Protein AF-C6SKM4-F1 (afdb_monomer_lite)

Sequence (1278 aa):
MQPHAPHTDSNTLMLGQYAERAYLEYAMSVVKGRALPEVSDGQKPVQRRILFAMRDMGLTAGAKPVKSARVVGEILGKYHPHGDSSAYEAMVRMAQDFTLRYPLIDGIGNFGSRDGDGAAAMRYTEARLTPIAELLLSEINQGTVDFVPNYDGAFDEPLHLPARLPMVLLNGASGIAVGMATEIPSHNLNEVTQAAIALLKKPTLETADLMQYIPAPDFAGGGQIITPADELRRIYETGKGSVRVRARYEIEKLARGQWRVIVTELPPNANSAKILAEIEEQTNPKPKAGKKQLNQDQLNTKKLMLDLIDRVRDESDGEHPVRLVFEPKSSRIDTDTFINTLMAQTSLEGNVSMNLVMMGLDNRPAQKNLKTILQEWLDFRTVTVTRRLKFRLNQVEKRLHILEGRLKVFLHIDEVIKVIRESDDPKADLMAAFGLTEIQAEDILEIRLRQLARLEGFKLEKELNELREEQGRLNILLGDENEKRKLIIKEMQADMKQYGDARRTLVEEAGRAVLTQTTADEPITLILSEKGWIRSRAGHNLDLSQTAFKEGDRLKQTLEGRTVLPVVILDSLGRTYTLDAAEIPGGRGDGVPVSSLIELQNGAKPVAMLTGLPEQHYLLSSSGGYGFIAKLADMVGRVKAGKVVMTTDSGETVLPPIAVYASSFINPDCKIIAATSQNRALAFPIGELKIMAKGKGLQIIGLNAGESLTHTAVSSEPEILIESEGRRGAAHKDRIPVSLLEAKRGKKGKLLPHIGQPETAFFPQINPIPHIIMVISNPRELEKLKDRIPNLINIIRVAIVFPLMIMHILGLETGSRANLHASWTAWAFYVWLAIACWLIFFSIIHPHWQWQALRIPSFSAVADITMIGVLTYLFGGIDSGFGILILPFVVCSCLLSYGRYPLLYSSYAAILLIFNAIADGDIGKYPLISDARTASATFILVAASYLSAIFTSLSVRYIDRAGKLAHENHAAYRRIRGLNQTVLNRVQEAVVVINVEHQTILFNKKAKDLLPMLEIGQHTALFDPITVLWDKASSRTFERNIDTPGLNAGIRAVPVNKGPDKLLILYIRPQSEIQAEALSVKLAALGQLTANLAHEIRNPMSAIRHANDLLRENMEAGAADPFNAKLCKIIDGNVCRIDKMLEDISSLNKRNKTERETIGLIPFWEEFKQEFLLGHPDAAGCIRLDMQGNHLTAYFDPAHLRQIMWNLANNAWRHSRKQPGSISVTIRPAQKNTVCILFADRPKCRNTCSNPFTPRRKTAPASGCMSPANWRTPISAI

Radius of gyration: 47.39 Å; chains: 1; bounding box: 130×137×114 Å

Foldseek 3Di:
DDDDDDDDDPPDDDPVVVVVVVVVVQQLCQFQQPFFAELQALDHQLLQLLLVLLVVVVLAAPDDWDQQVVSLVSSCVAADVDDSCVSSLSLLLLCDLQNFVDRQKPKPQASDALQGGHRDPSRGMTIGTHPLNCLFAVCPVLQLFDWDAHPVRPDIGTPGTLHLFRVCQQGPDWGDGVPDTAGRAHAFLLLRLVLLLVCLVPVPDDLVNSCVSTQDHFGSQAFAFADDSVVRSVCQNQQWDKIKTAFDWDWAADPPLWIKIKGQTADSPDHNNQLVVLLCCLLPPDDDPPDPDDDPVSVVSNVVSVQFFDDWDFPADPVRSGTIMTGTPDSPDDPVLSRLSSQARGRSMDMRTGFHWHQAPVRDIDRDHPSVSSVSNSVSSLSSVLSSLVSVLVVLVLLLLLLVLVLLCLVVVVVLVVLVVPDPDSQVVCCVVSVHDSSNSVVVVVDDPVCSDPVNSVVSVVSNVVSVVSNVVSVVCNVDPVNVSVVSSVSSVVSCVVDGDDGRYHYHHDDRRDNDPPPPWFKWKWWAKPQQFIAIEGDPPDDCVPQDEPDPMDTDDMDIDIQQKWKWWAKFAQFIATDRSVVFHYDRDHTGHPCVQAPDDVPIDGQDIDIDDQQWKKWKAKQQQFTAIEGNVLRDDDHRPTDRAAHDDVPMTIHDIGTDAPVLVVDQLKWKKWAKQQQFIAIDRPVVHYYDSHYNGGRQEAADVVMTTDDMDIDSDQWWWWWFQAPVRDIDIDIDGNVQFYDDGHYHTDHDPDHGGTDDIDDDDDHYDDDDDDDDDDDDDPPPVQVCLLVVVLVLLCVVLVVVVVCVVVVPDPDDDDDDDPPPLVVLVVVLSVVSVVLSVCCVVCVVQQADDLPDQRPNLLVVLVSLLSVCLSQQHPVSVSLLSSLVSLLSSCVRNLLPCSVVSLVSSLVSNVVSLVNNDPCVPDVPDDPPVSVVSSVVSSVSSSVSSVVSSVVSVVVVVVVVVVVVVVVVVVVVVVVVLVVQQVPPWWKWKAWLVQFTQDTHPNVCVLPVPHDGRDHDVQCVVVSVVCVVVVADWDWDFDDDVSATWIWIWHWDDDDPITMIMITIGGPVVVVVVVVVVVVVVVVVVVVVVVVVLVVLVVLLVVLVVVVVVVVVVPDDDDSNVVSVVSNVVSVVVNVVVVVVVVVVPPPDDQDWDWDFVVVLVVVLVVVLCVVPVLCVQQEDEDEDDDTFIFGGRSVVVSVVVNVLVVVCVVPEPSDGPQWYWYWYDDPDQKIKIWIGRDPDDDDDDDDPPDDDDDDDDDDDDDDDDIDIDIGGHD

pLDDT: mean 79.8, std 17.75, range [21.56, 98.69]

Structure (mmCIF, N/CA/C/O backbone):
data_AF-C6SKM4-F1
#
_entry.id   AF-C6SKM4-F1
#
loop_
_atom_site.group_PDB
_atom_site.id
_atom_site.type_symbol
_atom_site.label_atom_id
_atom_site.label_alt_id
_atom_site.label_comp_id
_atom_site.label_asym_id
_atom_site.label_entity_id
_atom_site.label_seq_id
_atom_site.pdbx_PDB_ins_code
_atom_site.Cartn_x
_atom_site.Cartn_y
_atom_site.Cartn_z
_atom_site.occupancy
_atom_site.B_iso_or_equiv
_atom_site.auth_seq_id
_atom_site.auth_comp_id
_atom_site.auth_asym_id
_atom_site.auth_atom_id
_atom_site.pdbx_PDB_model_num
ATOM 1 N N . MET A 1 1 ? 11.332 39.419 -8.695 1.00 33.12 1 MET A N 1
ATOM 2 C CA . MET A 1 1 ? 12.417 39.896 -7.811 1.00 33.12 1 MET A CA 1
ATOM 3 C C . MET A 1 1 ? 12.864 38.737 -6.939 1.00 33.12 1 MET A C 1
ATOM 5 O O . MET A 1 1 ? 12.016 38.149 -6.282 1.00 33.12 1 MET A O 1
ATOM 9 N N . GLN A 1 2 ? 14.150 38.392 -6.962 1.00 26.06 2 GLN A N 1
ATOM 10 C CA . GLN A 1 2 ? 14.774 37.552 -5.934 1.00 26.06 2 GLN A CA 1
ATOM 11 C C . GLN A 1 2 ? 15.378 38.486 -4.870 1.00 26.06 2 GLN A C 1
ATOM 13 O O . GLN A 1 2 ? 15.922 39.524 -5.252 1.00 26.06 2 GLN A O 1
ATOM 18 N N . PRO A 1 3 ? 15.294 38.175 -3.566 1.00 34.88 3 PRO A N 1
ATOM 19 C CA . PRO A 1 3 ? 16.063 38.894 -2.559 1.00 34.88 3 PRO A CA 1
ATOM 20 C C . PRO A 1 3 ? 17.533 38.451 -2.625 1.00 34.88 3 PRO A C 1
ATOM 22 O O . PRO A 1 3 ? 17.819 37.254 -2.625 1.00 34.88 3 PRO A O 1
ATOM 25 N N . HIS A 1 4 ? 18.466 39.405 -2.672 1.00 32.28 4 HIS A N 1
ATOM 26 C CA . HIS A 1 4 ? 19.895 39.102 -2.569 1.00 32.28 4 HIS A CA 1
ATOM 27 C C . HIS A 1 4 ? 20.215 38.495 -1.197 1.00 32.28 4 HIS A C 1
ATOM 29 O O . HIS A 1 4 ? 19.849 39.057 -0.164 1.00 32.28 4 HIS A O 1
ATOM 35 N N . ALA A 1 5 ? 20.950 37.383 -1.186 1.00 30.31 5 ALA A N 1
ATOM 36 C CA . ALA A 1 5 ? 21.612 36.905 0.021 1.00 30.31 5 ALA A CA 1
ATOM 37 C C . ALA A 1 5 ? 22.895 37.729 0.256 1.00 30.31 5 ALA A C 1
ATOM 39 O O . ALA A 1 5 ? 23.655 37.928 -0.696 1.00 30.31 5 ALA A O 1
ATOM 40 N N . PRO A 1 6 ? 23.170 38.205 1.484 1.00 39.84 6 PRO A N 1
ATOM 41 C CA . PRO A 1 6 ? 24.458 38.808 1.802 1.00 39.84 6 PRO A CA 1
ATOM 42 C C . PRO A 1 6 ? 25.550 37.730 1.813 1.00 39.84 6 PRO A C 1
ATOM 44 O O . PRO A 1 6 ? 25.354 36.644 2.361 1.00 39.84 6 PRO A O 1
ATOM 47 N N . HIS A 1 7 ? 26.714 38.036 1.240 1.00 40.69 7 HIS A N 1
ATOM 48 C CA . HIS A 1 7 ? 27.897 37.194 1.404 1.00 40.69 7 HIS A CA 1
ATOM 49 C C . HIS A 1 7 ? 28.357 37.236 2.870 1.00 40.69 7 HIS A C 1
ATOM 51 O O . HIS A 1 7 ? 28.513 38.313 3.442 1.00 40.69 7 HIS A O 1
ATOM 57 N N . THR A 1 8 ? 28.591 36.067 3.464 1.00 38.00 8 THR A N 1
ATOM 58 C CA . THR A 1 8 ? 29.123 35.899 4.826 1.00 38.00 8 THR A CA 1
ATOM 59 C C . THR A 1 8 ? 30.370 35.025 4.805 1.00 38.00 8 THR A C 1
ATOM 61 O O . THR A 1 8 ? 30.458 34.107 3.987 1.00 38.00 8 THR A O 1
ATOM 64 N N . ASP A 1 9 ? 31.310 35.281 5.716 1.00 40.38 9 ASP A N 1
ATOM 65 C CA . ASP A 1 9 ? 32.626 34.636 5.737 1.00 40.38 9 ASP A CA 1
ATOM 66 C C . ASP A 1 9 ? 32.576 33.102 5.764 1.00 40.38 9 ASP A C 1
ATOM 68 O O . ASP A 1 9 ? 31.839 32.476 6.533 1.00 40.38 9 ASP A O 1
ATOM 72 N N . SER A 1 10 ? 33.437 32.494 4.945 1.00 50.50 10 SER A N 1
ATOM 73 C CA . SER A 1 10 ? 33.399 31.085 4.522 1.00 50.50 10 SER A CA 1
ATOM 74 C C . SER A 1 10 ? 33.634 30.030 5.615 1.00 50.50 10 SER A C 1
ATOM 76 O O . SER A 1 10 ? 33.587 28.837 5.324 1.00 50.50 10 SER A O 1
ATOM 78 N N . ASN A 1 11 ? 33.859 30.444 6.865 1.00 56.91 11 ASN A N 1
ATOM 79 C CA . ASN A 1 11 ? 34.183 29.572 7.998 1.00 56.91 11 ASN A CA 1
ATOM 80 C C . ASN A 1 11 ? 33.080 29.480 9.072 1.00 56.91 11 ASN A C 1
ATOM 82 O O . ASN A 1 11 ? 33.311 28.872 10.118 1.00 56.91 11 ASN A O 1
ATOM 86 N N . THR A 1 12 ? 31.884 30.049 8.861 1.00 57.19 12 THR A N 1
ATOM 87 C CA . THR A 1 12 ? 30.766 29.895 9.816 1.00 57.19 12 THR A CA 1
ATOM 88 C C . THR A 1 12 ? 29.453 29.489 9.148 1.00 57.19 12 THR A C 1
ATOM 90 O O . THR A 1 12 ? 29.103 29.971 8.077 1.00 57.19 12 THR A O 1
ATOM 93 N N . LEU A 1 13 ? 28.709 28.591 9.803 1.00 68.75 13 LEU A N 1
ATOM 94 C CA . LEU A 1 13 ? 27.387 28.127 9.377 1.00 68.75 13 LEU A CA 1
ATOM 95 C C . LEU A 1 13 ? 26.362 28.419 10.477 1.00 68.75 13 LEU A C 1
ATOM 97 O O . LEU A 1 13 ? 26.587 28.108 11.648 1.00 68.75 13 LEU A O 1
ATOM 101 N N . MET A 1 14 ? 25.213 28.987 10.104 1.00 80.06 14 MET A N 1
ATOM 102 C CA . MET A 1 14 ? 24.087 29.158 11.023 1.00 80.06 14 MET A CA 1
ATOM 103 C C . MET A 1 14 ? 23.440 27.799 11.301 1.00 80.06 14 MET A C 1
ATOM 105 O O . MET A 1 14 ? 22.929 27.160 10.383 1.00 80.06 14 MET A O 1
ATOM 109 N N . LEU A 1 15 ? 23.425 27.368 12.568 1.00 79.88 15 LEU A N 1
ATOM 110 C CA . LEU A 1 15 ? 22.976 26.022 12.954 1.00 79.88 15 LEU A CA 1
ATOM 111 C C . LEU A 1 15 ? 21.556 25.693 12.467 1.00 79.88 15 LEU A C 1
ATOM 113 O O . LEU A 1 15 ? 21.329 24.573 12.026 1.00 79.88 15 LEU A O 1
ATOM 117 N N . GLY A 1 16 ? 20.625 26.654 12.500 1.00 85.00 16 GLY A N 1
ATOM 118 C CA . GLY A 1 16 ? 19.260 26.458 11.997 1.00 85.00 16 GLY A CA 1
ATOM 119 C C . GLY A 1 16 ? 19.229 26.126 10.502 1.00 85.00 16 GLY A C 1
ATOM 120 O O . GLY A 1 16 ? 18.721 25.077 10.124 1.00 85.00 16 GLY A O 1
ATOM 121 N N . GLN A 1 17 ? 19.858 26.965 9.674 1.00 76.69 17 GLN A N 1
ATOM 122 C CA . GLN A 1 17 ? 19.955 26.759 8.222 1.00 76.69 17 GLN A CA 1
ATOM 123 C C . GLN A 1 17 ? 20.742 25.490 7.869 1.00 76.69 17 GLN A C 1
ATOM 125 O O . GLN A 1 17 ? 20.381 24.778 6.937 1.00 76.69 17 GLN A O 1
ATOM 130 N N . TYR A 1 18 ? 21.806 25.176 8.616 1.00 83.00 18 TYR A N 1
ATOM 131 C CA . TYR A 1 18 ? 22.572 23.945 8.420 1.00 83.00 18 TYR A CA 1
ATOM 132 C C . TYR A 1 18 ? 21.752 22.696 8.766 1.00 83.00 18 TYR A C 1
ATOM 134 O O . TYR A 1 18 ? 21.741 21.748 7.987 1.00 83.00 18 TYR A O 1
ATOM 142 N N . ALA A 1 19 ? 21.040 22.697 9.896 1.00 85.62 19 ALA A N 1
ATOM 143 C CA . ALA A 1 19 ? 20.194 21.581 10.308 1.00 85.62 19 ALA A CA 1
ATOM 144 C C . ALA A 1 19 ? 19.000 21.392 9.360 1.00 85.62 19 ALA A C 1
ATOM 146 O O . ALA A 1 19 ? 18.703 20.261 8.988 1.00 85.62 19 ALA A O 1
ATOM 147 N N . GLU A 1 20 ? 18.362 22.481 8.922 1.00 84.19 20 GLU A N 1
ATOM 148 C CA . GLU A 1 20 ? 17.310 22.464 7.901 1.00 84.19 20 GLU A CA 1
ATOM 149 C C . GLU A 1 20 ? 17.824 21.867 6.585 1.00 84.19 20 GLU A C 1
ATOM 151 O O . GLU A 1 20 ? 17.232 20.917 6.071 1.00 84.19 20 GLU A O 1
ATOM 156 N N . ARG A 1 21 ? 18.965 22.354 6.075 1.00 84.50 21 ARG A N 1
ATOM 157 C CA . ARG A 1 21 ? 19.539 21.874 4.812 1.00 84.50 21 ARG A CA 1
ATOM 158 C C . ARG A 1 21 ? 19.988 20.415 4.902 1.00 84.50 21 ARG A C 1
ATOM 160 O O . ARG A 1 21 ? 19.608 19.630 4.045 1.00 84.50 21 ARG A O 1
ATOM 167 N N . ALA A 1 22 ? 20.712 20.028 5.952 1.00 85.00 22 ALA A N 1
ATOM 168 C CA . ALA A 1 22 ? 21.174 18.651 6.145 1.00 85.00 22 ALA A CA 1
ATOM 169 C C . ALA A 1 22 ? 20.008 17.666 6.362 1.00 85.00 22 ALA A C 1
ATOM 171 O O . ALA A 1 22 ? 20.042 16.541 5.861 1.00 85.00 22 ALA A O 1
ATOM 172 N N . TYR A 1 23 ? 18.947 18.082 7.066 1.00 90.31 23 TYR A N 1
ATOM 173 C CA . TYR A 1 23 ? 17.732 17.278 7.211 1.00 90.31 23 TYR A CA 1
ATOM 174 C C . TYR A 1 23 ? 16.974 17.147 5.884 1.00 90.31 23 TYR A C 1
ATOM 176 O O . TYR A 1 23 ? 16.495 16.059 5.571 1.00 90.31 23 TYR A O 1
ATOM 184 N N . LEU A 1 24 ? 16.896 18.213 5.080 1.00 87.00 24 LEU A N 1
ATOM 185 C CA . LEU A 1 24 ? 16.262 18.186 3.760 1.00 87.00 24 LEU A CA 1
ATOM 186 C C . LEU A 1 24 ? 17.055 17.331 2.756 1.00 87.00 24 LEU A C 1
ATOM 188 O O . LEU A 1 24 ? 16.460 16.503 2.071 1.00 87.00 24 LEU A O 1
ATOM 192 N N . GLU A 1 25 ? 18.384 17.470 2.717 1.00 84.56 25 GLU A N 1
ATOM 193 C CA . GLU A 1 25 ? 19.305 16.627 1.938 1.00 84.56 25 GLU A CA 1
ATOM 194 C C . GLU A 1 25 ? 19.109 15.139 2.292 1.00 84.56 25 GLU A C 1
ATOM 196 O O . GLU A 1 25 ? 18.895 14.305 1.407 1.00 84.56 25 GLU A O 1
ATOM 201 N N . TYR A 1 26 ? 19.083 14.806 3.590 1.00 87.00 26 TYR A N 1
ATOM 202 C CA . TYR A 1 26 ? 18.799 13.450 4.072 1.00 87.00 26 TYR A CA 1
ATOM 203 C C . TYR A 1 26 ? 17.388 12.970 3.696 1.00 87.00 26 TYR A C 1
ATOM 205 O O . TYR A 1 26 ? 17.230 11.857 3.193 1.00 87.00 26 TYR A O 1
ATOM 213 N N . ALA A 1 27 ? 16.359 13.798 3.894 1.00 86.06 27 ALA A N 1
ATOM 214 C CA . ALA A 1 27 ? 14.973 13.449 3.597 1.00 86.06 27 ALA A CA 1
ATOM 215 C C . ALA A 1 27 ? 14.760 13.168 2.102 1.00 86.06 27 ALA A C 1
ATOM 217 O O . ALA A 1 27 ? 14.173 12.146 1.747 1.00 86.06 27 ALA A O 1
ATOM 218 N N . MET A 1 28 ? 15.290 14.027 1.225 1.00 84.88 28 MET A N 1
ATOM 219 C CA . MET A 1 28 ? 15.244 13.834 -0.226 1.00 84.88 28 MET A CA 1
ATOM 220 C C . MET A 1 28 ? 16.012 12.579 -0.657 1.00 84.88 28 MET A C 1
ATOM 222 O O . MET A 1 28 ? 15.513 11.822 -1.492 1.00 84.88 28 MET A O 1
ATOM 226 N N . SER A 1 29 ? 17.176 12.318 -0.051 1.00 84.75 29 SER A N 1
ATOM 227 C CA . SER A 1 29 ? 17.972 11.108 -0.291 1.00 84.75 29 SER A CA 1
ATOM 228 C C . SER A 1 29 ? 17.227 9.828 0.113 1.00 84.75 29 SER A C 1
ATOM 230 O O . SER A 1 29 ? 17.162 8.881 -0.668 1.00 84.75 29 SER A O 1
ATOM 232 N N . VAL A 1 30 ? 16.569 9.800 1.279 1.00 84.31 30 VAL A N 1
ATOM 233 C CA . VAL A 1 30 ? 15.757 8.646 1.710 1.00 84.31 30 VAL A CA 1
ATOM 234 C C . VAL A 1 30 ? 14.535 8.442 0.809 1.00 84.31 30 VAL A C 1
ATOM 236 O O . VAL A 1 30 ? 14.240 7.304 0.440 1.00 84.31 30 VAL A O 1
ATOM 239 N N . VAL A 1 31 ? 13.834 9.519 0.439 1.00 84.50 31 VAL A N 1
ATOM 240 C CA . VAL A 1 31 ? 12.631 9.461 -0.408 1.00 84.50 31 VAL A CA 1
ATOM 241 C C . VAL A 1 31 ? 12.957 8.937 -1.809 1.00 84.50 31 VAL A C 1
ATOM 243 O O . VAL A 1 31 ? 12.339 7.961 -2.229 1.00 84.50 31 VAL A O 1
ATOM 246 N N . LYS A 1 32 ? 13.938 9.532 -2.506 1.00 80.06 32 LYS A N 1
ATOM 247 C CA . LYS A 1 32 ? 14.297 9.151 -3.886 1.00 80.06 32 LYS A CA 1
ATOM 248 C C . LYS A 1 32 ? 15.212 7.928 -3.972 1.00 80.06 32 LYS A C 1
ATOM 250 O O . LYS A 1 32 ? 15.056 7.095 -4.853 1.00 80.06 32 LYS A O 1
ATOM 255 N N . GLY A 1 33 ? 16.197 7.829 -3.083 1.00 76.44 33 GLY A N 1
ATOM 256 C CA . GLY A 1 33 ? 17.296 6.866 -3.193 1.00 76.44 33 GLY A CA 1
ATOM 257 C C . GLY A 1 33 ? 17.102 5.551 -2.438 1.00 76.44 33 GLY A C 1
ATOM 258 O O . GLY A 1 33 ? 17.959 4.672 -2.548 1.00 76.44 33 GLY A O 1
ATOM 259 N N . ARG A 1 34 ? 16.030 5.393 -1.640 1.00 83.50 34 ARG A N 1
ATOM 260 C CA . ARG A 1 34 ? 15.918 4.247 -0.716 1.00 83.50 34 ARG A CA 1
ATOM 261 C C . ARG A 1 34 ? 14.513 3.704 -0.458 1.00 83.50 34 ARG A C 1
ATOM 263 O O . ARG A 1 34 ? 14.344 2.487 -0.453 1.00 83.50 34 ARG A O 1
ATOM 270 N N . ALA A 1 35 ? 13.539 4.558 -0.146 1.00 86.50 35 ALA A N 1
ATOM 271 C CA . ALA A 1 35 ? 12.329 4.115 0.551 1.00 86.50 35 ALA A CA 1
ATOM 272 C C . ALA A 1 35 ? 11.148 3.731 -0.357 1.00 86.50 35 ALA A C 1
ATOM 274 O O . ALA A 1 35 ? 10.435 2.777 -0.028 1.00 86.50 35 ALA A O 1
ATOM 275 N N . LEU A 1 36 ? 10.940 4.453 -1.461 1.00 93.94 36 LEU A N 1
ATOM 276 C CA . LEU A 1 36 ? 9.795 4.298 -2.367 1.00 93.94 36 LEU A CA 1
ATOM 277 C C . LEU A 1 36 ? 10.161 3.511 -3.642 1.00 93.94 36 LEU A C 1
ATOM 279 O O . LEU A 1 36 ? 11.326 3.534 -4.044 1.00 93.94 36 LEU A O 1
ATOM 283 N N . PRO A 1 37 ? 9.193 2.824 -4.278 1.00 95.94 37 PRO A N 1
ATOM 284 C CA . PRO A 1 37 ? 9.352 2.267 -5.619 1.00 95.94 37 PRO A CA 1
ATOM 285 C C . PRO A 1 37 ? 9.140 3.334 -6.705 1.00 95.94 37 PRO A C 1
ATOM 287 O O . PRO A 1 37 ? 8.462 4.345 -6.485 1.00 95.94 37 PRO A O 1
ATOM 290 N N . GLU A 1 38 ? 9.649 3.051 -7.903 1.00 95.56 38 GLU A N 1
ATOM 291 C CA . GLU A 1 38 ? 9.284 3.756 -9.137 1.00 95.56 38 GLU A CA 1
ATOM 292 C C . GLU A 1 38 ? 8.000 3.182 -9.754 1.00 95.56 38 GLU A C 1
ATOM 294 O O . GLU A 1 38 ? 7.788 1.969 -9.741 1.00 95.56 38 GLU A O 1
ATOM 299 N N . VAL A 1 39 ? 7.159 4.031 -10.357 1.00 96.94 39 VAL A N 1
ATOM 300 C CA . VAL A 1 39 ? 5.964 3.581 -11.105 1.00 96.94 39 VAL A CA 1
ATOM 301 C C . VAL A 1 39 ? 6.315 2.752 -12.352 1.00 96.94 39 VAL A C 1
ATOM 303 O O . VAL A 1 39 ? 5.536 1.897 -12.766 1.00 96.94 39 VAL A O 1
ATOM 306 N N . SER A 1 40 ? 7.494 2.982 -12.940 1.00 96.25 40 SER A N 1
ATOM 307 C CA . SER A 1 40 ? 7.940 2.358 -14.191 1.00 96.25 40 SER A CA 1
ATOM 308 C C . SER A 1 40 ? 8.281 0.873 -14.046 1.00 96.25 40 SER A C 1
ATOM 310 O O . SER A 1 40 ? 7.839 0.070 -14.864 1.00 96.25 40 SER A O 1
ATOM 312 N N . ASP A 1 41 ? 9.027 0.491 -13.003 1.00 96.56 41 ASP A N 1
ATOM 313 C CA . ASP A 1 41 ? 9.491 -0.890 -12.784 1.00 96.56 41 ASP A CA 1
ATOM 314 C C . ASP A 1 41 ? 9.102 -1.506 -11.428 1.00 96.56 41 ASP A C 1
ATOM 316 O O . ASP A 1 41 ? 9.378 -2.683 -11.181 1.00 96.56 41 ASP A O 1
ATOM 320 N N . GLY A 1 42 ? 8.457 -0.744 -10.540 1.00 95.88 42 GLY A N 1
ATOM 321 C CA . GLY A 1 42 ? 8.078 -1.180 -9.193 1.00 95.88 42 GLY A CA 1
ATOM 322 C C . GLY A 1 42 ? 9.240 -1.396 -8.224 1.00 95.88 42 GLY A C 1
ATOM 323 O O . GLY A 1 42 ? 9.003 -1.776 -7.080 1.00 95.88 42 GLY A O 1
ATOM 324 N N . GLN A 1 43 ? 10.485 -1.161 -8.640 1.00 96.44 43 GLN A N 1
ATOM 325 C CA . GLN A 1 43 ? 11.666 -1.473 -7.844 1.00 96.44 43 GLN A CA 1
ATOM 326 C C . GLN A 1 43 ? 12.128 -0.269 -7.025 1.00 96.44 43 GLN A C 1
ATOM 328 O O . GLN A 1 43 ? 12.122 0.878 -7.481 1.00 96.44 43 GLN A O 1
ATOM 333 N N . LYS A 1 44 ? 12.624 -0.546 -5.818 1.00 94.56 44 LYS A N 1
ATOM 334 C CA . LYS A 1 44 ? 13.500 0.378 -5.090 1.00 94.56 44 LYS A CA 1
ATOM 335 C C . LYS A 1 44 ? 14.929 0.278 -5.636 1.00 94.56 44 LYS A C 1
ATOM 337 O O . LYS A 1 44 ? 15.308 -0.792 -6.122 1.00 94.56 44 LYS A O 1
ATOM 342 N N . PRO A 1 45 ? 15.784 1.304 -5.473 1.00 92.56 45 PRO A N 1
ATOM 343 C CA . PRO A 1 45 ? 17.149 1.281 -6.008 1.00 92.56 45 PRO A CA 1
ATOM 344 C C . PRO A 1 45 ? 18.000 0.072 -5.579 1.00 92.56 45 PRO A C 1
ATOM 346 O O . PRO A 1 45 ? 18.789 -0.423 -6.375 1.00 92.56 45 PRO A O 1
ATOM 349 N N . VAL A 1 46 ? 17.828 -0.465 -4.362 1.00 93.56 46 VAL A N 1
ATOM 350 C CA . VAL A 1 46 ? 18.538 -1.693 -3.937 1.00 93.56 46 VAL A CA 1
ATOM 351 C C . VAL A 1 46 ? 18.073 -2.940 -4.707 1.00 93.56 46 VAL A C 1
ATOM 353 O O . VAL A 1 46 ? 18.905 -3.741 -5.118 1.00 93.56 46 VAL A O 1
ATOM 356 N N . GLN A 1 47 ? 16.771 -3.075 -4.979 1.00 96.00 47 GLN A N 1
ATOM 357 C CA . GLN A 1 47 ? 16.210 -4.193 -5.750 1.00 96.00 47 GLN A CA 1
ATOM 358 C C . GLN A 1 47 ? 16.643 -4.111 -7.218 1.00 96.00 47 GLN A C 1
ATOM 360 O O . GLN A 1 47 ? 17.124 -5.096 -7.773 1.00 96.00 47 GLN A O 1
ATOM 365 N N . ARG A 1 48 ? 16.579 -2.909 -7.811 1.00 96.31 48 ARG A N 1
ATOM 366 C CA . ARG A 1 48 ? 17.070 -2.625 -9.170 1.00 96.31 48 ARG A CA 1
ATOM 367 C C . ARG A 1 48 ? 18.533 -3.044 -9.346 1.00 96.31 48 ARG A C 1
ATOM 369 O O . ARG A 1 48 ? 18.851 -3.757 -10.294 1.00 96.31 48 ARG A O 1
ATOM 376 N N . ARG A 1 49 ? 19.397 -2.668 -8.395 1.00 95.75 49 ARG A N 1
ATOM 377 C CA . ARG A 1 49 ? 20.827 -3.023 -8.379 1.00 95.75 49 ARG A CA 1
ATOM 378 C C . ARG A 1 49 ? 21.073 -4.523 -8.220 1.00 95.75 49 ARG A C 1
ATOM 380 O O . ARG A 1 49 ? 21.933 -5.049 -8.915 1.00 95.75 49 ARG A O 1
ATOM 387 N N . ILE A 1 50 ? 20.311 -5.217 -7.367 1.00 96.75 50 ILE A N 1
ATOM 388 C CA . ILE A 1 50 ? 20.391 -6.683 -7.233 1.00 96.75 50 ILE A CA 1
ATOM 389 C C . ILE A 1 50 ? 20.078 -7.360 -8.576 1.00 96.75 50 ILE A C 1
ATOM 391 O O . ILE A 1 50 ? 20.890 -8.135 -9.075 1.00 96.75 50 ILE A O 1
ATOM 395 N N . LEU A 1 51 ? 18.935 -7.034 -9.187 1.00 97.50 51 LEU A N 1
ATOM 396 C CA . LEU A 1 51 ? 18.486 -7.652 -10.441 1.00 97.50 51 LEU A CA 1
ATOM 397 C C . LEU A 1 51 ? 19.444 -7.354 -11.606 1.00 97.50 51 LEU A C 1
ATOM 399 O O . LEU A 1 51 ? 19.752 -8.246 -12.396 1.00 97.50 51 LEU A O 1
ATOM 403 N N . PHE A 1 52 ? 19.952 -6.120 -11.689 1.00 96.69 52 PHE A N 1
ATOM 404 C CA . PHE A 1 52 ? 20.937 -5.725 -12.694 1.00 96.69 52 PHE A CA 1
ATOM 405 C C . PHE A 1 52 ? 22.278 -6.451 -12.510 1.00 96.69 52 PHE A C 1
ATOM 407 O O . PHE A 1 52 ? 22.759 -7.069 -13.458 1.00 96.69 52 PHE A O 1
ATOM 414 N N . ALA A 1 53 ? 22.838 -6.467 -11.294 1.00 96.00 53 ALA A N 1
ATOM 415 C CA . ALA A 1 53 ? 24.101 -7.149 -11.007 1.00 96.00 53 ALA A CA 1
ATOM 416 C C . ALA A 1 53 ? 24.009 -8.664 -11.251 1.00 96.00 53 ALA A C 1
ATOM 418 O O . ALA A 1 53 ? 24.897 -9.240 -11.870 1.00 96.00 53 ALA A O 1
ATOM 419 N N . MET A 1 54 ? 22.911 -9.317 -10.850 1.00 96.94 54 MET A N 1
ATOM 420 C CA . MET A 1 54 ? 22.701 -10.743 -11.135 1.00 96.94 54 MET A CA 1
ATOM 421 C C . MET A 1 54 ? 22.657 -11.039 -12.640 1.00 96.94 54 MET A C 1
ATOM 423 O O . MET A 1 54 ? 23.146 -12.081 -13.075 1.00 96.94 54 MET A O 1
ATOM 427 N N . ARG A 1 55 ? 22.117 -10.117 -13.444 1.00 95.31 55 ARG A N 1
ATOM 428 C CA . ARG A 1 55 ? 22.084 -10.234 -14.905 1.00 95.31 55 ARG A CA 1
ATOM 429 C C . ARG A 1 55 ? 23.453 -9.998 -15.545 1.00 95.31 55 ARG A C 1
ATOM 431 O O . ARG A 1 55 ? 23.813 -10.750 -16.443 1.00 95.31 55 ARG A O 1
ATOM 438 N N . ASP A 1 56 ? 24.217 -9.014 -15.068 1.00 92.94 56 ASP A N 1
ATOM 439 C CA . ASP A 1 56 ? 25.614 -8.760 -15.472 1.00 92.94 56 ASP A CA 1
ATOM 440 C C . ASP A 1 56 ? 26.521 -9.967 -15.149 1.00 92.94 56 ASP A C 1
ATOM 442 O O . ASP A 1 56 ? 27.322 -10.407 -15.969 1.00 92.94 56 ASP A O 1
ATOM 446 N N . MET A 1 57 ? 26.296 -10.609 -13.997 1.00 94.94 57 MET A N 1
ATOM 447 C CA . MET A 1 57 ? 26.940 -11.868 -13.594 1.00 94.94 57 MET A CA 1
ATOM 448 C C . MET A 1 57 ? 26.493 -13.108 -14.401 1.00 94.94 57 MET A C 1
ATOM 450 O O . MET A 1 57 ? 27.002 -14.202 -14.147 1.00 94.94 57 MET A O 1
ATOM 454 N N . GLY A 1 58 ? 25.535 -12.984 -15.328 1.00 95.00 58 GLY A N 1
ATOM 455 C CA . GLY A 1 58 ? 25.015 -14.101 -16.128 1.00 95.00 58 GLY A CA 1
ATOM 456 C C . GLY A 1 58 ? 24.134 -15.099 -15.362 1.00 95.00 58 GLY A C 1
ATOM 457 O O . GLY A 1 58 ? 23.982 -16.238 -15.798 1.00 95.00 58 GLY A O 1
ATOM 458 N N . LEU A 1 59 ? 23.547 -14.707 -14.226 1.00 95.56 59 LEU A N 1
ATOM 459 C CA . LEU A 1 59 ? 22.710 -15.567 -13.373 1.00 95.56 59 LEU A CA 1
ATOM 460 C C . LEU A 1 59 ? 21.250 -15.631 -13.855 1.00 95.56 59 LEU A C 1
ATOM 462 O O . LEU A 1 59 ? 20.324 -15.524 -13.051 1.00 95.56 59 LEU A O 1
ATOM 466 N N . THR A 1 60 ? 21.038 -15.761 -15.164 1.00 93.31 60 THR A N 1
ATOM 467 C CA . THR A 1 60 ? 19.711 -15.832 -15.794 1.00 93.31 60 THR A CA 1
ATOM 468 C C . THR A 1 60 ? 18.959 -17.120 -15.435 1.00 93.31 60 THR A C 1
ATOM 470 O O . THR A 1 60 ? 19.506 -18.053 -14.838 1.00 93.31 60 THR A O 1
ATOM 473 N N . ALA A 1 61 ? 17.677 -17.189 -15.799 1.00 88.38 61 ALA A N 1
ATOM 474 C CA . ALA A 1 61 ? 16.865 -18.382 -15.590 1.00 88.38 61 ALA A CA 1
ATOM 475 C C . ALA A 1 61 ? 17.508 -19.623 -16.242 1.00 88.38 61 ALA A C 1
ATOM 477 O O . ALA A 1 61 ? 17.883 -19.606 -17.413 1.00 88.38 61 ALA A O 1
ATOM 478 N N . GLY A 1 62 ? 17.649 -20.704 -15.470 1.00 88.19 62 GLY A N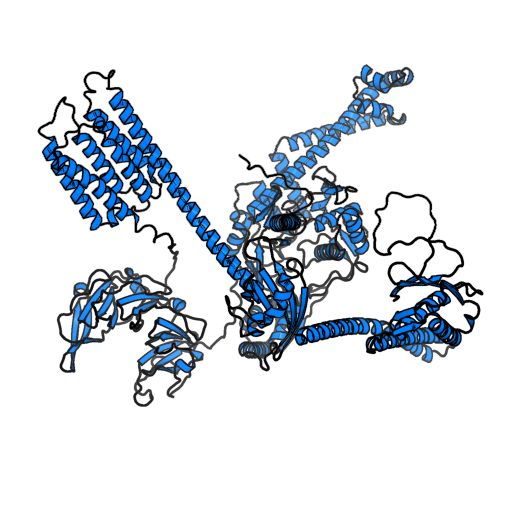 1
ATOM 479 C CA . GLY A 1 62 ? 18.332 -21.930 -15.901 1.00 88.19 62 GLY A CA 1
ATOM 480 C C . GLY A 1 62 ? 19.855 -21.938 -15.705 1.00 88.19 62 GLY A C 1
ATOM 481 O O . GLY A 1 62 ? 20.452 -23.012 -15.763 1.00 88.19 62 GLY A O 1
ATOM 482 N N . ALA A 1 63 ? 20.491 -20.803 -15.389 1.00 93.62 63 ALA A N 1
ATOM 483 C CA . ALA A 1 63 ? 21.906 -20.772 -15.017 1.00 93.62 63 ALA A CA 1
ATOM 484 C C . ALA A 1 63 ? 22.178 -21.594 -13.741 1.00 93.62 63 ALA A C 1
ATOM 486 O O . ALA A 1 63 ? 21.276 -21.858 -12.932 1.00 93.62 63 ALA A O 1
ATOM 487 N N . LYS A 1 64 ? 23.443 -21.981 -13.524 1.00 95.56 64 LYS A N 1
ATOM 488 C CA . LYS A 1 64 ? 23.854 -22.580 -12.248 1.00 95.56 64 LYS A CA 1
ATOM 489 C C . LYS A 1 64 ? 23.770 -21.507 -11.147 1.00 95.56 64 LYS A C 1
ATOM 491 O O . LYS A 1 64 ? 24.360 -20.440 -11.326 1.00 95.56 64 LYS A O 1
ATOM 496 N N . PRO A 1 65 ? 23.081 -21.767 -10.021 1.00 96.00 65 PRO A N 1
ATOM 497 C CA . PRO A 1 65 ? 23.020 -20.826 -8.908 1.00 96.00 65 PRO A CA 1
ATOM 498 C C . PRO A 1 65 ? 24.408 -20.599 -8.290 1.00 96.00 65 PRO A C 1
ATOM 500 O O . PRO A 1 65 ? 25.317 -21.427 -8.416 1.00 96.00 65 PRO A O 1
ATOM 503 N N . VAL A 1 66 ? 24.585 -19.454 -7.628 1.00 97.06 66 VAL A N 1
ATOM 504 C CA . VAL A 1 66 ? 25.834 -19.100 -6.933 1.00 97.06 66 VAL A CA 1
ATOM 505 C C . VAL A 1 66 ? 25.552 -18.651 -5.505 1.00 97.06 66 VAL A C 1
ATOM 507 O O . VAL A 1 66 ? 24.471 -18.149 -5.209 1.00 97.06 66 VAL A O 1
ATOM 510 N N . LYS A 1 67 ? 26.538 -18.798 -4.610 1.00 97.56 67 LYS A N 1
ATOM 511 C CA . LYS A 1 67 ? 26.422 -18.382 -3.202 1.00 97.56 67 LYS A CA 1
ATOM 512 C C . LYS A 1 67 ? 25.961 -16.933 -3.082 1.00 97.56 67 LYS A C 1
ATOM 514 O O . LYS A 1 67 ? 26.564 -16.045 -3.686 1.00 97.56 67 LYS A O 1
ATOM 519 N N . SER A 1 68 ? 24.958 -16.696 -2.238 1.00 97.12 68 SER A N 1
ATOM 520 C CA . SER A 1 68 ? 24.369 -15.374 -1.996 1.00 97.12 68 SER A CA 1
ATOM 521 C C . SER A 1 68 ? 25.419 -14.318 -1.637 1.00 97.12 68 SER A C 1
ATOM 523 O O . SER A 1 68 ? 25.365 -13.197 -2.133 1.00 97.12 68 SER A O 1
ATOM 525 N N . ALA A 1 69 ? 26.439 -14.696 -0.860 1.00 96.56 69 ALA A N 1
ATOM 526 C CA . ALA A 1 69 ? 27.577 -13.842 -0.520 1.00 96.56 69 ALA A CA 1
ATOM 527 C C . ALA A 1 69 ? 28.361 -13.313 -1.738 1.00 96.56 69 ALA A C 1
ATOM 529 O O . ALA A 1 69 ? 28.917 -12.221 -1.666 1.00 96.56 69 ALA A O 1
ATOM 530 N N . ARG A 1 70 ? 28.401 -14.047 -2.863 1.00 96.31 70 ARG A N 1
ATOM 531 C CA . ARG A 1 70 ? 29.036 -13.579 -4.107 1.00 96.31 70 ARG A CA 1
ATOM 532 C C . ARG A 1 70 ? 28.196 -12.492 -4.775 1.00 96.31 70 ARG A C 1
ATOM 534 O O . ARG A 1 70 ? 28.752 -11.487 -5.194 1.00 96.31 70 ARG A O 1
ATOM 541 N N . VAL A 1 71 ? 26.877 -12.686 -4.840 1.00 95.88 71 VAL A N 1
ATOM 542 C CA . VAL A 1 71 ? 25.938 -11.704 -5.408 1.00 95.88 71 VAL A CA 1
ATOM 543 C C . VAL A 1 71 ? 25.961 -10.417 -4.582 1.00 95.88 71 VAL A C 1
ATOM 545 O O . VAL A 1 71 ? 26.172 -9.337 -5.125 1.00 95.88 71 VAL A O 1
ATOM 548 N N . VAL A 1 72 ? 25.843 -10.536 -3.255 1.00 96.31 72 VAL A N 1
ATOM 549 C CA . VAL A 1 72 ? 25.945 -9.401 -2.325 1.00 96.31 72 VAL A CA 1
ATOM 550 C C . VAL A 1 72 ? 27.304 -8.704 -2.455 1.00 96.31 72 VAL A C 1
ATOM 552 O O . VAL A 1 72 ? 27.339 -7.483 -2.559 1.00 96.31 72 VAL A O 1
ATOM 555 N N . GLY A 1 73 ? 28.412 -9.450 -2.533 1.00 94.75 73 GLY A N 1
ATOM 556 C CA . GLY A 1 73 ? 29.749 -8.883 -2.740 1.00 94.75 73 GLY A CA 1
ATOM 557 C C . GLY A 1 73 ? 29.884 -8.059 -4.027 1.00 94.75 73 GLY A C 1
ATOM 558 O O . GLY A 1 73 ? 30.440 -6.964 -3.984 1.00 94.75 73 GLY A O 1
ATOM 559 N N . GLU A 1 74 ? 29.326 -8.537 -5.143 1.00 94.38 74 GLU A N 1
ATOM 560 C CA . GLU A 1 74 ? 29.303 -7.813 -6.424 1.00 94.38 74 GLU A CA 1
ATOM 561 C C . GLU A 1 74 ? 28.524 -6.490 -6.308 1.00 94.38 74 GLU A C 1
ATOM 563 O O . GLU A 1 74 ? 29.009 -5.426 -6.694 1.00 94.38 74 GLU A O 1
ATOM 568 N N . ILE A 1 75 ? 27.330 -6.542 -5.705 1.00 93.44 75 ILE A N 1
ATOM 569 C CA . ILE A 1 75 ? 26.459 -5.374 -5.512 1.00 93.44 75 ILE A CA 1
ATOM 570 C C . ILE A 1 75 ? 27.136 -4.320 -4.630 1.00 93.44 75 ILE A C 1
ATOM 572 O O . ILE A 1 75 ? 27.076 -3.133 -4.947 1.00 93.44 75 ILE A O 1
ATOM 576 N N . LEU A 1 76 ? 27.790 -4.735 -3.542 1.00 92.25 76 LEU A N 1
ATOM 577 C CA . LEU A 1 76 ? 28.522 -3.835 -2.646 1.00 92.25 76 LEU A CA 1
ATOM 578 C C . LEU A 1 76 ? 29.768 -3.232 -3.310 1.00 92.25 76 LEU A C 1
ATOM 580 O O . LEU A 1 76 ? 30.094 -2.079 -3.044 1.00 92.25 76 LEU A O 1
ATOM 584 N N . GLY A 1 77 ? 30.455 -3.999 -4.163 1.00 90.19 77 GLY A N 1
ATOM 585 C CA . GLY A 1 77 ? 31.675 -3.568 -4.849 1.00 90.19 77 GLY A CA 1
ATOM 586 C C . GLY A 1 77 ? 31.450 -2.628 -6.038 1.00 90.19 77 GLY A C 1
ATOM 587 O O . GLY A 1 77 ? 32.358 -1.870 -6.368 1.00 90.19 77 GLY A O 1
ATOM 588 N N . LYS A 1 78 ? 30.270 -2.672 -6.676 1.00 91.81 78 LYS A N 1
ATOM 589 C CA . LYS A 1 78 ? 29.926 -1.841 -7.847 1.00 91.81 78 LYS A CA 1
ATOM 590 C C . LYS A 1 78 ? 28.862 -0.768 -7.579 1.00 91.81 78 LYS A C 1
ATOM 592 O O . LYS A 1 78 ? 28.982 0.338 -8.097 1.00 91.81 78 LYS A O 1
ATOM 597 N N . TYR A 1 79 ? 27.807 -1.068 -6.812 1.00 91.44 79 TYR A N 1
ATOM 598 C CA . TYR A 1 79 ? 26.547 -0.303 -6.882 1.00 91.44 79 TYR A CA 1
ATOM 599 C C . TYR A 1 79 ? 25.981 0.187 -5.536 1.00 91.44 79 TYR A C 1
ATOM 601 O O . TYR A 1 79 ? 25.246 1.175 -5.504 1.00 91.44 79 TYR A O 1
ATOM 609 N N . HIS A 1 80 ? 26.266 -0.480 -4.413 1.00 88.00 80 HIS A N 1
ATOM 610 C CA . HIS A 1 80 ? 25.571 -0.231 -3.143 1.00 88.00 80 HIS A CA 1
ATOM 611 C C . HIS A 1 80 ? 26.533 0.028 -1.965 1.00 88.00 80 HIS A C 1
ATOM 613 O O . HIS A 1 80 ? 26.930 -0.912 -1.281 1.00 88.00 80 HIS A O 1
ATOM 619 N N . PRO A 1 81 ? 26.870 1.297 -1.656 1.00 85.62 81 PRO A N 1
ATOM 620 C CA . PRO A 1 81 ? 27.873 1.655 -0.646 1.00 85.62 81 PRO A CA 1
ATOM 621 C C . PRO A 1 81 ? 27.300 1.627 0.789 1.00 85.62 81 PRO A C 1
ATOM 623 O O . PRO A 1 81 ? 27.413 2.594 1.548 1.00 85.62 81 PRO A O 1
ATOM 626 N N . HIS A 1 82 ? 26.602 0.549 1.153 1.00 84.69 82 HIS A N 1
ATOM 627 C CA . HIS A 1 82 ? 25.880 0.366 2.421 1.00 84.69 82 HIS A CA 1
ATOM 628 C C . HIS A 1 82 ? 26.185 -1.016 3.038 1.00 84.69 82 HIS A C 1
ATOM 630 O O . HIS A 1 82 ? 27.040 -1.743 2.547 1.00 84.69 82 HIS A O 1
ATOM 636 N N . GLY A 1 83 ? 25.528 -1.373 4.148 1.00 86.81 83 GLY A N 1
ATOM 637 C CA . GLY A 1 83 ? 25.726 -2.668 4.808 1.00 86.81 83 GLY A CA 1
ATOM 638 C C . GLY A 1 83 ? 25.246 -3.858 3.969 1.00 86.81 83 GLY A C 1
ATOM 639 O O . GLY A 1 83 ? 24.202 -3.789 3.316 1.00 86.81 83 GLY A O 1
ATOM 640 N N . ASP A 1 84 ? 25.982 -4.965 4.052 1.00 90.31 84 ASP A N 1
ATOM 641 C CA . ASP A 1 84 ? 25.690 -6.245 3.399 1.00 90.31 84 ASP A CA 1
ATOM 642 C C . ASP A 1 84 ? 24.314 -6.804 3.779 1.00 90.31 84 ASP A C 1
ATOM 644 O O . ASP A 1 84 ? 23.582 -7.278 2.908 1.00 90.31 84 ASP A O 1
ATOM 648 N N . SER A 1 85 ? 23.913 -6.654 5.045 1.00 91.62 85 SER A N 1
ATOM 649 C CA . SER A 1 85 ? 22.582 -7.028 5.537 1.00 91.62 85 SER A CA 1
ATOM 650 C C . SER A 1 85 ? 21.443 -6.395 4.733 1.00 91.62 85 SER A C 1
ATOM 652 O O . SER A 1 85 ? 20.500 -7.087 4.369 1.00 91.62 85 SER A O 1
ATOM 654 N N . SER A 1 86 ? 21.546 -5.112 4.364 1.00 90.44 86 SER A N 1
ATOM 655 C CA . SER A 1 86 ? 20.493 -4.413 3.608 1.00 90.44 86 SER A CA 1
ATOM 656 C C . SER A 1 86 ? 20.331 -4.946 2.181 1.00 90.44 86 SER A C 1
ATOM 658 O O . SER A 1 86 ? 19.215 -4.976 1.664 1.00 90.44 86 SER A O 1
ATOM 660 N N . ALA A 1 87 ? 21.424 -5.381 1.548 1.00 93.00 87 ALA A N 1
ATOM 661 C CA . ALA A 1 87 ? 21.371 -6.036 0.244 1.00 93.00 87 ALA A CA 1
ATOM 662 C C . ALA A 1 87 ? 20.870 -7.484 0.372 1.00 93.00 87 ALA A C 1
ATOM 664 O O . ALA A 1 87 ? 20.018 -7.909 -0.409 1.00 93.00 87 ALA A O 1
ATOM 665 N N . TYR A 1 88 ? 21.341 -8.227 1.380 1.00 96.12 88 TYR A N 1
ATOM 666 C CA . TYR A 1 88 ? 20.944 -9.618 1.588 1.00 96.12 88 TYR A CA 1
ATOM 667 C C . TYR A 1 88 ? 19.469 -9.763 1.982 1.00 96.12 88 TYR A C 1
ATOM 669 O O . TYR A 1 88 ? 18.768 -10.565 1.379 1.00 96.12 88 TYR A O 1
ATOM 677 N N . GLU A 1 89 ? 18.954 -8.958 2.915 1.00 94.00 89 GLU A N 1
ATOM 678 C CA . GLU A 1 89 ? 17.538 -8.976 3.313 1.00 94.00 89 GLU A CA 1
ATOM 679 C C . GLU A 1 89 ? 16.600 -8.611 2.152 1.00 94.00 89 GLU A C 1
ATOM 681 O O . GLU A 1 89 ? 15.533 -9.211 2.002 1.00 94.00 89 GLU A O 1
ATOM 686 N N . ALA A 1 90 ? 16.997 -7.661 1.298 1.00 94.56 90 ALA A N 1
ATOM 687 C CA . ALA A 1 90 ? 16.252 -7.329 0.086 1.00 94.56 90 ALA A CA 1
ATOM 688 C C . ALA A 1 90 ? 16.259 -8.493 -0.921 1.00 94.56 90 ALA A C 1
ATOM 690 O O . ALA A 1 90 ? 15.221 -8.809 -1.499 1.00 94.56 90 ALA A O 1
ATOM 691 N N . MET A 1 91 ? 17.404 -9.160 -1.096 1.00 96.06 91 MET A N 1
ATOM 692 C CA . MET A 1 91 ? 17.541 -10.333 -1.963 1.00 96.06 91 MET A CA 1
ATOM 693 C C . MET A 1 91 ? 16.731 -11.531 -1.445 1.00 96.06 91 MET A C 1
ATOM 695 O O . MET A 1 91 ? 16.054 -12.191 -2.227 1.00 96.06 91 MET A O 1
ATOM 699 N N . VAL A 1 92 ? 16.733 -11.762 -0.128 1.00 96.50 92 VAL A N 1
ATOM 700 C CA . VAL A 1 92 ? 15.941 -12.802 0.544 1.00 96.50 92 VAL A CA 1
ATOM 701 C C . VAL A 1 92 ? 14.448 -12.582 0.322 1.00 96.50 92 VAL A C 1
ATOM 703 O O . VAL A 1 92 ? 13.761 -13.485 -0.147 1.00 96.50 92 VAL A O 1
ATOM 706 N N . ARG A 1 93 ? 13.945 -11.365 0.569 1.00 94.56 93 ARG A N 1
ATOM 707 C CA . ARG A 1 93 ? 12.530 -11.027 0.335 1.00 94.56 93 ARG A CA 1
ATOM 708 C C . ARG A 1 93 ? 12.110 -11.201 -1.125 1.00 94.56 93 ARG A C 1
ATOM 710 O O . ARG A 1 93 ? 10.954 -11.516 -1.369 1.00 94.56 93 ARG A O 1
ATOM 717 N N . MET A 1 94 ? 13.023 -11.025 -2.085 1.00 96.56 94 MET A N 1
ATOM 718 C CA . MET A 1 94 ? 12.745 -11.240 -3.512 1.00 96.56 94 MET A CA 1
ATOM 719 C C . MET A 1 94 ? 12.719 -12.714 -3.949 1.00 96.56 94 MET A C 1
ATOM 721 O O . MET A 1 94 ? 12.317 -12.981 -5.084 1.00 96.56 94 MET A O 1
ATOM 725 N N . ALA A 1 95 ? 13.118 -13.641 -3.070 1.00 96.50 95 ALA A N 1
ATOM 726 C CA . ALA A 1 95 ? 13.046 -15.088 -3.279 1.00 96.50 95 ALA A CA 1
ATOM 727 C C . ALA A 1 95 ? 11.922 -15.783 -2.485 1.00 96.50 95 ALA A C 1
ATOM 729 O O . ALA A 1 95 ? 11.582 -16.923 -2.778 1.00 96.50 95 ALA A O 1
ATOM 730 N N . GLN A 1 96 ? 11.335 -15.109 -1.493 1.00 93.94 96 GLN A N 1
ATOM 731 C CA . GLN A 1 96 ? 10.234 -15.635 -0.680 1.00 93.94 96 GLN A CA 1
ATOM 732 C C . GLN A 1 96 ? 8.895 -15.551 -1.432 1.00 93.94 96 GLN A C 1
ATOM 734 O O . GLN A 1 96 ? 8.342 -14.465 -1.613 1.00 93.94 96 GLN A O 1
ATOM 739 N N . ASP A 1 97 ? 8.341 -16.701 -1.802 1.00 91.00 97 ASP A N 1
ATOM 740 C CA . ASP A 1 97 ? 7.045 -16.891 -2.474 1.00 91.00 97 ASP A CA 1
ATOM 741 C C . ASP A 1 97 ? 5.814 -16.627 -1.594 1.00 91.00 97 ASP A C 1
ATOM 743 O O . ASP A 1 97 ? 4.716 -16.425 -2.109 1.00 91.00 97 ASP A O 1
ATOM 747 N N . PHE A 1 98 ? 6.005 -16.566 -0.276 1.00 89.75 98 PHE A N 1
ATOM 748 C CA . PHE A 1 98 ? 5.022 -16.082 0.694 1.00 89.75 98 PHE A CA 1
ATOM 749 C C . PHE A 1 98 ? 5.115 -14.567 0.969 1.00 89.75 98 PHE A C 1
ATOM 751 O O . PHE A 1 98 ? 4.213 -14.006 1.594 1.00 89.75 98 PHE A O 1
ATOM 758 N N . THR A 1 99 ? 6.178 -13.894 0.505 1.00 90.62 99 THR A N 1
ATOM 759 C CA . THR A 1 99 ? 6.381 -12.436 0.649 1.00 90.62 99 THR A CA 1
ATOM 760 C C . THR A 1 99 ? 6.098 -11.696 -0.658 1.00 90.62 99 THR A C 1
ATOM 762 O O . THR A 1 99 ? 5.433 -10.662 -0.638 1.00 90.62 99 THR A O 1
ATOM 765 N N . LEU A 1 100 ? 6.583 -12.211 -1.793 1.00 94.19 100 LEU A N 1
ATOM 766 C CA . LEU A 1 100 ? 6.279 -11.701 -3.129 1.00 94.19 100 LEU A CA 1
ATOM 767 C C . LEU A 1 100 ? 5.291 -12.614 -3.849 1.00 94.19 100 LEU A C 1
ATOM 769 O O . LEU A 1 100 ? 5.465 -13.827 -3.905 1.00 94.19 100 LEU A O 1
ATOM 773 N N . ARG A 1 101 ? 4.285 -12.003 -4.479 1.00 96.25 101 ARG A N 1
ATOM 774 C CA . ARG A 1 101 ? 3.276 -12.704 -5.284 1.00 96.25 101 ARG A CA 1
ATOM 775 C C . ARG A 1 101 ? 3.864 -13.339 -6.548 1.00 96.25 101 ARG A C 1
ATOM 777 O O . ARG A 1 101 ? 3.326 -14.341 -7.023 1.00 96.25 101 ARG A O 1
ATOM 784 N N . TYR A 1 102 ? 4.962 -12.768 -7.045 1.00 97.75 102 TYR A N 1
ATOM 785 C CA . TYR A 1 102 ? 5.776 -13.254 -8.154 1.00 97.75 102 TYR A CA 1
ATOM 786 C C . TYR A 1 102 ? 7.271 -13.082 -7.809 1.00 97.75 102 TYR A C 1
ATOM 788 O O . TYR A 1 102 ? 7.846 -12.032 -8.118 1.00 97.75 102 TYR A O 1
ATOM 796 N N . PRO A 1 103 ? 7.917 -14.061 -7.145 1.00 97.31 103 PRO A N 1
ATOM 797 C CA . PRO A 1 103 ? 9.340 -13.996 -6.814 1.00 97.31 103 PRO A CA 1
ATOM 798 C C . PRO A 1 103 ? 10.204 -13.671 -8.030 1.00 97.31 103 PRO A C 1
ATOM 800 O O . PRO A 1 103 ? 9.988 -14.196 -9.120 1.00 97.31 103 PRO A O 1
ATOM 803 N N . LEU A 1 104 ? 11.188 -12.794 -7.840 1.00 97.88 104 LEU A N 1
ATOM 804 C CA . LEU A 1 104 ? 12.113 -12.390 -8.902 1.00 97.88 104 LEU A CA 1
ATOM 805 C C . LEU A 1 104 ? 13.414 -13.203 -8.851 1.00 97.88 104 LEU A C 1
ATOM 807 O O . LEU A 1 104 ? 14.087 -13.352 -9.873 1.00 97.88 104 LEU A O 1
ATOM 811 N N . ILE A 1 105 ? 13.732 -13.784 -7.693 1.00 98.00 105 ILE A N 1
ATOM 812 C CA . ILE A 1 105 ? 14.941 -14.569 -7.436 1.00 98.00 105 ILE A CA 1
ATOM 813 C C . ILE A 1 105 ? 14.557 -16.007 -7.081 1.00 98.00 105 ILE A C 1
ATOM 815 O O . ILE A 1 105 ? 13.641 -16.240 -6.305 1.00 98.00 105 ILE A O 1
ATOM 819 N N . ASP A 1 106 ? 15.263 -16.966 -7.668 1.00 97.00 106 ASP A N 1
ATOM 820 C CA . ASP A 1 106 ? 15.209 -18.381 -7.310 1.00 97.00 106 ASP A CA 1
ATOM 821 C C . ASP A 1 106 ? 16.279 -18.624 -6.236 1.00 97.00 106 ASP A C 1
ATOM 823 O O . ASP A 1 106 ? 17.481 -18.475 -6.500 1.00 97.00 106 ASP A O 1
ATOM 827 N N . GLY A 1 107 ? 15.825 -18.877 -5.006 1.00 94.94 107 GLY A N 1
ATOM 828 C CA . GLY A 1 107 ? 16.648 -18.985 -3.804 1.00 94.94 107 GLY A CA 1
ATOM 829 C C . GLY A 1 107 ? 16.758 -20.427 -3.315 1.00 94.94 107 GLY A C 1
ATOM 830 O O . GLY A 1 107 ? 15.759 -21.066 -3.005 1.00 94.94 107 GLY A O 1
ATOM 831 N N . ILE A 1 108 ? 17.986 -20.932 -3.202 1.00 94.19 108 ILE A N 1
ATOM 832 C CA . ILE A 1 108 ? 18.279 -22.322 -2.839 1.00 94.19 108 ILE A CA 1
ATOM 833 C C . ILE A 1 108 ? 18.926 -22.389 -1.448 1.00 94.19 108 ILE A C 1
ATOM 835 O O . ILE A 1 108 ? 19.913 -21.706 -1.155 1.00 94.19 108 ILE A O 1
ATOM 839 N N . GLY A 1 109 ? 18.365 -23.240 -0.586 1.00 92.50 109 GLY A N 1
ATOM 840 C CA . GLY A 1 109 ? 18.654 -23.303 0.851 1.00 92.50 109 GLY A CA 1
ATOM 841 C C . GLY A 1 109 ? 17.571 -22.605 1.684 1.00 92.50 109 GLY A C 1
ATOM 842 O O . GLY A 1 109 ? 16.534 -22.216 1.160 1.00 92.50 109 GLY A O 1
ATOM 843 N N . ASN A 1 110 ? 17.793 -22.440 2.991 1.00 92.19 110 ASN A N 1
ATOM 844 C CA . ASN A 1 110 ? 16.805 -21.799 3.866 1.00 92.19 110 ASN A CA 1
ATOM 845 C C . ASN A 1 110 ? 16.764 -20.268 3.645 1.00 92.19 110 ASN A C 1
ATOM 847 O O . ASN A 1 110 ? 17.657 -19.548 4.099 1.00 92.19 110 ASN A O 1
ATOM 851 N N . PHE A 1 111 ? 15.702 -19.794 2.986 1.00 92.75 111 PHE A N 1
ATOM 852 C CA . PHE A 1 111 ? 15.367 -18.380 2.762 1.00 92.75 111 PHE A CA 1
ATOM 853 C C . PHE A 1 111 ? 14.318 -17.822 3.756 1.00 92.75 111 PHE A C 1
ATOM 855 O O . PHE A 1 111 ? 13.816 -16.713 3.575 1.00 92.75 111 PHE A O 1
ATOM 862 N N . GLY A 1 112 ? 14.045 -18.542 4.845 1.00 89.44 112 GLY A N 1
ATOM 863 C CA . GLY A 1 112 ? 13.015 -18.252 5.845 1.00 89.44 112 GLY A CA 1
ATOM 864 C C . GLY A 1 112 ? 11.717 -19.018 5.578 1.00 89.44 112 GLY A C 1
ATOM 865 O O . GLY A 1 112 ? 11.480 -19.455 4.453 1.00 89.44 112 GLY A O 1
ATOM 866 N N . SER A 1 113 ? 10.889 -19.179 6.611 1.00 85.25 113 SER A N 1
ATOM 867 C CA . SER A 1 113 ? 9.600 -19.888 6.553 1.00 85.25 113 SER A CA 1
ATOM 868 C C . SER A 1 113 ? 8.419 -18.921 6.655 1.00 85.25 113 SER A C 1
ATOM 870 O O . SER A 1 113 ? 8.560 -17.792 7.140 1.00 85.25 113 SER A O 1
ATOM 872 N N . ARG A 1 114 ? 7.223 -19.371 6.246 1.00 81.75 114 ARG A N 1
ATOM 873 C CA . ARG A 1 114 ? 5.981 -18.630 6.514 1.00 81.75 114 ARG A CA 1
ATOM 874 C C . ARG A 1 114 ? 5.683 -18.582 8.013 1.00 81.75 114 ARG A C 1
ATOM 876 O O . ARG A 1 114 ? 5.072 -17.613 8.452 1.00 81.75 114 ARG A O 1
ATOM 883 N N . ASP A 1 115 ? 6.160 -19.554 8.785 1.00 75.88 115 ASP A N 1
ATOM 884 C CA . ASP A 1 115 ? 5.887 -19.726 10.216 1.00 75.88 115 ASP A CA 1
ATOM 885 C C . ASP A 1 115 ? 6.598 -18.691 11.093 1.00 75.88 115 ASP A C 1
ATOM 887 O O . ASP A 1 115 ? 6.049 -18.265 12.112 1.00 75.88 115 ASP A O 1
ATOM 891 N N . GLY A 1 116 ? 7.767 -18.214 10.651 1.00 71.62 116 GLY A N 1
ATOM 892 C CA . GLY A 1 116 ? 8.493 -17.104 11.274 1.00 71.62 116 GLY A CA 1
ATOM 893 C C . GLY A 1 116 ? 10.020 -17.209 11.262 1.00 71.62 116 GLY A C 1
ATOM 894 O O . GLY A 1 116 ? 10.674 -16.311 11.795 1.00 71.62 116 GLY A O 1
ATOM 895 N N . ASP A 1 117 ? 10.604 -18.259 10.679 1.00 80.38 117 ASP A N 1
ATOM 896 C CA . ASP A 1 117 ? 12.056 -18.440 10.657 1.00 80.38 117 ASP A CA 1
ATOM 897 C C . ASP A 1 117 ? 12.754 -17.405 9.773 1.00 80.38 117 ASP A C 1
ATOM 899 O O . ASP A 1 117 ? 12.346 -17.118 8.644 1.00 80.38 117 ASP A O 1
ATOM 903 N N . GLY A 1 118 ? 13.876 -16.885 10.269 1.00 85.94 118 GLY A N 1
ATOM 904 C CA . GLY A 1 118 ? 14.784 -16.070 9.472 1.00 85.94 118 GLY A CA 1
ATOM 905 C C . GLY A 1 118 ? 15.571 -16.908 8.461 1.00 85.94 118 GLY A C 1
ATOM 906 O O . GLY A 1 118 ? 15.917 -18.061 8.718 1.00 85.94 118 GLY A O 1
ATOM 907 N N . ALA A 1 119 ? 15.917 -16.299 7.326 1.00 91.75 119 ALA A N 1
ATOM 908 C CA . ALA A 1 119 ? 16.811 -16.912 6.348 1.00 91.75 119 ALA A CA 1
ATOM 909 C C . ALA A 1 119 ? 18.181 -17.257 6.955 1.00 91.75 119 ALA A C 1
ATOM 911 O O . ALA A 1 119 ? 18.730 -16.519 7.779 1.00 91.75 119 ALA A O 1
ATOM 912 N N . ALA A 1 120 ? 18.786 -18.345 6.477 1.00 94.38 120 ALA A N 1
ATOM 913 C CA . ALA A 1 120 ? 20.158 -18.687 6.825 1.00 94.38 120 ALA A CA 1
ATOM 914 C C . ALA A 1 120 ? 21.142 -17.609 6.332 1.00 94.38 120 ALA A C 1
ATOM 916 O O . ALA A 1 120 ? 20.870 -16.867 5.388 1.00 94.38 120 ALA A O 1
ATOM 917 N N . ALA A 1 121 ? 22.328 -17.531 6.942 1.00 94.06 121 ALA A N 1
ATOM 918 C CA . ALA A 1 121 ? 23.355 -16.572 6.534 1.00 94.06 121 ALA A CA 1
ATOM 919 C C . ALA A 1 121 ? 23.795 -16.778 5.068 1.00 94.06 121 ALA A C 1
ATOM 921 O O . ALA A 1 121 ? 23.967 -17.915 4.625 1.00 94.06 121 ALA A O 1
ATOM 922 N N . MET A 1 122 ? 24.098 -15.683 4.356 1.00 95.12 122 MET A N 1
ATOM 923 C CA . MET A 1 122 ? 24.421 -15.636 2.911 1.00 95.12 122 MET A CA 1
ATOM 924 C C . MET A 1 122 ? 25.589 -16.520 2.419 1.00 95.12 122 MET A C 1
ATOM 926 O O . MET A 1 122 ? 25.843 -16.619 1.220 1.00 95.12 122 MET A O 1
ATOM 930 N N . ARG A 1 123 ? 26.323 -17.162 3.333 1.00 95.19 123 ARG A N 1
ATOM 931 C CA . ARG A 1 123 ? 27.356 -18.167 3.032 1.00 95.19 123 ARG A CA 1
ATOM 932 C C . ARG A 1 123 ? 26.796 -19.574 2.779 1.00 95.19 123 ARG A C 1
ATOM 934 O O . ARG A 1 123 ? 27.503 -20.408 2.221 1.00 95.19 123 ARG A O 1
ATOM 941 N N . TYR A 1 124 ? 25.560 -19.843 3.200 1.00 95.31 124 TYR A N 1
ATOM 942 C CA . TYR A 1 124 ? 24.902 -21.142 3.044 1.00 95.31 124 TYR A CA 1
ATOM 943 C C . TYR A 1 124 ? 23.917 -21.153 1.871 1.00 95.31 124 TYR A C 1
ATOM 945 O O . TYR A 1 124 ? 23.912 -22.123 1.114 1.00 95.31 124 TYR A O 1
ATOM 953 N N . THR A 1 125 ? 23.162 -20.067 1.682 1.00 97.12 125 THR A N 1
ATOM 954 C CA . THR A 1 125 ? 22.200 -19.902 0.582 1.00 97.12 125 THR A CA 1
ATOM 955 C C . THR A 1 125 ? 22.866 -19.651 -0.774 1.00 97.12 125 THR A C 1
ATOM 957 O O . THR A 1 125 ? 23.986 -19.133 -0.861 1.00 97.12 125 THR A O 1
ATOM 960 N N . GLU A 1 126 ? 22.157 -20.006 -1.841 1.00 97.56 126 GLU A N 1
ATOM 961 C CA . GLU A 1 126 ? 22.501 -19.716 -3.236 1.00 97.56 126 GLU A CA 1
ATOM 962 C C . GLU A 1 126 ? 21.332 -19.021 -3.947 1.00 97.56 126 GLU A C 1
ATOM 964 O O . GLU A 1 126 ? 20.187 -19.154 -3.523 1.00 97.56 126 GLU A O 1
ATOM 969 N N . ALA A 1 127 ? 21.618 -18.270 -5.012 1.00 97.12 127 ALA A N 1
ATOM 970 C CA . ALA A 1 127 ? 20.625 -17.495 -5.752 1.00 97.12 127 ALA A CA 1
ATOM 971 C C . ALA A 1 127 ? 20.900 -17.470 -7.268 1.00 97.12 127 ALA A C 1
ATOM 973 O O . ALA A 1 127 ? 22.055 -17.521 -7.708 1.00 97.12 127 ALA A O 1
ATOM 974 N N . ARG A 1 128 ? 19.825 -17.333 -8.054 1.00 97.50 128 ARG A N 1
ATOM 975 C CA . ARG A 1 128 ? 19.806 -16.949 -9.483 1.00 97.50 128 ARG A CA 1
ATOM 976 C C . ARG A 1 128 ? 18.495 -16.221 -9.815 1.00 97.50 128 ARG A C 1
ATOM 978 O O . ARG A 1 128 ? 17.626 -16.105 -8.958 1.00 97.50 128 ARG A O 1
ATOM 985 N N . LEU A 1 129 ? 18.341 -15.700 -11.027 1.00 98.06 129 LEU A N 1
ATOM 986 C CA . LEU A 1 129 ? 17.099 -15.056 -11.464 1.00 98.06 129 LEU A CA 1
ATOM 987 C C . LEU A 1 129 ? 16.026 -16.093 -11.833 1.00 98.06 129 LEU A C 1
ATOM 989 O O . LEU A 1 129 ? 16.323 -17.150 -12.393 1.00 98.06 129 LEU A O 1
ATOM 993 N N . THR A 1 130 ? 14.766 -15.765 -11.552 1.00 97.81 130 THR A N 1
ATOM 994 C CA . THR A 1 130 ? 13.600 -16.521 -12.044 1.00 97.81 130 THR A CA 1
ATOM 995 C C . THR A 1 130 ? 13.321 -16.233 -13.526 1.00 97.81 130 THR A C 1
ATOM 997 O O . THR A 1 130 ? 13.738 -15.192 -14.040 1.00 97.81 130 THR A O 1
ATOM 1000 N N . PRO A 1 131 ? 12.533 -17.079 -14.223 1.00 97.06 131 PRO A N 1
ATOM 1001 C CA . PRO A 1 131 ? 12.064 -16.783 -15.579 1.00 97.06 131 PRO A CA 1
ATOM 1002 C C . PRO A 1 131 ? 11.286 -15.465 -15.711 1.00 97.06 131 PRO A C 1
ATOM 1004 O O . PRO A 1 131 ? 11.349 -14.833 -16.764 1.00 97.06 131 PRO A O 1
ATOM 1007 N N . ILE A 1 132 ? 10.546 -15.045 -14.675 1.00 97.44 132 ILE A N 1
ATOM 1008 C CA . ILE A 1 132 ? 9.714 -13.831 -14.727 1.00 97.44 132 ILE A CA 1
ATOM 1009 C C . ILE A 1 132 ? 10.532 -12.538 -14.564 1.00 97.44 132 ILE A C 1
ATOM 1011 O O . ILE A 1 132 ? 10.092 -11.473 -14.995 1.00 97.44 132 ILE A O 1
ATOM 1015 N N . ALA A 1 133 ? 11.765 -12.614 -14.048 1.00 97.50 133 ALA A N 1
ATOM 1016 C CA . ALA A 1 133 ? 12.674 -11.466 -14.000 1.00 97.50 133 ALA A CA 1
ATOM 1017 C C . ALA A 1 133 ? 13.036 -10.922 -15.401 1.00 97.50 133 ALA A C 1
ATOM 1019 O O . ALA A 1 133 ? 13.356 -9.739 -15.538 1.00 97.50 133 ALA A O 1
ATOM 1020 N N . GLU A 1 134 ? 12.910 -11.729 -16.463 1.00 96.25 134 GLU A N 1
ATOM 1021 C CA . GLU A 1 134 ? 13.090 -11.267 -17.847 1.00 96.25 134 GLU A CA 1
ATOM 1022 C C . GLU A 1 134 ? 12.056 -10.212 -18.277 1.00 96.25 134 GLU A C 1
ATOM 1024 O O . GLU A 1 134 ? 12.361 -9.391 -19.146 1.00 96.25 134 GLU A O 1
ATOM 1029 N N . LEU A 1 135 ? 10.892 -10.126 -17.614 1.00 97.50 135 LEU A N 1
ATOM 1030 C CA . LEU A 1 135 ? 9.940 -9.021 -17.806 1.00 97.50 135 LEU A CA 1
ATOM 1031 C C . LEU A 1 135 ? 10.512 -7.656 -17.399 1.00 97.50 135 LEU A C 1
ATOM 1033 O O . LEU A 1 135 ? 9.987 -6.635 -17.830 1.00 97.50 135 LEU A O 1
ATOM 1037 N N . LEU A 1 136 ? 11.557 -7.619 -16.569 1.00 97.81 136 LEU A N 1
ATOM 1038 C CA . LEU A 1 136 ? 12.270 -6.396 -16.190 1.00 97.81 136 LEU A CA 1
ATOM 1039 C C . LEU A 1 136 ? 13.592 -6.235 -16.954 1.00 97.81 136 LEU A C 1
ATOM 1041 O O . LEU A 1 136 ? 14.078 -5.120 -17.115 1.00 97.81 136 LEU A O 1
ATOM 1045 N N . LEU A 1 137 ? 14.205 -7.338 -17.392 1.00 96.94 137 LEU A N 1
ATOM 1046 C CA . LEU A 1 137 ? 15.614 -7.359 -17.792 1.00 96.94 137 LEU A CA 1
ATOM 1047 C C . LEU A 1 137 ? 15.845 -7.525 -19.300 1.00 96.94 137 LEU A C 1
ATOM 1049 O O . LEU A 1 137 ? 16.794 -6.927 -19.817 1.00 96.94 137 LEU A O 1
ATOM 1053 N N . SER A 1 138 ? 15.012 -8.286 -20.010 1.00 95.44 138 SER A N 1
ATOM 1054 C CA . SER A 1 138 ? 15.255 -8.721 -21.400 1.00 95.44 138 SER A CA 1
ATOM 1055 C C . SER A 1 138 ? 15.641 -7.590 -22.369 1.00 95.44 138 SER A C 1
ATOM 1057 O O . SER A 1 138 ? 16.522 -7.760 -23.213 1.00 95.44 138 SER A O 1
ATOM 1059 N N . GLU A 1 139 ? 15.057 -6.401 -22.208 1.00 96.81 139 GLU A N 1
ATOM 1060 C CA . GLU A 1 139 ? 15.230 -5.275 -23.135 1.00 96.81 139 GLU A CA 1
ATOM 1061 C C . GLU A 1 139 ? 16.390 -4.311 -22.804 1.00 96.81 139 GLU A C 1
ATOM 1063 O O . GLU A 1 139 ? 16.706 -3.466 -23.636 1.00 96.81 139 GLU A O 1
ATOM 1068 N N . ILE A 1 140 ? 17.066 -4.420 -21.647 1.00 95.88 140 ILE A N 1
ATOM 1069 C CA . ILE A 1 140 ? 17.905 -3.318 -21.105 1.00 95.88 140 ILE A CA 1
ATOM 1070 C C . ILE A 1 140 ? 19.022 -2.824 -22.043 1.00 95.88 140 ILE A C 1
ATOM 1072 O O . ILE A 1 140 ? 19.280 -1.625 -22.116 1.00 95.88 140 ILE A O 1
ATOM 1076 N N . ASN A 1 141 ? 19.635 -3.731 -22.810 1.00 94.00 141 ASN A N 1
ATOM 1077 C CA . ASN A 1 141 ? 20.739 -3.423 -23.727 1.00 94.00 141 ASN A CA 1
ATOM 1078 C C . ASN A 1 141 ? 20.257 -2.890 -25.095 1.00 94.00 141 ASN A C 1
ATOM 1080 O O . ASN A 1 141 ? 21.055 -2.752 -26.018 1.00 94.00 141 ASN A O 1
ATOM 1084 N N . GLN A 1 142 ? 18.958 -2.606 -25.249 1.00 96.25 142 GLN A N 1
ATOM 1085 C CA . GLN A 1 142 ? 18.325 -2.166 -26.499 1.00 96.25 142 GLN A CA 1
ATOM 1086 C C . GLN A 1 142 ? 18.010 -0.653 -26.491 1.00 96.25 142 GLN A C 1
ATOM 1088 O O . GLN A 1 142 ? 17.028 -0.205 -27.082 1.00 96.25 142 GLN A O 1
ATOM 1093 N N . GLY A 1 143 ? 18.806 0.142 -25.761 1.00 94.31 143 GLY A N 1
ATOM 1094 C CA . GLY A 1 143 ? 18.665 1.604 -25.656 1.00 94.31 143 GLY A CA 1
ATOM 1095 C C . GLY A 1 143 ? 17.395 2.093 -24.941 1.00 94.31 143 GLY A C 1
ATOM 1096 O O . GLY A 1 143 ? 17.048 3.273 -25.027 1.00 94.31 143 GLY A O 1
ATOM 1097 N N . THR A 1 144 ? 16.677 1.200 -24.257 1.00 96.62 144 THR A N 1
ATOM 1098 C CA . THR A 1 144 ? 15.306 1.406 -23.758 1.00 96.62 144 THR A CA 1
ATOM 1099 C C . THR A 1 144 ? 15.181 2.266 -22.508 1.00 96.62 144 THR A C 1
ATOM 1101 O O . THR A 1 144 ? 14.106 2.802 -22.249 1.00 96.62 144 THR A O 1
ATOM 1104 N N . VAL A 1 145 ? 16.255 2.373 -21.730 1.00 96.12 145 VAL A N 1
ATOM 1105 C CA . VAL A 1 145 ? 16.337 3.107 -20.462 1.00 96.12 145 VAL A CA 1
ATOM 1106 C C . VAL A 1 145 ? 17.651 3.873 -20.402 1.00 96.12 145 VAL A C 1
ATOM 1108 O O . VAL A 1 145 ? 18.590 3.560 -21.136 1.00 96.12 145 VAL A O 1
ATOM 1111 N N . ASP A 1 146 ? 17.705 4.884 -19.543 1.00 95.31 146 ASP A N 1
ATOM 1112 C CA . ASP A 1 146 ? 18.905 5.685 -19.330 1.00 95.31 146 ASP A CA 1
ATOM 1113 C C . ASP A 1 146 ? 19.785 5.067 -18.241 1.00 95.31 146 ASP A C 1
ATOM 1115 O O . ASP A 1 146 ? 19.295 4.577 -17.218 1.00 95.31 146 ASP A O 1
ATOM 1119 N N . PHE A 1 147 ? 21.090 5.099 -18.484 1.00 96.12 147 PHE A N 1
ATOM 1120 C CA . PHE A 1 147 ? 22.123 4.692 -17.543 1.00 96.12 147 PHE A CA 1
ATOM 1121 C C . PHE A 1 147 ? 22.766 5.937 -16.931 1.00 96.12 147 PHE A C 1
ATOM 1123 O O . PHE A 1 147 ? 22.864 6.980 -17.580 1.00 96.12 147 PHE A O 1
ATOM 1130 N N . VAL A 1 148 ? 23.176 5.824 -15.672 1.00 94.12 148 VAL A N 1
ATOM 1131 C CA . VAL A 1 148 ? 23.863 6.874 -14.918 1.00 94.12 148 VAL A CA 1
ATOM 1132 C C . VAL A 1 148 ? 25.113 6.294 -14.256 1.00 94.12 148 VAL A C 1
ATOM 1134 O O . VAL A 1 148 ? 25.089 5.122 -13.870 1.00 94.12 148 VAL A O 1
ATOM 1137 N N . PRO A 1 149 ? 26.178 7.090 -14.054 1.00 95.31 149 PRO A N 1
ATOM 1138 C CA . PRO A 1 149 ? 27.323 6.643 -13.277 1.00 95.31 149 PRO A CA 1
ATOM 1139 C C . PRO A 1 149 ? 26.917 6.248 -11.852 1.00 95.31 149 PRO A C 1
ATOM 1141 O O . PRO A 1 149 ? 26.071 6.892 -11.223 1.00 95.31 149 PRO A O 1
ATOM 1144 N N . ASN A 1 150 ? 27.551 5.199 -11.338 1.00 91.44 150 ASN A N 1
ATOM 1145 C CA . ASN A 1 150 ? 27.425 4.723 -9.967 1.00 91.44 150 ASN A CA 1
ATOM 1146 C C . ASN A 1 150 ? 27.990 5.747 -8.952 1.00 91.44 150 ASN A C 1
ATOM 1148 O O . ASN A 1 150 ? 28.468 6.828 -9.294 1.00 91.44 150 ASN A O 1
ATOM 1152 N N . TYR A 1 151 ? 27.967 5.393 -7.664 1.00 85.88 151 TYR A N 1
ATOM 1153 C CA . TYR A 1 151 ? 28.310 6.308 -6.567 1.00 85.88 151 TYR A CA 1
ATOM 1154 C C . TYR A 1 151 ? 29.766 6.838 -6.574 1.00 85.88 151 TYR A C 1
ATOM 1156 O O . TYR A 1 151 ? 30.036 7.812 -5.869 1.00 85.88 151 TYR A O 1
ATOM 1164 N N . ASP A 1 152 ? 30.698 6.213 -7.307 1.00 89.88 152 ASP A N 1
ATOM 1165 C CA . ASP A 1 152 ? 32.099 6.654 -7.450 1.00 89.88 152 ASP A CA 1
ATOM 1166 C C . ASP A 1 152 ? 32.534 6.955 -8.900 1.00 89.88 152 ASP A C 1
ATOM 1168 O O . ASP A 1 152 ? 33.650 7.434 -9.113 1.00 89.88 152 ASP A O 1
ATOM 1172 N N . GLY A 1 153 ? 31.648 6.760 -9.882 1.00 91.69 153 GLY A N 1
ATOM 1173 C CA . GLY A 1 153 ? 31.895 7.015 -11.302 1.00 91.69 153 GLY A CA 1
ATOM 1174 C C . GLY A 1 153 ? 32.716 5.943 -12.031 1.00 91.69 153 GLY A C 1
ATOM 1175 O O . GLY A 1 153 ? 33.150 6.195 -13.153 1.00 91.69 153 GLY A O 1
ATOM 1176 N N . ALA A 1 154 ? 32.961 4.778 -11.421 1.00 92.25 154 ALA A N 1
ATOM 1177 C CA . ALA A 1 154 ? 33.723 3.684 -12.031 1.00 92.25 154 ALA A CA 1
ATOM 1178 C C . ALA A 1 154 ? 32.881 2.728 -12.903 1.00 92.25 154 ALA A C 1
ATOM 1180 O O . ALA A 1 154 ? 33.445 1.999 -13.720 1.00 92.25 154 ALA A O 1
ATOM 1181 N N . PHE A 1 155 ? 31.555 2.712 -12.731 1.00 94.00 155 PHE A N 1
ATOM 1182 C CA . PHE A 1 155 ? 30.619 1.840 -13.454 1.00 94.00 155 PHE A CA 1
ATOM 1183 C C . PHE A 1 155 ? 29.313 2.581 -13.757 1.00 94.00 155 PHE A C 1
ATOM 1185 O O . PHE A 1 155 ? 28.944 3.487 -13.018 1.00 94.00 155 PHE A O 1
ATOM 1192 N N . ASP A 1 156 ? 28.566 2.147 -14.770 1.00 94.12 156 ASP A N 1
ATOM 1193 C CA . ASP A 1 156 ? 27.204 2.630 -15.024 1.00 94.12 156 ASP A CA 1
ATOM 1194 C C . ASP A 1 156 ? 26.142 1.704 -14.405 1.00 94.12 156 ASP A C 1
ATOM 1196 O O . ASP A 1 156 ? 26.301 0.479 -14.361 1.00 94.12 156 ASP A O 1
ATOM 1200 N N . GLU A 1 157 ? 25.024 2.283 -13.964 1.00 94.38 157 GLU A N 1
ATOM 1201 C CA . GLU A 1 157 ? 23.828 1.570 -13.507 1.00 94.38 157 GLU A CA 1
ATOM 1202 C C . GLU A 1 157 ? 22.541 2.123 -14.155 1.00 94.38 157 GLU A C 1
ATOM 1204 O O . GLU A 1 157 ? 22.453 3.316 -14.454 1.00 94.38 157 GLU A O 1
ATOM 1209 N N . PRO A 1 158 ? 21.519 1.282 -14.402 1.00 95.50 158 PRO A N 1
ATOM 1210 C CA . PRO A 1 158 ? 20.276 1.718 -15.030 1.00 95.50 158 PRO A CA 1
ATOM 1211 C C . PRO A 1 158 ? 19.405 2.517 -14.051 1.00 95.50 158 PRO A C 1
ATOM 1213 O O . PRO A 1 158 ? 19.115 2.059 -12.942 1.00 95.50 158 PRO A O 1
ATOM 1216 N N . LEU A 1 159 ? 18.910 3.681 -14.482 1.00 92.62 159 LEU A N 1
ATOM 1217 C CA . LEU A 1 159 ? 18.014 4.518 -13.673 1.00 92.62 159 LEU A CA 1
ATOM 1218 C C . LEU A 1 159 ? 16.667 3.820 -13.411 1.00 92.62 159 LEU A C 1
ATOM 1220 O O . LEU A 1 159 ? 16.157 3.853 -12.290 1.00 92.62 159 LEU A O 1
ATOM 1224 N N . HIS A 1 160 ? 16.139 3.138 -14.430 1.00 95.12 160 HIS A N 1
ATOM 1225 C CA . HIS A 1 160 ? 14.928 2.311 -14.404 1.00 95.12 160 HIS A CA 1
ATOM 1226 C C . HIS A 1 160 ? 15.178 0.998 -15.161 1.00 95.12 160 HIS A C 1
ATOM 1228 O O . HIS A 1 160 ? 16.036 0.947 -16.041 1.00 95.12 160 HIS A O 1
ATOM 1234 N N . LEU A 1 161 ? 14.401 -0.047 -14.881 1.00 97.88 161 LEU A N 1
ATOM 1235 C CA . LEU A 1 161 ? 14.350 -1.261 -15.701 1.00 97.88 161 LEU A CA 1
ATOM 1236 C C . LEU A 1 161 ? 13.244 -1.145 -16.775 1.00 97.88 161 LEU A C 1
ATOM 1238 O O . LEU A 1 161 ? 12.186 -0.583 -16.489 1.00 97.88 161 LEU A O 1
ATOM 1242 N N . PRO A 1 162 ? 13.436 -1.663 -18.006 1.00 97.56 162 PRO A N 1
ATOM 1243 C CA . PRO A 1 162 ? 12.437 -1.635 -19.081 1.00 97.56 162 PRO A CA 1
ATOM 1244 C C . PRO A 1 162 ? 11.319 -2.662 -18.850 1.00 97.56 162 PRO A C 1
ATOM 1246 O O . PRO A 1 162 ? 11.180 -3.638 -19.586 1.00 97.56 162 PRO A O 1
ATOM 1249 N N . ALA A 1 163 ? 10.518 -2.443 -17.809 1.00 98.00 163 ALA A N 1
ATOM 1250 C CA . ALA A 1 163 ? 9.434 -3.336 -17.435 1.00 98.00 163 ALA A CA 1
ATOM 1251 C C . ALA A 1 163 ? 8.436 -3.550 -18.587 1.00 98.00 163 ALA A C 1
ATOM 1253 O O . ALA A 1 163 ? 7.929 -2.600 -19.192 1.00 98.00 163 ALA A O 1
ATOM 1254 N N . ARG A 1 164 ? 8.141 -4.818 -18.875 1.00 98.19 164 ARG A N 1
ATOM 1255 C CA . ARG A 1 164 ? 7.181 -5.252 -19.897 1.00 98.19 164 ARG A CA 1
ATOM 1256 C C . ARG A 1 164 ? 5.749 -5.389 -19.370 1.00 98.19 164 ARG A C 1
ATOM 1258 O O . ARG A 1 164 ? 4.821 -5.273 -20.163 1.00 98.19 164 ARG A O 1
ATOM 1265 N N . LEU A 1 165 ? 5.575 -5.526 -18.048 1.00 98.25 165 LEU A N 1
ATOM 1266 C CA . LEU A 1 165 ? 4.286 -5.497 -17.336 1.00 98.25 165 LEU A CA 1
ATOM 1267 C C . LEU A 1 165 ? 4.336 -4.595 -16.071 1.00 98.25 165 LEU A C 1
ATOM 1269 O O . LEU A 1 165 ? 5.441 -4.298 -15.602 1.00 98.25 165 LEU A O 1
ATOM 1273 N N . PRO A 1 166 ? 3.186 -4.170 -15.488 1.00 97.88 166 PRO A N 1
ATOM 1274 C CA . PRO A 1 166 ? 3.110 -3.190 -14.386 1.00 97.88 166 PRO A CA 1
ATOM 1275 C C . PRO A 1 166 ? 3.556 -3.730 -13.010 1.00 97.88 166 PRO A C 1
ATOM 1277 O O . PRO A 1 166 ? 2.772 -3.835 -12.064 1.00 97.88 166 PRO A O 1
ATOM 1280 N N . MET A 1 167 ? 4.838 -4.077 -12.876 1.00 97.75 167 MET A N 1
ATOM 1281 C CA . MET A 1 167 ? 5.405 -4.806 -11.729 1.00 97.75 167 MET A CA 1
ATOM 1282 C C . MET A 1 167 ? 5.124 -4.167 -10.352 1.00 97.75 167 MET A C 1
ATOM 1284 O O . MET A 1 167 ? 4.986 -4.888 -9.363 1.00 97.75 167 MET A O 1
ATOM 1288 N N . VAL A 1 168 ? 4.959 -2.837 -10.292 1.00 97.56 168 VAL A N 1
ATOM 1289 C CA . VAL A 1 168 ? 4.572 -2.091 -9.077 1.00 97.56 168 VAL A CA 1
ATOM 1290 C C . VAL A 1 168 ? 3.224 -2.537 -8.490 1.00 97.56 168 VAL A C 1
ATOM 1292 O O . VAL A 1 168 ? 3.062 -2.518 -7.274 1.00 97.56 168 VAL A O 1
ATOM 1295 N N . LEU A 1 169 ? 2.277 -2.981 -9.325 1.00 98.31 169 LEU A N 1
ATOM 1296 C CA . LEU A 1 169 ? 1.009 -3.572 -8.881 1.00 98.31 169 LEU A CA 1
ATOM 1297 C C . LEU A 1 169 ? 1.120 -5.086 -8.682 1.00 98.31 169 LEU A C 1
ATOM 1299 O O . LEU A 1 169 ? 0.519 -5.606 -7.748 1.00 98.31 169 LEU A O 1
ATOM 1303 N N . LEU A 1 170 ? 1.891 -5.782 -9.528 1.00 98.31 170 LEU A N 1
ATOM 1304 C CA . LEU A 1 170 ? 2.032 -7.245 -9.480 1.00 98.31 170 LEU A CA 1
ATOM 1305 C C . LEU A 1 170 ? 2.601 -7.723 -8.140 1.00 98.31 170 LEU A C 1
ATOM 1307 O O . LEU A 1 170 ? 2.015 -8.578 -7.484 1.00 98.31 170 LEU A O 1
ATOM 1311 N N . ASN A 1 171 ? 3.731 -7.147 -7.725 1.00 97.31 171 ASN A N 1
ATOM 1312 C CA . ASN A 1 171 ? 4.436 -7.533 -6.501 1.00 97.31 171 ASN A CA 1
ATOM 1313 C C . ASN A 1 171 ? 4.190 -6.589 -5.319 1.00 97.31 171 ASN A C 1
ATOM 1315 O O . ASN A 1 171 ? 4.428 -6.979 -4.177 1.00 97.31 171 ASN A O 1
ATOM 1319 N N . GLY A 1 172 ? 3.701 -5.374 -5.572 1.00 95.75 172 GLY A N 1
ATOM 1320 C CA . GLY A 1 172 ? 3.515 -4.370 -4.531 1.00 95.75 172 GLY A CA 1
ATOM 1321 C C . GLY A 1 172 ? 4.828 -3.831 -3.949 1.00 95.75 172 GLY A C 1
ATOM 1322 O O . GLY A 1 172 ? 5.922 -4.089 -4.452 1.00 95.75 172 GLY A O 1
ATOM 1323 N N . ALA A 1 173 ? 4.712 -3.041 -2.879 1.00 94.88 173 ALA A N 1
ATOM 1324 C CA . ALA A 1 173 ? 5.835 -2.479 -2.132 1.00 94.88 173 ALA A CA 1
ATOM 1325 C C . ALA A 1 173 ? 5.393 -1.938 -0.760 1.00 94.88 173 ALA A C 1
ATOM 1327 O O . ALA A 1 173 ? 4.517 -1.079 -0.683 1.00 94.88 173 ALA A O 1
ATOM 1328 N N . SER A 1 174 ? 6.082 -2.352 0.307 1.00 92.88 174 SER A N 1
ATOM 1329 C CA . SER A 1 174 ? 6.032 -1.716 1.636 1.00 92.88 174 SER A CA 1
ATOM 1330 C C . SER A 1 174 ? 7.269 -0.839 1.840 1.00 92.88 174 SER A C 1
ATOM 1332 O O . SER A 1 174 ? 8.373 -1.228 1.441 1.00 92.88 174 SER A O 1
ATOM 1334 N N . GLY A 1 175 ? 7.147 0.346 2.445 1.00 88.88 175 GLY A N 1
ATOM 1335 C CA . GLY A 1 175 ? 8.299 1.208 2.724 1.00 88.88 175 GLY A CA 1
ATOM 1336 C C . GLY A 1 175 ? 8.004 2.471 3.530 1.00 88.88 175 GLY A C 1
ATOM 1337 O O . GLY A 1 175 ? 7.084 3.219 3.222 1.00 88.88 175 GLY A O 1
ATOM 1338 N N . ILE A 1 176 ? 8.852 2.763 4.517 1.00 87.75 176 ILE A N 1
ATOM 1339 C CA . ILE A 1 176 ? 8.779 3.983 5.334 1.00 87.75 176 ILE A CA 1
ATOM 1340 C C . ILE A 1 176 ? 9.867 4.961 4.871 1.00 87.75 176 ILE A C 1
ATOM 1342 O O . ILE A 1 176 ? 11.041 4.597 4.792 1.00 87.75 176 ILE A O 1
ATOM 1346 N N . ALA A 1 177 ? 9.475 6.197 4.567 1.00 87.31 177 ALA A N 1
ATOM 1347 C CA . ALA A 1 177 ? 10.353 7.295 4.167 1.00 87.31 177 ALA A CA 1
ATOM 1348 C C . ALA A 1 177 ? 10.293 8.442 5.197 1.00 87.31 177 ALA A C 1
ATOM 1350 O O . ALA A 1 177 ? 9.636 8.344 6.235 1.00 87.31 177 ALA A O 1
ATOM 1351 N N . VAL A 1 178 ? 10.958 9.566 4.916 1.00 85.12 178 VAL A N 1
ATOM 1352 C CA . VAL A 1 178 ? 10.842 10.763 5.762 1.00 85.12 178 VAL A CA 1
ATOM 1353 C C . VAL A 1 178 ? 9.542 11.503 5.431 1.00 85.12 178 VAL A C 1
ATOM 1355 O O . VAL A 1 178 ? 9.343 11.960 4.310 1.00 85.12 178 VAL A O 1
ATOM 1358 N N . GLY A 1 179 ? 8.641 11.602 6.413 1.00 84.38 179 GLY A N 1
ATOM 1359 C CA . GLY A 1 179 ? 7.355 12.309 6.296 1.00 84.38 179 GLY A CA 1
ATOM 1360 C C . GLY A 1 179 ? 6.252 11.570 5.522 1.00 84.38 179 GLY A C 1
ATOM 1361 O O . GLY A 1 179 ? 5.124 12.054 5.477 1.00 84.38 179 GLY A O 1
ATOM 1362 N N . MET A 1 180 ? 6.544 10.404 4.942 1.00 90.69 180 MET A N 1
ATOM 1363 C CA . MET A 1 180 ? 5.601 9.592 4.166 1.00 90.69 180 MET A CA 1
ATOM 1364 C C . MET A 1 180 ? 5.953 8.100 4.246 1.00 90.69 180 MET A C 1
ATOM 1366 O O . MET A 1 180 ? 7.057 7.732 4.637 1.00 90.69 180 MET A O 1
ATOM 1370 N N . ALA A 1 181 ? 5.022 7.241 3.850 1.00 91.81 181 ALA A N 1
ATOM 1371 C CA . ALA A 1 181 ? 5.226 5.802 3.702 1.00 91.81 181 ALA A CA 1
ATOM 1372 C C . ALA A 1 181 ? 4.472 5.310 2.459 1.00 91.81 181 ALA A C 1
ATOM 1374 O O . ALA A 1 181 ? 3.676 6.061 1.892 1.00 91.81 181 ALA A O 1
ATOM 1375 N N . THR A 1 182 ? 4.696 4.062 2.063 1.00 95.56 182 THR A N 1
ATOM 1376 C CA . THR A 1 182 ? 3.996 3.360 0.986 1.00 95.56 182 THR A CA 1
ATOM 1377 C C . THR A 1 182 ? 3.644 1.946 1.427 1.00 95.56 182 THR A C 1
ATOM 1379 O O . THR A 1 182 ? 4.447 1.298 2.089 1.00 95.56 182 THR A O 1
ATOM 1382 N N . GLU A 1 183 ? 2.434 1.509 1.089 1.00 96.38 183 GLU A N 1
ATOM 1383 C CA . GLU A 1 183 ? 1.938 0.147 1.297 1.00 96.38 183 GLU A CA 1
ATOM 1384 C C . GLU A 1 183 ? 1.064 -0.209 0.089 1.00 96.38 183 GLU A C 1
ATOM 1386 O O . GLU A 1 183 ? -0.141 0.052 0.061 1.00 96.38 183 GLU A O 1
ATOM 1391 N N . ILE A 1 184 ? 1.703 -0.714 -0.963 1.00 97.62 184 ILE A N 1
ATOM 1392 C CA . ILE A 1 184 ? 1.060 -1.188 -2.190 1.00 97.62 184 ILE A CA 1
ATOM 1393 C C . ILE A 1 184 ? 0.945 -2.712 -2.072 1.00 97.62 184 ILE A C 1
ATOM 1395 O O . ILE A 1 184 ? 1.986 -3.366 -1.986 1.00 97.62 184 ILE A O 1
ATOM 1399 N N . PRO A 1 185 ? -0.265 -3.296 -2.057 1.00 96.88 185 PRO A N 1
ATOM 1400 C CA . PRO A 1 185 ? -0.423 -4.746 -2.066 1.00 96.88 185 PRO A CA 1
ATOM 1401 C C . PRO A 1 185 ? -0.198 -5.327 -3.471 1.00 96.88 185 PRO A C 1
ATOM 1403 O O . PRO A 1 185 ? -0.265 -4.611 -4.472 1.00 96.88 185 PRO A O 1
ATOM 1406 N N . SER A 1 186 ? 0.049 -6.633 -3.538 1.00 97.69 186 SER A N 1
ATOM 1407 C CA . SER A 1 186 ? 0.176 -7.388 -4.786 1.00 97.69 186 SER A CA 1
ATOM 1408 C C . SER A 1 186 ? -1.173 -7.620 -5.483 1.00 97.69 186 SER A C 1
ATOM 1410 O O . SER A 1 186 ? -2.226 -7.591 -4.847 1.00 97.69 186 SER A O 1
ATOM 1412 N N . HIS A 1 187 ? -1.142 -7.853 -6.795 1.00 98.50 187 HIS A N 1
ATOM 1413 C CA . HIS A 1 187 ? -2.314 -8.046 -7.659 1.00 98.50 187 HIS A CA 1
ATOM 1414 C C . HIS A 1 187 ? -2.031 -9.122 -8.714 1.00 98.50 187 HIS A C 1
ATOM 1416 O O . HIS A 1 187 ? -0.877 -9.343 -9.085 1.00 98.50 187 HIS A O 1
ATOM 1422 N N . ASN A 1 188 ? -3.079 -9.766 -9.233 1.00 98.62 188 ASN A N 1
ATOM 1423 C CA . ASN A 1 188 ? -2.929 -10.845 -10.204 1.00 98.62 188 ASN A CA 1
ATOM 1424 C C . ASN A 1 188 ? -2.426 -10.335 -11.571 1.00 98.62 188 ASN A C 1
ATOM 1426 O O . ASN A 1 188 ? -2.902 -9.323 -12.093 1.00 98.62 188 ASN A O 1
ATOM 1430 N N . LEU A 1 189 ? -1.487 -11.065 -12.181 1.00 98.50 189 LEU A N 1
ATOM 1431 C CA . LEU A 1 189 ? -0.855 -10.694 -13.450 1.00 98.50 189 LEU A CA 1
ATOM 1432 C C . LEU A 1 189 ? -1.833 -10.659 -14.622 1.00 98.50 189 LEU A C 1
ATOM 1434 O O . LEU A 1 189 ? -1.780 -9.716 -15.415 1.00 98.50 189 LEU A O 1
ATOM 1438 N N . ASN A 1 190 ? -2.750 -11.624 -14.722 1.00 98.50 190 ASN A N 1
ATOM 1439 C CA . ASN A 1 190 ? -3.742 -11.647 -15.796 1.00 98.50 190 ASN A CA 1
ATOM 1440 C C . ASN A 1 190 ? -4.654 -10.416 -15.722 1.00 98.50 190 ASN A C 1
ATOM 1442 O O . ASN A 1 190 ? -4.869 -9.746 -16.728 1.00 98.50 190 ASN A O 1
ATOM 1446 N N . GLU A 1 191 ? -5.122 -10.072 -14.525 1.00 98.62 191 GLU A N 1
ATOM 1447 C CA . GLU A 1 191 ? -6.004 -8.926 -14.274 1.00 98.62 191 GLU A CA 1
ATOM 1448 C C . GLU A 1 191 ? -5.337 -7.582 -14.552 1.00 98.62 191 GLU A C 1
ATOM 1450 O O . GLU A 1 191 ? -5.865 -6.765 -15.307 1.00 98.62 191 GLU A O 1
ATOM 1455 N N . VAL A 1 192 ? -4.144 -7.365 -13.990 1.00 98.69 192 VAL A N 1
ATOM 1456 C CA . VAL A 1 192 ? -3.370 -6.134 -14.193 1.00 98.69 192 VAL A CA 1
ATOM 1457 C C . VAL A 1 192 ? -3.028 -5.943 -15.671 1.00 98.69 192 VAL A C 1
ATOM 1459 O O . VAL A 1 192 ? -3.113 -4.828 -16.188 1.00 98.69 192 VAL A O 1
ATOM 1462 N N . THR A 1 193 ? -2.713 -7.029 -16.380 1.00 98.62 193 THR A N 1
ATOM 1463 C CA . THR A 1 193 ? -2.413 -6.976 -17.816 1.00 98.62 193 THR A CA 1
ATOM 1464 C C . THR A 1 193 ? -3.667 -6.730 -18.657 1.00 98.62 193 THR A C 1
ATOM 1466 O O . THR A 1 193 ? -3.631 -5.927 -19.589 1.00 98.62 193 THR A O 1
ATOM 1469 N N . GLN A 1 194 ? -4.805 -7.342 -18.316 1.00 98.56 194 GLN A N 1
ATOM 1470 C CA . GLN A 1 194 ? -6.082 -7.078 -18.988 1.00 98.56 194 GLN A CA 1
ATOM 1471 C C . GLN A 1 194 ? -6.561 -5.638 -18.765 1.00 98.56 194 GLN A C 1
ATOM 1473 O O . GLN A 1 194 ? -6.962 -4.989 -19.731 1.00 98.56 194 GLN A O 1
ATOM 1478 N N . ALA A 1 195 ? -6.433 -5.099 -17.549 1.00 98.56 195 ALA A N 1
ATOM 1479 C CA . ALA A 1 195 ? -6.733 -3.701 -17.242 1.00 98.56 195 ALA A CA 1
ATOM 1480 C C . ALA A 1 195 ? -5.826 -2.730 -18.018 1.00 98.56 195 ALA A C 1
ATOM 1482 O O . ALA A 1 195 ? -6.318 -1.757 -18.592 1.00 98.56 195 ALA A O 1
ATOM 1483 N N . ALA A 1 196 ? -4.520 -3.013 -18.103 1.00 98.56 196 ALA A N 1
ATOM 1484 C CA . ALA A 1 196 ? -3.581 -2.229 -18.907 1.00 98.56 196 ALA A CA 1
ATOM 1485 C C . ALA A 1 196 ? -3.937 -2.271 -20.407 1.00 98.56 196 ALA A C 1
ATOM 1487 O O . ALA A 1 196 ? -3.974 -1.232 -21.063 1.00 98.56 196 ALA A O 1
ATOM 1488 N N . ILE A 1 197 ? -4.278 -3.446 -20.952 1.00 98.56 197 ILE A N 1
ATOM 1489 C CA . ILE A 1 197 ? -4.752 -3.597 -22.339 1.00 98.56 197 ILE A CA 1
ATOM 1490 C C . ILE A 1 197 ? -6.078 -2.848 -22.562 1.00 98.56 197 ILE A C 1
ATOM 1492 O O . ILE A 1 197 ? -6.263 -2.241 -23.619 1.00 98.56 197 ILE A O 1
ATOM 1496 N N . ALA A 1 198 ? -7.004 -2.874 -21.600 1.00 98.31 198 ALA A N 1
ATOM 1497 C CA . ALA A 1 198 ? -8.285 -2.178 -21.684 1.00 98.31 198 ALA A CA 1
ATOM 1498 C C . ALA A 1 198 ? -8.102 -0.651 -21.682 1.00 98.31 198 ALA A C 1
ATOM 1500 O O . ALA A 1 198 ? -8.630 0.024 -22.568 1.00 98.31 198 ALA A O 1
ATOM 1501 N N . LEU A 1 199 ? -7.295 -0.115 -20.760 1.00 98.31 199 LEU A N 1
ATOM 1502 C CA . LEU A 1 199 ? -6.969 1.312 -20.679 1.00 98.31 199 LEU A CA 1
ATOM 1503 C C . LEU A 1 199 ? -6.218 1.794 -21.930 1.00 98.31 199 LEU A C 1
ATOM 1505 O O . LEU A 1 199 ? -6.568 2.822 -22.503 1.00 98.31 199 LEU A O 1
ATOM 1509 N N . LEU A 1 200 ? -5.261 1.005 -22.427 1.00 97.50 200 LEU A N 1
ATOM 1510 C CA . LEU A 1 200 ? -4.522 1.302 -23.657 1.00 97.50 200 LEU A CA 1
ATOM 1511 C C . LEU A 1 200 ? -5.422 1.317 -24.909 1.00 97.50 200 LEU A C 1
ATOM 1513 O O . LEU A 1 200 ? -5.160 2.075 -25.845 1.00 97.50 200 LEU A O 1
ATOM 1517 N N . LYS A 1 201 ? -6.489 0.504 -24.939 1.00 96.88 201 LYS A N 1
ATOM 1518 C CA . LYS A 1 201 ? -7.524 0.538 -25.991 1.00 96.88 201 LYS A CA 1
ATOM 1519 C C . LYS A 1 201 ? -8.495 1.712 -25.827 1.00 96.88 201 LYS A C 1
ATOM 1521 O O . LYS A 1 201 ? -8.935 2.264 -26.833 1.00 96.88 201 LYS A O 1
ATOM 1526 N N . LYS A 1 202 ? -8.847 2.080 -24.591 1.00 96.75 202 LYS A N 1
ATOM 1527 C CA . LYS A 1 202 ? -9.813 3.139 -24.262 1.00 96.75 202 LYS A CA 1
ATOM 1528 C C . LYS A 1 202 ? -9.313 3.973 -23.064 1.00 96.75 202 LYS A C 1
ATOM 1530 O O . LYS A 1 202 ? -9.700 3.699 -21.928 1.00 96.75 202 LYS A O 1
ATOM 1535 N N . PRO A 1 203 ? -8.537 5.050 -23.300 1.00 94.62 203 PRO A N 1
ATOM 1536 C CA . PRO A 1 203 ? -8.012 5.915 -22.230 1.00 94.62 203 PRO A CA 1
ATOM 1537 C C . PRO A 1 203 ? -9.082 6.639 -21.389 1.00 94.62 203 PRO A C 1
ATOM 1539 O O . PRO A 1 203 ? -8.783 7.212 -20.343 1.00 94.62 203 PRO A O 1
ATOM 1542 N N . THR A 1 204 ? -10.345 6.622 -21.833 1.00 95.62 204 THR A N 1
ATOM 1543 C CA . THR A 1 204 ? -11.493 7.212 -21.122 1.00 95.62 204 THR A CA 1
ATOM 1544 C C . THR A 1 204 ? -12.140 6.284 -20.089 1.00 95.62 204 THR A C 1
ATOM 1546 O O . THR A 1 204 ? -13.149 6.665 -19.506 1.00 95.62 204 THR A O 1
ATOM 1549 N N . LEU A 1 205 ? -11.607 5.076 -19.860 1.00 97.00 205 LEU A N 1
ATOM 1550 C CA . LEU A 1 205 ? -12.039 4.221 -18.746 1.00 97.00 205 LEU A CA 1
ATOM 1551 C C . LEU A 1 205 ? -11.683 4.874 -17.407 1.00 97.00 205 LEU A C 1
ATOM 1553 O O . LEU A 1 205 ? -10.583 5.408 -17.260 1.00 97.00 205 LEU A O 1
ATOM 1557 N N . GLU A 1 206 ? -12.580 4.817 -16.428 1.00 96.00 206 GLU A N 1
ATOM 1558 C CA . GLU A 1 206 ? -12.319 5.271 -15.058 1.00 96.00 206 GLU A CA 1
ATOM 1559 C C . GLU A 1 206 ? -11.979 4.108 -14.118 1.00 96.00 206 GLU A C 1
ATOM 1561 O O . GLU A 1 206 ? -12.143 2.938 -14.459 1.00 96.00 206 GLU A O 1
ATOM 1566 N N . THR A 1 207 ? -11.505 4.416 -12.905 1.00 95.62 207 THR A N 1
ATOM 1567 C CA . THR A 1 207 ? -11.127 3.409 -11.892 1.00 95.62 207 THR A CA 1
ATOM 1568 C C . THR A 1 207 ? -12.208 2.344 -11.670 1.00 95.62 207 THR A C 1
ATOM 1570 O O . THR A 1 207 ? -11.883 1.168 -11.542 1.00 95.62 207 THR A O 1
ATOM 1573 N N . ALA A 1 208 ? -13.487 2.731 -11.693 1.00 93.69 208 ALA A N 1
ATOM 1574 C CA . ALA A 1 208 ? -14.613 1.808 -11.550 1.00 93.69 208 ALA A CA 1
ATOM 1575 C C . ALA A 1 208 ? -14.772 0.828 -12.732 1.00 93.69 208 ALA A C 1
ATOM 1577 O O . ALA A 1 208 ? -15.211 -0.300 -12.523 1.00 93.69 208 ALA A O 1
ATOM 1578 N N . ASP A 1 209 ? -14.387 1.221 -13.951 1.00 96.38 209 ASP A N 1
ATOM 1579 C CA . ASP A 1 209 ? -14.365 0.311 -15.101 1.00 96.38 209 ASP A CA 1
ATOM 1580 C C . ASP A 1 209 ? -13.159 -0.636 -15.022 1.00 96.38 209 ASP A C 1
ATOM 1582 O O . ASP A 1 209 ? -13.262 -1.821 -15.328 1.00 96.38 209 ASP A O 1
ATOM 1586 N N . LEU A 1 210 ? -12.004 -0.126 -14.578 1.00 97.31 210 LEU A N 1
ATOM 1587 C CA . LEU A 1 210 ? -10.778 -0.917 -14.415 1.00 97.31 210 LEU A CA 1
ATOM 1588 C C . LEU A 1 210 ? -10.932 -2.000 -13.334 1.00 97.31 210 LEU A C 1
ATOM 1590 O O . LEU A 1 210 ? -10.343 -3.074 -13.455 1.00 97.31 210 LEU A O 1
ATOM 1594 N N . MET A 1 211 ? -11.781 -1.768 -12.330 1.00 96.50 211 MET A N 1
ATOM 1595 C CA . MET A 1 211 ? -12.126 -2.766 -11.313 1.00 96.50 211 MET A CA 1
ATOM 1596 C C . MET A 1 211 ? -12.974 -3.941 -11.823 1.00 96.50 211 MET A C 1
ATOM 1598 O O . MET A 1 211 ? -13.069 -4.950 -11.132 1.00 96.50 211 MET A O 1
ATOM 1602 N N . GLN A 1 212 ? -13.530 -3.870 -13.038 1.00 95.62 212 GLN A N 1
ATOM 1603 C CA . GLN A 1 212 ? -14.125 -5.046 -13.697 1.00 95.62 212 GLN A CA 1
ATOM 1604 C C . GLN A 1 212 ? -13.055 -6.082 -14.084 1.00 95.62 212 GLN A C 1
ATOM 1606 O O . GLN A 1 212 ? -13.375 -7.251 -14.277 1.00 95.62 212 GLN A O 1
ATOM 1611 N N . TYR A 1 213 ? -11.790 -5.651 -14.180 1.00 97.50 213 TYR A N 1
ATOM 1612 C CA . TYR A 1 213 ? -10.627 -6.506 -14.414 1.00 97.50 213 TYR A CA 1
ATOM 1613 C C . TYR A 1 213 ? -9.831 -6.749 -13.126 1.00 97.50 213 TYR A C 1
ATOM 1615 O O . TYR A 1 213 ? -9.365 -7.859 -12.926 1.00 97.50 213 TYR A O 1
ATOM 1623 N N . ILE A 1 214 ? -9.674 -5.737 -12.260 1.00 97.81 214 ILE A N 1
ATOM 1624 C CA . ILE A 1 214 ? -8.950 -5.828 -10.976 1.00 97.81 214 ILE A CA 1
ATOM 1625 C C . ILE A 1 214 ? -9.943 -5.604 -9.815 1.00 97.81 214 ILE A C 1
ATOM 1627 O O . ILE A 1 214 ? -10.063 -4.476 -9.329 1.00 97.81 214 ILE A O 1
ATOM 1631 N N . PRO A 1 215 ? -10.678 -6.633 -9.355 1.00 95.31 215 PRO A N 1
ATOM 1632 C CA . PRO A 1 215 ? -11.707 -6.460 -8.326 1.00 95.31 215 PRO A CA 1
ATOM 1633 C C . PRO A 1 215 ? -11.117 -6.135 -6.944 1.00 95.31 215 PRO A C 1
ATOM 1635 O O . PRO A 1 215 ? -11.698 -5.360 -6.184 1.00 95.31 215 PRO A O 1
ATOM 1638 N N . ALA A 1 216 ? -9.964 -6.722 -6.613 1.00 97.25 216 ALA A N 1
ATOM 1639 C CA . ALA A 1 216 ? -9.260 -6.554 -5.342 1.00 97.25 216 ALA A CA 1
ATOM 1640 C C . ALA A 1 216 ? -7.783 -6.995 -5.469 1.00 97.25 216 ALA A C 1
ATOM 1642 O O . ALA A 1 216 ? -7.426 -7.621 -6.474 1.00 97.25 216 ALA A O 1
ATOM 1643 N N . PRO A 1 217 ? -6.930 -6.752 -4.453 1.00 98.00 217 PRO A N 1
ATOM 1644 C CA . PRO A 1 217 ? -5.589 -7.338 -4.378 1.00 98.00 217 PRO A CA 1
ATOM 1645 C C . PRO A 1 217 ? -5.574 -8.877 -4.444 1.00 98.00 217 PRO A C 1
ATOM 1647 O O . PRO A 1 217 ? -6.572 -9.536 -4.153 1.00 98.00 217 PRO A O 1
ATOM 1650 N N . ASP A 1 218 ? -4.421 -9.445 -4.799 1.00 98.06 218 ASP A N 1
ATOM 1651 C CA . ASP A 1 218 ? -4.154 -10.890 -4.822 1.00 98.06 218 ASP A CA 1
ATOM 1652 C C . ASP A 1 218 ? -2.848 -11.153 -4.058 1.00 98.06 218 ASP A C 1
ATOM 1654 O O . ASP A 1 218 ? -1.755 -10.808 -4.519 1.00 98.06 218 ASP A O 1
ATOM 1658 N N . PHE A 1 219 ? -2.956 -11.681 -2.839 1.00 96.75 219 PHE A N 1
ATOM 1659 C CA . PHE A 1 219 ? -1.835 -11.865 -1.920 1.00 96.75 219 PHE A CA 1
ATOM 1660 C C . PHE A 1 219 ? -1.098 -13.181 -2.171 1.00 96.75 219 PHE A C 1
ATOM 1662 O O . PHE A 1 219 ? -1.683 -14.199 -2.535 1.00 96.75 219 PHE A O 1
ATOM 1669 N N . ALA A 1 220 ? 0.212 -13.163 -1.928 1.00 93.12 220 ALA A N 1
ATOM 1670 C CA . ALA A 1 220 ? 1.096 -14.303 -2.154 1.00 93.12 220 ALA A CA 1
ATOM 1671 C C . ALA A 1 220 ? 0.631 -15.585 -1.426 1.00 93.12 220 ALA A C 1
ATOM 1673 O O . ALA A 1 220 ? 0.572 -16.648 -2.041 1.00 93.12 220 ALA A O 1
ATOM 1674 N N . GLY A 1 221 ? 0.219 -15.454 -0.159 1.00 89.44 221 GLY A N 1
ATOM 1675 C CA . GLY A 1 221 ? -0.334 -16.529 0.676 1.00 89.44 221 GLY A CA 1
ATOM 1676 C C . GLY A 1 221 ? -1.869 -16.594 0.753 1.00 89.44 221 GLY A C 1
ATOM 1677 O O . GLY A 1 221 ? -2.380 -17.095 1.750 1.00 89.44 221 GLY A O 1
ATOM 1678 N N . GLY A 1 222 ? -2.597 -16.056 -0.236 1.00 92.81 222 GLY A N 1
ATOM 1679 C CA . GLY A 1 222 ? -4.056 -16.209 -0.342 1.00 92.81 222 GLY A CA 1
ATOM 1680 C C . GLY A 1 222 ? -4.880 -15.379 0.656 1.00 92.81 222 GLY A C 1
ATOM 1681 O O . GLY A 1 222 ? -4.766 -14.150 0.701 1.00 92.81 222 GLY A O 1
ATOM 1682 N N . GLY A 1 223 ? -5.767 -16.035 1.400 1.00 94.50 223 GLY A N 1
ATOM 1683 C CA . GLY A 1 223 ? -6.758 -15.452 2.306 1.00 94.50 223 GLY A CA 1
ATOM 1684 C C . GLY A 1 223 ? -8.084 -15.082 1.625 1.00 94.50 223 GLY A C 1
ATOM 1685 O O . GLY A 1 223 ? -8.243 -15.189 0.412 1.00 94.50 223 GLY A O 1
ATOM 1686 N N . GLN A 1 224 ? -9.047 -14.614 2.420 1.00 96.62 224 GLN A N 1
ATOM 1687 C CA . GLN A 1 224 ? -10.330 -14.064 1.973 1.00 96.62 224 GLN A CA 1
ATOM 1688 C C . GLN A 1 224 ? -10.372 -12.554 2.242 1.00 96.62 224 GLN A C 1
ATOM 1690 O O . GLN A 1 224 ? -10.280 -12.126 3.392 1.00 96.62 224 GLN A O 1
ATOM 1695 N N . ILE A 1 225 ? -10.548 -11.732 1.209 1.00 97.75 225 ILE A N 1
ATOM 1696 C CA . ILE A 1 225 ? -10.892 -10.312 1.351 1.00 97.75 225 ILE A CA 1
ATOM 1697 C C . ILE A 1 225 ? -12.388 -10.202 1.635 1.00 97.75 225 ILE A C 1
ATOM 1699 O O . ILE A 1 225 ? -13.201 -10.616 0.812 1.00 97.75 225 ILE A O 1
ATOM 1703 N N . ILE A 1 226 ? -12.721 -9.602 2.782 1.00 96.50 226 ILE A N 1
ATOM 1704 C CA . ILE A 1 226 ? -14.102 -9.428 3.270 1.00 96.50 226 ILE A CA 1
ATOM 1705 C C . ILE A 1 226 ? -14.566 -7.961 3.284 1.00 96.50 226 ILE A C 1
ATOM 1707 O O . ILE A 1 226 ? -15.649 -7.656 3.778 1.00 96.50 226 ILE A O 1
ATOM 1711 N N . THR A 1 227 ? -13.746 -7.033 2.777 1.00 95.75 227 THR A N 1
ATOM 1712 C CA . THR A 1 227 ? -14.110 -5.612 2.631 1.00 95.75 227 THR A CA 1
ATOM 1713 C C . THR A 1 227 ? -15.162 -5.429 1.528 1.00 95.75 227 THR A C 1
ATOM 1715 O O . THR A 1 227 ? -14.942 -5.939 0.429 1.00 95.75 227 THR A O 1
ATOM 1718 N N . PRO A 1 228 ? -16.242 -4.655 1.763 1.00 94.19 228 PRO A N 1
ATOM 1719 C CA . PRO A 1 228 ? -17.264 -4.394 0.754 1.00 94.19 228 PRO A CA 1
ATOM 1720 C C . PRO A 1 228 ? -16.723 -3.765 -0.531 1.00 94.19 228 PRO A C 1
ATOM 1722 O O . PRO A 1 228 ? -15.827 -2.913 -0.491 1.00 94.19 228 PRO A O 1
ATOM 1725 N N . ALA A 1 229 ? -17.318 -4.115 -1.674 1.00 92.44 229 ALA A N 1
ATOM 1726 C CA . ALA A 1 229 ? -16.873 -3.644 -2.992 1.00 92.44 229 ALA A CA 1
ATOM 1727 C C . ALA A 1 229 ? -16.848 -2.104 -3.106 1.00 92.44 229 ALA A C 1
ATOM 1729 O O . ALA A 1 229 ? -15.927 -1.526 -3.683 1.00 92.44 229 ALA A O 1
ATOM 1730 N N . ASP A 1 230 ? -17.816 -1.433 -2.480 1.00 92.62 230 ASP A N 1
ATOM 1731 C CA . ASP A 1 230 ? -17.925 0.030 -2.421 1.00 92.62 230 ASP A CA 1
ATOM 1732 C C . ASP A 1 230 ? -16.795 0.690 -1.602 1.00 92.62 230 ASP A C 1
ATOM 1734 O O . ASP A 1 230 ? -16.402 1.829 -1.872 1.00 92.62 230 ASP A O 1
ATOM 1738 N N . GLU A 1 231 ? -16.244 -0.014 -0.607 1.00 94.25 231 GLU A N 1
ATOM 1739 C CA . GLU A 1 231 ? -15.078 0.440 0.157 1.00 94.25 231 GLU A CA 1
ATOM 1740 C C . GLU A 1 231 ? -13.786 0.172 -0.628 1.00 94.25 231 GLU A C 1
ATOM 1742 O O . GLU A 1 231 ? -13.003 1.106 -0.808 1.00 94.25 231 GLU A O 1
ATOM 1747 N N . LEU A 1 232 ? -13.607 -1.028 -1.203 1.00 95.88 232 LEU A N 1
ATOM 1748 C CA . LEU A 1 232 ? -12.489 -1.333 -2.117 1.00 95.88 232 LEU A CA 1
ATOM 1749 C C . LEU A 1 232 ? -12.384 -0.296 -3.245 1.00 95.88 232 LEU A C 1
ATOM 1751 O O . LEU A 1 232 ? -11.301 0.222 -3.526 1.00 95.88 232 LEU A O 1
ATOM 1755 N N . ARG A 1 233 ? -13.525 0.081 -3.833 1.00 95.88 233 ARG A N 1
ATOM 1756 C CA . ARG A 1 233 ? -13.607 1.104 -4.876 1.00 95.88 233 ARG A CA 1
ATOM 1757 C C . ARG A 1 233 ? -13.082 2.459 -4.415 1.00 95.88 233 ARG A C 1
ATOM 1759 O O . ARG A 1 233 ? -12.234 3.040 -5.089 1.00 95.88 233 ARG A O 1
ATOM 1766 N N . ARG A 1 234 ? -13.517 2.949 -3.251 1.00 96.19 234 ARG A N 1
ATOM 1767 C CA . ARG A 1 234 ? -13.031 4.223 -2.687 1.00 96.19 234 ARG A CA 1
ATOM 1768 C C . ARG A 1 234 ? -11.535 4.173 -2.373 1.00 96.19 234 ARG A C 1
ATOM 1770 O O . ARG A 1 234 ? -10.844 5.180 -2.537 1.00 96.19 234 ARG A O 1
ATOM 1777 N N . ILE A 1 235 ? -11.017 3.014 -1.964 1.00 97.50 235 ILE A N 1
ATOM 1778 C CA . ILE A 1 235 ? -9.583 2.812 -1.721 1.00 97.50 235 ILE A CA 1
ATOM 1779 C C . ILE A 1 235 ? -8.796 2.914 -3.038 1.00 97.50 235 ILE A C 1
ATOM 1781 O O . ILE A 1 235 ? -7.796 3.630 -3.079 1.00 97.50 235 ILE A O 1
ATOM 1785 N N . TYR A 1 236 ? -9.257 2.291 -4.129 1.00 98.25 236 TYR A N 1
ATOM 1786 C CA . TYR A 1 236 ? -8.618 2.420 -5.447 1.00 98.25 236 TYR A CA 1
ATOM 1787 C C . TYR A 1 236 ? -8.783 3.807 -6.087 1.00 98.25 236 TYR A C 1
ATOM 1789 O O . TYR A 1 236 ? -7.853 4.266 -6.749 1.00 98.25 236 TYR A O 1
ATOM 1797 N N . GLU A 1 237 ? -9.919 4.487 -5.892 1.00 97.06 237 GLU A N 1
ATOM 1798 C CA . GLU A 1 237 ? -10.188 5.844 -6.405 1.00 97.06 237 GLU A CA 1
ATOM 1799 C C . GLU A 1 237 ? -9.345 6.921 -5.702 1.00 97.06 237 GLU A C 1
ATOM 1801 O O . GLU A 1 237 ? -8.929 7.890 -6.339 1.00 97.06 237 GLU A O 1
ATOM 1806 N N . THR A 1 238 ? -9.059 6.752 -4.406 1.00 95.75 238 THR A N 1
ATOM 1807 C CA . THR A 1 238 ? -8.242 7.695 -3.614 1.00 95.75 238 THR A CA 1
ATOM 1808 C C . THR A 1 238 ? -6.769 7.299 -3.501 1.00 95.75 238 THR A C 1
ATOM 1810 O O . THR A 1 238 ? -5.929 8.142 -3.183 1.00 95.75 238 THR A O 1
ATOM 1813 N N . GLY A 1 239 ? -6.443 6.023 -3.716 1.00 94.19 239 GLY A N 1
ATOM 1814 C CA . GLY A 1 239 ? -5.125 5.450 -3.453 1.00 94.19 239 GLY A CA 1
ATOM 1815 C C . GLY A 1 239 ? -4.834 5.163 -1.976 1.00 94.19 239 GLY A C 1
ATOM 1816 O O . GLY A 1 239 ? -3.664 4.980 -1.630 1.00 94.19 239 GLY A O 1
ATOM 1817 N N . LYS A 1 240 ? -5.836 5.170 -1.079 1.00 95.81 240 LYS A N 1
ATOM 1818 C CA . LYS A 1 240 ? -5.607 4.984 0.363 1.00 95.81 240 LYS A CA 1
ATOM 1819 C C . LYS A 1 240 ? -6.797 4.429 1.151 1.00 95.81 240 LYS A C 1
ATOM 1821 O O . LYS A 1 240 ? -7.915 4.911 1.033 1.00 95.81 240 LYS A O 1
ATOM 1826 N N . GLY A 1 241 ? -6.513 3.498 2.061 1.00 95.06 241 GLY A N 1
ATOM 1827 C CA . GLY A 1 241 ? -7.433 3.013 3.088 1.00 95.06 241 GLY A CA 1
ATOM 1828 C C . GLY A 1 241 ? -6.943 1.711 3.716 1.00 95.06 241 GLY A C 1
ATOM 1829 O O . GLY A 1 241 ? -5.751 1.567 3.994 1.00 95.06 241 GLY A O 1
ATOM 1830 N N . SER A 1 242 ? -7.851 0.768 3.967 1.00 95.12 242 SER A N 1
ATOM 1831 C CA . SER A 1 242 ? -7.500 -0.534 4.533 1.00 95.12 242 SER A CA 1
ATOM 1832 C C . SER A 1 242 ? -8.418 -1.640 4.022 1.00 95.12 242 SER A C 1
ATOM 1834 O O . SER A 1 242 ? -9.633 -1.479 4.001 1.00 95.12 242 SER A O 1
ATOM 1836 N N . VAL A 1 243 ? -7.821 -2.764 3.635 1.00 96.31 243 VAL A N 1
ATOM 1837 C CA . VAL A 1 243 ? -8.520 -3.976 3.194 1.00 96.31 243 VAL A CA 1
ATOM 1838 C C . VAL A 1 243 ? -8.525 -4.970 4.351 1.00 96.31 243 VAL A C 1
ATOM 1840 O O . VAL A 1 243 ? -7.475 -5.215 4.945 1.00 96.31 243 VAL A O 1
ATOM 1843 N N . ARG A 1 244 ? -9.675 -5.551 4.696 1.00 95.31 244 ARG A N 1
ATOM 1844 C CA . ARG A 1 244 ? -9.766 -6.597 5.720 1.00 95.31 244 ARG A CA 1
ATOM 1845 C C . ARG A 1 244 ? -9.628 -7.967 5.078 1.00 95.31 244 ARG A C 1
ATOM 1847 O O . ARG A 1 244 ? -10.336 -8.282 4.123 1.00 95.31 244 ARG A O 1
ATOM 1854 N N . VAL A 1 245 ? -8.716 -8.758 5.631 1.00 96.56 245 VAL A N 1
ATOM 1855 C CA . VAL A 1 245 ? -8.361 -10.093 5.158 1.00 96.56 245 VAL A CA 1
ATOM 1856 C C . VAL A 1 245 ? -8.554 -11.088 6.296 1.00 96.56 245 VAL A C 1
ATOM 1858 O O . VAL A 1 245 ? -8.123 -10.850 7.426 1.00 96.56 245 VAL A O 1
ATOM 1861 N N . ARG A 1 246 ? -9.205 -12.199 5.979 1.00 95.06 246 ARG A N 1
ATOM 1862 C CA . ARG A 1 246 ? -9.518 -13.325 6.855 1.00 95.06 246 ARG A CA 1
ATOM 1863 C C . ARG A 1 246 ? -8.766 -14.570 6.374 1.00 95.06 246 ARG A C 1
ATOM 1865 O O . ARG A 1 246 ? -8.502 -14.717 5.183 1.00 95.06 246 ARG A O 1
ATOM 1872 N N . ALA A 1 247 ? -8.399 -15.448 7.296 1.00 96.00 247 ALA A N 1
ATOM 1873 C CA . ALA A 1 247 ? -7.815 -16.749 7.002 1.00 96.00 247 ALA A CA 1
ATOM 1874 C C . ALA A 1 247 ? -8.833 -17.674 6.309 1.00 96.00 247 ALA A C 1
ATOM 1876 O O . ALA A 1 247 ? -9.992 -17.717 6.728 1.00 96.00 247 ALA A O 1
ATOM 1877 N N . ARG A 1 248 ? -8.416 -18.435 5.285 1.00 95.56 248 ARG A N 1
ATOM 1878 C CA . ARG A 1 248 ? -9.262 -19.516 4.744 1.00 95.56 248 ARG A CA 1
ATOM 1879 C C . ARG A 1 248 ? -9.106 -20.764 5.605 1.00 95.56 248 ARG A C 1
ATOM 1881 O O . ARG A 1 248 ? -8.024 -21.045 6.122 1.00 95.56 248 ARG A O 1
ATOM 1888 N N . TYR A 1 249 ? -10.212 -21.472 5.790 1.00 95.06 249 TYR A N 1
ATOM 1889 C CA . TYR A 1 249 ? -10.302 -22.619 6.679 1.00 95.06 249 TYR A CA 1
ATOM 1890 C C . TYR A 1 249 ? -11.332 -23.632 6.176 1.00 95.06 249 TYR A C 1
ATOM 1892 O O . TYR A 1 249 ? -12.224 -23.298 5.396 1.00 95.06 249 TYR A O 1
ATOM 1900 N N . GLU A 1 250 ? -11.225 -24.856 6.681 1.00 95.19 250 GLU A N 1
ATOM 1901 C CA . GLU A 1 250 ? -12.135 -25.969 6.429 1.00 95.19 250 GLU A CA 1
ATOM 1902 C C . GLU A 1 250 ? -12.524 -26.636 7.759 1.00 95.19 250 GLU A C 1
ATOM 1904 O O . GLU A 1 250 ? -11.782 -26.572 8.744 1.00 95.19 250 GLU A O 1
ATOM 1909 N N . ILE A 1 251 ? -13.705 -27.263 7.808 1.00 95.25 251 ILE A N 1
ATOM 1910 C CA . ILE A 1 251 ? -14.213 -27.966 8.997 1.00 95.25 251 ILE A CA 1
ATOM 1911 C C . ILE A 1 251 ? -14.194 -29.470 8.724 1.00 95.25 251 ILE A C 1
ATOM 1913 O O . ILE A 1 251 ? -15.062 -30.004 8.030 1.00 95.25 251 ILE A O 1
ATOM 1917 N N . GLU A 1 252 ? -13.218 -30.168 9.299 1.00 94.38 252 GLU A N 1
ATOM 1918 C CA . GLU A 1 252 ? -13.101 -31.621 9.190 1.00 94.38 252 GLU A CA 1
ATOM 1919 C C . GLU A 1 252 ? -13.973 -32.300 10.253 1.00 94.38 252 GLU A C 1
ATOM 1921 O O . GLU A 1 252 ? -13.867 -32.010 11.448 1.00 94.38 252 GLU A O 1
ATOM 1926 N N . LYS A 1 253 ? -14.837 -33.226 9.823 1.00 92.19 253 LYS A N 1
ATOM 1927 C CA . LYS A 1 253 ? -15.700 -34.017 10.710 1.00 92.19 253 LYS A CA 1
ATOM 1928 C C . LYS A 1 253 ? -15.015 -35.336 11.056 1.00 92.19 253 LYS A C 1
ATOM 1930 O O . LYS A 1 253 ? -14.673 -36.115 10.173 1.00 92.19 253 LYS A O 1
ATOM 1935 N N . LEU A 1 254 ? -14.851 -35.582 12.349 1.00 90.62 254 LEU A N 1
ATOM 1936 C CA . LEU A 1 254 ? -14.187 -36.752 12.913 1.00 90.62 254 LEU A CA 1
ATOM 1937 C C . LEU A 1 254 ? -15.214 -37.799 13.378 1.00 90.62 254 LEU A C 1
ATOM 1939 O O . LEU A 1 254 ? -16.429 -37.575 13.409 1.00 90.62 254 LEU A O 1
ATOM 1943 N N . ALA A 1 255 ? -14.717 -38.969 13.782 1.00 86.94 255 ALA A N 1
ATOM 1944 C CA . ALA A 1 255 ? -15.547 -40.019 14.363 1.00 86.94 255 ALA A CA 1
ATOM 1945 C C . ALA A 1 255 ? -16.324 -39.530 15.606 1.00 86.94 255 ALA A C 1
ATOM 1947 O O . ALA A 1 255 ? -15.907 -38.616 16.319 1.00 86.94 255 ALA A O 1
ATOM 1948 N N . ARG A 1 256 ? -17.465 -40.175 15.891 1.00 84.06 256 ARG A N 1
ATOM 1949 C CA . ARG A 1 256 ? -18.340 -39.882 17.050 1.00 84.06 256 ARG A CA 1
ATOM 1950 C C . ARG A 1 256 ? -18.883 -38.439 17.104 1.00 84.06 256 ARG A C 1
ATOM 1952 O O . ARG A 1 256 ? -19.324 -37.996 18.160 1.00 84.06 256 ARG A O 1
ATOM 1959 N N . GLY A 1 257 ? -18.881 -37.719 15.979 1.00 81.69 257 GLY A N 1
ATOM 1960 C CA . GLY A 1 257 ? -19.416 -36.356 15.884 1.00 81.69 257 GLY A CA 1
ATOM 1961 C C . GLY A 1 257 ? -18.499 -35.273 16.458 1.00 81.69 257 GLY A C 1
ATOM 1962 O O . GLY A 1 257 ? -18.948 -34.147 16.653 1.00 81.69 257 GLY A O 1
ATOM 1963 N N . GLN A 1 258 ? -17.229 -35.586 16.735 1.00 90.06 258 GLN A N 1
ATOM 1964 C CA . GLN A 1 258 ? -16.210 -34.552 16.919 1.00 90.06 258 GLN A CA 1
ATOM 1965 C C . GLN A 1 258 ? -15.904 -33.868 15.578 1.00 90.06 258 GLN A C 1
ATOM 1967 O O . GLN A 1 258 ? -16.194 -34.401 14.508 1.00 90.06 258 GLN A O 1
ATOM 1972 N N . TRP A 1 259 ? -15.320 -32.678 15.629 1.00 94.44 259 TRP A N 1
ATOM 1973 C CA . TRP A 1 259 ? -14.904 -31.912 14.457 1.00 94.44 259 TRP A CA 1
ATOM 1974 C C . TRP A 1 259 ? -13.694 -31.046 14.818 1.00 94.44 259 TRP A C 1
ATOM 1976 O O . TRP A 1 259 ? -13.437 -30.824 16.001 1.00 94.44 259 TRP A O 1
ATOM 1986 N N . ARG A 1 260 ? -12.943 -30.581 13.818 1.00 94.81 260 ARG A N 1
ATOM 1987 C CA . ARG A 1 260 ? -11.804 -29.662 13.986 1.00 94.81 260 ARG A CA 1
ATOM 1988 C C . ARG A 1 260 ? -11.765 -28.632 12.861 1.00 94.81 260 ARG A C 1
ATOM 1990 O O . ARG A 1 260 ? -12.217 -28.919 11.754 1.00 94.81 260 ARG A O 1
ATOM 1997 N N . VAL A 1 261 ? -11.224 -27.448 13.140 1.00 96.38 261 VAL A N 1
ATOM 1998 C CA . VAL A 1 261 ? -10.943 -26.438 12.106 1.00 96.38 261 VAL A CA 1
ATOM 1999 C C . VAL A 1 261 ? -9.519 -26.641 11.611 1.00 96.38 261 VAL A C 1
ATOM 2001 O O . VAL A 1 261 ? -8.600 -26.706 12.427 1.00 96.38 261 VAL A O 1
ATOM 2004 N N . ILE A 1 262 ? -9.330 -26.698 10.295 1.00 96.06 262 ILE A N 1
ATOM 2005 C CA . ILE A 1 262 ? -8.018 -26.570 9.655 1.00 96.06 262 ILE A CA 1
ATOM 2006 C C . ILE A 1 262 ? -7.978 -25.201 8.984 1.00 96.06 262 ILE A C 1
ATOM 2008 O O . ILE A 1 262 ? -8.796 -24.928 8.113 1.00 96.06 262 ILE A O 1
ATOM 2012 N N . VAL A 1 263 ? -7.037 -24.343 9.361 1.00 96.12 263 VAL A N 1
ATOM 2013 C CA . VAL A 1 263 ? -6.722 -23.111 8.628 1.00 96.12 263 VAL A CA 1
ATOM 2014 C C . VAL A 1 263 ? -5.635 -23.423 7.604 1.00 96.12 263 VAL A C 1
ATOM 2016 O O . VAL A 1 263 ? -4.576 -23.936 7.968 1.00 96.12 263 VAL A O 1
ATOM 2019 N N . THR A 1 264 ? -5.912 -23.102 6.341 1.00 94.00 264 THR A N 1
ATOM 2020 C CA . THR A 1 264 ? -5.088 -23.441 5.168 1.00 94.00 264 THR A CA 1
ATOM 2021 C C . THR A 1 264 ? -4.421 -22.226 4.519 1.00 94.00 264 THR A C 1
ATOM 2023 O O . THR A 1 264 ? -3.457 -22.379 3.778 1.00 94.00 264 THR A O 1
ATOM 2026 N N . GLU A 1 265 ? -4.891 -21.006 4.801 1.00 94.56 265 GLU A N 1
ATOM 2027 C CA . GLU A 1 265 ? -4.307 -19.762 4.275 1.00 94.56 265 GLU A CA 1
ATOM 2028 C C . GLU A 1 265 ? -4.377 -18.643 5.320 1.00 94.56 265 GLU A C 1
ATOM 2030 O O . GLU A 1 265 ? -5.388 -18.498 6.010 1.00 94.56 265 GLU A O 1
ATOM 2035 N N . LEU A 1 266 ? -3.335 -17.806 5.414 1.00 93.44 266 LEU A N 1
ATOM 2036 C CA . LEU A 1 266 ? -3.222 -16.744 6.426 1.00 93.44 266 LEU A CA 1
ATOM 2037 C C . LEU A 1 266 ? -3.185 -15.339 5.809 1.00 93.44 266 LEU A C 1
ATOM 2039 O O . LEU A 1 266 ? -2.458 -15.140 4.831 1.00 93.44 266 LEU A O 1
ATOM 2043 N N . PRO A 1 267 ? -3.825 -14.329 6.441 1.00 93.25 267 PRO A N 1
ATOM 2044 C CA . PRO A 1 267 ? -3.646 -12.922 6.085 1.00 93.25 267 PRO A CA 1
ATOM 2045 C C . PRO A 1 267 ? -2.158 -12.544 5.970 1.00 93.25 267 PRO A C 1
ATOM 2047 O O . PRO A 1 267 ? -1.337 -13.038 6.749 1.00 93.25 267 PRO A O 1
ATOM 2050 N N . PRO A 1 268 ? -1.760 -11.644 5.050 1.00 88.50 268 PRO A N 1
ATOM 2051 C CA . PRO A 1 268 ? -0.342 -11.397 4.755 1.00 88.50 268 PRO A CA 1
ATOM 2052 C C . PRO A 1 268 ? 0.467 -10.964 5.993 1.00 88.50 268 PRO A C 1
ATOM 2054 O O . PRO A 1 268 ? 1.597 -11.415 6.175 1.00 88.50 268 PRO A O 1
ATOM 2057 N N . ASN A 1 269 ? -0.154 -10.195 6.896 1.00 84.25 269 ASN A N 1
ATOM 2058 C CA . ASN A 1 269 ? 0.436 -9.686 8.143 1.00 84.25 269 ASN A CA 1
ATOM 2059 C C . ASN A 1 269 ? 0.385 -10.673 9.338 1.00 84.25 269 ASN A C 1
ATOM 2061 O O . ASN A 1 269 ? 0.652 -10.271 10.473 1.00 84.25 269 ASN A O 1
ATOM 2065 N N . ALA A 1 270 ? 0.015 -11.936 9.111 1.00 90.06 270 ALA A N 1
ATOM 2066 C CA . ALA A 1 270 ? -0.043 -12.997 10.116 1.00 90.06 270 ALA A CA 1
ATOM 2067 C C . ALA A 1 270 ? 0.905 -14.154 9.757 1.00 90.06 270 ALA A C 1
ATOM 2069 O O . ALA A 1 270 ? 1.173 -14.392 8.581 1.00 90.06 270 ALA A O 1
ATOM 2070 N N . ASN A 1 271 ? 1.383 -14.883 10.766 1.00 90.62 271 ASN A N 1
ATOM 2071 C CA . ASN A 1 271 ? 2.104 -16.145 10.609 1.00 90.62 271 ASN A CA 1
ATOM 2072 C C . ASN A 1 271 ? 1.731 -17.139 11.717 1.00 90.62 271 ASN A C 1
ATOM 2074 O O . ASN A 1 271 ? 1.125 -16.761 12.726 1.00 90.62 271 ASN A O 1
ATOM 2078 N N . SER A 1 272 ? 2.106 -18.397 11.504 1.00 89.75 272 SER A N 1
ATOM 2079 C CA . SER A 1 272 ? 1.816 -19.545 12.361 1.00 89.75 272 SER A CA 1
ATOM 2080 C C . SER A 1 272 ? 2.251 -19.298 13.809 1.00 89.75 272 SER A C 1
ATOM 2082 O O . SER A 1 272 ? 1.412 -19.275 14.715 1.00 89.75 272 SER A O 1
ATOM 2084 N N . ALA A 1 273 ? 3.528 -18.961 14.031 1.00 90.06 273 ALA A N 1
ATOM 2085 C CA . ALA A 1 273 ? 4.063 -18.729 15.372 1.00 90.06 273 ALA A CA 1
ATOM 2086 C C . ALA A 1 273 ? 3.385 -17.557 16.109 1.00 90.06 273 ALA A C 1
ATOM 2088 O O . ALA A 1 273 ? 3.177 -17.639 17.320 1.00 90.06 273 ALA A O 1
ATOM 2089 N N . LYS A 1 274 ? 2.992 -16.478 15.411 1.00 91.38 274 LYS A N 1
ATOM 2090 C CA . LYS A 1 274 ? 2.272 -15.347 16.025 1.00 91.38 274 LYS A CA 1
ATOM 2091 C C . LYS A 1 274 ? 0.867 -15.732 16.471 1.00 91.38 274 LYS A C 1
ATOM 2093 O O . LYS A 1 274 ? 0.469 -15.329 17.557 1.00 91.38 274 LYS A O 1
ATOM 2098 N N . ILE A 1 275 ? 0.128 -16.507 15.677 1.00 92.75 275 ILE A N 1
ATOM 2099 C CA . ILE A 1 275 ? -1.226 -16.954 16.044 1.00 92.75 275 ILE A CA 1
ATOM 2100 C C . ILE A 1 275 ? -1.160 -17.899 17.252 1.00 92.75 275 ILE A C 1
ATOM 2102 O O . ILE A 1 275 ? -1.930 -17.741 18.199 1.00 92.75 275 ILE A O 1
ATOM 2106 N N . LEU A 1 276 ? -0.189 -18.817 17.274 1.00 91.38 276 LEU A N 1
ATOM 2107 C CA . LEU A 1 276 ? 0.065 -19.688 18.426 1.00 91.38 276 LEU A CA 1
ATOM 2108 C C . LEU A 1 276 ? 0.446 -18.882 19.681 1.00 91.38 276 LEU A C 1
ATOM 2110 O O . LEU A 1 276 ? -0.108 -19.123 20.752 1.00 91.38 276 LEU A O 1
ATOM 2114 N N . ALA A 1 277 ? 1.326 -17.883 19.553 1.00 90.50 277 ALA A N 1
ATOM 2115 C CA . ALA A 1 277 ? 1.728 -17.013 20.661 1.00 90.50 277 ALA A CA 1
ATOM 2116 C C . ALA A 1 277 ? 0.588 -16.107 21.169 1.00 90.50 277 ALA A C 1
ATOM 2118 O O . ALA A 1 277 ? 0.474 -15.894 22.375 1.00 90.50 277 ALA A O 1
ATOM 2119 N N . GLU A 1 278 ? -0.283 -15.610 20.284 1.00 92.56 278 GLU A N 1
ATOM 2120 C CA . GLU A 1 278 ? -1.495 -14.865 20.657 1.00 92.56 278 GLU A CA 1
ATOM 2121 C C . GLU A 1 278 ? -2.447 -15.744 21.487 1.00 92.56 278 GLU A C 1
ATOM 2123 O O . GLU A 1 278 ? -3.003 -15.281 22.484 1.00 92.56 278 GLU A O 1
ATOM 2128 N N . ILE A 1 279 ? -2.576 -17.031 21.147 1.00 91.94 279 ILE A N 1
ATOM 2129 C CA . ILE A 1 279 ? -3.389 -17.996 21.903 1.00 91.94 279 ILE A CA 1
ATOM 2130 C C . ILE A 1 279 ? -2.710 -18.401 23.224 1.00 91.94 279 ILE A C 1
ATOM 2132 O O . ILE A 1 279 ? -3.399 -18.521 24.242 1.00 91.94 279 ILE A O 1
ATOM 2136 N N . GLU A 1 280 ? -1.380 -18.552 23.271 1.00 90.62 280 GLU A N 1
ATOM 2137 C CA . GLU A 1 280 ? -0.651 -18.779 24.532 1.00 90.62 280 GLU A CA 1
ATOM 2138 C C . GLU A 1 280 ? -0.786 -17.569 25.474 1.00 90.62 280 GLU A C 1
ATOM 2140 O O . GLU A 1 280 ? -1.082 -17.746 26.654 1.00 90.62 280 GLU A O 1
ATOM 2145 N N . GLU A 1 281 ? -0.657 -16.331 24.979 1.00 89.69 281 GLU A N 1
ATOM 2146 C CA . GLU A 1 281 ? -0.852 -15.129 25.805 1.00 89.69 281 GLU A CA 1
ATOM 2147 C C . GLU A 1 281 ? -2.295 -15.017 26.327 1.00 89.69 281 GLU A C 1
ATOM 2149 O O . GLU A 1 281 ? -2.515 -14.518 27.429 1.00 89.69 281 GLU A O 1
ATOM 2154 N N . GLN A 1 282 ? -3.289 -15.513 25.589 1.00 89.25 282 GLN A N 1
ATOM 2155 C CA . GLN A 1 282 ? -4.695 -15.449 26.000 1.00 89.25 282 GLN A CA 1
ATOM 2156 C C . GLN A 1 282 ? -5.113 -16.576 26.950 1.00 89.25 282 GLN A C 1
ATOM 2158 O O . GLN A 1 282 ? -5.878 -16.333 27.882 1.00 89.25 282 GLN A O 1
ATOM 2163 N N . THR A 1 283 ? -4.598 -17.792 26.767 1.00 88.50 283 THR A N 1
ATOM 2164 C CA . THR A 1 283 ? -4.858 -18.937 27.662 1.00 88.50 283 THR A CA 1
ATOM 2165 C C . THR A 1 283 ? -3.963 -18.917 28.907 1.00 88.50 283 THR A C 1
ATOM 2167 O O . THR A 1 283 ? -4.391 -19.309 30.001 1.00 88.50 283 THR A O 1
ATOM 2170 N N . ASN A 1 284 ? -2.744 -18.386 28.794 1.00 88.50 284 ASN A N 1
ATOM 2171 C CA . ASN A 1 284 ? -1.760 -18.244 29.866 1.00 88.50 284 ASN A CA 1
ATOM 2172 C C . ASN A 1 284 ? -1.244 -16.790 30.029 1.00 88.50 284 ASN A C 1
ATOM 2174 O O . ASN A 1 284 ? -0.032 -16.545 29.994 1.00 88.50 284 ASN A O 1
ATOM 2178 N N . PRO A 1 285 ? -2.143 -15.804 30.240 1.00 86.12 285 PRO A N 1
ATOM 2179 C CA . PRO A 1 285 ? -1.770 -14.401 30.365 1.00 86.12 285 PRO A CA 1
ATOM 2180 C C . PRO A 1 285 ? -0.867 -14.168 31.570 1.00 86.12 285 PRO A C 1
ATOM 2182 O O . PRO A 1 285 ? -1.113 -14.661 32.673 1.00 86.12 285 PRO A O 1
ATOM 2185 N N . LYS A 1 286 ? 0.164 -13.351 31.358 1.00 82.88 286 LYS A N 1
ATOM 2186 C CA . LYS A 1 286 ? 1.140 -12.958 32.379 1.00 82.88 286 LYS A CA 1
ATOM 2187 C C . LYS A 1 286 ? 0.720 -11.604 32.995 1.00 82.88 286 LYS A C 1
ATOM 2189 O O . LYS A 1 286 ? 0.225 -10.732 32.269 1.00 82.88 286 LYS A O 1
ATOM 2194 N N . PRO A 1 287 ? 0.871 -11.389 34.319 1.00 78.81 287 PRO A N 1
ATOM 2195 C CA . PRO A 1 287 ? 0.616 -10.085 34.932 1.00 78.81 287 PRO A CA 1
ATOM 2196 C C . PRO A 1 287 ? 1.510 -9.003 34.320 1.00 78.81 287 PRO A C 1
ATOM 2198 O O . PRO A 1 287 ? 2.715 -9.197 34.156 1.00 78.81 287 PRO A O 1
ATOM 2201 N N . LYS A 1 288 ? 0.928 -7.848 33.974 1.00 73.62 288 LYS A N 1
ATOM 2202 C CA . LYS A 1 288 ? 1.691 -6.729 33.398 1.00 73.62 288 LYS A CA 1
ATOM 2203 C C . LYS A 1 288 ? 2.680 -6.173 34.426 1.00 73.62 288 LYS A C 1
ATOM 2205 O O . LYS A 1 288 ? 2.353 -6.085 35.609 1.00 73.62 288 LYS A O 1
ATOM 2210 N N . ALA A 1 289 ? 3.867 -5.774 33.966 1.00 66.69 289 ALA A N 1
ATOM 2211 C CA . ALA A 1 289 ? 4.945 -5.271 34.819 1.00 66.69 289 ALA A CA 1
ATOM 2212 C C . ALA A 1 289 ? 4.440 -4.211 35.820 1.00 66.69 289 ALA A C 1
ATOM 2214 O O . ALA A 1 289 ? 3.771 -3.250 35.440 1.00 66.69 289 ALA A O 1
ATOM 2215 N N . GLY A 1 290 ? 4.731 -4.419 37.107 1.00 68.25 290 GLY A N 1
ATOM 2216 C CA . GLY A 1 290 ? 4.240 -3.582 38.209 1.00 68.25 290 GLY A CA 1
ATOM 2217 C C . GLY A 1 290 ? 2.892 -3.998 38.823 1.00 68.25 290 GLY A C 1
ATOM 2218 O O . GLY A 1 290 ? 2.504 -3.416 39.834 1.00 68.25 290 GLY A O 1
ATOM 2219 N N . LYS A 1 291 ? 2.183 -5.008 38.293 1.00 66.00 291 LYS A N 1
ATOM 2220 C CA . LYS A 1 291 ? 0.953 -5.562 38.896 1.00 66.00 291 LYS A CA 1
ATOM 2221 C C . LYS A 1 291 ? 1.140 -7.015 39.346 1.00 66.00 291 LYS A C 1
ATOM 2223 O O . LYS A 1 291 ? 1.654 -7.840 38.603 1.00 66.00 291 LYS A O 1
ATOM 2228 N N . LYS A 1 292 ? 0.661 -7.341 40.556 1.00 71.12 292 LYS A N 1
ATOM 2229 C CA . LYS A 1 292 ? 0.674 -8.709 41.124 1.00 71.12 292 LYS A CA 1
ATOM 2230 C C . LYS A 1 292 ? -0.484 -9.604 40.652 1.00 71.12 292 LYS A C 1
ATOM 2232 O O . LYS A 1 292 ? -0.498 -10.785 40.973 1.00 71.12 292 LYS A O 1
ATOM 2237 N N . GLN A 1 293 ? -1.467 -9.049 39.945 1.00 76.94 293 GLN A N 1
ATOM 2238 C CA . GLN A 1 293 ? -2.685 -9.740 39.512 1.00 76.94 293 GLN A CA 1
ATOM 2239 C C . GLN A 1 293 ? -2.996 -9.415 38.046 1.00 76.94 293 GLN A C 1
ATOM 2241 O O . GLN A 1 293 ? -2.563 -8.384 37.520 1.00 76.94 293 GLN A O 1
ATOM 2246 N N . LEU A 1 294 ? -3.746 -10.308 37.400 1.00 78.06 294 LEU A N 1
ATOM 2247 C CA . LEU A 1 294 ? -4.273 -10.126 36.047 1.00 78.06 294 LEU A CA 1
ATOM 2248 C C . LEU A 1 294 ? -5.397 -9.086 36.026 1.00 78.06 294 LEU A C 1
ATOM 2250 O O . LEU A 1 294 ? -6.081 -8.883 37.027 1.00 78.06 294 LEU A O 1
ATOM 2254 N N . ASN A 1 295 ? -5.597 -8.433 34.881 1.00 80.94 295 ASN A N 1
ATOM 2255 C CA . ASN A 1 295 ? -6.766 -7.574 34.687 1.00 80.94 295 ASN A CA 1
ATOM 2256 C C . ASN A 1 295 ? -8.043 -8.411 34.497 1.00 80.94 295 ASN A C 1
ATOM 2258 O O . ASN A 1 295 ? -7.961 -9.527 33.982 1.00 80.94 295 ASN A O 1
ATOM 2262 N N . GLN A 1 296 ? -9.219 -7.854 34.811 1.00 75.81 296 GLN A N 1
ATOM 2263 C CA . GLN A 1 296 ? -10.494 -8.561 34.621 1.00 75.81 296 GLN A CA 1
ATOM 2264 C C . GLN A 1 296 ? -10.682 -9.029 33.168 1.00 75.81 296 GLN A C 1
ATOM 2266 O O . GLN A 1 296 ? -11.043 -10.177 32.939 1.00 75.81 296 GLN A O 1
ATOM 2271 N N . ASP A 1 297 ? -10.323 -8.193 32.190 1.00 73.69 297 ASP A N 1
ATOM 2272 C CA . ASP A 1 297 ? -10.375 -8.548 30.764 1.00 73.69 297 ASP A CA 1
ATOM 2273 C C . ASP A 1 297 ? -9.496 -9.769 30.435 1.00 73.69 297 ASP A C 1
ATOM 2275 O O . ASP A 1 297 ? -9.900 -10.636 29.667 1.00 73.69 297 ASP A O 1
ATOM 2279 N N . GLN A 1 298 ? -8.309 -9.879 31.052 1.00 79.56 298 GLN A N 1
ATOM 2280 C CA . GLN A 1 298 ? -7.411 -11.026 30.856 1.00 79.56 298 GLN A CA 1
ATOM 2281 C C . GLN A 1 298 ? -7.986 -12.302 31.485 1.00 79.56 298 GLN A C 1
ATOM 2283 O O . GLN A 1 298 ? -7.810 -13.381 30.930 1.00 79.56 298 GLN A O 1
ATOM 2288 N N . LEU A 1 299 ? -8.681 -12.193 32.622 1.00 83.00 299 LEU A N 1
ATOM 2289 C CA . LEU A 1 299 ? -9.379 -13.319 33.250 1.00 83.00 299 LEU A CA 1
ATOM 2290 C C . LEU A 1 299 ? -10.590 -13.763 32.413 1.00 83.00 299 LEU A C 1
ATOM 2292 O O . LEU A 1 299 ? -10.792 -14.962 32.225 1.00 83.00 299 LEU A O 1
ATOM 2296 N N . ASN A 1 300 ? -11.346 -12.810 31.863 1.00 80.81 300 ASN A N 1
ATOM 2297 C CA . ASN A 1 300 ? -12.500 -13.070 31.004 1.00 80.81 300 ASN A CA 1
ATOM 2298 C C . ASN A 1 300 ? -12.075 -13.747 29.688 1.00 80.81 300 ASN A C 1
ATOM 2300 O O . ASN A 1 300 ? -12.605 -14.808 29.361 1.00 80.81 300 ASN A O 1
ATOM 2304 N N . THR A 1 301 ? -11.081 -13.201 28.973 1.00 83.06 301 THR A N 1
ATOM 2305 C CA . THR A 1 301 ? -10.546 -13.820 27.745 1.00 83.06 301 THR A CA 1
ATOM 2306 C C . THR A 1 301 ? -9.904 -15.179 28.028 1.00 83.06 301 THR A C 1
ATOM 2308 O O . THR A 1 301 ? -10.161 -16.124 27.285 1.00 83.06 301 THR A O 1
ATOM 2311 N N . LYS A 1 302 ? -9.154 -15.331 29.133 1.00 86.94 302 LYS A N 1
ATOM 2312 C CA . LYS A 1 302 ? -8.611 -16.636 29.547 1.00 86.94 302 LYS A CA 1
ATOM 2313 C C . LYS A 1 302 ? -9.709 -17.674 29.728 1.00 86.94 302 LYS A C 1
ATOM 2315 O O . LYS A 1 302 ? -9.569 -18.784 29.222 1.00 86.94 302 LYS A O 1
ATOM 2320 N N . LYS A 1 303 ? -10.789 -17.328 30.436 1.00 85.44 303 LYS A N 1
ATOM 2321 C CA . LYS A 1 303 ? -11.921 -18.240 30.627 1.00 85.44 303 LYS A CA 1
ATOM 2322 C C . LYS A 1 303 ? -12.558 -18.603 29.284 1.00 85.44 303 LYS A C 1
ATOM 2324 O O . LYS A 1 303 ? -12.700 -19.783 28.999 1.00 85.44 303 LYS A O 1
ATOM 2329 N N . LEU A 1 304 ? -12.871 -17.609 28.450 1.00 85.88 304 LEU A N 1
ATOM 2330 C CA . LEU A 1 304 ? -13.485 -17.808 27.134 1.00 85.88 304 LEU A CA 1
ATOM 2331 C C . LEU A 1 304 ? -12.666 -18.762 26.247 1.00 85.88 304 LEU A C 1
ATOM 2333 O O . LEU A 1 304 ? -13.208 -19.736 25.734 1.00 85.88 304 LEU A O 1
ATOM 2337 N N . MET A 1 305 ? -11.360 -18.520 26.106 1.00 86.12 305 MET A N 1
ATOM 2338 C CA . MET A 1 305 ? -10.490 -19.348 25.263 1.00 86.12 305 MET A CA 1
ATOM 2339 C C . MET A 1 305 ? -10.333 -20.770 25.821 1.00 86.12 305 MET A C 1
ATOM 2341 O O . MET A 1 305 ? -10.403 -21.732 25.060 1.00 86.12 305 MET A O 1
ATOM 2345 N N . LEU A 1 306 ? -10.197 -20.918 27.147 1.00 87.75 306 LEU A N 1
ATOM 2346 C CA . LEU A 1 306 ? -10.114 -22.226 27.812 1.00 87.75 306 LEU A CA 1
ATOM 2347 C C . LEU A 1 306 ? -11.450 -22.978 27.890 1.00 87.75 306 LEU A C 1
ATOM 2349 O O . LEU A 1 306 ? -11.435 -24.168 28.195 1.00 87.75 306 LEU A O 1
ATOM 2353 N N . ASP A 1 307 ? -12.593 -22.328 27.662 1.00 86.81 307 ASP A N 1
ATOM 2354 C CA . ASP A 1 307 ? -13.906 -22.980 27.554 1.00 86.81 307 ASP A CA 1
ATOM 2355 C C . ASP A 1 307 ? -14.276 -23.353 26.110 1.00 86.81 307 ASP A C 1
ATOM 2357 O O . ASP A 1 307 ? -15.127 -24.220 25.913 1.00 86.81 307 ASP A O 1
ATOM 2361 N N . LEU A 1 308 ? -13.587 -22.788 25.113 1.00 88.75 308 LEU A N 1
ATOM 2362 C CA . LEU A 1 308 ? -13.774 -23.117 23.699 1.00 88.75 308 LEU A CA 1
ATOM 2363 C C . LEU A 1 308 ? -12.782 -24.164 23.171 1.00 88.75 308 LEU A C 1
ATOM 2365 O O . LEU A 1 308 ? -13.198 -25.089 22.476 1.00 88.75 308 LEU A O 1
ATOM 2369 N N . ILE A 1 309 ? -11.488 -24.035 23.474 1.00 91.75 309 ILE A N 1
ATOM 2370 C CA . ILE A 1 309 ? -10.400 -24.796 22.830 1.00 91.75 309 ILE A CA 1
ATOM 2371 C C . ILE A 1 309 ? -9.902 -25.925 23.752 1.00 91.75 309 ILE A C 1
ATOM 2373 O O . ILE A 1 309 ? -9.657 -25.681 24.931 1.00 91.75 309 ILE A O 1
ATOM 2377 N N . ASP A 1 310 ? -9.703 -27.138 23.215 1.00 92.25 310 ASP A N 1
ATOM 2378 C CA . ASP A 1 310 ? -8.895 -28.190 23.867 1.00 92.25 310 ASP A CA 1
ATOM 2379 C C . ASP A 1 310 ? -7.428 -28.092 23.428 1.00 92.25 310 ASP A C 1
ATOM 2381 O O . ASP A 1 310 ? -6.520 -28.038 24.258 1.00 92.25 310 ASP A O 1
ATOM 2385 N N . ARG A 1 311 ? -7.188 -28.051 22.108 1.00 90.50 311 ARG A N 1
ATOM 2386 C CA . ARG A 1 311 ? -5.844 -28.090 21.511 1.00 90.50 311 ARG A CA 1
ATOM 2387 C C . ARG A 1 311 ? -5.724 -27.174 20.304 1.00 90.50 311 ARG A C 1
ATOM 2389 O O . ARG A 1 311 ? -6.674 -26.979 19.546 1.00 90.50 311 ARG A O 1
ATOM 2396 N N . VAL A 1 312 ? -4.501 -26.700 20.097 1.00 92.94 312 VAL A N 1
ATOM 2397 C CA . VAL A 1 312 ? -4.040 -26.110 18.840 1.00 92.94 312 VAL A CA 1
ATOM 2398 C C . VAL A 1 312 ? -2.752 -26.820 18.439 1.00 92.94 312 VAL A C 1
ATOM 2400 O O . VAL A 1 312 ? -1.923 -27.117 19.302 1.00 92.94 312 VAL A O 1
ATOM 2403 N N . ARG A 1 313 ? -2.588 -27.115 17.150 1.00 92.50 313 ARG A N 1
ATOM 2404 C CA . ARG A 1 313 ? -1.354 -27.661 16.576 1.00 92.50 313 ARG A CA 1
ATOM 2405 C C . ARG A 1 313 ? -0.984 -26.924 15.302 1.00 92.50 313 ARG A C 1
ATOM 2407 O O . ARG A 1 313 ? -1.856 -26.455 14.575 1.00 92.50 313 ARG A O 1
ATOM 2414 N N . ASP A 1 314 ? 0.310 -26.900 15.036 1.00 91.94 314 ASP A N 1
ATOM 2415 C CA . ASP A 1 314 ? 0.841 -26.661 13.705 1.00 91.94 314 ASP A CA 1
ATOM 2416 C C . ASP A 1 314 ? 1.097 -28.027 13.058 1.00 91.94 314 ASP A C 1
ATOM 2418 O O . ASP A 1 314 ? 1.801 -28.860 13.632 1.00 91.94 314 ASP A O 1
ATOM 2422 N N . GLU A 1 315 ? 0.453 -28.290 11.925 1.00 91.50 315 GLU A N 1
ATOM 2423 C CA . GLU A 1 315 ? 0.647 -29.488 11.099 1.00 91.50 315 GLU A CA 1
ATOM 2424 C C . GLU A 1 315 ? 1.220 -29.092 9.715 1.00 91.50 315 GLU A C 1
ATOM 2426 O O . GLU A 1 315 ? 1.094 -29.862 8.768 1.00 91.50 315 GLU A O 1
ATOM 2431 N N . SER A 1 316 ? 1.799 -27.887 9.573 1.00 87.75 316 SER A N 1
ATOM 2432 C CA . SER A 1 316 ? 2.333 -27.367 8.300 1.00 87.75 316 SER A CA 1
ATOM 2433 C C . SER A 1 316 ? 3.575 -28.138 7.831 1.00 87.75 316 SER A C 1
ATOM 2435 O O . SER A 1 316 ? 4.458 -28.463 8.627 1.00 87.75 316 SER A O 1
ATOM 2437 N N . ASP A 1 317 ? 3.661 -28.412 6.527 1.00 84.12 317 ASP A N 1
ATOM 2438 C CA . ASP A 1 317 ? 4.751 -29.175 5.910 1.00 84.12 317 ASP A CA 1
ATOM 2439 C C . ASP A 1 317 ? 5.066 -28.703 4.470 1.00 84.12 317 ASP A C 1
ATOM 2441 O O . ASP A 1 317 ? 4.625 -27.641 4.028 1.00 84.12 317 ASP A O 1
ATOM 2445 N N . GLY A 1 318 ? 5.893 -29.463 3.742 1.00 75.56 318 GLY A N 1
ATOM 2446 C CA . GLY A 1 318 ? 6.308 -29.130 2.374 1.00 75.56 318 GLY A CA 1
ATOM 2447 C C . GLY A 1 318 ? 5.236 -29.328 1.292 1.00 75.56 318 GLY A C 1
ATOM 2448 O O . GLY A 1 318 ? 5.405 -28.806 0.192 1.00 75.56 318 GLY A O 1
ATOM 2449 N N . GLU A 1 319 ? 4.156 -30.057 1.582 1.00 78.75 319 GLU A N 1
ATOM 2450 C CA . GLU A 1 319 ? 2.972 -30.186 0.718 1.00 78.75 319 GLU A CA 1
ATOM 2451 C C . GLU A 1 319 ? 1.858 -29.212 1.148 1.00 78.75 319 GLU A C 1
ATOM 2453 O O . GLU A 1 319 ? 1.087 -28.741 0.311 1.00 78.75 319 GLU A O 1
ATOM 2458 N N . HIS A 1 320 ? 1.818 -28.853 2.437 1.00 82.62 320 HIS A N 1
ATOM 2459 C CA . HIS A 1 320 ? 0.828 -27.983 3.072 1.00 82.62 320 HIS A CA 1
ATOM 2460 C C . HIS A 1 320 ? 1.512 -26.781 3.765 1.00 82.62 320 HIS A C 1
ATOM 2462 O O . HIS A 1 320 ? 1.687 -26.800 4.987 1.00 82.62 320 HIS A O 1
ATOM 2468 N N . PRO A 1 321 ? 1.864 -25.701 3.029 1.00 82.62 321 PRO A N 1
ATOM 2469 C CA . PRO A 1 321 ? 2.650 -24.576 3.562 1.00 82.62 321 PRO A CA 1
ATOM 2470 C C . PRO A 1 321 ? 2.003 -23.779 4.708 1.00 82.62 321 PRO A C 1
ATOM 2472 O O . PRO A 1 321 ? 2.667 -22.947 5.322 1.00 82.62 321 PRO A O 1
ATOM 2475 N N . VAL A 1 322 ? 0.709 -23.993 4.965 1.00 90.06 322 VAL A N 1
ATOM 2476 C CA . VAL A 1 322 ? 0.016 -23.638 6.210 1.00 90.06 322 VAL A CA 1
ATOM 2477 C C . VAL A 1 322 ? -1.011 -24.730 6.503 1.00 90.06 322 VAL A C 1
ATOM 2479 O O . VAL A 1 322 ? -1.874 -25.017 5.671 1.00 90.06 322 VAL A O 1
ATOM 2482 N N . ARG A 1 323 ? -0.972 -25.289 7.714 1.00 93.00 323 ARG A N 1
ATOM 2483 C CA . ARG A 1 323 ? -1.979 -26.220 8.233 1.00 93.00 323 ARG A CA 1
ATOM 2484 C C . ARG A 1 323 ? -2.106 -26.081 9.755 1.00 93.00 323 ARG A C 1
ATOM 2486 O O . ARG A 1 323 ? -1.655 -26.931 10.521 1.00 93.00 323 ARG A O 1
ATOM 2493 N N . LEU A 1 324 ? -2.745 -25.004 10.214 1.00 94.38 324 LEU A N 1
ATOM 2494 C CA . LEU A 1 324 ? -3.030 -24.812 11.644 1.00 94.38 324 LEU A CA 1
ATOM 2495 C C . LEU A 1 324 ? -4.324 -25.532 12.030 1.00 94.38 324 LEU A C 1
ATOM 2497 O O . LEU A 1 324 ? -5.370 -25.298 11.425 1.00 94.38 324 LEU A O 1
ATOM 2501 N N . VAL A 1 325 ? -4.270 -26.379 13.056 1.00 95.88 325 VAL A N 1
ATOM 2502 C CA . VAL A 1 325 ? -5.388 -27.234 13.473 1.00 95.88 325 VAL A CA 1
ATOM 2503 C C . VAL A 1 325 ? -5.898 -26.840 14.854 1.00 95.88 325 VAL A C 1
ATOM 2505 O O . VAL A 1 325 ? -5.136 -26.827 15.820 1.00 95.88 325 VAL A O 1
ATOM 2508 N N . PHE A 1 326 ? -7.200 -26.569 14.953 1.00 95.75 326 PHE A N 1
ATOM 2509 C CA . PHE A 1 326 ? -7.885 -26.143 16.176 1.00 95.75 326 PHE A CA 1
ATOM 2510 C C . PHE A 1 326 ? -8.967 -27.158 16.557 1.00 95.75 326 PHE A C 1
ATOM 2512 O O . PHE A 1 326 ? -9.892 -27.416 15.782 1.00 95.75 326 PHE A O 1
ATOM 2519 N N . GLU A 1 327 ? -8.864 -27.720 17.760 1.00 94.62 327 GLU A N 1
ATOM 2520 C CA . GLU A 1 327 ? -9.773 -28.749 18.273 1.00 94.62 327 GLU A CA 1
ATOM 2521 C C . GLU A 1 327 ? -10.642 -28.173 19.412 1.00 94.62 327 GLU A C 1
ATOM 2523 O O . GLU A 1 327 ? -10.100 -27.677 20.409 1.00 94.62 327 GLU A O 1
ATOM 2528 N N . PRO A 1 328 ? -11.984 -28.199 19.284 1.00 94.31 328 PRO A N 1
ATOM 2529 C CA . PRO A 1 328 ? -12.904 -27.635 20.263 1.00 94.31 328 PRO A CA 1
ATOM 2530 C C . PRO A 1 328 ? -13.061 -28.543 21.491 1.00 94.31 328 PRO A C 1
ATOM 2532 O O . PRO A 1 328 ? -13.091 -29.771 21.391 1.00 94.31 328 PRO A O 1
ATOM 2535 N N . LYS A 1 329 ? -13.264 -27.928 22.659 1.00 91.00 329 LYS A N 1
ATOM 2536 C CA . LYS A 1 329 ? -13.424 -28.588 23.970 1.00 91.00 329 LYS A CA 1
ATOM 2537 C C . LYS A 1 329 ? -14.636 -29.529 24.055 1.00 91.00 329 LYS A C 1
ATOM 2539 O O . LYS A 1 329 ? -14.699 -30.394 24.927 1.00 91.00 329 LYS A O 1
ATOM 2544 N N . SER A 1 330 ? -15.622 -29.367 23.172 1.00 87.69 330 SER A N 1
ATOM 2545 C CA . SER A 1 330 ? -16.789 -30.245 23.064 1.00 87.69 330 SER A CA 1
ATOM 2546 C C . SER A 1 330 ? -17.403 -30.170 21.669 1.00 87.69 330 SER A C 1
ATOM 2548 O O . SER A 1 330 ? -17.532 -29.087 21.106 1.00 87.69 330 SER A O 1
ATOM 2550 N N . SER A 1 331 ? -17.890 -31.302 21.152 1.00 86.38 331 SER A N 1
ATOM 2551 C CA . SER A 1 331 ? -18.658 -31.364 19.898 1.00 86.38 331 SER A CA 1
ATOM 2552 C C . SER A 1 331 ? -19.999 -30.622 19.949 1.00 86.38 331 SER A C 1
ATOM 2554 O O . SER A 1 331 ? -20.618 -30.418 18.910 1.00 86.38 331 SER A O 1
ATOM 2556 N N . ARG A 1 332 ? -20.451 -30.212 21.145 1.00 85.56 332 ARG A N 1
ATOM 2557 C CA . ARG A 1 332 ? -21.647 -29.374 21.349 1.00 85.56 332 ARG A CA 1
ATOM 2558 C C . ARG A 1 332 ? -21.396 -27.875 21.162 1.00 85.56 332 ARG A C 1
ATOM 2560 O O . ARG A 1 332 ? -22.347 -27.106 21.251 1.00 85.56 332 ARG A O 1
ATOM 2567 N N . ILE A 1 333 ? -20.142 -27.455 20.989 1.00 87.75 333 ILE A N 1
ATOM 2568 C CA . ILE A 1 333 ? -19.821 -26.065 20.663 1.00 87.75 333 ILE A CA 1
ATOM 2569 C C . ILE A 1 333 ? -20.273 -25.812 19.222 1.00 87.75 333 ILE A C 1
ATOM 2571 O O . ILE A 1 333 ? -20.039 -26.637 18.341 1.00 87.75 333 ILE A O 1
ATOM 2575 N N . ASP A 1 334 ? -20.934 -24.680 19.004 1.00 88.00 334 ASP A N 1
ATOM 2576 C CA . ASP A 1 334 ? -21.322 -24.215 17.677 1.00 88.00 334 ASP A CA 1
ATOM 2577 C C . ASP A 1 334 ? -20.086 -23.814 16.849 1.00 88.00 334 ASP A C 1
ATOM 2579 O O . ASP A 1 334 ? -19.186 -23.131 17.353 1.00 88.00 334 ASP A O 1
ATOM 2583 N N . THR A 1 335 ? -20.038 -24.237 15.582 1.00 89.12 335 THR A N 1
ATOM 2584 C CA . THR A 1 335 ? -18.887 -24.006 14.694 1.00 89.12 335 THR A CA 1
ATOM 2585 C C . THR A 1 335 ? -18.651 -22.524 14.469 1.00 89.12 335 THR A C 1
ATOM 2587 O O . THR A 1 335 ? -17.522 -22.045 14.582 1.00 89.12 335 THR A O 1
ATOM 2590 N N . ASP A 1 336 ? -19.723 -21.785 14.211 1.00 88.38 336 ASP A N 1
ATOM 2591 C CA . ASP A 1 336 ? -19.652 -20.407 13.747 1.00 88.38 336 ASP A CA 1
ATOM 2592 C C . ASP A 1 336 ? -19.258 -19.495 14.914 1.00 88.38 336 ASP A C 1
ATOM 2594 O O . ASP A 1 336 ? -18.390 -18.634 14.775 1.00 88.38 336 ASP A O 1
ATOM 2598 N N . THR A 1 337 ? -19.788 -19.765 16.110 1.00 86.69 337 THR A N 1
ATOM 2599 C CA . THR A 1 337 ? -19.388 -19.141 17.379 1.00 86.69 337 THR A CA 1
ATOM 2600 C C . THR A 1 337 ? -17.912 -19.391 17.711 1.00 86.69 337 THR A C 1
ATOM 2602 O O . THR A 1 337 ? -17.210 -18.462 18.125 1.00 86.69 337 THR A O 1
ATOM 2605 N N . PHE A 1 338 ? -17.411 -20.615 17.510 1.00 91.12 338 PHE A N 1
ATOM 2606 C CA . PHE A 1 338 ? -16.001 -20.959 17.731 1.00 91.12 338 PHE A CA 1
ATOM 2607 C C . PHE A 1 338 ? -15.078 -20.208 16.759 1.00 91.12 338 PHE A C 1
ATOM 2609 O O . PHE A 1 338 ? -14.144 -19.529 17.191 1.00 91.12 338 PHE A O 1
ATOM 2616 N N . ILE A 1 339 ? -15.380 -20.261 15.458 1.00 91.75 339 ILE A N 1
ATOM 2617 C CA . ILE A 1 339 ? -14.593 -19.622 14.393 1.00 91.75 339 ILE A CA 1
ATOM 2618 C C . ILE A 1 339 ? -14.614 -18.094 14.532 1.00 91.75 339 ILE A C 1
ATOM 2620 O O . ILE A 1 339 ? -13.558 -17.460 14.510 1.00 91.75 339 ILE A O 1
ATOM 2624 N N . ASN A 1 340 ? -15.788 -17.497 14.754 1.00 90.00 340 ASN A N 1
ATOM 2625 C CA . ASN A 1 340 ? -15.938 -16.062 15.001 1.00 90.00 340 ASN A CA 1
ATOM 2626 C C . ASN A 1 340 ? -15.139 -15.616 16.240 1.00 90.00 340 ASN A C 1
ATOM 2628 O O . ASN A 1 340 ? -14.471 -14.585 16.202 1.00 90.00 340 ASN A O 1
ATOM 2632 N N . THR A 1 341 ? -15.127 -16.410 17.318 1.00 89.62 341 THR A N 1
ATOM 2633 C CA . THR A 1 341 ? -14.328 -16.090 18.513 1.00 89.62 341 THR A CA 1
ATOM 2634 C C . THR A 1 341 ? -12.825 -16.158 18.235 1.00 89.62 341 THR A C 1
ATOM 2636 O O . THR A 1 341 ? -12.106 -15.225 18.598 1.00 89.62 341 THR A O 1
ATOM 2639 N N . LEU A 1 342 ? -12.347 -17.198 17.538 1.00 91.88 342 LEU A N 1
ATOM 2640 C CA . LEU A 1 342 ? -10.947 -17.298 17.106 1.00 91.88 342 LEU A CA 1
ATOM 2641 C C . LEU A 1 342 ? -10.535 -16.096 16.243 1.00 91.88 342 LEU A C 1
ATOM 2643 O O . LEU A 1 342 ? -9.505 -15.474 16.502 1.00 91.88 342 LEU A O 1
ATOM 2647 N N . MET A 1 343 ? -11.350 -15.726 15.254 1.00 92.31 343 MET A N 1
ATOM 2648 C CA . MET A 1 343 ? -11.088 -14.593 14.358 1.00 92.31 343 MET A CA 1
ATOM 2649 C C . MET A 1 343 ? -11.191 -13.230 15.054 1.00 92.31 343 MET A C 1
ATOM 2651 O O . MET A 1 343 ? -10.480 -12.301 14.684 1.00 92.31 343 MET A O 1
ATOM 2655 N N . ALA A 1 344 ? -12.037 -13.088 16.077 1.00 90.25 344 ALA A N 1
ATOM 2656 C CA . ALA A 1 344 ? -12.164 -11.843 16.834 1.00 90.25 344 ALA A CA 1
ATOM 2657 C C . ALA A 1 344 ? -11.028 -11.629 17.854 1.00 90.25 344 ALA A C 1
ATOM 2659 O O . ALA A 1 344 ? -10.787 -10.486 18.252 1.00 90.25 344 ALA A O 1
ATOM 2660 N N . GLN A 1 345 ? -10.353 -12.703 18.282 1.00 90.25 345 GLN A N 1
ATOM 2661 C CA . GLN A 1 345 ? -9.281 -12.678 19.288 1.00 90.25 345 GLN A CA 1
ATOM 2662 C C . GLN A 1 345 ? -7.861 -12.805 18.707 1.00 90.25 345 GLN A C 1
ATOM 2664 O O . GLN A 1 345 ? -6.903 -12.428 19.379 1.00 90.25 345 GLN A O 1
ATOM 2669 N N . THR A 1 346 ? -7.692 -13.335 17.493 1.00 93.50 346 THR A N 1
ATOM 2670 C CA . THR A 1 346 ? -6.374 -13.639 16.899 1.00 93.50 346 THR A CA 1
ATOM 2671 C C . THR A 1 346 ? -6.190 -12.992 15.529 1.00 93.50 346 THR A C 1
ATOM 2673 O O . THR A 1 346 ? -7.142 -12.547 14.892 1.00 93.50 346 THR A O 1
ATOM 2676 N N . SER A 1 347 ? -4.960 -13.011 15.018 1.00 94.19 347 SER A N 1
ATOM 2677 C CA . SER A 1 347 ? -4.604 -12.526 13.676 1.00 94.19 347 SER A CA 1
ATOM 2678 C C . SER A 1 347 ? -5.179 -13.334 12.501 1.00 94.19 347 SER A C 1
ATOM 2680 O O . SER A 1 347 ? -4.806 -13.076 11.356 1.00 94.19 347 SER A O 1
ATOM 2682 N N . LEU A 1 348 ? -6.082 -14.290 12.753 1.00 95.12 348 LEU A N 1
ATOM 2683 C CA . LEU A 1 348 ? -6.855 -14.978 11.716 1.00 95.12 348 LEU A CA 1
ATOM 2684 C C . LEU A 1 348 ? -7.825 -14.037 10.976 1.00 95.12 348 LEU A C 1
ATOM 2686 O O . LEU A 1 348 ? -8.167 -14.316 9.831 1.00 95.12 348 LEU A O 1
ATOM 2690 N N . GLU A 1 349 ? -8.223 -12.902 11.562 1.00 95.06 349 GLU A N 1
ATOM 2691 C CA . GLU A 1 349 ? -8.829 -11.783 10.825 1.00 95.06 349 GLU A CA 1
ATOM 2692 C C . GLU A 1 349 ? -8.061 -10.485 11.110 1.00 95.06 349 GLU A C 1
ATOM 2694 O O . GLU A 1 349 ? -7.819 -10.114 12.257 1.00 95.06 349 GLU A O 1
ATOM 2699 N N . GLY A 1 350 ? -7.659 -9.772 10.056 1.00 93.00 350 GLY A N 1
ATOM 2700 C CA . GLY A 1 350 ? -6.773 -8.619 10.177 1.00 93.00 350 GLY A CA 1
ATOM 2701 C C . GLY A 1 350 ? -7.000 -7.546 9.118 1.00 93.00 350 GLY A C 1
ATOM 2702 O O . GLY A 1 350 ? -7.517 -7.791 8.032 1.00 93.00 350 GLY A O 1
ATOM 2703 N N . ASN A 1 351 ? -6.579 -6.326 9.439 1.00 94.00 351 ASN A N 1
ATOM 2704 C CA . ASN A 1 351 ? -6.580 -5.203 8.508 1.00 94.00 351 ASN A CA 1
ATOM 2705 C C . ASN A 1 351 ? -5.201 -5.086 7.832 1.00 94.00 351 ASN A C 1
ATOM 2707 O O . ASN A 1 351 ? -4.169 -5.007 8.502 1.00 94.00 351 ASN A O 1
ATOM 2711 N N . VAL A 1 352 ? -5.190 -5.019 6.504 1.00 94.88 352 VAL A N 1
ATOM 2712 C CA . VAL A 1 352 ? -4.030 -4.688 5.672 1.00 94.88 352 VAL A CA 1
ATOM 2713 C C . VAL A 1 352 ? -4.121 -3.206 5.312 1.00 94.88 352 VAL A C 1
ATOM 2715 O O . VAL A 1 352 ? -5.172 -2.722 4.887 1.00 94.88 352 VAL A O 1
ATOM 2718 N N . SER A 1 353 ? -3.042 -2.454 5.527 1.00 94.25 353 SER A N 1
ATOM 2719 C CA . SER A 1 353 ? -2.964 -1.046 5.120 1.00 94.25 353 SER A CA 1
ATOM 2720 C C . SER A 1 353 ? -2.755 -0.958 3.611 1.00 94.25 353 SER A C 1
ATOM 2722 O O . SER A 1 353 ? -1.936 -1.692 3.069 1.00 94.25 353 SER A O 1
ATOM 2724 N N . MET A 1 354 ? -3.447 -0.036 2.944 1.00 96.50 354 MET A N 1
ATOM 2725 C CA . MET A 1 354 ? -3.256 0.246 1.521 1.00 96.50 354 MET A CA 1
ATOM 2726 C C . MET A 1 354 ? -3.038 1.747 1.343 1.00 96.50 354 MET A C 1
ATOM 2728 O O . MET A 1 354 ? -3.854 2.560 1.773 1.00 96.50 354 MET A O 1
ATOM 2732 N N . ASN A 1 355 ? -1.899 2.134 0.777 1.00 97.00 355 ASN A N 1
ATOM 2733 C CA . ASN A 1 355 ? -1.448 3.521 0.695 1.00 97.00 355 ASN A CA 1
ATOM 2734 C C . ASN A 1 355 ? -0.473 3.650 -0.485 1.00 97.00 355 ASN A C 1
ATOM 2736 O O . ASN A 1 355 ? 0.735 3.455 -0.337 1.00 97.00 355 ASN A O 1
ATOM 2740 N N . LEU A 1 356 ? -1.028 3.940 -1.664 1.00 97.69 356 LEU A N 1
ATOM 2741 C CA . LEU A 1 356 ? -0.386 3.812 -2.973 1.00 97.69 356 LEU A CA 1
ATOM 2742 C C . LEU A 1 356 ? 0.540 5.000 -3.286 1.00 97.69 356 LEU A C 1
ATOM 2744 O O . LEU A 1 356 ? 0.267 5.806 -4.177 1.00 97.69 356 LEU A O 1
ATOM 2748 N N . VAL A 1 357 ? 1.622 5.132 -2.516 1.00 96.94 357 VAL A N 1
ATOM 2749 C CA . VAL A 1 357 ? 2.619 6.203 -2.668 1.00 96.94 357 VAL A CA 1
ATOM 2750 C C . VAL A 1 357 ? 3.832 5.696 -3.444 1.00 96.94 357 VAL A C 1
ATOM 2752 O O . VAL A 1 357 ? 4.481 4.735 -3.042 1.00 96.94 357 VAL A O 1
ATOM 2755 N N . MET A 1 358 ? 4.175 6.351 -4.546 1.00 96.25 358 MET A N 1
ATOM 2756 C CA . MET A 1 358 ? 5.324 5.971 -5.375 1.00 96.25 358 MET A CA 1
ATOM 2757 C C . MET A 1 358 ? 5.926 7.183 -6.074 1.00 96.25 358 MET A C 1
ATOM 2759 O O . MET A 1 358 ? 5.286 8.236 -6.169 1.00 96.25 358 MET A O 1
ATOM 2763 N N . MET A 1 359 ? 7.145 7.021 -6.578 1.00 95.19 359 MET A N 1
ATOM 2764 C CA . MET A 1 359 ? 7.758 7.991 -7.478 1.00 95.19 359 MET A CA 1
ATOM 2765 C C . MET A 1 359 ? 7.049 7.953 -8.841 1.00 95.19 359 MET A C 1
ATOM 2767 O O . MET A 1 359 ? 6.724 6.880 -9.357 1.00 95.19 359 MET A O 1
ATOM 2771 N N . GLY A 1 360 ? 6.722 9.123 -9.391 1.00 93.75 360 GLY A N 1
ATOM 2772 C CA . GLY A 1 360 ? 6.216 9.275 -10.756 1.00 93.75 360 GLY A CA 1
ATOM 2773 C C . GLY A 1 360 ? 7.298 9.567 -11.779 1.00 93.75 360 GLY A C 1
ATOM 2774 O O . GLY A 1 360 ? 8.431 9.897 -11.428 1.00 93.75 360 GLY A O 1
ATOM 2775 N N . LEU A 1 361 ? 6.916 9.514 -13.058 1.00 93.12 361 LEU A N 1
ATOM 2776 C CA . LEU A 1 361 ? 7.814 9.868 -14.167 1.00 93.12 361 LEU A CA 1
ATOM 2777 C C . LEU A 1 361 ? 8.297 11.334 -14.085 1.00 93.12 361 LEU A C 1
ATOM 2779 O O . LEU A 1 361 ? 9.375 11.669 -14.570 1.00 93.12 361 LEU A O 1
ATOM 2783 N N . ASP A 1 362 ? 7.549 12.197 -13.386 1.00 91.50 362 ASP A N 1
ATOM 2784 C CA . ASP A 1 362 ? 7.932 13.573 -13.037 1.00 91.50 362 ASP A CA 1
ATOM 2785 C C . ASP A 1 362 ? 9.008 13.670 -11.932 1.00 91.50 362 ASP A C 1
ATOM 2787 O O . ASP A 1 362 ? 9.389 14.769 -11.517 1.00 91.50 362 ASP A O 1
ATOM 2791 N N . ASN A 1 363 ? 9.512 12.526 -11.455 1.00 88.31 363 ASN A N 1
ATOM 2792 C CA . ASN A 1 363 ? 10.503 12.405 -10.394 1.00 88.31 363 ASN A CA 1
ATOM 2793 C C . ASN A 1 363 ? 10.038 12.972 -9.033 1.00 88.31 363 ASN A C 1
ATOM 2795 O O . ASN A 1 363 ? 10.868 13.447 -8.238 1.00 88.31 363 ASN A O 1
ATOM 2799 N N . ARG A 1 364 ? 8.730 12.897 -8.733 1.00 90.19 364 ARG A N 1
ATOM 2800 C CA . ARG A 1 364 ? 8.140 13.281 -7.437 1.00 90.19 364 ARG A CA 1
ATOM 2801 C C . ARG A 1 364 ? 7.385 12.126 -6.761 1.00 90.19 364 ARG A C 1
ATOM 2803 O O . ARG A 1 364 ? 6.784 11.302 -7.448 1.00 90.19 364 ARG A O 1
ATOM 2810 N N . PRO A 1 365 ? 7.373 12.067 -5.416 1.00 93.44 365 PRO A N 1
ATOM 2811 C CA . PRO A 1 365 ? 6.533 11.133 -4.677 1.00 93.44 365 PRO A CA 1
ATOM 2812 C C . PRO A 1 365 ? 5.078 11.622 -4.652 1.00 93.44 365 PRO A C 1
ATOM 2814 O O . PRO A 1 365 ? 4.806 12.756 -4.252 1.00 93.44 365 PRO A O 1
ATOM 2817 N N . ALA A 1 366 ? 4.132 10.762 -5.023 1.00 94.31 366 ALA A N 1
ATOM 2818 C CA . ALA A 1 366 ? 2.703 11.067 -4.969 1.00 94.31 366 ALA A CA 1
ATOM 2819 C C . ALA A 1 366 ? 1.879 9.850 -4.526 1.00 94.31 366 ALA A C 1
ATOM 2821 O O . ALA A 1 366 ? 2.234 8.713 -4.833 1.00 94.31 366 ALA A O 1
ATOM 2822 N N . GLN A 1 367 ? 0.764 10.101 -3.832 1.00 96.50 367 GLN A N 1
ATOM 2823 C CA . GLN A 1 367 ? -0.305 9.118 -3.630 1.00 96.50 367 GLN A CA 1
ATOM 2824 C C . GLN A 1 367 ? -1.150 9.064 -4.911 1.00 96.50 367 GLN A C 1
ATOM 2826 O O . GLN A 1 367 ? -1.603 10.112 -5.374 1.00 96.50 367 GLN A O 1
ATOM 2831 N N . LYS A 1 368 ? -1.345 7.875 -5.490 1.00 97.00 368 LYS A N 1
ATOM 2832 C CA . LYS A 1 368 ? -1.965 7.700 -6.816 1.00 97.00 368 LYS A CA 1
ATOM 2833 C C . LYS A 1 368 ? -3.160 6.754 -6.771 1.00 97.00 368 LYS A C 1
ATOM 2835 O O . LYS A 1 368 ? -3.191 5.830 -5.965 1.00 97.00 368 LYS A O 1
ATOM 2840 N N . ASN A 1 369 ? -4.127 6.968 -7.659 1.00 97.31 369 ASN A N 1
ATOM 2841 C CA . ASN A 1 369 ? -5.239 6.041 -7.868 1.00 97.31 369 ASN A CA 1
ATOM 2842 C C . ASN A 1 369 ? -4.868 4.958 -8.903 1.00 97.31 369 ASN A C 1
ATOM 2844 O O . ASN A 1 369 ? -3.870 5.091 -9.617 1.00 97.31 369 ASN A O 1
ATOM 2848 N N . LEU A 1 370 ? -5.668 3.890 -8.991 1.00 98.12 370 LEU A N 1
ATOM 2849 C CA . LEU A 1 370 ? -5.395 2.744 -9.876 1.00 98.12 370 LEU A CA 1
ATOM 2850 C C . LEU A 1 370 ? -5.199 3.149 -11.350 1.00 98.12 370 LEU A C 1
ATOM 2852 O O . LEU A 1 370 ? -4.261 2.685 -12.000 1.00 98.12 370 LEU A O 1
ATOM 2856 N N . LYS A 1 371 ? -6.048 4.052 -11.859 1.00 97.69 371 LYS A N 1
ATOM 2857 C CA . LYS A 1 371 ? -5.976 4.571 -13.232 1.00 97.69 371 LYS A CA 1
ATOM 2858 C C . LYS A 1 371 ? -4.669 5.319 -13.494 1.00 97.69 371 LYS A C 1
ATOM 2860 O O . LYS A 1 371 ? -4.027 5.062 -14.505 1.00 97.69 371 LYS A O 1
ATOM 2865 N N . THR A 1 372 ? -4.252 6.209 -12.593 1.00 97.69 372 THR A N 1
ATOM 2866 C CA . THR A 1 372 ? -3.002 6.976 -12.731 1.00 97.69 372 THR A CA 1
ATOM 2867 C C . THR A 1 372 ? -1.776 6.062 -12.761 1.00 97.69 372 THR A C 1
ATOM 2869 O O . THR A 1 372 ? -0.880 6.286 -13.567 1.00 97.69 372 THR A O 1
ATOM 2872 N N . ILE A 1 373 ? -1.751 5.007 -11.937 1.00 98.31 373 ILE A N 1
ATOM 2873 C CA . ILE A 1 373 ? -0.644 4.035 -11.900 1.00 98.31 373 ILE A CA 1
ATOM 2874 C C . ILE A 1 373 ? -0.535 3.289 -13.236 1.00 98.31 373 ILE A C 1
ATOM 2876 O O . ILE A 1 373 ? 0.550 3.211 -13.809 1.00 98.31 373 ILE A O 1
ATOM 2880 N N . LEU A 1 374 ? -1.658 2.778 -13.753 1.00 98.56 374 LEU A N 1
ATOM 2881 C CA . LEU A 1 374 ? -1.688 2.081 -15.041 1.00 98.56 374 LEU A CA 1
ATOM 2882 C C . LEU A 1 374 ? -1.383 3.021 -16.218 1.00 98.56 374 LEU A C 1
ATOM 2884 O O . LEU A 1 374 ? -0.686 2.608 -17.140 1.00 98.56 374 LEU A O 1
ATOM 2888 N N . GLN A 1 375 ? -1.848 4.275 -16.185 1.00 98.06 375 GLN A N 1
ATOM 2889 C CA . GLN A 1 375 ? -1.573 5.253 -17.240 1.00 98.06 375 GLN A CA 1
ATOM 2890 C C . GLN A 1 375 ? -0.092 5.649 -17.283 1.00 98.06 375 GLN A C 1
ATOM 2892 O O . GLN A 1 375 ? 0.523 5.499 -18.332 1.00 98.06 375 GLN A O 1
ATOM 2897 N N . GLU A 1 376 ? 0.513 6.062 -16.161 1.00 98.06 376 GLU A N 1
ATOM 2898 C CA . GLU A 1 376 ? 1.948 6.398 -16.129 1.00 98.06 376 GLU A CA 1
ATOM 2899 C C . GLU A 1 376 ? 2.820 5.202 -16.543 1.00 98.06 376 GLU A C 1
ATOM 2901 O O . GLU A 1 376 ? 3.831 5.375 -17.224 1.00 98.06 376 GLU A O 1
ATOM 2906 N N . TRP A 1 377 ? 2.425 3.976 -16.186 1.00 98.50 377 TRP A N 1
ATOM 2907 C CA . TRP A 1 377 ? 3.131 2.783 -16.646 1.00 98.50 377 TRP A CA 1
ATOM 2908 C C . TRP A 1 377 ? 2.972 2.539 -18.160 1.00 98.50 377 TRP A C 1
ATOM 2910 O O . TRP A 1 377 ? 3.948 2.196 -18.829 1.00 98.50 377 TRP A O 1
ATOM 2920 N N . LEU A 1 378 ? 1.780 2.747 -18.732 1.00 98.50 378 LEU A N 1
ATOM 2921 C CA . LEU A 1 378 ? 1.550 2.649 -20.181 1.00 98.50 378 LEU A CA 1
ATOM 2922 C C . LEU A 1 378 ? 2.311 3.728 -20.963 1.00 98.50 378 LEU A C 1
ATOM 2924 O O . LEU A 1 378 ? 2.859 3.437 -22.030 1.00 98.50 378 LEU A O 1
ATOM 2928 N N . ASP A 1 379 ? 2.383 4.946 -20.427 1.00 97.88 379 ASP A N 1
ATOM 2929 C CA . ASP A 1 379 ? 3.154 6.052 -20.996 1.00 97.88 379 ASP A CA 1
ATOM 2930 C C . ASP A 1 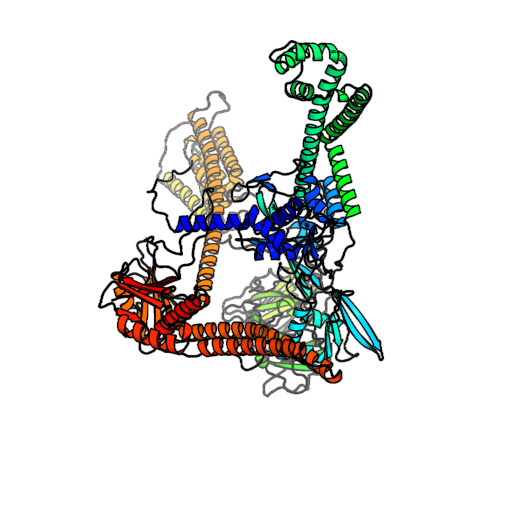379 ? 4.650 5.694 -21.008 1.00 97.88 379 ASP A C 1
ATOM 2932 O O . ASP A 1 379 ? 5.304 5.777 -22.053 1.00 97.88 379 ASP A O 1
ATOM 2936 N N . PHE A 1 380 ? 5.169 5.177 -19.884 1.00 98.25 380 PHE A N 1
ATOM 2937 C CA . PHE A 1 380 ? 6.523 4.626 -19.796 1.00 98.25 380 PHE A CA 1
ATOM 2938 C C . PHE A 1 380 ? 6.751 3.518 -20.832 1.00 98.25 380 PHE A C 1
ATOM 2940 O O . PHE A 1 380 ? 7.650 3.659 -21.658 1.00 98.25 380 PHE A O 1
ATOM 2947 N N . ARG A 1 381 ? 5.915 2.467 -20.866 1.00 98.19 381 ARG A N 1
ATOM 2948 C CA . ARG A 1 381 ? 6.058 1.330 -21.797 1.00 98.19 381 ARG A CA 1
ATOM 2949 C C . ARG A 1 381 ? 6.036 1.777 -23.262 1.00 98.19 381 ARG A C 1
ATOM 2951 O O . ARG A 1 381 ? 6.793 1.247 -24.077 1.00 98.19 381 ARG A O 1
ATOM 2958 N N . THR A 1 382 ? 5.221 2.775 -23.600 1.00 97.69 382 THR A N 1
ATOM 2959 C CA . THR A 1 382 ? 5.151 3.353 -24.952 1.00 97.69 382 THR A CA 1
ATOM 2960 C C . THR A 1 382 ? 6.456 4.063 -25.328 1.00 97.69 382 THR A C 1
ATOM 2962 O O . THR A 1 382 ? 6.948 3.900 -26.451 1.00 97.69 382 THR A O 1
ATOM 2965 N N . VAL A 1 383 ? 7.082 4.778 -24.385 1.00 97.50 383 VAL A N 1
ATOM 2966 C CA . VAL A 1 383 ? 8.432 5.343 -24.558 1.00 97.50 383 VAL A CA 1
ATOM 2967 C C . VAL A 1 383 ? 9.490 4.237 -24.646 1.00 97.50 383 VAL A C 1
ATOM 2969 O O . VAL A 1 383 ? 10.318 4.285 -25.556 1.00 97.50 383 VAL A O 1
ATOM 2972 N N . THR A 1 384 ? 9.443 3.211 -23.785 1.00 98.00 384 THR A N 1
ATOM 2973 C CA . THR A 1 384 ? 10.363 2.056 -23.798 1.00 98.00 384 THR A CA 1
ATOM 2974 C C . THR A 1 384 ? 10.379 1.379 -25.170 1.00 98.00 384 THR A C 1
ATOM 2976 O O . THR A 1 384 ? 11.441 1.227 -25.774 1.00 98.00 384 THR A O 1
ATOM 2979 N N . VAL A 1 385 ? 9.202 1.045 -25.713 1.00 98.31 385 VAL A N 1
ATOM 2980 C CA . VAL A 1 385 ? 9.061 0.401 -27.029 1.00 98.31 385 VAL A CA 1
ATOM 2981 C C . VAL A 1 385 ? 9.458 1.348 -28.164 1.00 98.31 385 VAL A C 1
ATOM 2983 O O . VAL A 1 385 ? 10.146 0.921 -29.087 1.00 98.31 385 VAL A O 1
ATOM 2986 N N . THR A 1 386 ? 9.129 2.643 -28.083 1.00 98.19 386 THR A N 1
ATOM 2987 C CA . THR A 1 386 ? 9.584 3.633 -29.080 1.00 98.19 386 THR A CA 1
ATOM 2988 C C . THR A 1 386 ? 11.116 3.748 -29.105 1.00 98.19 386 THR A C 1
ATOM 2990 O O . THR A 1 386 ? 11.705 3.804 -30.185 1.00 98.19 386 THR A O 1
ATOM 2993 N N . ARG A 1 387 ? 11.784 3.727 -27.941 1.00 98.25 387 ARG A N 1
ATOM 2994 C CA . ARG A 1 387 ? 13.255 3.692 -27.838 1.00 98.25 387 ARG A CA 1
ATOM 2995 C C . ARG A 1 387 ? 13.825 2.396 -28.418 1.00 98.25 387 ARG A C 1
ATOM 2997 O O . ARG A 1 387 ? 14.734 2.470 -29.238 1.00 98.25 387 ARG A O 1
ATOM 3004 N N . ARG A 1 388 ? 13.246 1.240 -28.073 1.00 98.25 388 ARG A N 1
ATOM 3005 C CA . ARG A 1 388 ? 13.635 -0.090 -28.581 1.00 98.25 388 ARG A CA 1
ATOM 3006 C C . ARG A 1 388 ? 13.574 -0.169 -30.113 1.00 98.25 388 ARG A C 1
ATOM 3008 O O . ARG A 1 388 ? 14.517 -0.625 -30.754 1.00 98.25 388 ARG A O 1
ATOM 3015 N N . LEU A 1 389 ? 12.476 0.317 -30.700 1.00 98.19 389 LEU A N 1
ATOM 3016 C CA . LEU A 1 389 ? 12.265 0.361 -32.151 1.00 98.19 389 LEU A CA 1
ATOM 3017 C C . LEU A 1 389 ? 13.267 1.298 -32.841 1.00 98.19 389 LEU A C 1
ATOM 3019 O O . LEU A 1 389 ? 13.876 0.895 -33.827 1.00 98.19 389 LEU A O 1
ATOM 3023 N N . LYS A 1 390 ? 13.507 2.503 -32.300 1.00 97.81 390 LYS A N 1
ATOM 3024 C CA . LYS A 1 390 ? 14.533 3.427 -32.825 1.00 97.81 390 LYS A CA 1
ATOM 3025 C C . LYS A 1 390 ? 15.949 2.866 -32.698 1.00 97.81 390 LYS A C 1
ATOM 3027 O O . LYS A 1 390 ? 16.746 3.020 -33.614 1.00 97.81 390 LYS A O 1
ATOM 3032 N N . PHE A 1 391 ? 16.269 2.185 -31.600 1.00 97.81 391 PHE A N 1
ATOM 3033 C CA . PHE A 1 391 ? 17.565 1.531 -31.419 1.00 97.81 391 PHE A CA 1
ATOM 3034 C C . PHE A 1 391 ? 17.791 0.434 -32.467 1.00 97.81 391 PHE A C 1
ATOM 3036 O O . PHE A 1 391 ? 18.859 0.389 -33.079 1.00 97.81 391 PHE A O 1
ATOM 3043 N N . ARG A 1 392 ? 16.777 -0.403 -32.735 1.00 97.44 392 ARG A N 1
ATOM 3044 C CA . ARG A 1 392 ? 16.852 -1.412 -33.800 1.00 97.44 392 ARG A CA 1
ATOM 3045 C C . ARG A 1 392 ? 16.930 -0.777 -35.190 1.00 97.44 392 ARG A C 1
ATOM 3047 O O . ARG A 1 392 ? 17.773 -1.200 -35.972 1.00 97.44 392 ARG A O 1
ATOM 3054 N N . LEU A 1 393 ? 16.139 0.261 -35.474 1.00 97.94 393 LEU A N 1
ATOM 3055 C CA . LEU A 1 393 ? 16.208 1.006 -36.737 1.00 97.94 393 LEU A CA 1
ATOM 3056 C C . LEU A 1 393 ? 17.620 1.561 -36.974 1.00 97.94 393 LEU A C 1
ATOM 3058 O O . LEU A 1 393 ? 18.222 1.261 -37.997 1.00 97.94 393 LEU A O 1
ATOM 3062 N N . ASN A 1 394 ? 18.211 2.231 -35.981 1.00 97.12 394 ASN A N 1
ATOM 3063 C CA . ASN A 1 394 ? 19.578 2.754 -36.057 1.00 97.12 394 ASN A CA 1
ATOM 3064 C C . ASN A 1 394 ? 20.642 1.659 -36.304 1.00 97.12 394 ASN A C 1
ATOM 3066 O O . ASN A 1 394 ? 21.703 1.954 -36.854 1.00 97.12 394 ASN A O 1
ATOM 3070 N N . GLN A 1 395 ? 20.409 0.408 -35.880 1.00 96.50 395 GLN A N 1
ATOM 3071 C CA . GLN A 1 395 ? 21.278 -0.728 -36.222 1.00 96.50 395 GLN A CA 1
ATOM 3072 C C . GLN A 1 395 ? 21.065 -1.194 -37.667 1.00 96.50 395 GLN A C 1
ATOM 3074 O O . GLN A 1 395 ? 22.041 -1.404 -38.387 1.00 96.50 395 GLN A O 1
ATOM 3079 N N . VAL A 1 396 ? 19.803 -1.347 -38.081 1.00 97.50 396 VAL A N 1
ATOM 3080 C CA . VAL A 1 396 ? 19.410 -1.760 -39.437 1.00 97.50 396 VAL A CA 1
ATOM 3081 C C . VAL A 1 396 ? 19.932 -0.762 -40.470 1.00 97.50 396 VAL A C 1
ATOM 3083 O O . VAL A 1 396 ? 20.568 -1.172 -41.433 1.00 97.50 396 VAL A O 1
ATOM 3086 N N . GLU A 1 397 ? 19.778 0.540 -40.234 1.00 96.56 397 GLU A N 1
ATOM 3087 C CA . GLU A 1 397 ? 20.236 1.605 -41.134 1.00 96.56 397 GLU A CA 1
ATOM 3088 C C . GLU A 1 397 ? 21.761 1.661 -41.247 1.00 96.56 397 GLU A C 1
ATOM 3090 O O . GLU A 1 397 ? 22.292 1.698 -42.355 1.00 96.56 397 GLU A O 1
ATOM 3095 N N . LYS A 1 398 ? 22.494 1.554 -40.127 1.00 95.44 398 LYS A N 1
ATOM 3096 C CA . LYS A 1 398 ? 23.964 1.437 -40.158 1.00 95.44 398 LYS A CA 1
ATOM 3097 C C . LYS A 1 398 ? 24.432 0.200 -40.926 1.00 95.44 398 LYS A C 1
ATOM 3099 O O . LYS A 1 398 ? 25.452 0.260 -41.611 1.00 95.44 398 LYS A O 1
ATOM 3104 N N . ARG A 1 399 ? 23.707 -0.919 -40.818 1.00 95.94 399 ARG A N 1
ATOM 3105 C CA . ARG A 1 399 ? 24.047 -2.158 -41.526 1.00 95.94 399 ARG A CA 1
ATOM 3106 C C . ARG A 1 399 ? 23.723 -2.071 -43.017 1.00 95.94 399 ARG A C 1
ATOM 3108 O O . ARG A 1 399 ? 24.582 -2.431 -43.814 1.00 95.94 399 ARG A O 1
ATOM 3115 N N . LEU A 1 400 ? 22.552 -1.549 -43.385 1.00 95.94 400 LEU A N 1
ATOM 3116 C CA . LEU A 1 400 ? 22.163 -1.271 -44.772 1.00 95.94 400 LEU A CA 1
ATOM 3117 C C . LEU A 1 400 ? 23.179 -0.360 -45.458 1.00 95.94 400 LEU A C 1
ATOM 3119 O O . LEU A 1 400 ? 23.691 -0.715 -46.511 1.00 95.94 400 LEU A O 1
ATOM 3123 N N . HIS A 1 401 ? 23.549 0.745 -44.813 1.00 95.19 401 HIS A N 1
ATOM 3124 C CA . HIS A 1 401 ? 24.536 1.699 -45.319 1.00 95.19 401 HIS A CA 1
ATOM 3125 C C . HIS A 1 401 ? 25.888 1.040 -45.639 1.00 95.19 401 HIS A C 1
ATOM 3127 O O . HIS A 1 401 ? 26.463 1.266 -46.704 1.00 95.19 401 HIS A O 1
ATOM 3133 N N . ILE A 1 402 ? 26.376 0.155 -44.762 1.00 94.38 402 ILE A N 1
ATOM 3134 C CA . ILE A 1 402 ? 27.585 -0.645 -45.020 1.00 94.38 402 ILE A CA 1
ATOM 3135 C C . ILE A 1 402 ? 27.375 -1.635 -46.182 1.00 94.38 402 ILE A C 1
ATOM 3137 O O . ILE A 1 402 ? 28.219 -1.722 -47.073 1.00 94.38 402 ILE A O 1
ATOM 3141 N N . LEU A 1 403 ? 26.253 -2.362 -46.212 1.00 93.19 403 LEU A N 1
ATOM 3142 C CA . LEU A 1 403 ? 25.953 -3.338 -47.269 1.00 93.19 403 LEU A CA 1
ATOM 3143 C C . LEU A 1 403 ? 25.804 -2.687 -48.653 1.00 93.19 403 LEU A C 1
ATOM 3145 O O . LEU A 1 403 ? 26.251 -3.263 -49.640 1.00 93.19 403 LEU A O 1
ATOM 3149 N N . GLU A 1 404 ? 25.239 -1.484 -48.732 1.00 92.06 404 GLU A N 1
ATOM 3150 C CA . GLU A 1 404 ? 25.121 -0.708 -49.971 1.00 92.06 404 GLU A CA 1
ATOM 3151 C C . GLU A 1 404 ? 26.494 -0.247 -50.483 1.00 92.06 404 GLU A C 1
ATOM 3153 O O . GLU A 1 404 ? 26.763 -0.348 -51.681 1.00 92.06 404 GLU A O 1
ATOM 3158 N N . GLY A 1 405 ? 27.402 0.152 -49.583 1.00 91.44 405 GLY A N 1
ATOM 3159 C CA . GLY A 1 405 ? 28.805 0.416 -49.924 1.00 91.44 405 GLY A CA 1
ATOM 3160 C C . GLY A 1 405 ? 29.515 -0.832 -50.462 1.00 91.44 405 GLY A C 1
ATOM 3161 O O . GLY A 1 405 ? 30.137 -0.784 -51.525 1.00 91.44 405 GLY A O 1
ATOM 3162 N N . ARG A 1 406 ? 29.352 -1.978 -49.784 1.00 90.94 406 ARG A N 1
ATOM 3163 C CA . ARG A 1 406 ? 29.899 -3.272 -50.231 1.00 90.94 406 ARG A CA 1
ATOM 3164 C C . ARG A 1 406 ? 29.366 -3.701 -51.590 1.00 90.94 406 ARG A C 1
ATOM 3166 O O . ARG A 1 406 ? 30.154 -4.129 -52.425 1.00 90.94 406 ARG A O 1
ATOM 3173 N N . LEU A 1 407 ? 28.059 -3.587 -51.827 1.00 88.88 407 LEU A N 1
ATOM 3174 C CA . LEU A 1 407 ? 27.442 -3.970 -53.098 1.00 88.88 407 LEU A CA 1
ATOM 3175 C C . LEU A 1 407 ? 27.929 -3.071 -54.245 1.00 88.88 407 LEU A C 1
ATOM 3177 O O . LEU A 1 407 ? 28.239 -3.575 -55.322 1.00 88.88 407 LEU A O 1
ATOM 3181 N N . LYS A 1 408 ? 28.084 -1.763 -53.995 1.00 87.88 408 LYS A N 1
ATOM 3182 C CA . LYS A 1 408 ? 28.662 -0.813 -54.958 1.00 87.88 408 LYS A CA 1
ATOM 3183 C C . LYS A 1 408 ? 30.101 -1.183 -55.334 1.00 87.88 408 LYS A C 1
ATOM 3185 O O . LYS A 1 408 ? 30.433 -1.190 -56.513 1.00 87.88 408 LYS A O 1
ATOM 3190 N N . VAL A 1 409 ? 30.928 -1.560 -54.356 1.00 86.69 409 VAL A N 1
ATOM 3191 C CA . VAL A 1 409 ? 32.301 -2.046 -54.588 1.00 86.69 409 VAL A CA 1
ATOM 3192 C C . VAL A 1 409 ? 32.342 -3.406 -55.283 1.00 86.69 409 VAL A C 1
ATOM 3194 O O . VAL A 1 409 ? 33.179 -3.613 -56.155 1.00 86.69 409 VAL A O 1
ATOM 3197 N N . PHE A 1 410 ? 31.435 -4.328 -54.952 1.00 85.62 410 PHE A N 1
ATOM 3198 C CA . PHE A 1 410 ? 31.398 -5.671 -55.542 1.00 85.62 410 PHE A CA 1
ATOM 3199 C C . PHE A 1 410 ? 31.182 -5.640 -57.066 1.00 85.62 410 PHE A C 1
ATOM 3201 O O . PHE A 1 410 ? 31.685 -6.503 -57.780 1.00 85.62 410 PHE A O 1
ATOM 3208 N N . LEU A 1 411 ? 30.475 -4.621 -57.569 1.00 81.88 411 LEU A N 1
ATOM 3209 C CA . LEU A 1 411 ? 30.257 -4.381 -59.000 1.00 81.88 411 LEU A CA 1
ATOM 3210 C C . LEU A 1 411 ? 31.459 -3.728 -59.716 1.00 81.88 411 LEU A C 1
ATOM 3212 O O . LEU A 1 411 ? 31.525 -3.783 -60.939 1.00 81.88 411 LEU A O 1
ATOM 3216 N N . HIS A 1 412 ? 32.402 -3.140 -58.971 1.00 87.75 412 HIS A N 1
ATOM 3217 C CA . HIS A 1 412 ? 33.532 -2.338 -59.473 1.00 87.75 412 HIS A CA 1
ATOM 3218 C C . HIS A 1 412 ? 34.888 -2.813 -58.907 1.00 87.75 412 HIS A C 1
ATOM 3220 O O . HIS A 1 412 ? 35.825 -2.033 -58.730 1.00 87.75 412 HIS A O 1
ATOM 3226 N N . ILE A 1 413 ? 34.999 -4.102 -58.569 1.00 86.56 413 ILE A N 1
ATOM 3227 C CA . ILE A 1 413 ? 36.066 -4.602 -57.690 1.00 86.56 413 ILE A CA 1
ATOM 3228 C C . ILE A 1 413 ? 37.486 -4.415 -58.251 1.00 86.56 413 ILE A C 1
ATOM 3230 O O . ILE A 1 413 ? 38.396 -4.100 -57.488 1.00 86.56 413 ILE A O 1
ATOM 3234 N N . ASP A 1 414 ? 37.683 -4.530 -59.566 1.00 87.31 414 ASP A N 1
ATOM 3235 C CA . ASP A 1 414 ? 38.994 -4.322 -60.198 1.00 87.31 414 ASP A CA 1
ATOM 3236 C C . ASP A 1 414 ? 39.440 -2.849 -60.147 1.00 87.31 414 ASP A C 1
ATOM 3238 O O . ASP A 1 414 ? 40.616 -2.557 -59.924 1.00 87.31 414 ASP A O 1
ATOM 3242 N N . GLU A 1 415 ? 38.498 -1.909 -60.282 1.00 87.75 415 GLU A N 1
ATOM 3243 C CA . GLU A 1 415 ? 38.751 -0.466 -60.170 1.00 87.75 415 GLU A CA 1
ATOM 3244 C C . GLU A 1 415 ? 39.071 -0.082 -58.717 1.00 87.75 415 GLU A C 1
ATOM 3246 O O . GLU A 1 415 ? 39.999 0.684 -58.458 1.00 87.75 415 GLU A O 1
ATOM 3251 N N . VAL A 1 416 ? 38.363 -0.681 -57.755 1.00 90.44 416 VAL A N 1
ATOM 3252 C CA . VAL A 1 416 ? 38.611 -0.520 -56.313 1.00 90.44 416 VAL A CA 1
ATOM 3253 C C . VAL A 1 416 ? 39.983 -1.077 -55.922 1.00 90.44 416 VAL A C 1
ATOM 3255 O O . VAL A 1 416 ? 40.751 -0.395 -55.245 1.00 90.44 416 VAL A O 1
ATOM 3258 N N . ILE A 1 417 ? 40.341 -2.278 -56.393 1.00 89.19 417 ILE A N 1
ATOM 3259 C CA . ILE A 1 417 ? 41.675 -2.866 -56.185 1.00 89.19 417 ILE A CA 1
ATOM 3260 C C . ILE A 1 417 ? 42.764 -1.992 -56.817 1.00 89.19 417 ILE A C 1
ATOM 3262 O O . ILE A 1 417 ? 43.847 -1.872 -56.244 1.00 89.19 417 ILE A O 1
ATOM 3266 N N . LYS A 1 418 ? 42.498 -1.366 -57.970 1.00 91.50 418 LYS A N 1
ATOM 3267 C CA . LYS A 1 418 ? 43.430 -0.424 -58.594 1.00 91.50 418 LYS A CA 1
ATOM 3268 C C . LYS A 1 418 ? 43.660 0.808 -57.711 1.00 91.50 418 LYS A C 1
ATOM 3270 O O . LYS A 1 418 ? 44.810 1.091 -57.394 1.00 91.50 418 LYS A O 1
ATOM 3275 N N . VAL A 1 419 ? 42.599 1.480 -57.251 1.00 90.50 419 VAL A N 1
ATOM 3276 C CA . VAL A 1 419 ? 42.708 2.648 -56.349 1.00 90.50 419 VAL A CA 1
ATOM 3277 C C . VAL A 1 419 ? 43.476 2.293 -55.070 1.00 90.50 419 VAL A C 1
ATOM 3279 O O . VAL A 1 419 ? 44.406 3.004 -54.701 1.00 90.50 419 VAL A O 1
ATOM 3282 N N . ILE A 1 420 ? 43.180 1.147 -54.446 1.00 91.00 420 ILE A N 1
ATOM 3283 C CA . ILE A 1 420 ? 43.876 0.676 -53.232 1.00 91.00 420 ILE A CA 1
ATOM 3284 C C . ILE A 1 420 ? 45.372 0.391 -53.471 1.00 91.00 420 ILE A C 1
ATOM 3286 O O . ILE A 1 420 ? 46.165 0.446 -52.534 1.00 91.00 420 ILE A O 1
ATOM 3290 N N . ARG A 1 421 ? 45.775 0.071 -54.707 1.00 92.19 421 ARG A N 1
ATOM 3291 C CA . ARG A 1 421 ? 47.168 -0.249 -55.068 1.00 92.19 421 ARG A CA 1
ATOM 3292 C C . ARG A 1 421 ? 47.982 0.930 -55.598 1.00 92.19 421 ARG A C 1
ATOM 3294 O O . ARG A 1 421 ? 49.204 0.808 -55.647 1.00 92.19 421 ARG A O 1
ATOM 3301 N N . GLU A 1 422 ? 47.329 1.995 -56.053 1.00 91.44 422 GLU A N 1
ATOM 3302 C CA . GLU A 1 422 ? 47.970 3.147 -56.707 1.00 91.44 422 GLU A CA 1
ATOM 3303 C C . GLU A 1 422 ? 47.891 4.444 -55.879 1.00 91.44 422 GLU A C 1
ATOM 3305 O O . GLU A 1 422 ? 48.558 5.412 -56.233 1.00 91.44 422 GLU A O 1
ATOM 3310 N N . SER A 1 423 ? 47.117 4.468 -54.786 1.00 92.44 423 SER A N 1
ATOM 3311 C CA . SER A 1 423 ? 46.970 5.626 -53.891 1.00 92.44 423 SER A CA 1
ATOM 3312 C C . SER A 1 423 ? 47.853 5.547 -52.638 1.00 92.44 423 SER A C 1
ATOM 3314 O O . SER A 1 423 ? 47.978 4.486 -52.024 1.00 92.44 423 SER A O 1
ATOM 3316 N N . ASP A 1 424 ? 48.393 6.698 -52.220 1.00 87.44 424 ASP A N 1
ATOM 3317 C CA . ASP A 1 424 ? 49.069 6.892 -50.927 1.00 87.44 424 ASP A CA 1
ATOM 3318 C C . ASP A 1 424 ? 48.078 7.059 -49.746 1.00 87.44 424 ASP A C 1
ATOM 3320 O O . ASP A 1 424 ? 48.438 6.781 -48.601 1.00 87.44 424 ASP A O 1
ATOM 3324 N N . ASP A 1 425 ? 46.824 7.462 -50.007 1.00 92.19 425 ASP A N 1
ATOM 3325 C CA . ASP A 1 425 ? 45.700 7.423 -49.050 1.00 92.19 425 ASP A CA 1
ATOM 3326 C C . ASP A 1 425 ? 44.458 6.780 -49.706 1.00 92.19 425 ASP A C 1
ATOM 3328 O O . ASP A 1 425 ? 43.519 7.470 -50.132 1.00 92.19 425 ASP A O 1
ATOM 3332 N N . PRO A 1 426 ? 44.411 5.433 -49.761 1.00 90.62 426 PRO A N 1
ATOM 3333 C CA . PRO A 1 426 ? 43.286 4.702 -50.332 1.00 90.62 426 PRO A CA 1
ATOM 3334 C C . PRO A 1 426 ? 41.923 5.052 -49.731 1.00 90.62 426 PRO A C 1
ATOM 3336 O O . PRO A 1 426 ? 40.907 4.869 -50.397 1.00 90.62 426 PRO A O 1
ATOM 3339 N N . LYS A 1 427 ? 41.857 5.532 -48.482 1.00 91.75 427 LYS A N 1
ATOM 3340 C CA . LYS A 1 427 ? 40.582 5.837 -47.826 1.00 91.75 427 LYS A CA 1
ATOM 3341 C C . LYS A 1 427 ? 39.973 7.111 -48.411 1.00 91.75 427 LYS A C 1
ATOM 3343 O O . LYS A 1 427 ? 38.796 7.098 -48.778 1.00 91.75 427 LYS A O 1
ATOM 3348 N N . ALA A 1 428 ? 40.768 8.172 -48.552 1.00 92.81 428 ALA A N 1
ATOM 3349 C CA . ALA A 1 428 ? 40.327 9.416 -49.179 1.00 92.81 428 ALA A CA 1
ATOM 3350 C C . ALA A 1 428 ? 39.950 9.213 -50.659 1.00 92.81 428 ALA A C 1
ATOM 3352 O O . ALA A 1 428 ? 38.872 9.640 -51.087 1.00 92.81 428 ALA A O 1
ATOM 3353 N N . ASP A 1 429 ? 40.780 8.496 -51.421 1.00 92.62 429 ASP A N 1
ATOM 3354 C CA . ASP A 1 429 ? 40.549 8.306 -52.856 1.00 92.62 429 ASP A CA 1
ATOM 3355 C C . ASP A 1 429 ? 39.365 7.375 -53.158 1.00 92.62 429 ASP A C 1
ATOM 3357 O O . ASP A 1 429 ? 38.606 7.643 -54.090 1.00 92.62 429 ASP A O 1
ATOM 3361 N N . LEU A 1 430 ? 39.113 6.335 -52.349 1.00 90.88 430 LEU A N 1
ATOM 3362 C CA . LEU A 1 430 ? 37.892 5.526 -52.481 1.00 90.88 430 LEU A CA 1
ATOM 3363 C C . LEU A 1 430 ? 36.624 6.339 -52.187 1.00 90.88 430 LEU A C 1
ATOM 3365 O O . LEU A 1 430 ? 35.615 6.176 -52.883 1.00 90.88 430 LEU A O 1
ATOM 3369 N N . MET A 1 431 ? 36.661 7.227 -51.186 1.00 92.56 431 MET A N 1
ATOM 3370 C CA . MET A 1 431 ? 35.548 8.137 -50.894 1.00 92.56 431 MET A CA 1
ATOM 3371 C C . MET A 1 431 ? 35.269 9.075 -52.072 1.00 92.56 431 MET A C 1
ATOM 3373 O O . MET A 1 431 ? 34.109 9.220 -52.464 1.00 92.56 431 MET A O 1
ATOM 3377 N N . ALA A 1 432 ? 36.314 9.654 -52.673 1.00 91.06 432 ALA A N 1
ATOM 3378 C CA . ALA A 1 432 ? 36.196 10.548 -53.822 1.00 91.06 432 ALA A CA 1
ATOM 3379 C C . ALA A 1 432 ? 35.731 9.827 -55.102 1.00 91.06 432 ALA A C 1
ATOM 3381 O O . ALA A 1 432 ? 34.774 10.267 -55.738 1.00 91.06 432 ALA A O 1
ATOM 3382 N N . ALA A 1 433 ? 36.366 8.708 -55.465 1.00 88.62 433 ALA A N 1
ATOM 3383 C CA . ALA A 1 433 ? 36.107 7.993 -56.716 1.00 88.62 433 ALA A CA 1
ATOM 3384 C C . ALA A 1 433 ? 34.731 7.310 -56.744 1.00 88.62 433 ALA A C 1
ATOM 3386 O O . ALA A 1 433 ? 34.023 7.370 -57.750 1.00 88.62 433 ALA A O 1
ATOM 3387 N N . PHE A 1 434 ? 34.325 6.682 -55.635 1.00 89.31 434 PHE A N 1
ATOM 3388 C CA . PHE A 1 434 ? 33.084 5.905 -55.569 1.00 89.31 434 PHE A CA 1
ATOM 3389 C C . PHE A 1 434 ? 31.963 6.609 -54.796 1.00 89.31 434 PHE A C 1
ATOM 3391 O O . PHE A 1 434 ? 30.890 6.026 -54.626 1.00 89.31 434 PHE A O 1
ATOM 3398 N N . GLY A 1 435 ? 32.155 7.853 -54.343 1.00 91.00 435 GLY A N 1
ATOM 3399 C CA . GLY A 1 435 ? 31.155 8.597 -53.569 1.00 91.00 435 GLY A CA 1
ATOM 3400 C C . GLY A 1 435 ? 30.747 7.855 -52.294 1.00 91.00 435 GLY A C 1
ATOM 3401 O O . GLY A 1 435 ? 29.554 7.702 -52.022 1.00 91.00 435 GLY A O 1
ATOM 3402 N N . LEU A 1 436 ? 31.733 7.306 -51.582 1.00 93.62 436 LEU A N 1
ATOM 3403 C CA . LEU A 1 436 ? 31.545 6.538 -50.352 1.00 93.62 436 LEU A CA 1
ATOM 3404 C C . LEU A 1 436 ? 31.678 7.452 -49.130 1.00 93.62 436 LEU A C 1
ATOM 3406 O O . LEU A 1 436 ? 32.426 8.427 -49.130 1.00 93.62 436 LEU A O 1
ATOM 3410 N N . THR A 1 437 ? 30.978 7.105 -48.056 1.00 95.06 437 THR A N 1
ATOM 3411 C CA . THR A 1 437 ? 31.219 7.700 -46.734 1.00 95.06 437 THR A CA 1
ATOM 3412 C C . THR A 1 437 ? 32.418 7.053 -46.046 1.00 95.06 437 THR A C 1
ATOM 3414 O O . THR A 1 437 ? 32.785 5.919 -46.353 1.00 95.06 437 THR A O 1
ATOM 3417 N N . GLU A 1 438 ? 32.964 7.736 -45.041 1.00 93.81 438 GLU A N 1
ATOM 3418 C CA . GLU A 1 438 ? 34.117 7.264 -44.270 1.00 93.81 438 GLU A CA 1
ATOM 3419 C C . GLU A 1 438 ? 33.928 5.849 -43.691 1.00 93.81 438 GLU A C 1
ATOM 3421 O O . GLU A 1 438 ? 34.800 4.998 -43.834 1.00 93.81 438 GLU A O 1
ATOM 3426 N N . ILE A 1 439 ? 32.755 5.572 -43.108 1.00 93.81 439 ILE A N 1
ATOM 3427 C CA . ILE A 1 439 ? 32.430 4.271 -42.495 1.00 93.81 439 ILE A CA 1
ATOM 3428 C C . ILE A 1 439 ? 32.355 3.156 -43.550 1.00 93.81 439 ILE A C 1
ATOM 3430 O O . ILE A 1 439 ? 32.725 2.020 -43.267 1.00 93.81 439 ILE A O 1
ATOM 3434 N N . GLN A 1 440 ? 31.884 3.466 -44.764 1.00 94.62 440 GLN A N 1
ATOM 3435 C CA . GLN A 1 440 ? 31.876 2.501 -45.865 1.00 94.62 440 GLN A CA 1
ATOM 3436 C C . GLN A 1 440 ? 33.301 2.241 -46.360 1.00 94.62 440 GLN A C 1
ATOM 3438 O O . GLN A 1 440 ? 33.671 1.084 -46.509 1.00 94.62 440 GLN A O 1
ATOM 3443 N N . ALA A 1 441 ? 34.104 3.288 -46.585 1.00 93.31 441 ALA A N 1
ATOM 3444 C CA . ALA A 1 441 ? 35.483 3.152 -47.056 1.00 93.31 441 ALA A CA 1
ATOM 3445 C C . ALA A 1 441 ? 36.357 2.341 -46.078 1.00 93.31 441 ALA A C 1
ATOM 3447 O O . ALA A 1 441 ? 37.083 1.450 -46.509 1.00 93.31 441 ALA A O 1
ATOM 3448 N N . GLU A 1 442 ? 36.219 2.571 -44.768 1.00 93.94 442 GLU A N 1
ATOM 3449 C CA . GLU A 1 442 ? 36.882 1.782 -43.719 1.00 93.94 442 GLU A CA 1
ATOM 3450 C C . GLU A 1 442 ? 36.476 0.293 -43.774 1.00 93.94 442 GLU A C 1
ATOM 3452 O O . GLU A 1 442 ? 37.324 -0.594 -43.856 1.00 93.94 442 GLU A O 1
ATOM 3457 N N . ASP A 1 443 ? 35.169 0.002 -43.806 1.00 93.69 443 ASP A N 1
ATOM 3458 C CA . ASP A 1 443 ? 34.642 -1.370 -43.874 1.00 93.69 443 ASP A CA 1
ATOM 3459 C C . ASP A 1 443 ? 34.990 -2.089 -45.198 1.00 93.69 443 ASP A C 1
ATOM 3461 O O . ASP A 1 443 ? 35.087 -3.321 -45.218 1.00 93.69 443 ASP A O 1
ATOM 3465 N N . ILE A 1 444 ? 35.217 -1.328 -46.277 1.00 91.75 444 ILE A N 1
ATOM 3466 C CA . ILE A 1 444 ? 35.697 -1.803 -47.582 1.00 91.75 444 ILE A CA 1
ATOM 3467 C C . ILE A 1 444 ? 37.182 -2.185 -47.529 1.00 91.75 444 ILE A C 1
ATOM 3469 O O . ILE A 1 444 ? 37.548 -3.236 -48.056 1.00 91.75 444 ILE A O 1
ATOM 3473 N N . LEU A 1 445 ? 38.028 -1.392 -46.865 1.00 91.38 445 LEU A N 1
ATOM 3474 C CA . LEU A 1 445 ? 39.448 -1.716 -46.662 1.00 91.38 445 LEU A CA 1
ATOM 3475 C C . LEU A 1 445 ? 39.634 -2.947 -45.747 1.00 91.38 445 LEU A C 1
ATOM 3477 O O . LEU A 1 445 ? 40.567 -3.724 -45.937 1.00 91.38 445 LEU A O 1
ATOM 3481 N N . GLU A 1 446 ? 38.698 -3.193 -44.824 1.00 91.88 446 GLU A N 1
ATOM 3482 C CA . GLU A 1 446 ? 38.609 -4.413 -43.998 1.00 91.88 446 GLU A CA 1
ATOM 3483 C C . GLU A 1 446 ? 38.100 -5.673 -44.755 1.00 91.88 446 GLU A C 1
ATOM 3485 O O . GLU A 1 446 ? 38.061 -6.773 -44.184 1.00 91.88 446 GLU A O 1
ATOM 3490 N N . ILE A 1 447 ? 37.701 -5.579 -46.037 1.00 90.12 447 ILE A N 1
ATOM 3491 C CA . ILE A 1 447 ? 37.197 -6.740 -46.799 1.00 90.12 447 ILE A CA 1
ATOM 3492 C C . ILE A 1 447 ? 38.308 -7.770 -47.032 1.00 90.12 447 ILE A C 1
ATOM 3494 O O . ILE A 1 447 ? 39.305 -7.539 -47.713 1.00 90.12 447 ILE A O 1
ATOM 3498 N N . ARG A 1 448 ? 38.081 -8.999 -46.557 1.00 88.69 448 ARG A N 1
ATOM 3499 C CA . ARG A 1 448 ? 38.985 -10.131 -46.804 1.00 88.69 448 ARG A CA 1
ATOM 3500 C C . ARG A 1 448 ? 38.663 -10.749 -48.159 1.00 88.69 448 ARG A C 1
ATOM 3502 O O . ARG A 1 448 ? 37.504 -11.060 -48.405 1.00 88.69 448 ARG A O 1
ATOM 3509 N N . LEU A 1 449 ? 39.675 -11.060 -48.974 1.00 85.12 449 LEU A N 1
ATOM 3510 C CA . LEU A 1 449 ? 39.531 -11.599 -50.345 1.00 85.12 449 LEU A CA 1
ATOM 3511 C C . LEU A 1 449 ? 38.483 -12.723 -50.504 1.00 85.12 449 LEU A C 1
ATOM 3513 O O . LEU A 1 449 ? 37.758 -12.761 -51.493 1.00 85.12 449 LEU A O 1
ATOM 3517 N N . ARG A 1 450 ? 38.331 -13.609 -49.508 1.00 86.50 450 ARG A N 1
ATOM 3518 C CA . ARG A 1 450 ? 37.302 -14.674 -49.494 1.00 86.50 450 ARG A CA 1
ATOM 3519 C C . ARG A 1 450 ? 35.850 -14.166 -49.594 1.00 86.50 450 ARG A C 1
ATOM 3521 O O . ARG A 1 450 ? 34.971 -14.931 -49.968 1.00 86.50 450 ARG A O 1
ATOM 3528 N N . GLN A 1 451 ? 35.600 -12.908 -49.233 1.00 83.06 451 GLN A N 1
ATOM 3529 C CA . GLN A 1 451 ? 34.291 -12.245 -49.261 1.00 83.06 451 GLN A CA 1
ATOM 3530 C C . GLN A 1 451 ? 33.948 -11.664 -50.644 1.00 83.06 451 GLN A C 1
ATOM 3532 O O . GLN A 1 451 ? 32.823 -11.227 -50.852 1.00 83.06 451 GLN A O 1
ATOM 3537 N N . LEU A 1 452 ? 34.887 -11.712 -51.598 1.00 81.94 452 LEU A N 1
ATOM 3538 C CA . LEU A 1 452 ? 34.684 -11.328 -53.000 1.00 81.94 452 LEU A CA 1
ATOM 3539 C C . LEU A 1 452 ? 34.129 -12.484 -53.859 1.00 81.94 452 LEU A C 1
ATOM 3541 O O . LEU A 1 452 ? 33.917 -12.337 -55.059 1.00 81.94 452 LEU A O 1
ATOM 3545 N N . ALA A 1 453 ? 33.888 -13.659 -53.269 1.00 85.69 453 ALA A N 1
ATOM 3546 C CA . ALA A 1 453 ? 33.308 -14.792 -53.981 1.00 85.69 453 ALA A CA 1
ATOM 3547 C C . ALA A 1 453 ? 31.841 -14.523 -54.367 1.00 85.69 453 ALA A C 1
ATOM 3549 O O . ALA A 1 453 ? 31.061 -14.005 -53.570 1.00 85.69 453 ALA A O 1
ATOM 3550 N N . ARG A 1 454 ? 31.418 -14.970 -55.560 1.00 82.56 454 ARG A N 1
ATOM 3551 C CA . ARG A 1 454 ? 30.046 -14.776 -56.083 1.00 82.56 454 ARG A CA 1
ATOM 3552 C C . ARG A 1 454 ? 28.933 -15.262 -55.138 1.00 82.56 454 ARG A C 1
ATOM 3554 O O . ARG A 1 454 ? 27.857 -14.676 -55.107 1.00 82.56 454 ARG A O 1
ATOM 3561 N N . LEU A 1 455 ? 29.200 -16.304 -54.345 1.00 86.81 455 LEU A N 1
ATOM 3562 C CA . LEU A 1 455 ? 28.285 -16.806 -53.310 1.00 86.81 455 LEU A CA 1
ATOM 3563 C C . LEU A 1 455 ? 28.076 -15.824 -52.147 1.00 86.81 455 LEU A C 1
ATOM 3565 O O . LEU A 1 455 ? 27.007 -15.831 -51.546 1.00 86.81 455 LEU A O 1
ATOM 3569 N N . GLU A 1 456 ? 29.061 -14.983 -51.833 1.00 87.06 456 GLU A N 1
ATOM 3570 C CA . GLU A 1 456 ? 28.923 -13.937 -50.817 1.00 87.06 456 GLU A CA 1
ATOM 3571 C C . GLU A 1 456 ? 28.155 -12.731 -51.374 1.00 87.06 456 GLU A C 1
ATOM 3573 O O . GLU A 1 456 ? 27.324 -12.184 -50.659 1.00 87.06 456 GLU A O 1
ATOM 3578 N N . GLY A 1 457 ? 28.310 -12.398 -52.663 1.00 84.25 457 GLY A N 1
ATOM 3579 C CA . GLY A 1 457 ? 27.472 -11.402 -53.349 1.00 84.25 457 GLY A CA 1
ATOM 3580 C C . GLY A 1 457 ? 25.970 -11.684 -53.193 1.00 84.25 457 GLY A C 1
ATOM 3581 O O . GLY A 1 457 ? 25.233 -10.846 -52.679 1.00 84.25 457 GLY A O 1
ATOM 3582 N N . PHE A 1 458 ? 25.531 -12.913 -53.493 1.00 87.62 458 PHE A N 1
ATOM 3583 C CA . PHE A 1 458 ? 24.133 -13.328 -53.286 1.00 87.62 458 PHE A CA 1
ATOM 3584 C C . PHE A 1 458 ? 23.684 -13.287 -51.810 1.00 87.62 458 PHE A C 1
ATOM 3586 O O . PHE A 1 458 ? 22.505 -13.062 -51.529 1.00 87.62 458 PHE A O 1
ATOM 3593 N N . LYS A 1 459 ? 24.594 -13.492 -50.844 1.00 90.00 459 LYS A N 1
ATOM 3594 C CA . LYS A 1 459 ? 24.277 -13.327 -49.413 1.00 90.00 459 LYS A CA 1
ATOM 3595 C C . LYS A 1 459 ? 24.108 -11.857 -49.039 1.00 90.00 459 LYS A C 1
ATOM 3597 O O . LYS A 1 459 ? 23.196 -11.556 -48.279 1.00 90.00 459 LYS A O 1
ATOM 3602 N N . LEU A 1 460 ? 24.948 -10.966 -49.571 1.00 89.50 460 LEU A N 1
ATOM 3603 C CA . LEU A 1 460 ? 24.855 -9.519 -49.349 1.00 89.50 460 LEU A CA 1
ATOM 3604 C C . LEU A 1 460 ? 23.542 -8.965 -49.917 1.00 89.50 460 LEU A C 1
ATOM 3606 O O . LEU A 1 460 ? 22.840 -8.253 -49.207 1.00 89.50 460 LEU A O 1
ATOM 3610 N N . GLU A 1 461 ? 23.167 -9.344 -51.144 1.00 90.56 461 GLU A N 1
ATOM 3611 C CA . GLU A 1 461 ? 21.871 -8.988 -51.746 1.00 90.56 461 GLU A CA 1
ATOM 3612 C C . GLU A 1 461 ? 20.691 -9.483 -50.899 1.00 90.56 461 GLU A C 1
ATOM 3614 O O . GLU A 1 461 ? 19.739 -8.740 -50.654 1.00 90.56 461 GLU A O 1
ATOM 3619 N N . LYS A 1 462 ? 20.757 -10.731 -50.415 1.00 94.44 462 LYS A N 1
ATOM 3620 C CA . LYS A 1 462 ? 19.724 -11.295 -49.543 1.00 94.44 462 LYS A CA 1
ATOM 3621 C C . LYS A 1 462 ? 19.624 -10.539 -48.211 1.00 94.44 462 LYS A C 1
ATOM 3623 O O . LYS A 1 462 ? 18.528 -10.122 -47.851 1.00 94.44 462 LYS A O 1
ATOM 3628 N N . GLU A 1 463 ? 20.741 -10.344 -47.508 1.00 94.75 463 GLU A N 1
ATOM 3629 C CA . GLU A 1 463 ? 20.787 -9.643 -46.216 1.00 94.75 463 GLU A CA 1
ATOM 3630 C C . GLU A 1 463 ? 20.263 -8.203 -46.352 1.00 94.75 463 GLU A C 1
ATOM 3632 O O . GLU A 1 463 ? 19.475 -7.741 -45.531 1.00 94.75 463 GLU A O 1
ATOM 3637 N N . LEU A 1 464 ? 20.645 -7.512 -47.429 1.00 94.25 464 LEU A N 1
ATOM 3638 C CA . LEU A 1 464 ? 20.206 -6.154 -47.744 1.00 94.25 464 LEU A CA 1
ATOM 3639 C C . LEU A 1 464 ? 18.695 -6.082 -48.025 1.00 94.25 464 LEU A C 1
ATOM 3641 O O . LEU A 1 464 ? 18.036 -5.154 -47.556 1.00 94.25 464 LEU A O 1
ATOM 3645 N N . ASN A 1 465 ? 18.120 -7.060 -48.730 1.00 94.81 465 ASN A N 1
ATOM 3646 C CA . ASN A 1 465 ? 16.673 -7.122 -48.955 1.00 94.81 465 ASN A CA 1
ATOM 3647 C C . ASN A 1 465 ? 15.897 -7.449 -47.664 1.00 94.81 465 ASN A C 1
ATOM 3649 O O . ASN A 1 465 ? 14.915 -6.771 -47.360 1.00 94.81 465 ASN A O 1
ATOM 3653 N N . GLU A 1 466 ? 16.363 -8.415 -46.864 1.00 96.69 466 GLU A N 1
ATOM 3654 C CA . GLU A 1 466 ? 15.763 -8.755 -45.562 1.00 96.69 466 GLU A CA 1
ATOM 3655 C C . GLU A 1 466 ? 15.793 -7.554 -44.593 1.00 96.69 466 GLU A C 1
ATOM 3657 O O . GLU A 1 466 ? 14.800 -7.266 -43.920 1.00 96.69 466 GLU A O 1
ATOM 3662 N N . LEU A 1 467 ? 16.892 -6.791 -44.572 1.00 97.19 467 LEU A N 1
ATOM 3663 C CA . LEU A 1 467 ? 17.021 -5.577 -43.762 1.00 97.19 467 LEU A CA 1
ATOM 3664 C C . LEU A 1 467 ? 16.189 -4.398 -44.289 1.00 97.19 467 LEU A C 1
ATOM 3666 O O . LEU A 1 467 ? 15.686 -3.625 -43.477 1.00 97.19 467 LEU A O 1
ATOM 3670 N N . ARG A 1 468 ? 15.987 -4.255 -45.608 1.00 96.31 468 ARG A N 1
ATOM 3671 C CA . ARG A 1 468 ? 15.064 -3.248 -46.174 1.00 96.31 468 ARG A CA 1
ATOM 3672 C C . ARG A 1 468 ? 13.608 -3.554 -45.815 1.00 96.31 468 ARG A C 1
ATOM 3674 O O . ARG A 1 468 ? 12.867 -2.639 -45.456 1.00 96.31 468 ARG A O 1
ATOM 3681 N N . GLU A 1 469 ? 13.206 -4.827 -45.829 1.00 97.44 469 GLU A N 1
ATOM 3682 C CA . GLU A 1 469 ? 11.904 -5.236 -45.287 1.00 97.44 469 GLU A CA 1
ATOM 3683 C C . GLU A 1 469 ? 11.781 -4.925 -43.787 1.00 97.44 469 GLU A C 1
ATOM 3685 O O . GLU A 1 469 ? 10.743 -4.421 -43.349 1.00 97.44 469 GLU A O 1
ATOM 3690 N N . GLU A 1 470 ? 12.822 -5.188 -42.990 1.00 97.19 470 GLU A N 1
ATOM 3691 C CA . GLU A 1 470 ? 12.812 -4.856 -41.562 1.00 97.19 470 GLU A CA 1
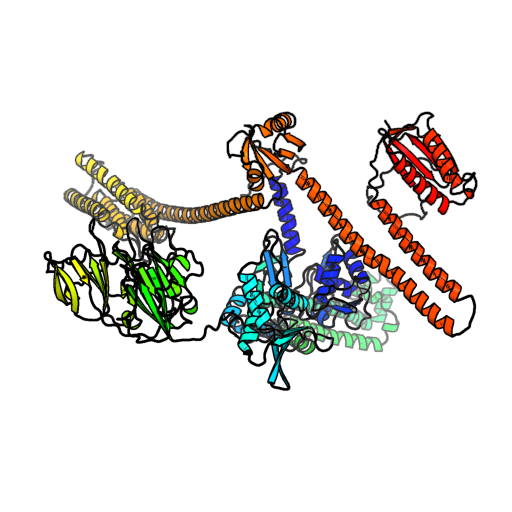ATOM 3692 C C . GLU A 1 470 ? 12.718 -3.338 -41.332 1.00 97.19 470 GLU A C 1
ATOM 3694 O O . GLU A 1 470 ? 11.874 -2.898 -40.551 1.00 97.19 470 GLU A O 1
ATOM 3699 N N . GLN A 1 471 ? 13.502 -2.529 -42.056 1.00 97.50 471 GLN A N 1
ATOM 3700 C CA . GLN A 1 471 ? 13.459 -1.064 -41.991 1.00 97.50 471 GLN A CA 1
ATOM 3701 C C . GLN A 1 471 ? 12.054 -0.533 -42.314 1.00 97.50 471 GLN A C 1
ATOM 3703 O O . GLN A 1 471 ? 11.525 0.300 -41.578 1.00 97.50 471 GLN A O 1
ATOM 3708 N N . GLY A 1 472 ? 11.408 -1.057 -43.364 1.00 96.88 472 GLY A N 1
ATOM 3709 C CA . GLY A 1 472 ? 10.031 -0.702 -43.720 1.00 96.88 472 GLY A CA 1
ATOM 3710 C C . GLY A 1 472 ? 9.034 -0.999 -42.595 1.00 96.88 472 GLY A C 1
ATOM 3711 O O . GLY A 1 472 ? 8.241 -0.134 -42.219 1.00 96.88 472 GLY A O 1
ATOM 3712 N N . ARG A 1 473 ? 9.114 -2.192 -41.990 1.00 96.69 473 ARG A N 1
ATOM 3713 C CA . ARG A 1 473 ? 8.258 -2.591 -40.855 1.00 96.69 473 ARG A CA 1
ATOM 3714 C C . ARG A 1 473 ? 8.511 -1.725 -39.611 1.00 96.69 473 ARG A C 1
ATOM 3716 O O . ARG A 1 473 ? 7.556 -1.321 -38.949 1.00 96.69 473 ARG A O 1
ATOM 3723 N N . LEU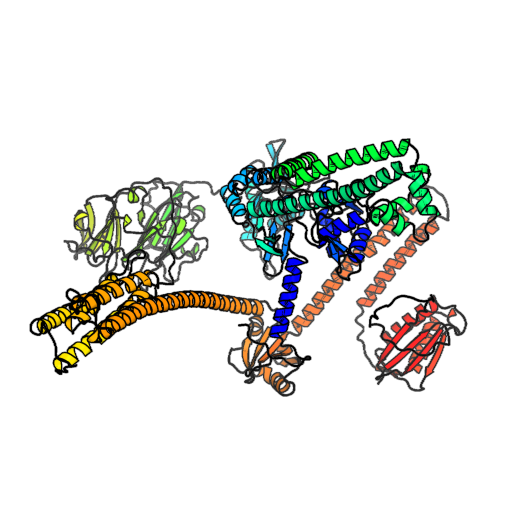 A 1 474 ? 9.771 -1.409 -39.305 1.00 97.38 474 LEU A N 1
ATOM 3724 C CA . LEU A 1 474 ? 10.159 -0.540 -38.186 1.00 97.38 474 LEU A CA 1
ATOM 3725 C C . LEU A 1 474 ? 9.658 0.898 -38.379 1.00 97.38 474 LEU A C 1
ATOM 3727 O O . LEU A 1 474 ? 9.130 1.486 -37.436 1.00 97.38 474 LEU A O 1
ATOM 3731 N N . ASN A 1 475 ? 9.753 1.438 -39.596 1.00 96.94 475 ASN A N 1
ATOM 3732 C CA . ASN A 1 475 ? 9.255 2.773 -39.925 1.00 96.94 475 ASN A CA 1
ATOM 3733 C C . ASN A 1 475 ? 7.724 2.866 -39.825 1.00 96.94 475 ASN A C 1
ATOM 3735 O O . ASN A 1 475 ? 7.219 3.846 -39.282 1.00 96.94 475 ASN A O 1
ATOM 3739 N N . ILE A 1 476 ? 6.979 1.830 -40.232 1.00 96.94 476 ILE A N 1
ATOM 3740 C CA . ILE A 1 476 ? 5.520 1.759 -40.012 1.00 96.94 476 ILE A CA 1
ATOM 3741 C C . ILE A 1 476 ? 5.191 1.767 -38.507 1.00 96.94 476 ILE A C 1
ATOM 3743 O O . ILE A 1 476 ? 4.364 2.560 -38.061 1.00 96.94 476 ILE A O 1
ATOM 3747 N N . LEU A 1 477 ? 5.884 0.949 -37.703 1.00 96.56 477 LEU A N 1
ATOM 3748 C CA . LEU A 1 477 ? 5.690 0.866 -36.244 1.00 96.56 477 LEU A CA 1
ATOM 3749 C C . LEU A 1 477 ? 6.089 2.142 -35.479 1.00 96.56 477 LEU A C 1
ATOM 3751 O O . LEU A 1 477 ? 5.646 2.349 -34.347 1.00 96.56 477 LEU A O 1
ATOM 3755 N N . LEU A 1 478 ? 6.941 2.983 -36.066 1.00 96.44 478 LEU A N 1
ATOM 3756 C CA . LEU A 1 478 ? 7.324 4.286 -35.520 1.00 96.44 478 LEU A CA 1
ATOM 3757 C C . LEU A 1 478 ? 6.427 5.430 -36.017 1.00 96.44 478 LEU A C 1
ATOM 3759 O O . LEU A 1 478 ? 6.301 6.423 -35.302 1.00 96.44 478 LEU A O 1
ATOM 3763 N N . GLY A 1 479 ? 5.814 5.287 -37.197 1.00 95.31 479 GLY A N 1
ATOM 3764 C CA . GLY A 1 479 ? 4.941 6.285 -37.820 1.00 95.31 479 GLY A CA 1
ATOM 3765 C C . GLY A 1 479 ? 3.462 6.204 -37.420 1.00 95.31 479 GLY A C 1
ATOM 3766 O O . GLY A 1 479 ? 2.813 7.246 -37.360 1.00 95.31 479 GLY A O 1
ATOM 3767 N N . ASP A 1 480 ? 2.925 5.014 -37.115 1.00 96.44 480 ASP A N 1
ATOM 3768 C CA . ASP A 1 480 ? 1.533 4.844 -36.665 1.00 96.44 480 ASP A CA 1
ATOM 3769 C C . ASP A 1 480 ? 1.445 4.373 -35.203 1.00 96.44 480 ASP A C 1
ATOM 3771 O O . ASP A 1 480 ? 1.802 3.245 -34.844 1.00 96.44 480 ASP A O 1
ATOM 3775 N N . GLU A 1 481 ? 0.886 5.233 -34.347 1.00 94.44 481 GLU A N 1
ATOM 3776 C CA . GLU A 1 481 ? 0.598 4.921 -32.944 1.00 94.44 481 GLU A CA 1
ATOM 3777 C C . GLU A 1 481 ? -0.391 3.754 -32.778 1.00 94.44 481 GLU A C 1
ATOM 3779 O O . GLU A 1 481 ? -0.379 3.086 -31.745 1.00 94.44 481 GLU A O 1
ATOM 3784 N N . ASN A 1 482 ? -1.233 3.452 -33.774 1.00 95.38 482 ASN A N 1
ATOM 3785 C CA . ASN A 1 482 ? -2.147 2.311 -33.725 1.00 95.38 482 ASN A CA 1
ATOM 3786 C C . ASN A 1 482 ? -1.424 0.982 -33.965 1.00 95.38 482 ASN A C 1
ATOM 3788 O O . ASN A 1 482 ? -1.704 0.017 -33.253 1.00 95.38 482 ASN A O 1
ATOM 3792 N N . GLU A 1 483 ? -0.471 0.917 -34.900 1.00 96.75 483 GLU A N 1
ATOM 3793 C CA . GLU A 1 483 ? 0.383 -0.268 -35.075 1.00 96.75 483 GLU A CA 1
ATOM 3794 C C . GLU A 1 483 ? 1.320 -0.461 -33.880 1.00 96.75 483 GLU A C 1
ATOM 3796 O O . GLU A 1 483 ? 1.433 -1.570 -33.349 1.00 96.75 483 GLU A O 1
ATOM 3801 N N . LYS A 1 484 ? 1.888 0.627 -33.349 1.00 96.31 484 LYS A N 1
ATOM 3802 C CA . LYS A 1 484 ? 2.644 0.601 -32.090 1.00 96.31 484 LYS A CA 1
ATOM 3803 C C . LYS A 1 484 ? 1.793 0.084 -30.921 1.00 96.31 484 LYS A C 1
ATOM 3805 O O . LYS A 1 484 ? 2.230 -0.790 -30.172 1.00 96.31 484 LYS A O 1
ATOM 3810 N N . ARG A 1 485 ? 0.542 0.547 -30.799 1.00 96.88 485 ARG A N 1
ATOM 3811 C CA . ARG A 1 485 ? -0.430 0.066 -29.801 1.00 96.88 485 ARG A CA 1
ATOM 3812 C C . ARG A 1 485 ? -0.754 -1.419 -29.987 1.00 96.88 485 ARG A C 1
ATOM 3814 O O . ARG A 1 485 ? -0.782 -2.151 -28.999 1.00 96.88 485 ARG A O 1
ATOM 3821 N N . LYS A 1 486 ? -0.965 -1.888 -31.224 1.00 97.88 486 LYS A N 1
ATOM 3822 C CA . LYS A 1 486 ? -1.176 -3.316 -31.538 1.00 97.88 486 LYS A CA 1
ATOM 3823 C C . LYS A 1 486 ? 0.031 -4.164 -31.125 1.00 97.88 486 LYS A C 1
ATOM 3825 O O . LYS A 1 486 ? -0.166 -5.215 -30.517 1.00 97.88 486 LYS A O 1
ATOM 3830 N N . LEU A 1 487 ? 1.257 -3.700 -31.386 1.00 98.19 487 LEU A N 1
ATOM 3831 C CA . LEU A 1 487 ? 2.489 -4.367 -30.952 1.00 98.19 487 LEU A CA 1
ATOM 3832 C C . LEU A 1 487 ? 2.573 -4.470 -29.421 1.00 98.19 487 LEU A C 1
ATOM 3834 O O . LEU A 1 487 ? 2.774 -5.566 -28.902 1.00 98.19 487 LEU A O 1
ATOM 3838 N N . ILE A 1 488 ? 2.351 -3.368 -28.698 1.00 98.38 488 ILE A N 1
ATOM 3839 C CA . ILE A 1 488 ? 2.379 -3.349 -27.224 1.00 98.38 488 ILE A CA 1
ATOM 3840 C C . ILE A 1 488 ? 1.314 -4.296 -26.639 1.00 98.38 488 ILE A C 1
ATOM 3842 O O . ILE A 1 488 ? 1.610 -5.055 -25.718 1.00 98.38 488 ILE A O 1
ATOM 3846 N N . ILE A 1 489 ? 0.097 -4.319 -27.197 1.00 98.56 489 ILE A N 1
ATOM 3847 C CA . ILE A 1 489 ? -0.961 -5.255 -26.776 1.00 98.56 489 ILE A CA 1
ATOM 3848 C C . ILE A 1 489 ? -0.554 -6.710 -27.050 1.00 98.56 489 ILE A C 1
ATOM 3850 O O . ILE A 1 489 ? -0.724 -7.555 -26.175 1.00 98.56 489 ILE A O 1
ATOM 3854 N N . LYS A 1 490 ? 0.012 -7.008 -28.227 1.00 98.62 490 LYS A N 1
ATOM 3855 C CA . LYS A 1 490 ? 0.478 -8.356 -28.592 1.00 98.62 490 LYS A CA 1
ATOM 3856 C C . LYS A 1 490 ? 1.593 -8.849 -27.664 1.00 98.62 490 LYS A C 1
ATOM 3858 O O . LYS A 1 490 ? 1.594 -10.019 -27.293 1.00 98.62 490 LYS A O 1
ATOM 3863 N N . GLU A 1 491 ? 2.513 -7.969 -27.275 1.00 98.44 491 GLU A N 1
ATOM 3864 C CA . GLU A 1 491 ? 3.558 -8.268 -26.291 1.00 98.44 491 GLU A CA 1
ATOM 3865 C C . GLU A 1 491 ? 2.971 -8.542 -24.905 1.00 98.44 491 GLU A C 1
ATOM 3867 O O . GLU A 1 491 ? 3.230 -9.604 -24.348 1.00 98.44 491 GLU A O 1
ATOM 3872 N N . MET A 1 492 ? 2.104 -7.662 -24.393 1.00 98.50 492 MET A N 1
ATOM 3873 C CA . MET A 1 492 ? 1.423 -7.882 -23.112 1.00 98.50 492 MET A CA 1
ATOM 3874 C C . MET A 1 492 ? 0.617 -9.193 -23.095 1.00 98.50 492 MET A C 1
ATOM 3876 O O . MET A 1 492 ? 0.618 -9.903 -22.095 1.00 98.50 492 MET A O 1
ATOM 3880 N N . GLN A 1 493 ? -0.037 -9.562 -24.202 1.00 98.56 493 GLN A N 1
ATOM 3881 C CA . GLN A 1 493 ? -0.764 -10.833 -24.323 1.00 98.56 493 GLN A CA 1
ATOM 3882 C C . GLN A 1 493 ? 0.156 -12.064 -24.361 1.00 98.56 493 GLN A C 1
ATOM 3884 O O . GLN A 1 493 ? -0.225 -13.114 -23.843 1.00 98.56 493 GLN A O 1
ATOM 3889 N N . ALA A 1 494 ? 1.346 -11.957 -24.959 1.00 98.50 494 ALA A N 1
ATOM 3890 C CA . ALA A 1 494 ? 2.339 -13.029 -24.951 1.00 98.50 494 ALA A CA 1
ATOM 3891 C C . ALA A 1 494 ? 2.915 -13.235 -23.542 1.00 98.50 494 ALA A C 1
ATOM 3893 O O . ALA A 1 494 ? 2.920 -14.359 -23.043 1.00 98.50 494 ALA A O 1
ATOM 3894 N N . ASP A 1 495 ? 3.296 -12.145 -22.875 1.00 98.38 495 ASP A N 1
ATOM 3895 C CA . ASP A 1 495 ? 3.827 -12.156 -21.511 1.00 98.38 495 ASP A CA 1
ATOM 3896 C C . ASP A 1 495 ? 2.778 -12.687 -20.516 1.00 98.38 495 ASP A C 1
ATOM 3898 O O . ASP A 1 495 ? 3.076 -13.554 -19.695 1.00 98.38 495 ASP A O 1
ATOM 3902 N N . MET A 1 496 ? 1.516 -12.262 -20.649 1.00 97.56 496 MET A N 1
ATOM 3903 C CA . MET A 1 496 ? 0.388 -12.795 -19.876 1.00 97.56 496 MET A CA 1
ATOM 3904 C C . MET A 1 496 ? 0.204 -14.304 -20.084 1.00 97.56 496 MET A C 1
ATOM 3906 O O . MET A 1 496 ? 0.023 -15.036 -19.116 1.00 97.56 496 MET A O 1
ATOM 3910 N N . LYS A 1 497 ? 0.302 -14.797 -21.327 1.00 98.00 497 LYS A N 1
ATOM 3911 C CA . LYS A 1 497 ? 0.211 -16.237 -21.624 1.00 98.00 497 LYS A CA 1
ATOM 3912 C C . LYS A 1 497 ? 1.397 -17.037 -21.062 1.00 98.00 497 LYS A C 1
ATOM 3914 O O . LYS A 1 497 ? 1.237 -18.222 -20.784 1.00 98.00 497 LYS A O 1
ATOM 3919 N N . GLN A 1 498 ? 2.574 -16.425 -20.936 1.00 97.75 498 GLN A N 1
ATOM 3920 C CA . GLN A 1 498 ? 3.792 -17.093 -20.471 1.00 97.75 498 GLN A CA 1
ATOM 3921 C C . GLN A 1 498 ? 3.935 -17.108 -18.940 1.00 97.75 498 GLN A C 1
ATOM 3923 O O . GLN A 1 498 ? 4.485 -18.066 -18.401 1.00 97.75 498 GLN A O 1
ATOM 3928 N N . TYR A 1 499 ? 3.464 -16.064 -18.251 1.00 97.81 499 TYR A N 1
ATOM 3929 C CA . TYR A 1 499 ? 3.718 -15.848 -16.819 1.00 97.81 499 TYR A CA 1
ATOM 3930 C C . TYR A 1 499 ? 2.454 -15.710 -15.952 1.00 97.81 499 TYR A C 1
ATOM 3932 O O . TYR A 1 499 ? 2.568 -15.609 -14.731 1.00 97.81 499 TYR A O 1
ATOM 3940 N N . GLY A 1 500 ? 1.261 -15.666 -16.549 1.00 96.50 500 GLY A N 1
ATOM 3941 C CA . GLY A 1 500 ? -0.000 -15.491 -15.828 1.00 96.50 500 GLY A CA 1
ATOM 3942 C C . GLY A 1 500 ? -0.469 -16.744 -15.090 1.00 96.50 500 GLY A C 1
ATOM 3943 O O . GLY A 1 500 ? -0.404 -17.853 -15.613 1.00 96.50 500 GLY A O 1
ATOM 3944 N N . ASP A 1 501 ? -1.012 -16.549 -13.889 1.00 97.12 501 ASP A N 1
ATOM 3945 C CA . ASP A 1 501 ? -1.538 -17.602 -13.020 1.00 97.12 501 ASP A CA 1
ATOM 3946 C C . ASP A 1 501 ? -2.928 -17.261 -12.448 1.00 97.12 501 ASP A C 1
ATOM 3948 O O . ASP A 1 501 ? -3.441 -16.145 -12.590 1.00 97.12 501 ASP A O 1
ATOM 3952 N N . ALA A 1 502 ? -3.566 -18.247 -11.818 1.00 97.19 502 ALA A N 1
ATOM 3953 C CA . ALA A 1 502 ? -4.867 -18.074 -11.179 1.00 97.19 502 ALA A CA 1
ATOM 3954 C C . ALA A 1 502 ? -4.798 -17.129 -9.962 1.00 97.19 502 ALA A C 1
ATOM 3956 O O . ALA A 1 502 ? -3.741 -16.923 -9.362 1.00 97.19 502 ALA A O 1
ATOM 3957 N N . ARG A 1 503 ? -5.955 -16.579 -9.578 1.00 97.00 503 ARG A N 1
ATOM 3958 C CA . ARG A 1 503 ? -6.139 -15.876 -8.301 1.00 97.00 503 ARG A CA 1
ATOM 3959 C C . ARG A 1 503 ? -5.860 -16.820 -7.129 1.00 97.00 503 ARG A C 1
ATOM 3961 O O . ARG A 1 503 ? -6.290 -17.970 -7.169 1.00 97.00 503 ARG A O 1
ATOM 3968 N N . ARG A 1 504 ? -5.207 -16.312 -6.081 1.00 95.44 504 ARG A N 1
ATOM 3969 C CA . ARG A 1 504 ? -5.031 -16.999 -4.791 1.00 95.44 504 ARG A CA 1
ATOM 3970 C C . ARG A 1 504 ? -6.028 -16.477 -3.757 1.00 95.44 504 ARG A C 1
ATOM 3972 O O . ARG A 1 504 ? -6.731 -17.260 -3.135 1.00 95.44 504 ARG A O 1
ATOM 3979 N N . THR A 1 505 ? -6.128 -15.158 -3.600 1.00 97.25 505 THR A N 1
ATOM 3980 C CA . THR A 1 505 ? -6.991 -14.528 -2.588 1.00 97.25 505 THR A CA 1
ATOM 3981 C C . THR A 1 505 ? -8.459 -14.525 -3.012 1.00 97.25 505 THR A C 1
ATOM 3983 O O . THR A 1 505 ? -8.824 -13.870 -3.987 1.00 97.25 505 THR A O 1
ATOM 3986 N N . LEU A 1 506 ? -9.322 -15.191 -2.245 1.00 97.06 506 LEU A N 1
ATOM 3987 C CA . LEU A 1 506 ? -10.777 -15.145 -2.412 1.00 97.06 506 LEU A CA 1
ATOM 3988 C C . LEU A 1 506 ? -11.310 -13.726 -2.144 1.00 97.06 506 LEU A C 1
ATOM 3990 O O . LEU A 1 506 ? -10.847 -13.050 -1.227 1.00 97.06 506 LEU A O 1
ATOM 3994 N N . VAL A 1 507 ? -12.299 -13.273 -2.916 1.00 96.56 507 VAL A N 1
ATOM 3995 C CA . VAL A 1 507 ? -12.949 -11.962 -2.743 1.00 96.56 507 VAL A CA 1
ATOM 3996 C C . VAL A 1 507 ? -14.438 -12.200 -2.519 1.00 96.56 507 VAL A C 1
ATOM 3998 O O . VAL A 1 507 ? -15.170 -12.482 -3.463 1.00 96.56 507 VAL A O 1
ATOM 4001 N N . GLU A 1 508 ? -14.871 -12.128 -1.263 1.00 94.69 508 GLU A N 1
ATOM 4002 C CA . GLU A 1 508 ? -16.239 -12.440 -0.846 1.00 94.69 508 GLU A CA 1
ATOM 4003 C C . GLU A 1 508 ? -16.568 -11.630 0.413 1.00 94.69 508 GLU A C 1
ATOM 4005 O O . GLU A 1 508 ? -15.960 -11.835 1.466 1.00 94.69 508 GLU A O 1
ATOM 4010 N N . GLU A 1 509 ? -17.503 -10.684 0.294 1.00 91.25 509 GLU A N 1
ATOM 4011 C CA . GLU A 1 509 ? -17.883 -9.772 1.377 1.00 91.25 509 GLU A CA 1
ATOM 4012 C C . GLU A 1 509 ? -18.486 -10.534 2.565 1.00 91.25 509 GLU A C 1
ATOM 4014 O O . GLU A 1 509 ? -19.405 -11.335 2.403 1.00 91.25 509 GLU A O 1
ATOM 4019 N N . ALA A 1 510 ? -17.998 -10.256 3.777 1.00 85.81 510 ALA A N 1
ATOM 4020 C CA . ALA A 1 510 ? -18.505 -10.889 4.988 1.00 85.81 510 ALA A CA 1
ATOM 4021 C C . ALA A 1 510 ? -18.481 -9.940 6.191 1.00 85.81 510 ALA A C 1
ATOM 4023 O O . ALA A 1 510 ? -17.618 -9.067 6.323 1.00 85.81 510 ALA A O 1
ATOM 4024 N N . GLY A 1 511 ? -19.414 -10.158 7.122 1.00 81.06 511 GLY A N 1
ATOM 4025 C CA . GLY A 1 511 ? -19.430 -9.461 8.405 1.00 81.06 511 GLY A CA 1
ATOM 4026 C C . GLY A 1 511 ? -18.121 -9.670 9.173 1.00 81.06 511 GLY A C 1
ATOM 4027 O O . GLY A 1 511 ? -17.575 -10.774 9.195 1.00 81.06 511 GLY A O 1
ATOM 4028 N N . ARG A 1 512 ? -17.619 -8.600 9.803 1.00 83.00 512 ARG A N 1
ATOM 4029 C CA . ARG A 1 512 ? -16.422 -8.630 10.661 1.00 83.00 512 ARG A CA 1
ATOM 4030 C C . ARG A 1 512 ? -16.595 -9.653 11.789 1.00 83.00 512 ARG A C 1
ATOM 4032 O O . ARG A 1 512 ? -17.663 -9.687 12.398 1.00 83.00 512 ARG A O 1
ATOM 4039 N N . ALA A 1 513 ? -15.529 -10.364 12.150 1.00 78.00 513 ALA A N 1
ATOM 4040 C CA . ALA A 1 513 ? -15.496 -11.113 13.400 1.00 78.00 513 ALA A CA 1
ATOM 4041 C C . ALA A 1 513 ? -15.677 -10.180 14.620 1.00 78.00 513 ALA A C 1
ATOM 4043 O O . ALA A 1 513 ? -14.992 -9.154 14.769 1.00 78.00 513 ALA A O 1
ATOM 4044 N N . VAL A 1 514 ? -16.630 -10.528 15.486 1.00 76.56 514 VAL A N 1
ATOM 4045 C CA . VAL A 1 514 ? -17.017 -9.782 16.691 1.00 76.56 514 VAL A CA 1
ATOM 4046 C C . VAL A 1 514 ? -17.354 -10.775 17.796 1.00 76.56 514 VAL A C 1
ATOM 4048 O O . VAL A 1 514 ? -18.091 -11.731 17.577 1.00 76.56 514 VAL A O 1
ATOM 4051 N N . LEU A 1 515 ? -16.854 -10.509 19.004 1.00 65.94 515 LEU A N 1
ATOM 4052 C CA . LEU A 1 515 ? -17.177 -11.262 20.215 1.00 65.94 515 LEU A CA 1
ATOM 4053 C C . LEU A 1 515 ? -18.657 -11.105 20.585 1.00 65.94 515 LEU A C 1
ATOM 4055 O O . LEU A 1 515 ? -19.030 -10.226 21.361 1.00 65.94 515 LEU A O 1
ATOM 4059 N N . THR A 1 516 ? -19.494 -11.971 20.026 1.00 53.97 516 THR A N 1
ATOM 4060 C CA . THR A 1 516 ? -20.899 -12.096 20.401 1.00 53.97 516 THR A CA 1
ATOM 4061 C C . THR A 1 516 ? -20.981 -12.899 21.695 1.00 53.97 516 THR A C 1
ATOM 4063 O O . THR A 1 516 ? -20.901 -14.125 21.671 1.00 53.97 516 THR A O 1
ATOM 4066 N N . GLN A 1 517 ? -21.167 -12.230 22.837 1.00 51.53 517 GLN A N 1
ATOM 4067 C CA . GLN A 1 517 ? -21.730 -12.918 23.998 1.00 51.53 517 GLN A CA 1
ATOM 4068 C C . GLN A 1 517 ? -23.176 -13.278 23.655 1.00 51.53 517 GLN A C 1
ATOM 4070 O O . GLN A 1 517 ? -24.055 -12.419 23.639 1.00 51.53 517 GLN A O 1
ATOM 4075 N N . THR A 1 518 ? -23.413 -14.551 23.348 1.00 50.09 518 THR A N 1
ATOM 4076 C CA . THR A 1 518 ? -24.743 -15.131 23.141 1.00 50.09 518 THR A CA 1
ATOM 4077 C C . THR A 1 518 ? -25.460 -15.307 24.478 1.00 50.09 518 THR A C 1
ATOM 4079 O O . THR A 1 518 ? -25.744 -16.412 24.936 1.00 50.09 518 THR A O 1
ATOM 4082 N N . THR A 1 519 ? -25.768 -14.174 25.111 1.00 58.22 519 THR A N 1
ATOM 4083 C CA . THR A 1 519 ? -26.822 -14.069 26.119 1.00 58.22 519 THR A CA 1
ATOM 4084 C C . THR A 1 519 ? -28.098 -14.675 25.530 1.00 58.22 519 THR A C 1
ATOM 4086 O O . THR A 1 519 ? -28.544 -14.249 24.465 1.00 58.22 519 THR A O 1
ATOM 4089 N N . ALA A 1 520 ? -28.662 -15.695 26.184 1.00 61.47 520 ALA A N 1
ATOM 4090 C CA . ALA A 1 520 ? -29.882 -16.351 25.715 1.00 61.47 520 ALA A CA 1
ATOM 4091 C C . ALA A 1 520 ? -31.032 -15.336 25.662 1.00 61.47 520 ALA A C 1
ATOM 4093 O O . ALA A 1 520 ? -31.232 -14.603 26.628 1.00 61.47 520 ALA A O 1
ATOM 4094 N N . ASP A 1 521 ? -31.750 -15.267 24.536 1.00 78.06 521 ASP A N 1
ATOM 4095 C CA . ASP A 1 521 ? -32.710 -14.199 24.231 1.00 78.06 521 ASP A CA 1
ATOM 4096 C C . ASP A 1 521 ? -34.082 -14.421 24.899 1.00 78.06 521 ASP A C 1
ATOM 4098 O O . ASP A 1 521 ? -35.038 -14.942 24.312 1.00 78.06 521 ASP A O 1
ATOM 4102 N N . GLU A 1 522 ? -34.169 -14.023 26.165 1.00 83.44 522 GLU A N 1
ATOM 4103 C CA . GLU A 1 522 ? -35.302 -14.255 27.054 1.00 83.44 522 GLU A CA 1
ATOM 4104 C C . GLU A 1 522 ? -36.135 -12.974 27.262 1.00 83.44 522 GLU A C 1
ATOM 4106 O O . GLU A 1 522 ? -35.576 -11.878 27.395 1.00 83.44 522 GLU A O 1
ATOM 4111 N N . PRO A 1 523 ? -37.479 -13.073 27.317 1.00 86.94 523 PRO A N 1
ATOM 4112 C CA . PRO A 1 523 ? -38.342 -11.947 27.655 1.00 86.94 523 PRO A CA 1
ATOM 4113 C C . PRO A 1 523 ? -38.209 -11.595 29.141 1.00 86.94 523 PRO A C 1
ATOM 4115 O O . PRO A 1 523 ? -38.363 -12.460 30.006 1.00 86.94 523 PRO A O 1
ATOM 4118 N N . ILE A 1 524 ? -37.980 -10.317 29.448 1.00 91.81 524 ILE A N 1
ATOM 4119 C CA . ILE A 1 524 ? -37.895 -9.816 30.825 1.00 91.81 524 ILE A CA 1
ATOM 4120 C C . ILE A 1 524 ? -38.717 -8.542 31.029 1.00 91.81 524 ILE A C 1
ATOM 4122 O O . ILE A 1 524 ? -38.873 -7.720 30.125 1.00 91.81 524 ILE A O 1
ATOM 4126 N N . THR A 1 525 ? -39.176 -8.347 32.261 1.00 92.19 525 THR A N 1
ATOM 4127 C CA . THR A 1 525 ? -39.723 -7.089 32.772 1.00 92.19 525 THR A CA 1
ATOM 4128 C C . THR A 1 525 ? -38.689 -6.433 33.684 1.00 92.19 525 THR A C 1
ATOM 4130 O O . THR A 1 525 ? -38.309 -6.986 34.718 1.00 92.19 525 THR A O 1
ATOM 4133 N N . LEU A 1 526 ? -38.238 -5.241 33.309 1.00 92.31 526 LEU A N 1
ATOM 4134 C CA . LEU A 1 526 ? -37.375 -4.372 34.103 1.00 92.31 526 LEU A CA 1
ATOM 4135 C C . LEU A 1 526 ? -38.228 -3.529 35.055 1.00 92.31 526 LEU A C 1
ATOM 4137 O O . LEU A 1 526 ? -39.300 -3.047 34.680 1.00 92.31 526 LEU A O 1
ATOM 4141 N N . ILE A 1 527 ? -37.743 -3.326 36.280 1.00 92.12 527 ILE A N 1
ATOM 4142 C CA . ILE A 1 527 ? -38.437 -2.579 37.337 1.00 92.12 527 ILE A CA 1
ATOM 4143 C C . ILE A 1 527 ? -37.459 -1.587 37.973 1.00 92.12 527 ILE A C 1
ATOM 4145 O O . ILE A 1 527 ? -36.407 -1.995 38.467 1.00 92.12 527 ILE A O 1
ATOM 4149 N N . LEU A 1 528 ? -37.839 -0.307 38.004 1.00 91.88 528 LEU A N 1
ATOM 4150 C CA . LEU A 1 528 ? -37.101 0.800 38.621 1.00 91.88 528 LEU A CA 1
ATOM 4151 C C . LEU A 1 528 ? -37.937 1.430 39.750 1.00 91.88 528 LEU A C 1
ATOM 4153 O O . LE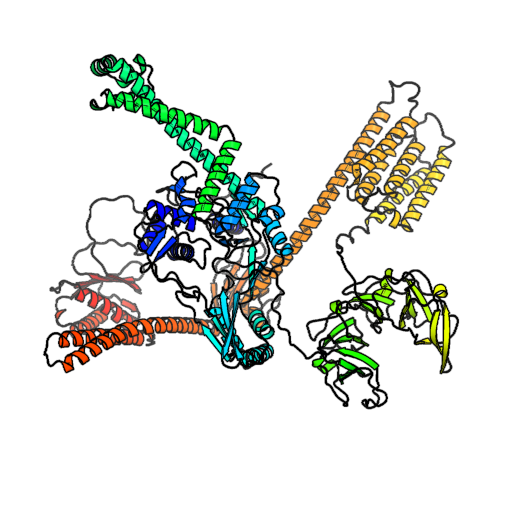U A 1 528 ? -39.126 1.703 39.563 1.00 91.88 528 LEU A O 1
ATOM 4157 N N . SER A 1 529 ? -37.323 1.678 40.911 1.00 91.44 529 SER A N 1
ATOM 4158 C CA . SER A 1 529 ? -37.965 2.322 42.070 1.00 91.44 529 SER A CA 1
ATOM 4159 C C . SER A 1 529 ? -37.734 3.838 42.147 1.00 91.44 529 SER A C 1
ATOM 4161 O O . SER A 1 529 ? -36.857 4.388 41.474 1.00 91.44 529 SER A O 1
ATOM 4163 N N . GLU A 1 530 ? -38.506 4.530 42.990 1.00 88.12 530 GLU A N 1
ATOM 4164 C CA . GLU A 1 530 ? -38.358 5.971 43.242 1.00 88.12 530 GLU A CA 1
ATOM 4165 C C . GLU A 1 530 ? -36.986 6.320 43.837 1.00 88.12 530 GLU A C 1
ATOM 4167 O O . GLU A 1 530 ? -36.365 7.305 43.423 1.00 88.12 530 GLU A O 1
ATOM 4172 N N . LYS A 1 531 ? -36.460 5.477 44.737 1.00 88.19 531 LYS A N 1
ATOM 4173 C CA . LYS A 1 531 ? -35.098 5.600 45.291 1.00 88.19 531 LYS A CA 1
ATOM 4174 C C . LYS A 1 531 ? -33.999 5.074 44.357 1.00 88.19 531 LYS A C 1
ATOM 4176 O O . LYS A 1 531 ? -32.837 5.031 44.759 1.00 88.19 531 LYS A O 1
ATOM 4181 N N . GLY A 1 532 ? -34.326 4.697 43.119 1.00 88.56 532 GLY A N 1
ATOM 4182 C CA . GLY A 1 532 ? -33.349 4.289 42.107 1.00 88.56 532 GLY A CA 1
ATOM 4183 C C . GLY A 1 532 ? -32.765 2.890 42.319 1.00 88.56 532 GLY A C 1
ATOM 4184 O O . GLY A 1 532 ? -31.593 2.670 42.008 1.00 88.56 532 GLY A O 1
ATOM 4185 N N . TRP A 1 533 ? -33.555 1.954 42.850 1.00 92.00 533 TRP A N 1
ATOM 4186 C CA . TRP A 1 533 ? -33.233 0.523 42.841 1.00 92.00 533 TRP A CA 1
ATOM 4187 C C . TRP A 1 533 ? -33.755 -0.121 41.554 1.00 92.00 533 TRP A C 1
ATOM 4189 O O . TRP A 1 533 ? -34.840 0.226 41.087 1.00 92.00 533 TRP A O 1
ATOM 4199 N N . ILE A 1 534 ? -32.977 -1.035 40.972 1.00 93.62 534 ILE A N 1
ATOM 4200 C CA . ILE A 1 534 ? -33.289 -1.736 39.723 1.00 93.62 534 ILE A CA 1
ATOM 4201 C C . ILE A 1 534 ? -33.235 -3.257 39.911 1.00 93.62 534 ILE A C 1
ATOM 4203 O O . ILE A 1 534 ? -32.374 -3.781 40.625 1.00 93.62 534 ILE A O 1
ATOM 4207 N N . ARG A 1 535 ? -34.169 -3.959 39.265 1.00 92.94 535 ARG A N 1
ATOM 4208 C CA . ARG A 1 535 ? -34.260 -5.428 39.202 1.00 92.94 535 ARG A CA 1
ATOM 4209 C C . ARG A 1 535 ? -34.932 -5.884 37.913 1.00 92.94 535 ARG A C 1
ATOM 4211 O O . ARG A 1 535 ? -35.664 -5.115 37.286 1.00 92.94 535 ARG A O 1
ATOM 4218 N N . SER A 1 536 ? -34.728 -7.147 37.562 1.00 92.69 536 SER A N 1
ATOM 4219 C CA . SER A 1 536 ? -35.421 -7.830 36.469 1.00 92.69 536 SER A CA 1
ATOM 4220 C C . SER A 1 536 ? -36.366 -8.919 37.005 1.00 92.69 536 SER A C 1
ATOM 4222 O O . SER A 1 536 ? -36.186 -9.475 38.093 1.00 92.69 536 SER A O 1
ATOM 4224 N N . ARG A 1 537 ? -37.413 -9.238 36.243 1.00 90.50 537 ARG A N 1
ATOM 4225 C CA . ARG A 1 537 ? -38.237 -10.445 36.402 1.00 90.50 537 ARG A CA 1
ATOM 4226 C C . ARG A 1 537 ? -38.362 -11.117 35.037 1.00 90.50 537 ARG A C 1
ATOM 4228 O O . ARG A 1 537 ? -38.562 -10.426 34.046 1.00 90.50 537 ARG A O 1
ATOM 4235 N N . ALA A 1 538 ? -38.269 -12.443 34.987 1.00 89.00 538 ALA A N 1
ATOM 4236 C CA . ALA A 1 538 ? -38.517 -13.194 33.758 1.00 89.00 538 ALA A CA 1
ATOM 4237 C C . ALA A 1 538 ? -39.998 -13.101 33.345 1.00 89.00 538 ALA A C 1
ATOM 4239 O O . ALA A 1 538 ? -40.884 -13.143 34.204 1.00 89.00 538 ALA A O 1
ATOM 4240 N N . GLY A 1 539 ? -40.244 -13.004 32.039 1.00 85.94 539 GLY A N 1
ATOM 4241 C CA . GLY A 1 539 ? -41.566 -12.856 31.436 1.00 85.94 539 GLY A CA 1
ATOM 4242 C C . GLY A 1 539 ? -42.011 -11.406 31.208 1.00 85.94 539 GLY A C 1
ATOM 4243 O O . GLY A 1 539 ? -41.436 -10.449 31.731 1.00 85.94 539 GLY A O 1
ATOM 4244 N N . HIS A 1 540 ? -43.074 -11.284 30.415 1.00 88.06 540 HIS A N 1
ATOM 4245 C CA . HIS A 1 540 ? -43.849 -10.069 30.128 1.00 88.06 540 HIS A CA 1
ATOM 4246 C C . HIS A 1 540 ? -45.267 -10.219 30.704 1.00 88.06 540 HIS A C 1
ATOM 4248 O O . HIS A 1 540 ? -45.648 -11.314 31.118 1.00 88.06 540 HIS A O 1
ATOM 4254 N N . ASN A 1 541 ? -46.050 -9.140 30.720 1.00 81.31 541 ASN A N 1
ATOM 4255 C CA . ASN A 1 541 ? -47.422 -9.062 31.235 1.00 81.31 541 ASN A CA 1
ATOM 4256 C C . ASN A 1 541 ? -47.556 -9.585 32.680 1.00 81.31 541 ASN A C 1
ATOM 4258 O O . ASN A 1 541 ? -48.528 -10.242 33.053 1.00 81.31 541 ASN A O 1
ATOM 4262 N N . LEU A 1 542 ? -46.540 -9.312 33.502 1.00 81.81 542 LEU A N 1
ATOM 4263 C CA . LEU A 1 542 ? -46.497 -9.729 34.900 1.00 81.81 542 LEU A CA 1
ATOM 4264 C C . LEU A 1 542 ? -47.419 -8.857 35.757 1.00 81.81 542 LEU A C 1
ATOM 4266 O O . LEU A 1 542 ? -47.377 -7.634 35.657 1.00 81.81 542 LEU A O 1
ATOM 4270 N N . ASP A 1 543 ? -48.149 -9.464 36.698 1.00 79.94 543 ASP A N 1
ATOM 4271 C CA . ASP A 1 543 ? -48.724 -8.692 37.801 1.00 79.94 543 ASP A CA 1
ATOM 4272 C C . ASP A 1 543 ? -47.596 -8.152 38.699 1.00 79.94 543 ASP A C 1
ATOM 4274 O O . ASP A 1 543 ? -46.691 -8.882 39.147 1.00 79.94 543 ASP A O 1
ATOM 4278 N N . LEU A 1 544 ? -47.654 -6.840 38.921 1.00 79.69 544 LEU A N 1
ATOM 4279 C CA . LEU A 1 544 ? -46.713 -6.054 39.707 1.00 79.69 544 LEU A CA 1
ATOM 4280 C C . LEU A 1 544 ? -47.364 -5.401 40.938 1.00 79.69 544 LEU A C 1
ATOM 4282 O O . LEU A 1 544 ? -46.640 -4.802 41.735 1.00 79.69 544 LEU A O 1
ATOM 4286 N N . SER A 1 545 ? -48.678 -5.556 41.142 1.00 76.38 545 SER A N 1
ATOM 4287 C CA . SER A 1 545 ? -49.418 -5.001 42.288 1.00 76.38 545 SER A CA 1
ATOM 4288 C C . SER A 1 545 ? -48.864 -5.470 43.640 1.00 76.38 545 SER A C 1
ATOM 4290 O O . SER A 1 545 ? -48.800 -4.697 44.592 1.00 76.38 545 SER A O 1
ATOM 4292 N N . GLN A 1 546 ? -48.382 -6.716 43.700 1.00 70.31 546 GLN A N 1
ATOM 4293 C CA . GLN A 1 546 ? -47.791 -7.343 44.889 1.00 70.31 546 GLN A CA 1
ATOM 4294 C C . GLN A 1 546 ? -46.255 -7.216 44.959 1.00 70.31 546 GLN A C 1
ATOM 4296 O O . GLN A 1 546 ? -45.602 -7.957 45.697 1.00 70.31 546 GLN A O 1
ATOM 4301 N N . THR A 1 547 ? -45.629 -6.334 44.171 1.00 80.88 547 THR A N 1
ATOM 4302 C CA . THR A 1 547 ? -44.159 -6.223 44.171 1.00 80.88 547 THR A CA 1
ATOM 4303 C C . THR A 1 547 ? -43.677 -5.489 45.424 1.00 80.88 547 THR A C 1
ATOM 4305 O O . THR A 1 547 ? -43.958 -4.308 45.595 1.00 80.88 547 THR A O 1
ATOM 4308 N N . ALA A 1 548 ? -42.911 -6.165 46.284 1.00 81.50 548 ALA A N 1
ATOM 4309 C CA . ALA A 1 548 ? -42.334 -5.556 47.483 1.00 81.50 548 ALA A CA 1
ATOM 4310 C C . ALA A 1 548 ? -41.286 -4.477 47.147 1.00 81.50 548 ALA A C 1
ATOM 4312 O O . ALA A 1 548 ? -40.518 -4.620 46.190 1.00 81.50 548 ALA A O 1
ATOM 4313 N N . PHE A 1 549 ? -41.231 -3.423 47.959 1.00 85.19 549 PHE A N 1
ATOM 4314 C CA . PHE A 1 549 ? -40.226 -2.356 47.921 1.00 85.19 549 PHE A CA 1
ATOM 4315 C C . PHE A 1 549 ? -39.729 -2.072 49.342 1.00 85.19 549 PHE A C 1
ATOM 4317 O O . PHE A 1 549 ? -40.387 -2.429 50.322 1.00 85.19 549 PHE A O 1
ATOM 4324 N N . LYS A 1 550 ? -38.584 -1.392 49.454 1.00 83.44 550 LYS A N 1
ATOM 4325 C CA . LYS A 1 550 ? -38.052 -0.938 50.744 1.00 83.44 550 LYS A CA 1
ATOM 4326 C C . LYS A 1 550 ? -38.959 0.101 51.394 1.00 83.44 550 LYS A C 1
ATOM 4328 O O . LYS A 1 550 ? -39.719 0.792 50.723 1.00 83.44 550 LYS A O 1
ATOM 4333 N N . GLU A 1 551 ? -38.833 0.252 52.709 1.00 80.88 551 GLU A N 1
ATOM 4334 C CA . GLU A 1 551 ? -39.638 1.197 53.479 1.00 80.88 551 GLU A CA 1
ATOM 4335 C C . GLU A 1 551 ? -39.544 2.625 52.909 1.00 80.88 551 GLU A C 1
ATOM 4337 O O . GLU A 1 551 ? -38.457 3.162 52.658 1.00 80.88 551 GLU A O 1
ATOM 4342 N N . GLY A 1 552 ? -40.707 3.220 52.631 1.00 82.50 552 GLY A N 1
ATOM 4343 C CA . GLY A 1 552 ? -40.834 4.525 51.980 1.00 82.50 552 GLY A CA 1
ATOM 4344 C C . GLY A 1 552 ? -40.264 4.607 50.556 1.00 82.50 552 GLY A C 1
ATOM 4345 O O . GLY A 1 552 ? -39.892 5.702 50.147 1.00 82.50 552 GLY A O 1
ATOM 4346 N N . ASP A 1 553 ? -40.093 3.490 49.844 1.00 89.00 553 ASP A N 1
ATOM 4347 C CA . ASP A 1 553 ? -39.790 3.413 48.405 1.00 89.00 553 ASP A CA 1
ATOM 4348 C C . ASP A 1 553 ? -41.001 2.845 47.643 1.00 89.00 553 ASP A C 1
ATOM 4350 O O . ASP A 1 553 ? -41.839 2.153 48.225 1.00 89.00 553 ASP A O 1
ATOM 4354 N N . ARG A 1 554 ? -41.119 3.150 46.348 1.00 88.69 554 ARG A N 1
ATOM 4355 C CA . ARG A 1 554 ? -42.275 2.781 45.510 1.00 88.69 554 ARG A CA 1
ATOM 4356 C C . ARG A 1 554 ? -41.855 2.468 44.077 1.00 88.69 554 ARG A C 1
ATOM 4358 O O . ARG A 1 554 ? -40.717 2.714 43.675 1.00 88.69 554 ARG A O 1
ATOM 4365 N N . LEU A 1 555 ? -42.787 1.929 43.292 1.00 88.75 555 LEU A N 1
ATOM 4366 C CA . LEU A 1 555 ? -42.600 1.725 41.859 1.00 88.75 555 LEU A CA 1
ATOM 4367 C C . LEU A 1 555 ? -42.512 3.074 41.131 1.00 88.75 555 LEU A C 1
ATOM 4369 O O . LEU A 1 555 ? -43.434 3.875 41.232 1.00 88.75 555 LEU A O 1
ATOM 4373 N N . LYS A 1 556 ? -41.446 3.285 40.350 1.00 86.81 556 LYS A N 1
ATOM 4374 C CA . LYS A 1 556 ? -41.283 4.475 39.504 1.00 86.81 556 LYS A CA 1
ATOM 4375 C C . LYS A 1 556 ? -41.529 4.191 38.026 1.00 86.81 556 LYS A C 1
ATOM 4377 O O . LYS A 1 556 ? -42.163 4.989 37.346 1.00 86.81 556 LYS A O 1
ATOM 4382 N N . GLN A 1 557 ? -40.986 3.090 37.510 1.00 89.19 557 GLN A N 1
ATOM 4383 C CA . GLN A 1 557 ? -41.112 2.736 36.098 1.00 89.19 557 GLN A CA 1
ATOM 4384 C C . GLN A 1 557 ? -40.995 1.224 35.898 1.00 89.19 557 GLN A C 1
ATOM 4386 O O . GLN A 1 557 ? -40.225 0.546 36.583 1.00 89.19 557 GLN A O 1
ATOM 4391 N N . THR A 1 558 ? -41.721 0.717 34.909 1.00 90.94 558 THR A N 1
ATOM 4392 C CA . THR A 1 558 ? -41.627 -0.647 34.386 1.00 90.94 558 THR A CA 1
ATOM 4393 C C . THR A 1 558 ? -41.324 -0.575 32.893 1.00 90.94 558 THR A C 1
ATOM 4395 O O . THR A 1 558 ? -41.747 0.369 32.226 1.00 90.94 558 THR A O 1
ATOM 4398 N N . LEU A 1 559 ? -40.564 -1.532 32.362 1.00 89.94 559 LEU A N 1
ATOM 4399 C CA . LEU A 1 559 ? -40.385 -1.702 30.918 1.00 89.94 559 LEU A CA 1
ATOM 4400 C C . LEU A 1 559 ? -40.266 -3.181 30.578 1.00 89.94 559 LEU A C 1
ATOM 4402 O O . LEU A 1 559 ? -39.527 -3.916 31.229 1.00 89.94 559 LEU A O 1
ATOM 4406 N N . GLU A 1 560 ? -40.943 -3.594 29.518 1.00 90.31 560 GLU A N 1
ATOM 4407 C CA . GLU A 1 560 ? -40.747 -4.905 28.914 1.00 90.31 560 GLU A CA 1
ATOM 4408 C C . GLU A 1 560 ? -39.595 -4.834 27.912 1.00 90.31 560 GLU A C 1
ATOM 4410 O O . GLU A 1 560 ? -39.487 -3.898 27.120 1.00 90.31 560 GLU A O 1
ATOM 4415 N N . GLY A 1 561 ? -38.701 -5.814 27.978 1.00 87.38 561 GLY A N 1
ATOM 4416 C CA . GLY A 1 561 ? -37.512 -5.895 27.142 1.00 87.38 561 GLY A CA 1
ATOM 4417 C C . GLY A 1 561 ? -37.074 -7.337 26.932 1.00 87.38 561 GLY A C 1
ATOM 4418 O O . GLY A 1 561 ? -37.796 -8.285 27.255 1.00 87.38 561 GLY A O 1
ATOM 4419 N N . ARG A 1 562 ? -35.878 -7.513 26.381 1.00 84.25 562 ARG A N 1
ATOM 4420 C CA . ARG A 1 562 ? -35.246 -8.823 26.203 1.00 84.25 562 ARG A CA 1
ATOM 4421 C C . ARG A 1 562 ? -33.811 -8.745 26.695 1.00 84.25 562 ARG A C 1
ATOM 4423 O O . ARG A 1 562 ? -33.205 -7.678 26.623 1.00 84.25 562 ARG A O 1
ATOM 4430 N N . THR A 1 563 ? -33.274 -9.852 27.183 1.00 84.00 563 THR A N 1
ATOM 4431 C CA . THR A 1 563 ? -31.905 -9.950 27.727 1.00 84.00 563 THR A CA 1
ATOM 4432 C C . THR A 1 563 ? -30.804 -9.520 26.749 1.00 84.00 563 THR A C 1
ATOM 4434 O O . THR A 1 563 ? -29.746 -9.095 27.195 1.00 84.00 563 THR A O 1
ATOM 4437 N N . VAL A 1 564 ? -31.042 -9.573 25.433 1.00 80.38 564 VAL A N 1
ATOM 4438 C CA . VAL A 1 564 ? -30.095 -9.101 24.398 1.00 80.38 564 VAL A CA 1
ATOM 4439 C C . VAL A 1 564 ? -30.183 -7.598 24.094 1.00 80.38 564 VAL A C 1
ATOM 4441 O O . VAL A 1 564 ? -29.398 -7.087 23.294 1.00 80.38 564 VAL A O 1
ATOM 4444 N N . LEU A 1 565 ? -31.153 -6.875 24.668 1.00 85.00 565 LEU A N 1
ATOM 4445 C CA . LEU A 1 565 ? -31.350 -5.446 24.415 1.00 85.00 565 LEU A CA 1
ATOM 4446 C C . LEU A 1 565 ? -30.652 -4.594 25.487 1.00 85.00 565 LEU A C 1
ATOM 4448 O O . LEU A 1 565 ? -30.729 -4.910 26.674 1.00 85.00 565 LEU A O 1
ATOM 4452 N N . PRO A 1 566 ? -30.011 -3.472 25.111 1.00 89.88 566 PRO A N 1
ATOM 4453 C CA . PRO A 1 566 ? -29.372 -2.591 26.079 1.00 89.88 566 PRO A CA 1
ATOM 4454 C C . PRO A 1 566 ? -30.415 -1.921 26.979 1.00 89.88 566 PRO A C 1
ATOM 4456 O O . PRO A 1 566 ? -31.493 -1.523 26.523 1.00 89.88 566 PRO A O 1
ATOM 4459 N N . VAL A 1 567 ? -30.059 -1.715 28.246 1.00 93.19 567 VAL A N 1
ATOM 4460 C CA . VAL A 1 567 ? -30.836 -0.898 29.183 1.00 93.19 567 VAL A CA 1
ATOM 4461 C C . VAL A 1 567 ? -30.109 0.420 29.387 1.00 93.19 567 VAL A C 1
ATOM 4463 O O . VAL A 1 567 ? -28.985 0.468 29.883 1.00 93.19 567 VAL A O 1
ATOM 4466 N N . VAL A 1 568 ? -30.741 1.511 28.971 1.00 94.94 568 VAL A N 1
ATOM 4467 C CA . VAL A 1 568 ? -30.184 2.858 29.036 1.00 94.94 568 VAL A CA 1
ATOM 4468 C C . VAL A 1 568 ? -30.830 3.626 30.185 1.00 94.94 568 VAL A C 1
ATOM 4470 O O . VAL A 1 568 ? -32.018 3.929 30.142 1.00 94.94 568 VAL A O 1
ATOM 4473 N N . ILE A 1 569 ? -30.050 3.973 31.207 1.00 94.81 569 ILE A N 1
ATOM 4474 C CA . ILE A 1 569 ? -30.480 4.853 32.300 1.00 94.81 569 ILE A CA 1
ATOM 4475 C C . ILE A 1 569 ? -30.173 6.304 31.922 1.00 94.81 569 ILE A C 1
ATOM 4477 O O . ILE A 1 569 ? -29.038 6.612 31.563 1.00 94.81 569 ILE A O 1
ATOM 4481 N N . LEU A 1 570 ? -31.155 7.195 32.034 1.00 94.69 570 LEU A N 1
ATOM 4482 C CA . LEU A 1 570 ? -31.005 8.644 31.868 1.00 94.69 570 LEU A CA 1
ATOM 4483 C C . LEU A 1 570 ? -30.955 9.319 33.246 1.00 94.69 570 LEU A C 1
ATOM 4485 O O . LEU A 1 570 ? -31.840 9.089 34.073 1.00 94.69 570 LEU A O 1
ATOM 4489 N N . ASP A 1 571 ? -29.939 10.146 33.502 1.00 93.75 571 ASP A N 1
ATOM 4490 C CA . ASP A 1 571 ? -29.810 10.924 34.739 1.00 93.75 571 ASP A CA 1
ATOM 4491 C C . ASP A 1 571 ? -30.407 12.338 34.633 1.00 93.75 571 ASP A C 1
ATOM 4493 O O . ASP A 1 571 ? -30.675 12.867 33.551 1.00 93.75 571 ASP A O 1
ATOM 4497 N N . SER A 1 572 ? -30.619 12.967 35.790 1.00 92.44 572 SER A N 1
ATOM 4498 C CA . SER A 1 572 ? -31.232 14.295 35.907 1.00 92.44 572 SER A CA 1
ATOM 4499 C C . SER A 1 572 ? -30.401 15.446 35.332 1.00 92.44 572 SER A C 1
ATOM 4501 O O . SER A 1 572 ? -30.917 16.559 35.261 1.00 92.44 572 SER A O 1
ATOM 4503 N N . LEU A 1 573 ? -29.150 15.194 34.930 1.00 92.50 573 LEU A N 1
ATOM 4504 C CA . LEU A 1 573 ? -28.192 16.165 34.389 1.00 92.50 573 LEU A CA 1
ATOM 4505 C C . LEU A 1 573 ? -27.839 15.881 32.912 1.00 92.50 573 LEU A C 1
ATOM 4507 O O . LEU A 1 573 ? -26.898 16.464 32.373 1.00 92.50 573 LEU A O 1
ATOM 4511 N N . GLY A 1 574 ? -28.567 14.979 32.244 1.00 91.25 574 GLY A N 1
ATOM 4512 C CA . GLY A 1 574 ? -28.433 14.722 30.808 1.00 91.25 574 GLY A CA 1
ATOM 4513 C C . GLY A 1 574 ? -27.358 13.720 30.393 1.00 91.25 574 GLY A C 1
ATOM 4514 O O . GLY A 1 574 ? -27.076 13.614 29.192 1.00 91.25 574 GLY A O 1
ATOM 4515 N N . ARG A 1 575 ? -26.783 12.946 31.325 1.00 94.62 575 ARG A N 1
ATOM 4516 C CA . ARG A 1 575 ? -26.018 11.748 30.948 1.00 94.62 575 ARG A CA 1
ATOM 4517 C C . ARG A 1 575 ? -26.913 10.534 30.789 1.00 94.62 575 ARG A C 1
ATOM 4519 O O . ARG A 1 575 ? -27.815 10.291 31.585 1.00 94.62 575 ARG A O 1
ATOM 4526 N N . THR A 1 576 ? -26.587 9.731 29.787 1.00 96.19 576 THR A N 1
ATOM 4527 C CA . THR A 1 576 ? -27.105 8.378 29.624 1.00 96.19 576 THR A CA 1
ATOM 4528 C C . THR A 1 576 ? -26.029 7.354 29.956 1.00 96.19 576 THR A C 1
ATOM 4530 O O . THR A 1 576 ? -24.834 7.574 29.747 1.00 96.19 576 THR A O 1
ATOM 4533 N N . TYR A 1 577 ? -26.456 6.217 30.479 1.00 95.25 577 TYR A N 1
ATOM 4534 C CA . TYR A 1 577 ? -25.607 5.134 30.950 1.00 95.25 577 TYR A CA 1
ATOM 4535 C C . TYR A 1 577 ? -26.150 3.820 30.415 1.00 95.25 577 TYR A C 1
ATOM 4537 O O . TYR A 1 577 ? -27.362 3.643 30.403 1.00 95.25 577 TYR A O 1
ATOM 4545 N N . THR A 1 578 ? -25.290 2.900 29.986 1.00 94.38 578 THR A N 1
ATOM 4546 C CA . THR A 1 578 ? -25.730 1.609 29.440 1.00 94.38 578 THR A CA 1
ATOM 4547 C C . THR A 1 578 ? -25.400 0.477 30.400 1.00 94.38 578 THR A C 1
ATOM 4549 O O . THR A 1 578 ? -24.281 0.391 30.902 1.00 94.38 578 THR A O 1
ATOM 4552 N N . LEU A 1 579 ? -26.396 -0.373 30.619 1.00 91.31 579 LEU A N 1
ATOM 4553 C CA . LEU A 1 579 ? -26.334 -1.658 31.294 1.00 91.31 579 LEU A CA 1
ATOM 4554 C C . LEU A 1 579 ? -26.683 -2.759 30.291 1.00 91.31 579 LEU A C 1
ATOM 4556 O O . LEU A 1 579 ? -27.495 -2.542 29.385 1.00 91.31 579 LEU A O 1
ATOM 4560 N N . ASP A 1 580 ? -26.100 -3.936 30.481 1.00 88.25 580 ASP A N 1
ATOM 4561 C CA . ASP A 1 580 ? -26.615 -5.164 29.883 1.00 88.25 580 ASP A CA 1
ATOM 4562 C C . ASP A 1 580 ? -27.880 -5.591 30.652 1.00 88.25 580 ASP A C 1
ATOM 4564 O O . ASP A 1 580 ? -27.924 -5.518 31.884 1.00 88.25 580 ASP A O 1
ATOM 4568 N N . ALA A 1 581 ? -28.923 -6.012 29.939 1.00 88.44 581 ALA A N 1
ATOM 4569 C CA . ALA A 1 581 ? -30.159 -6.493 30.546 1.00 88.44 581 ALA A CA 1
ATOM 4570 C C . ALA A 1 581 ? -29.954 -7.772 31.383 1.00 88.44 581 ALA A C 1
ATOM 4572 O O . ALA A 1 581 ? -30.657 -7.959 32.378 1.00 88.44 581 ALA A O 1
ATOM 4573 N N . ALA A 1 582 ? -28.981 -8.618 31.030 1.00 81.75 582 ALA A N 1
ATOM 4574 C CA . ALA A 1 582 ? -28.621 -9.826 31.771 1.00 81.75 582 ALA A CA 1
ATOM 4575 C C . ALA A 1 582 ? -27.729 -9.563 33.003 1.00 81.75 582 ALA A C 1
ATOM 4577 O O . ALA A 1 582 ? -27.680 -10.401 33.902 1.00 81.75 582 ALA A O 1
ATOM 4578 N N . GLU A 1 583 ? -27.065 -8.402 33.100 1.00 84.69 583 GLU A N 1
ATOM 4579 C CA . GLU A 1 583 ? -26.345 -7.995 34.322 1.00 84.69 583 GLU A CA 1
ATOM 4580 C C . GLU A 1 583 ? -27.289 -7.476 35.427 1.00 84.69 583 GLU A C 1
ATOM 4582 O O . GLU A 1 583 ? -26.876 -7.349 36.582 1.00 84.69 583 GLU A O 1
ATOM 4587 N N . ILE A 1 584 ? -28.555 -7.172 35.110 1.00 89.75 584 ILE A N 1
ATOM 4588 C CA . ILE A 1 584 ? -29.527 -6.631 36.072 1.00 89.75 584 ILE A CA 1
ATOM 4589 C C . ILE A 1 584 ? -30.092 -7.765 36.949 1.00 89.75 584 ILE A C 1
ATOM 4591 O O . ILE A 1 584 ? -30.785 -8.642 36.424 1.00 89.75 584 ILE A O 1
ATOM 4595 N N . PRO A 1 585 ? -29.889 -7.738 38.286 1.00 88.38 585 PRO A N 1
ATOM 4596 C CA . PRO A 1 585 ? -30.276 -8.834 39.174 1.00 88.38 585 PRO A CA 1
ATOM 4597 C C . PRO A 1 585 ? -31.760 -9.204 39.101 1.00 88.38 585 PRO A C 1
ATOM 4599 O O . PRO A 1 585 ? -32.644 -8.363 39.300 1.00 88.38 585 PRO A O 1
ATOM 4602 N N . GLY A 1 586 ? -32.015 -10.487 38.845 1.00 85.00 586 GLY A N 1
ATOM 4603 C CA . GLY A 1 586 ? -33.358 -11.046 38.739 1.00 85.00 586 GLY A CA 1
ATOM 4604 C C . GLY A 1 586 ? -33.956 -11.490 40.073 1.00 85.00 586 GLY A C 1
ATOM 4605 O O . GLY A 1 586 ? -33.243 -11.931 40.975 1.00 85.00 586 GLY A O 1
ATOM 4606 N N . GLY A 1 587 ? -35.286 -11.441 40.184 1.00 80.69 587 GLY A N 1
ATOM 4607 C CA . GLY A 1 587 ? -36.033 -12.152 41.229 1.00 80.69 587 GLY A CA 1
ATOM 4608 C C . GLY A 1 587 ? -37.145 -11.345 41.902 1.00 80.69 587 GLY A C 1
ATOM 4609 O O . GLY A 1 587 ? -37.678 -10.388 41.347 1.00 80.69 587 GLY A O 1
ATOM 4610 N N . ARG A 1 588 ? -37.528 -11.773 43.116 1.00 73.31 588 ARG A N 1
ATOM 4611 C CA . ARG A 1 588 ? -38.578 -11.130 43.938 1.00 73.31 588 ARG A CA 1
ATOM 4612 C C . ARG A 1 588 ? -38.046 -10.178 45.023 1.00 73.31 588 ARG A C 1
ATOM 4614 O O . ARG A 1 588 ? -38.848 -9.492 45.645 1.00 73.31 588 ARG A O 1
ATOM 4621 N N . GLY A 1 589 ? -36.732 -10.143 45.262 1.00 80.81 589 GLY A N 1
ATOM 4622 C CA . GLY A 1 589 ? -36.106 -9.228 46.228 1.00 80.81 589 GLY A CA 1
ATOM 4623 C C . GLY A 1 589 ? -36.056 -7.775 45.738 1.00 80.81 589 GLY A C 1
ATOM 4624 O O . GLY A 1 589 ? -36.470 -7.475 44.618 1.00 80.81 589 GLY A O 1
ATOM 4625 N N . ASP A 1 590 ? -35.520 -6.871 46.561 1.00 81.31 590 ASP A N 1
ATOM 4626 C CA . ASP A 1 590 ? -35.498 -5.416 46.301 1.00 81.31 590 ASP A CA 1
ATOM 4627 C C . ASP A 1 590 ? -34.696 -4.984 45.057 1.00 81.31 590 ASP A C 1
ATOM 4629 O O . ASP A 1 590 ? -34.870 -3.868 44.573 1.00 81.31 590 ASP A O 1
ATOM 4633 N N . GLY A 1 591 ? -33.815 -5.846 44.541 1.00 88.50 591 GLY A N 1
ATOM 4634 C CA . GLY A 1 591 ? -32.859 -5.504 43.486 1.00 88.50 591 GLY A CA 1
ATOM 4635 C C . GLY A 1 591 ? -31.561 -4.919 44.035 1.00 88.50 591 GLY A C 1
ATOM 4636 O O . GLY A 1 591 ? -31.137 -5.253 45.142 1.00 88.50 591 GLY A O 1
ATOM 4637 N N . VAL A 1 592 ? -30.935 -4.033 43.261 1.00 91.75 592 VAL A N 1
ATOM 4638 C CA . VAL A 1 592 ? -29.714 -3.298 43.637 1.00 91.75 592 VAL A CA 1
ATOM 4639 C C . VAL A 1 592 ? -29.858 -1.805 43.328 1.00 91.75 592 VAL A C 1
ATOM 4641 O O . VAL A 1 592 ? -30.578 -1.449 42.395 1.00 91.75 592 VAL A O 1
ATOM 4644 N N . PRO A 1 593 ? -29.180 -0.898 44.054 1.00 91.44 593 PRO A N 1
ATOM 4645 C CA . PRO A 1 593 ? -29.171 0.514 43.693 1.00 91.44 593 PRO A CA 1
ATOM 4646 C C . PRO A 1 593 ? -28.428 0.696 42.365 1.00 91.44 593 PRO A C 1
ATOM 4648 O O . PRO A 1 593 ? -27.335 0.156 42.184 1.00 91.44 593 PRO A O 1
ATOM 4651 N N . VAL A 1 594 ? -28.983 1.488 41.446 1.00 90.81 594 VAL A N 1
ATOM 4652 C CA . VAL A 1 594 ? -28.410 1.733 40.106 1.00 90.81 594 VAL A CA 1
ATOM 4653 C C . VAL A 1 594 ? -26.944 2.205 40.174 1.00 90.81 594 VAL A C 1
ATOM 4655 O O . VAL A 1 594 ? -26.118 1.786 39.363 1.00 90.81 594 VAL A O 1
ATOM 4658 N N . SER A 1 595 ? -26.585 2.991 41.193 1.00 89.69 595 SER A N 1
ATOM 4659 C CA . SER A 1 595 ? -25.216 3.465 41.464 1.00 89.69 595 SER A CA 1
ATOM 4660 C C . SER A 1 595 ? -24.191 2.375 41.814 1.00 89.69 595 SER A C 1
ATOM 4662 O O . SER A 1 595 ? -23.002 2.670 41.878 1.00 89.69 595 SER A O 1
ATOM 4664 N N . SER A 1 596 ? -24.611 1.125 42.040 1.00 90.62 596 SER A N 1
ATOM 4665 C CA . SER A 1 596 ? -23.689 -0.018 42.167 1.00 90.62 596 SER A CA 1
ATOM 4666 C C . SER A 1 596 ? -23.228 -0.568 40.812 1.00 90.62 596 SER A C 1
ATOM 4668 O O . SER A 1 596 ? -22.184 -1.214 40.731 1.00 90.62 596 SER A O 1
ATOM 4670 N N . LEU A 1 597 ? -23.980 -0.292 39.741 1.00 87.62 597 LEU A N 1
ATOM 4671 C CA . LEU A 1 597 ? -23.699 -0.784 38.393 1.00 87.62 597 LEU A CA 1
ATOM 4672 C C . LEU A 1 597 ? -23.041 0.294 37.507 1.00 87.62 597 LEU A C 1
ATOM 4674 O O . LEU A 1 597 ? -22.190 -0.046 36.677 1.00 87.62 597 LEU A O 1
ATOM 4678 N N . ILE A 1 598 ? -23.398 1.573 37.707 1.00 91.44 598 ILE A N 1
ATOM 4679 C CA . ILE A 1 598 ? -22.935 2.741 36.928 1.00 91.44 598 ILE A CA 1
ATOM 4680 C C . ILE A 1 598 ? -22.388 3.879 37.806 1.00 91.44 598 ILE A C 1
ATOM 4682 O O . ILE A 1 598 ? -22.831 4.090 38.933 1.00 91.44 598 ILE A O 1
ATOM 4686 N N . GLU A 1 599 ? -21.472 4.677 37.255 1.00 91.06 599 GLU A N 1
ATOM 4687 C CA . GLU A 1 599 ? -20.860 5.834 37.924 1.00 91.06 599 GLU A CA 1
ATOM 4688 C C . GLU A 1 599 ? -21.727 7.094 37.716 1.00 91.06 599 GLU A C 1
ATOM 4690 O O . GLU A 1 599 ? -21.434 7.959 36.880 1.00 91.06 599 GLU A O 1
ATOM 4695 N N . LEU A 1 600 ? -22.838 7.185 38.457 1.00 89.19 600 LEU A N 1
ATOM 4696 C CA . LEU A 1 600 ? -23.701 8.375 38.464 1.00 89.19 600 LEU A CA 1
ATOM 4697 C C . LEU A 1 600 ? -22.913 9.648 38.821 1.00 89.19 600 LEU A C 1
ATOM 4699 O O . LEU A 1 600 ? -22.038 9.637 39.687 1.00 89.19 600 LEU A O 1
ATOM 4703 N N . GLN A 1 601 ? -23.251 10.767 38.175 1.00 88.19 601 GLN A N 1
ATOM 4704 C CA . GLN A 1 601 ? -22.678 12.072 38.512 1.00 88.19 601 GLN A CA 1
ATOM 4705 C C . GLN A 1 601 ? -23.066 12.493 39.939 1.00 88.19 601 GLN A C 1
ATOM 4707 O O . GLN A 1 601 ? -24.189 12.252 40.383 1.00 88.19 601 GLN A O 1
ATOM 4712 N N . ASN A 1 602 ? -22.164 13.185 40.642 1.00 85.56 602 ASN A N 1
ATOM 4713 C CA . ASN A 1 602 ? -22.435 13.714 41.981 1.00 85.56 602 ASN A CA 1
ATOM 4714 C C . ASN A 1 602 ? -23.704 14.586 41.985 1.00 85.56 602 ASN A C 1
ATOM 4716 O O . ASN A 1 602 ? -23.784 15.579 41.265 1.00 85.56 602 ASN A O 1
ATOM 4720 N N . GLY A 1 603 ? -24.690 14.209 42.804 1.00 83.56 603 GLY A N 1
ATOM 4721 C CA . GLY A 1 603 ? -25.985 14.890 42.913 1.00 83.56 603 GLY A CA 1
ATOM 4722 C C . GLY A 1 603 ? -27.029 14.508 41.852 1.00 83.56 603 GLY A C 1
ATOM 4723 O O . GLY A 1 603 ? -28.189 14.894 41.997 1.00 83.56 603 GLY A O 1
ATOM 4724 N N . ALA A 1 604 ? -26.672 13.732 40.824 1.00 88.31 604 ALA A N 1
ATOM 4725 C CA . ALA A 1 604 ? -27.625 13.264 39.822 1.00 88.31 604 ALA A CA 1
ATOM 4726 C C . ALA A 1 604 ? -28.483 12.097 40.335 1.00 88.31 604 ALA A C 1
ATOM 4728 O O . ALA A 1 604 ? -28.036 11.264 41.127 1.00 88.31 604 ALA A O 1
ATOM 4729 N N . LYS A 1 605 ? -29.723 12.013 39.845 1.00 90.38 605 LYS A N 1
ATOM 4730 C CA . LYS A 1 605 ? -30.665 10.918 40.130 1.00 90.38 605 LYS A CA 1
ATOM 4731 C C . LYS A 1 605 ? -31.121 10.257 38.822 1.00 90.38 605 LYS A C 1
ATOM 4733 O O . LYS A 1 605 ? -31.282 10.978 37.835 1.00 90.38 605 LYS A O 1
ATOM 4738 N N . PRO A 1 606 ? -31.392 8.937 38.790 1.00 91.12 606 PRO A N 1
ATOM 4739 C CA . PRO A 1 606 ? -32.038 8.295 37.644 1.00 91.12 606 PRO A CA 1
ATOM 4740 C C . PRO A 1 606 ? -33.419 8.911 37.374 1.00 91.12 606 PRO A C 1
ATOM 4742 O O . PRO A 1 606 ? -34.321 8.837 38.214 1.00 91.12 606 PRO A O 1
ATOM 4745 N N . VAL A 1 607 ? -33.598 9.526 36.205 1.00 89.25 607 VAL A N 1
ATOM 4746 C CA . VAL A 1 607 ? -34.885 10.069 35.741 1.00 89.25 607 VAL A CA 1
ATOM 4747 C C . VAL A 1 607 ? -35.750 8.942 35.200 1.00 89.25 607 VAL A C 1
ATOM 4749 O O . VAL A 1 607 ? -36.875 8.786 35.664 1.00 89.25 607 VAL A O 1
ATOM 4752 N N . ALA A 1 608 ? -35.204 8.142 34.285 1.00 90.88 608 ALA A N 1
ATOM 4753 C CA . ALA A 1 608 ? -35.888 7.028 33.642 1.00 90.88 608 ALA A CA 1
ATOM 4754 C C . ALA A 1 608 ? -34.892 5.953 33.187 1.00 90.88 608 ALA A C 1
ATOM 4756 O O . ALA A 1 608 ? -33.698 6.218 33.025 1.00 90.88 608 ALA A O 1
ATOM 4757 N N . MET A 1 609 ? -35.411 4.757 32.930 1.00 93.38 609 MET A N 1
ATOM 4758 C CA . MET A 1 609 ? -34.766 3.729 32.116 1.00 93.38 609 MET A CA 1
ATOM 4759 C C . MET A 1 609 ? -35.424 3.659 30.732 1.00 93.38 609 MET A C 1
ATOM 4761 O O . MET A 1 609 ? -36.592 4.008 30.573 1.00 93.38 609 MET A O 1
ATOM 4765 N N . LEU A 1 610 ? -34.673 3.192 29.740 1.00 93.06 610 LEU A N 1
ATOM 4766 C CA . LEU A 1 610 ? -35.099 2.944 28.365 1.00 93.06 610 LEU A CA 1
ATOM 4767 C C . LEU A 1 610 ? -34.537 1.594 27.908 1.00 93.06 610 LEU A C 1
ATOM 4769 O O . LEU A 1 610 ? -33.398 1.263 28.221 1.00 93.06 610 LEU A O 1
ATOM 4773 N N . THR A 1 611 ? -35.297 0.833 27.131 1.00 91.75 611 THR A N 1
ATOM 4774 C CA . THR A 1 611 ? -34.801 -0.337 26.391 1.00 91.75 611 THR A CA 1
ATOM 4775 C C . THR A 1 611 ? -35.619 -0.494 25.111 1.00 91.75 611 THR A C 1
ATOM 4777 O O . THR A 1 611 ? -36.714 0.065 25.013 1.00 91.75 611 THR A O 1
ATOM 4780 N N . GLY A 1 612 ? -35.071 -1.185 24.113 1.00 86.69 612 GLY A N 1
ATOM 4781 C CA . GLY A 1 612 ? -35.662 -1.280 22.781 1.00 86.69 612 GLY A CA 1
ATOM 4782 C C . GLY A 1 612 ? -34.618 -1.451 21.681 1.00 86.69 612 GLY A C 1
ATOM 4783 O O . GLY A 1 612 ? -33.452 -1.756 21.943 1.00 86.69 612 GLY A O 1
ATOM 4784 N N . LEU A 1 613 ? -35.038 -1.242 20.432 1.00 80.94 613 LEU A N 1
ATOM 4785 C CA . LEU A 1 613 ? -34.156 -1.344 19.266 1.00 80.94 613 LEU A CA 1
ATOM 4786 C C . LEU A 1 613 ? -33.298 -0.072 19.093 1.00 80.94 613 LEU A C 1
ATOM 4788 O O . LEU A 1 613 ? -33.771 1.023 19.402 1.00 80.94 613 LEU A O 1
ATOM 4792 N N . PRO A 1 614 ? -32.073 -0.160 18.532 1.00 82.69 614 PRO A N 1
ATOM 4793 C CA . PRO A 1 614 ? -31.181 0.998 18.357 1.00 82.69 614 PRO A CA 1
ATOM 4794 C C . PRO A 1 614 ? -31.808 2.180 17.593 1.00 82.69 614 PRO A C 1
ATOM 4796 O O . PRO A 1 614 ? -31.503 3.338 17.880 1.00 82.69 614 PRO A O 1
ATOM 4799 N N . GLU A 1 615 ? -32.712 1.879 16.658 1.00 82.88 615 GLU A N 1
ATOM 4800 C CA . GLU A 1 615 ? -33.426 2.831 15.796 1.00 82.88 615 GLU A CA 1
ATOM 4801 C C . GLU A 1 615 ? -34.687 3.446 16.434 1.00 82.88 615 GLU A C 1
ATOM 4803 O O . GLU A 1 615 ? -35.358 4.274 15.815 1.00 82.88 615 GLU A O 1
ATOM 4808 N N . GLN A 1 616 ? -35.033 3.067 17.667 1.00 86.06 616 GLN A N 1
ATOM 4809 C CA . GLN A 1 616 ? -36.170 3.635 18.388 1.00 86.06 616 GLN A CA 1
ATOM 4810 C C . GLN A 1 616 ? -35.865 5.078 18.812 1.00 86.06 616 GLN A C 1
ATOM 4812 O O . GLN A 1 616 ? -34.790 5.366 19.342 1.00 86.06 616 GLN A O 1
ATOM 4817 N N . HIS A 1 617 ? -36.800 5.994 18.552 1.00 90.69 617 HIS A N 1
ATOM 4818 C CA . HIS A 1 617 ? -36.619 7.422 18.802 1.00 90.69 617 HIS A CA 1
ATOM 4819 C C . HIS A 1 617 ? -37.282 7.841 20.121 1.00 90.69 617 HIS A C 1
ATOM 4821 O O . HIS A 1 617 ? -38.309 7.292 20.517 1.00 90.69 617 HIS A O 1
ATOM 4827 N N . TYR A 1 618 ? -36.708 8.843 20.786 1.00 92.69 618 TYR A N 1
ATOM 4828 C CA . TYR A 1 618 ? -37.225 9.420 22.026 1.00 92.69 618 TYR A CA 1
ATOM 4829 C C . TYR A 1 618 ? -37.094 10.942 22.019 1.00 92.69 618 TYR A C 1
ATOM 4831 O O . TYR A 1 618 ? -36.037 11.477 21.689 1.00 92.69 618 TYR A O 1
ATOM 4839 N N . LEU A 1 619 ? -38.150 11.646 22.420 1.00 93.94 619 LEU A N 1
ATOM 4840 C CA . LEU A 1 619 ? -38.113 13.067 22.742 1.00 93.94 619 LEU A CA 1
ATOM 4841 C C . LEU A 1 619 ? -37.417 13.247 24.097 1.00 93.94 619 LEU A C 1
ATOM 4843 O O . LEU A 1 619 ? -37.912 12.777 25.121 1.00 93.94 619 LEU A O 1
ATOM 4847 N N . LEU A 1 620 ? -36.283 13.945 24.091 1.00 95.00 620 LEU A N 1
ATOM 4848 C CA . LEU A 1 620 ? -35.563 14.389 25.282 1.00 95.00 620 LEU A CA 1
ATOM 4849 C C . LEU A 1 620 ? -35.862 15.870 25.518 1.00 95.00 620 LEU A C 1
ATOM 4851 O O . LEU A 1 620 ? -35.794 16.669 24.580 1.00 95.00 620 LEU A O 1
ATOM 4855 N N . SER A 1 621 ? -36.176 16.251 26.756 1.00 94.75 621 SER A N 1
ATOM 4856 C CA . SER A 1 621 ? -36.468 17.642 27.123 1.00 94.75 621 SER A CA 1
ATOM 4857 C C . SER A 1 621 ? -35.959 17.999 28.524 1.00 94.75 621 SER A C 1
ATOM 4859 O O . SER A 1 621 ? -35.799 17.125 29.376 1.00 94.75 621 SER A O 1
ATOM 4861 N N . SER A 1 622 ? -35.680 19.285 28.762 1.00 94.56 622 SER A N 1
ATOM 4862 C CA . SER A 1 622 ? -35.275 19.819 30.069 1.00 94.56 622 SER A CA 1
ATOM 4863 C C . SER A 1 622 ? -36.275 20.837 30.603 1.00 94.56 622 SER A C 1
ATOM 4865 O O . SER A 1 622 ? -36.958 21.526 29.842 1.00 94.56 622 SER A O 1
ATOM 4867 N N . SER A 1 623 ? -36.310 20.996 31.926 1.00 93.81 623 SER A N 1
ATOM 4868 C CA . SER A 1 623 ? -37.155 21.977 32.615 1.00 93.81 623 SER A CA 1
ATOM 4869 C C . SER A 1 623 ? -36.872 23.434 32.213 1.00 93.81 623 SER A C 1
ATOM 4871 O O . SER A 1 623 ? -37.743 24.285 32.381 1.00 93.81 623 SER A O 1
ATOM 4873 N N . GLY A 1 624 ? -35.728 23.714 31.574 1.00 92.12 624 GLY A N 1
ATOM 4874 C CA . GLY A 1 624 ? -35.420 24.989 30.911 1.00 92.12 624 GLY A CA 1
ATOM 4875 C C . GLY A 1 624 ? -36.148 25.240 29.581 1.00 92.12 624 GLY A C 1
ATOM 4876 O O . GLY A 1 624 ? -35.899 26.253 28.928 1.00 92.12 624 GLY A O 1
ATOM 4877 N N . GLY A 1 625 ? -37.038 24.342 29.144 1.00 92.75 625 GLY A N 1
ATOM 4878 C CA . GLY A 1 625 ? -37.869 24.545 27.953 1.00 92.75 625 GLY A CA 1
ATOM 4879 C C . GLY A 1 625 ? -37.196 24.175 26.629 1.00 92.75 625 GLY A C 1
ATOM 4880 O O . GLY A 1 625 ? -37.681 24.581 25.571 1.00 92.75 625 GLY A O 1
ATOM 4881 N N . TYR A 1 626 ? -36.101 23.411 26.661 1.00 94.62 626 TYR A N 1
ATOM 4882 C CA . TYR A 1 626 ? -35.379 22.926 25.479 1.00 94.62 626 TYR A CA 1
ATOM 4883 C C . TYR A 1 626 ? -35.551 21.416 25.293 1.00 94.62 626 TYR A C 1
ATOM 4885 O O . TYR A 1 626 ? -35.860 20.697 26.240 1.00 94.62 626 TYR A O 1
ATOM 4893 N N . GLY A 1 627 ? -35.330 20.928 24.073 1.00 94.44 627 GLY A N 1
ATOM 4894 C CA . GLY A 1 627 ? -35.320 19.502 23.772 1.00 94.44 627 GLY A CA 1
ATOM 4895 C C . GLY A 1 627 ? -35.065 19.163 22.305 1.00 94.44 627 GLY A C 1
ATOM 4896 O O . GLY A 1 627 ? -34.937 20.033 21.440 1.00 94.44 627 GLY A O 1
ATOM 4897 N N . PHE A 1 628 ? -34.926 17.873 22.032 1.00 95.94 628 PHE A N 1
ATOM 4898 C CA . PHE A 1 628 ? -34.642 17.302 20.716 1.00 95.94 628 PHE A CA 1
ATOM 4899 C C . PHE A 1 628 ? -35.060 15.833 20.693 1.00 95.94 628 PHE A C 1
ATOM 4901 O O . PHE A 1 628 ? -35.320 15.243 21.739 1.00 95.94 628 PHE A O 1
ATOM 4908 N N . ILE A 1 629 ? -35.116 15.232 19.507 1.00 95.00 629 ILE A N 1
ATOM 4909 C CA . ILE A 1 629 ? -35.404 13.803 19.378 1.00 95.00 629 ILE A CA 1
ATOM 4910 C C . ILE A 1 629 ? -34.071 13.059 19.220 1.00 95.00 629 ILE A C 1
ATOM 4912 O O . ILE A 1 629 ? -33.225 13.479 18.437 1.00 95.00 629 ILE A O 1
ATOM 4916 N N . ALA A 1 630 ? -33.854 11.978 19.960 1.00 94.00 630 ALA A N 1
ATOM 4917 C CA . ALA A 1 630 ? -32.637 11.167 19.922 1.00 94.00 630 ALA A CA 1
ATOM 4918 C C . ALA A 1 630 ? -32.971 9.714 19.568 1.00 94.00 630 ALA A C 1
ATOM 4920 O O . ALA A 1 630 ? -34.053 9.236 19.909 1.00 94.00 630 ALA A O 1
ATOM 4921 N N . LYS A 1 631 ? -32.049 8.987 18.928 1.00 93.56 631 LYS A N 1
ATOM 4922 C CA . LYS A 1 631 ? -32.155 7.524 18.805 1.00 93.56 631 LYS A CA 1
ATOM 4923 C C . LYS A 1 631 ? -31.658 6.837 20.074 1.00 93.56 631 LYS A C 1
ATOM 4925 O O . LYS A 1 631 ? -30.756 7.345 20.739 1.00 93.56 631 LYS A O 1
ATOM 4930 N N . LEU A 1 632 ? -32.148 5.634 20.367 1.00 90.44 632 LEU A N 1
ATOM 4931 C CA . LEU A 1 632 ? -31.603 4.808 21.449 1.00 90.44 632 LEU A CA 1
ATOM 4932 C C . LEU A 1 632 ? -30.105 4.516 21.231 1.00 90.44 632 LEU A C 1
ATOM 4934 O O . LEU A 1 632 ? -29.321 4.618 22.172 1.00 90.44 632 LEU A O 1
ATOM 4938 N N . ALA A 1 633 ? -29.680 4.284 19.982 1.00 91.75 633 ALA A N 1
ATOM 4939 C CA . ALA A 1 633 ? -28.269 4.169 19.595 1.00 91.75 633 ALA A CA 1
ATOM 4940 C C . ALA A 1 633 ? -27.418 5.390 20.004 1.00 91.75 633 ALA A C 1
ATOM 4942 O O . ALA A 1 633 ? -26.291 5.248 20.488 1.00 91.75 633 ALA A O 1
ATOM 4943 N N . ASP A 1 634 ? -27.966 6.601 19.868 1.00 92.06 634 ASP A N 1
ATOM 4944 C CA . ASP A 1 634 ? -27.294 7.838 20.275 1.00 92.06 634 ASP A CA 1
ATOM 4945 C C . ASP A 1 634 ? -27.195 7.974 21.799 1.00 92.06 634 ASP A C 1
ATOM 4947 O O . ASP A 1 634 ? -26.312 8.674 22.296 1.00 92.06 634 ASP A O 1
ATOM 4951 N N . MET A 1 635 ? -28.005 7.233 22.552 1.00 92.75 635 MET A N 1
ATOM 4952 C CA . MET A 1 635 ? -27.967 7.193 24.012 1.00 92.75 635 MET A CA 1
ATOM 4953 C C . MET A 1 635 ? -27.096 6.062 24.583 1.00 92.75 635 MET A C 1
ATOM 4955 O O . MET A 1 635 ? -26.704 6.132 25.748 1.00 92.75 635 MET A O 1
ATOM 4959 N N . VAL A 1 636 ? -26.699 5.070 23.778 1.00 91.38 636 VAL A N 1
ATOM 4960 C CA . VAL A 1 636 ? -25.781 3.997 24.206 1.00 91.38 636 VAL A CA 1
ATOM 4961 C C . VAL A 1 636 ? -24.346 4.513 24.399 1.00 91.38 636 VAL A C 1
ATOM 4963 O O . VAL A 1 636 ? -23.800 5.230 23.550 1.00 91.38 636 VAL A O 1
ATOM 4966 N N . GLY A 1 637 ? -23.713 4.127 25.512 1.00 84.88 637 GLY A N 1
ATOM 4967 C CA . GLY A 1 637 ? -22.332 4.458 25.881 1.00 84.88 637 GLY A CA 1
ATOM 4968 C C . GLY A 1 637 ? -21.524 3.223 26.302 1.00 84.88 637 GLY A C 1
ATOM 4969 O O . GLY A 1 637 ? -22.082 2.241 26.770 1.00 84.88 637 GLY A O 1
ATOM 4970 N N . ARG A 1 638 ? -20.193 3.267 26.136 1.00 78.81 638 ARG A N 1
ATOM 4971 C CA . ARG A 1 638 ? -19.275 2.137 26.419 1.00 78.81 638 ARG A CA 1
ATOM 4972 C C . ARG A 1 638 ? -18.497 2.253 27.742 1.00 78.81 638 ARG A C 1
ATOM 4974 O O . ARG A 1 638 ? -17.545 1.511 27.951 1.00 78.81 638 ARG A O 1
ATOM 4981 N N . VAL A 1 639 ? -18.824 3.226 28.592 1.00 83.88 639 VAL A N 1
ATOM 4982 C CA . VAL A 1 639 ? -18.080 3.529 29.829 1.00 83.88 639 VAL A CA 1
ATOM 4983 C C . VAL A 1 639 ? -19.038 3.731 30.997 1.00 83.88 639 VAL A C 1
ATOM 4985 O O . VAL A 1 639 ? -20.088 4.353 30.826 1.00 83.88 639 VAL A O 1
ATOM 4988 N N . LYS A 1 640 ? -18.667 3.250 32.193 1.00 84.12 640 LYS A N 1
ATOM 4989 C CA . LYS A 1 640 ? -19.514 3.341 33.397 1.00 84.12 640 LYS A CA 1
ATOM 4990 C C . LYS A 1 640 ? -19.783 4.780 33.852 1.00 84.12 640 LYS A C 1
ATOM 4992 O O . LYS A 1 640 ? -20.844 5.021 34.413 1.00 84.12 640 LYS A O 1
ATOM 4997 N N . ALA A 1 641 ? -18.909 5.729 33.503 1.00 87.00 641 ALA A N 1
ATOM 4998 C CA . ALA A 1 641 ? -19.089 7.180 33.663 1.00 87.00 641 ALA A CA 1
ATOM 4999 C C . ALA A 1 641 ? -20.177 7.815 32.764 1.00 87.00 641 ALA A C 1
ATOM 5001 O O . ALA A 1 641 ? -20.445 9.016 32.874 1.00 87.00 641 ALA A O 1
ATOM 5002 N N . GLY A 1 642 ? -20.794 7.043 31.864 1.00 89.75 642 GLY A N 1
ATOM 5003 C CA . GLY A 1 642 ? -21.883 7.497 31.001 1.00 89.75 642 GLY A CA 1
ATOM 5004 C C . GLY A 1 642 ? -21.458 8.406 29.842 1.00 89.75 642 GLY A C 1
ATOM 5005 O O . GLY A 1 642 ? -20.281 8.681 29.601 1.00 89.75 642 GLY A O 1
ATOM 5006 N N . LYS A 1 643 ? -22.458 8.868 29.093 1.00 92.94 643 LYS A N 1
ATOM 5007 C CA . LYS A 1 643 ? -22.353 9.658 27.863 1.00 92.94 643 LYS A CA 1
ATOM 5008 C C . LYS A 1 643 ? -23.203 10.915 28.013 1.00 92.94 643 LYS A C 1
ATOM 5010 O O . LYS A 1 643 ? -24.390 10.815 28.290 1.00 92.94 643 LYS A O 1
ATOM 5015 N N . VAL A 1 644 ? -22.623 12.100 27.820 1.00 93.12 644 VAL A N 1
ATOM 5016 C CA . VAL A 1 644 ? -23.404 13.350 27.797 1.00 93.12 644 VAL A CA 1
ATOM 5017 C C . VAL A 1 644 ? -24.228 13.387 26.511 1.00 93.12 644 VAL A C 1
ATOM 5019 O O . VAL A 1 644 ? -23.662 13.506 25.418 1.00 93.12 644 VAL A O 1
ATOM 5022 N N . VAL A 1 645 ? -25.548 13.274 26.658 1.00 92.94 645 VAL A N 1
ATOM 5023 C CA . VAL A 1 645 ? -26.524 13.336 25.563 1.00 92.94 645 VAL A CA 1
ATOM 5024 C C . VAL A 1 645 ? -27.257 14.665 25.615 1.00 92.94 645 VAL A C 1
ATOM 5026 O O . VAL A 1 645 ? -27.165 15.434 24.663 1.00 92.94 645 VAL A O 1
ATOM 5029 N N . MET A 1 646 ? -27.923 14.983 26.725 1.00 93.81 646 MET A N 1
ATOM 5030 C CA . MET A 1 646 ? -28.522 16.302 26.916 1.00 93.81 646 MET A CA 1
ATOM 5031 C C . MET A 1 646 ? -27.548 17.244 27.636 1.00 93.81 646 MET A C 1
ATOM 5033 O O . MET A 1 646 ? -26.675 16.811 28.385 1.00 93.81 646 MET A O 1
ATOM 5037 N N . THR A 1 647 ? -27.664 18.544 27.381 1.00 92.69 647 THR A N 1
ATOM 5038 C CA . THR A 1 647 ? -26.931 19.593 28.103 1.00 92.69 647 THR A CA 1
ATOM 5039 C C . THR A 1 647 ? -27.934 20.562 28.711 1.00 92.69 647 THR A C 1
ATOM 5041 O O . THR A 1 647 ? -28.687 21.198 27.976 1.00 92.69 647 THR A O 1
ATOM 5044 N N . THR A 1 648 ? -27.938 20.650 30.037 1.00 89.88 648 THR A N 1
ATOM 5045 C CA . THR A 1 648 ? -28.803 21.521 30.840 1.00 89.88 648 THR A CA 1
ATOM 5046 C C . THR A 1 648 ? -27.990 22.670 31.440 1.00 89.88 648 THR A C 1
ATOM 5048 O O . THR A 1 648 ? -26.786 22.522 31.669 1.00 89.88 648 THR A O 1
ATOM 5051 N N . ASP A 1 649 ? -28.624 23.816 31.696 1.00 88.19 649 ASP A N 1
ATOM 5052 C CA . ASP A 1 649 ? -27.973 24.923 32.421 1.00 88.19 649 ASP A CA 1
ATOM 5053 C C . ASP A 1 649 ? -28.017 24.690 33.948 1.00 88.19 649 ASP A C 1
ATOM 5055 O O . ASP A 1 649 ? -28.634 23.745 34.443 1.00 88.19 649 ASP A O 1
ATOM 5059 N N . SER A 1 650 ? -27.343 25.544 34.725 1.00 82.38 650 SER A N 1
ATOM 5060 C CA . SER A 1 650 ? -27.301 25.413 36.188 1.00 82.38 650 SER A CA 1
ATOM 5061 C C . SER A 1 650 ? -28.698 25.559 36.806 1.00 82.38 650 SER A C 1
ATOM 5063 O O . SER A 1 650 ? -29.339 26.596 36.653 1.00 82.38 650 SER A O 1
ATOM 5065 N N . GLY A 1 651 ? -29.159 24.521 37.509 1.00 83.25 651 GLY A N 1
ATOM 5066 C CA . GLY A 1 651 ? -30.501 24.448 38.100 1.00 83.25 651 GLY A CA 1
ATOM 5067 C C . GLY A 1 651 ? -31.584 23.869 37.178 1.00 83.25 651 GLY A C 1
ATOM 5068 O O . GLY A 1 651 ? -32.668 23.552 37.663 1.00 83.25 651 GLY A O 1
ATOM 5069 N N . GLU A 1 652 ? -31.306 23.673 35.885 1.00 90.50 652 GLU A N 1
ATOM 5070 C CA . GLU A 1 652 ? -32.174 22.891 34.998 1.00 90.50 652 GLU A CA 1
ATOM 5071 C C . GLU A 1 652 ? -32.012 21.379 35.263 1.00 90.50 652 GLU A C 1
ATOM 5073 O O . GLU A 1 652 ? -30.950 20.894 35.657 1.00 90.50 652 GLU A O 1
ATOM 5078 N N . THR A 1 653 ? -33.066 20.619 34.976 1.00 91.81 653 THR A N 1
ATOM 5079 C CA . THR A 1 653 ? -33.134 19.156 35.104 1.00 91.81 653 THR A CA 1
ATOM 5080 C C . THR A 1 653 ? -33.729 18.529 33.848 1.00 91.81 653 THR A C 1
ATOM 5082 O O . THR A 1 653 ? -34.489 19.170 33.122 1.00 91.81 653 THR A O 1
ATOM 5085 N N . VAL A 1 654 ? -33.399 17.266 33.581 1.00 93.44 654 VAL A N 1
ATOM 5086 C CA . VAL A 1 654 ? -33.982 16.499 32.467 1.00 93.44 654 VAL A CA 1
ATOM 5087 C C . VAL A 1 654 ? -35.322 15.874 32.869 1.00 93.44 654 VAL A C 1
ATOM 5089 O O . VAL A 1 654 ? -35.460 15.337 33.969 1.00 93.44 654 VAL A O 1
ATOM 5092 N N . LEU A 1 655 ? -36.307 15.960 31.972 1.00 90.50 655 LEU A N 1
ATOM 5093 C CA . LEU A 1 655 ? -37.652 15.397 32.123 1.00 90.50 655 LEU A CA 1
ATOM 5094 C C . LEU A 1 655 ? -37.708 13.938 31.621 1.00 90.50 655 LEU A C 1
ATOM 5096 O O . LEU A 1 655 ? -36.820 13.516 30.873 1.00 90.50 655 LEU A O 1
ATOM 5100 N N . PRO A 1 656 ? -38.737 13.151 31.996 1.00 89.12 656 PRO A N 1
ATOM 5101 C CA . PRO A 1 656 ? -38.922 11.798 31.476 1.00 89.12 656 PRO A CA 1
ATOM 5102 C C . PRO A 1 656 ? -38.926 11.754 29.932 1.00 89.12 656 PRO A C 1
ATOM 5104 O O . PRO A 1 656 ? -39.614 12.558 29.300 1.00 89.12 656 PRO A O 1
ATOM 5107 N N . PRO A 1 657 ? -38.163 10.835 29.311 1.00 91.44 657 PRO A N 1
ATOM 5108 C CA . PRO A 1 657 ? -38.055 10.720 27.862 1.00 91.44 657 PRO A CA 1
ATOM 5109 C C . PRO A 1 657 ? -39.293 10.034 27.275 1.00 91.44 657 PRO A C 1
ATOM 5111 O O . PRO A 1 657 ? -39.758 9.022 27.798 1.00 91.44 657 PRO A O 1
ATOM 5114 N N . ILE A 1 658 ? -39.805 10.549 26.157 1.00 90.06 658 ILE A N 1
ATOM 5115 C CA . ILE A 1 658 ? -41.071 10.082 25.566 1.00 90.06 658 ILE A CA 1
ATOM 5116 C C . ILE A 1 658 ? -40.792 9.366 24.252 1.00 90.06 658 ILE A C 1
ATOM 5118 O O . ILE A 1 658 ? -40.111 9.916 23.391 1.00 90.06 658 ILE A O 1
ATOM 5122 N N . ALA A 1 659 ? -41.307 8.146 24.089 1.00 86.31 659 ALA A N 1
ATOM 5123 C CA . ALA A 1 659 ? -41.145 7.384 22.854 1.00 86.31 659 ALA A CA 1
ATOM 5124 C C . ALA A 1 659 ? -41.747 8.145 21.658 1.00 86.31 659 ALA A C 1
ATOM 5126 O O . ALA A 1 659 ? -42.901 8.566 21.689 1.00 86.31 659 ALA A O 1
ATOM 5127 N N . VAL A 1 660 ? -40.949 8.309 20.604 1.00 85.75 660 VAL A N 1
ATOM 5128 C CA . VAL A 1 660 ? -41.368 8.856 19.311 1.00 85.75 660 VAL A CA 1
ATOM 5129 C C . VAL A 1 660 ? -41.405 7.706 18.320 1.00 85.75 660 VAL A C 1
ATOM 5131 O O . VAL A 1 660 ? -40.408 7.007 18.120 1.00 85.75 660 VAL A O 1
ATOM 5134 N N . TYR A 1 661 ? -42.554 7.507 17.687 1.00 78.94 661 TYR A N 1
ATOM 5135 C CA . TYR A 1 661 ? -42.768 6.392 16.779 1.00 78.94 661 TYR A CA 1
ATOM 5136 C C . TYR A 1 661 ? -42.578 6.815 15.313 1.00 78.94 661 TYR A C 1
ATOM 5138 O O . TYR A 1 661 ? -42.767 7.977 14.965 1.00 78.94 661 TYR A O 1
ATOM 5146 N N . ALA A 1 662 ? -42.194 5.889 14.424 1.00 71.06 662 ALA A N 1
ATOM 5147 C CA . ALA A 1 662 ? -41.954 6.220 13.009 1.00 71.06 662 ALA A CA 1
ATOM 5148 C C . ALA A 1 662 ? -43.213 6.780 12.316 1.00 71.06 662 ALA A C 1
ATOM 5150 O O . ALA A 1 662 ? -43.124 7.690 11.494 1.00 71.06 662 ALA A O 1
ATOM 5151 N N . SER A 1 663 ? -44.389 6.288 12.718 1.00 67.62 663 SER A N 1
ATOM 5152 C CA . SER A 1 663 ? -45.709 6.811 12.349 1.00 67.62 663 SER A CA 1
ATOM 5153 C C . SER A 1 663 ? -45.890 8.287 12.723 1.00 67.62 663 SER A C 1
ATOM 5155 O O . SER A 1 663 ? -46.438 9.049 11.927 1.00 67.62 663 SER A O 1
ATOM 5157 N N . SER A 1 664 ? -45.370 8.722 13.877 1.00 79.38 664 SER A N 1
ATOM 5158 C CA . SER A 1 664 ? -45.411 10.120 14.326 1.00 79.38 664 SER A CA 1
ATOM 5159 C C . SER A 1 664 ? -44.694 11.068 13.362 1.00 79.38 664 SER A C 1
ATOM 5161 O O . SER A 1 664 ? -45.167 12.175 13.153 1.00 79.38 664 SER A O 1
ATOM 5163 N N . PHE A 1 665 ? -43.585 10.654 12.737 1.00 74.88 665 PHE A N 1
ATOM 5164 C CA . PHE A 1 665 ? -42.863 11.499 11.772 1.00 74.88 665 PHE A CA 1
ATOM 5165 C C . PHE A 1 665 ? -43.563 11.636 10.413 1.00 74.88 665 PHE A C 1
ATOM 5167 O O . PHE A 1 665 ? -43.256 12.564 9.668 1.00 74.88 665 PHE A O 1
ATOM 5174 N N . ILE A 1 666 ? -44.447 10.695 10.069 1.00 69.94 666 ILE A N 1
ATOM 5175 C CA . ILE A 1 666 ? -45.122 10.626 8.764 1.00 69.94 666 ILE A CA 1
ATOM 5176 C C . ILE A 1 666 ? -46.519 11.262 8.839 1.00 69.94 666 ILE A C 1
ATOM 5178 O O . ILE A 1 666 ? -46.987 11.832 7.857 1.00 69.94 666 ILE A O 1
ATOM 5182 N N . ASN A 1 667 ? -47.174 11.205 10.002 1.00 75.06 667 ASN A N 1
ATOM 5183 C CA . ASN A 1 667 ? -48.468 11.839 10.235 1.00 75.06 667 ASN A CA 1
ATOM 5184 C C . ASN A 1 667 ? -48.315 13.375 10.394 1.00 75.06 667 ASN A C 1
ATOM 5186 O O . ASN A 1 667 ? -47.719 13.814 11.382 1.00 75.06 667 ASN A O 1
ATOM 5190 N N . PRO A 1 668 ? -48.868 14.206 9.484 1.00 75.44 668 PRO A N 1
ATOM 5191 C CA . PRO A 1 668 ? -48.732 15.664 9.544 1.00 75.44 668 PRO A CA 1
ATOM 5192 C C . PRO A 1 668 ? -49.461 16.302 10.737 1.00 75.44 668 PRO A C 1
ATOM 5194 O O . PRO A 1 668 ? -49.061 17.376 11.188 1.00 75.44 668 PRO A O 1
ATOM 5197 N N . ASP A 1 669 ? -50.487 15.641 11.279 1.00 79.81 669 ASP A N 1
ATOM 5198 C CA . ASP A 1 669 ? -51.227 16.103 12.455 1.00 79.81 669 ASP A CA 1
ATOM 5199 C C . ASP A 1 669 ? -50.514 15.780 13.775 1.00 79.81 669 ASP A C 1
ATOM 5201 O O . ASP A 1 669 ? -50.918 16.276 14.829 1.00 79.81 669 ASP A O 1
ATOM 5205 N N . CYS A 1 670 ? -49.426 15.000 13.739 1.00 85.75 670 CYS A N 1
ATOM 5206 C CA . CYS A 1 670 ? -48.674 14.652 14.935 1.00 85.75 670 CYS A CA 1
ATOM 5207 C C . CYS A 1 670 ? -47.912 15.865 15.495 1.00 85.75 670 CYS A C 1
ATOM 5209 O O . CYS A 1 670 ? -46.992 16.421 14.882 1.00 85.75 670 CYS A O 1
ATOM 5211 N N . LYS A 1 671 ? -48.279 16.261 16.712 1.00 88.00 671 LYS A N 1
ATOM 5212 C CA . LYS A 1 671 ? -47.803 17.467 17.389 1.00 88.00 671 LYS A CA 1
ATOM 5213 C C . LYS A 1 671 ? -47.055 17.104 18.667 1.00 88.00 671 LYS A C 1
ATOM 5215 O O . LYS A 1 671 ? -47.424 16.179 19.392 1.00 88.00 671 LYS A O 1
ATOM 5220 N N . ILE A 1 672 ? -45.994 17.856 18.941 1.00 90.69 672 ILE A N 1
ATOM 5221 C CA . ILE A 1 672 ? -45.378 17.913 20.263 1.00 90.69 672 ILE A CA 1
ATOM 5222 C C . ILE A 1 672 ? -46.185 18.900 21.092 1.00 90.69 672 ILE A C 1
ATOM 5224 O O . ILE A 1 672 ? -46.485 20.009 20.644 1.00 90.69 672 ILE A O 1
ATOM 5228 N N . ILE A 1 673 ? -46.515 18.483 22.306 1.00 90.44 673 ILE A N 1
ATOM 5229 C CA . ILE A 1 673 ? -47.269 19.268 23.275 1.00 90.44 673 ILE A CA 1
ATOM 5230 C C . ILE A 1 673 ? -46.368 19.483 24.491 1.00 90.44 673 ILE A C 1
ATOM 5232 O O . ILE A 1 673 ? -45.636 18.582 24.897 1.00 90.44 673 ILE A O 1
ATOM 5236 N N . ALA A 1 674 ? -46.370 20.692 25.041 1.00 90.19 674 ALA A N 1
ATOM 5237 C CA . ALA A 1 674 ? -45.492 21.105 26.131 1.00 90.19 674 ALA A CA 1
ATOM 5238 C C . ALA A 1 674 ? -46.261 21.973 27.129 1.00 90.19 674 ALA A C 1
ATOM 5240 O O . ALA A 1 674 ? -46.941 22.906 26.702 1.00 90.19 674 ALA A O 1
ATOM 5241 N N . ALA A 1 675 ? -46.144 21.691 28.430 1.00 88.56 675 ALA A N 1
ATOM 5242 C CA . ALA A 1 675 ? -46.853 22.399 29.498 1.00 88.56 675 ALA A CA 1
ATOM 5243 C C . ALA A 1 675 ? -45.914 22.848 30.632 1.00 88.56 675 ALA A C 1
ATOM 5245 O O . ALA A 1 675 ? -44.918 22.184 30.929 1.00 88.56 675 ALA A O 1
ATOM 5246 N N . THR A 1 676 ? -46.222 23.991 31.252 1.00 88.50 676 THR A N 1
ATOM 5247 C CA . THR A 1 676 ? -45.358 24.662 32.238 1.00 88.50 676 THR A CA 1
ATOM 5248 C C . THR A 1 676 ? -45.946 24.718 33.647 1.00 88.50 676 THR A C 1
ATOM 5250 O O . THR A 1 676 ? -47.149 24.568 33.861 1.00 88.50 676 THR A O 1
ATOM 5253 N N . SER A 1 677 ? -45.089 25.051 34.614 1.00 83.88 677 SER A N 1
ATOM 5254 C CA . SER A 1 677 ? -45.447 25.338 36.011 1.00 83.88 677 SER A CA 1
ATOM 5255 C C . SER A 1 677 ? -46.263 26.627 36.233 1.00 83.88 677 SER A C 1
ATOM 5257 O O . SER A 1 677 ? -46.707 26.870 37.356 1.00 83.88 677 SER A O 1
ATOM 5259 N N . GLN A 1 678 ? -46.500 27.437 35.189 1.00 82.88 678 GLN A N 1
ATOM 5260 C CA . GLN A 1 678 ? -47.386 28.618 35.208 1.00 82.88 678 GLN A CA 1
ATOM 5261 C C . GLN A 1 678 ? -48.645 28.418 34.337 1.00 82.88 678 GLN A C 1
ATOM 5263 O O . GLN A 1 678 ? -49.172 29.377 33.770 1.00 82.88 678 GLN A O 1
ATOM 5268 N N . ASN A 1 679 ? -49.127 27.176 34.220 1.00 81.00 679 ASN A N 1
ATOM 5269 C CA . ASN A 1 679 ? -50.350 26.802 33.497 1.00 81.00 679 ASN A CA 1
ATOM 5270 C C . ASN A 1 679 ? -50.375 27.270 32.033 1.00 81.00 679 ASN A C 1
ATOM 5272 O O . ASN A 1 679 ? -51.428 27.625 31.498 1.00 81.00 679 ASN A O 1
ATOM 5276 N N . ARG A 1 680 ? -49.217 27.289 31.366 1.00 85.44 680 ARG A N 1
ATOM 5277 C CA . ARG A 1 680 ? -49.118 27.579 29.933 1.00 85.44 680 ARG A CA 1
ATOM 5278 C C . ARG A 1 680 ? -48.879 26.291 29.171 1.00 85.44 680 ARG A C 1
ATOM 5280 O O . ARG A 1 680 ? -48.046 25.488 29.580 1.00 85.44 680 ARG A O 1
ATOM 5287 N N . ALA A 1 681 ? -49.570 26.121 28.050 1.00 87.94 681 ALA A N 1
ATOM 5288 C CA . ALA A 1 681 ? -49.353 25.000 27.146 1.00 87.94 681 ALA A CA 1
ATOM 5289 C C . ALA A 1 681 ? -49.138 25.463 25.699 1.00 87.94 681 ALA A C 1
ATOM 5291 O O . ALA A 1 681 ? -49.647 26.505 25.276 1.00 87.94 681 ALA A O 1
ATOM 5292 N N . LEU A 1 682 ? -48.356 24.695 24.946 1.00 91.31 682 LEU A N 1
ATOM 5293 C CA . LEU A 1 682 ? -48.042 24.926 23.540 1.00 91.31 682 LEU A CA 1
ATOM 5294 C C . LEU A 1 682 ? -48.123 23.604 22.776 1.00 91.31 682 LEU A C 1
ATOM 5296 O O . LEU A 1 682 ? -47.505 22.629 23.196 1.00 91.31 682 LEU A O 1
ATOM 5300 N N . ALA A 1 683 ? -48.812 23.605 21.637 1.00 91.00 683 ALA A N 1
ATOM 5301 C CA . ALA A 1 683 ? -48.746 22.537 20.643 1.00 91.00 683 ALA A CA 1
ATOM 5302 C C . ALA A 1 683 ? -48.064 23.042 19.360 1.00 91.00 683 ALA A C 1
ATOM 5304 O O . ALA A 1 683 ? -48.327 24.165 18.924 1.00 91.00 683 ALA A O 1
ATOM 5305 N N . PHE A 1 684 ? -47.202 22.226 18.750 1.00 93.00 684 PHE A N 1
ATOM 5306 C CA . PHE A 1 684 ? -46.589 22.506 17.443 1.00 93.00 684 PHE A CA 1
ATOM 5307 C C . PHE A 1 684 ? -46.233 21.199 16.697 1.00 93.00 684 PHE A C 1
ATOM 5309 O O . PHE A 1 684 ? -46.021 20.177 17.352 1.00 93.00 684 PHE A O 1
ATOM 5316 N N . PRO A 1 685 ? -46.146 21.182 15.351 1.00 91.44 685 PRO A N 1
ATOM 5317 C CA . PRO A 1 685 ? -45.873 19.959 14.586 1.00 91.44 685 PRO A CA 1
ATOM 5318 C C . PRO A 1 685 ? -44.519 19.322 14.927 1.00 91.44 685 PRO A C 1
ATOM 5320 O O . PRO A 1 685 ? -43.507 20.019 15.036 1.00 91.44 685 PRO A O 1
ATOM 5323 N N . ILE A 1 686 ? -44.466 17.991 15.029 1.00 89.94 686 ILE A N 1
ATOM 5324 C CA . ILE A 1 686 ? -43.256 17.252 15.441 1.00 89.94 686 ILE A CA 1
ATOM 5325 C C . ILE A 1 686 ? -42.017 17.566 14.580 1.00 89.94 686 ILE A C 1
ATOM 5327 O O . ILE A 1 686 ? -40.905 17.653 15.104 1.00 89.94 686 ILE A O 1
ATOM 5331 N N . GLY A 1 687 ? -42.214 17.839 13.284 1.00 85.94 687 GLY A N 1
ATOM 5332 C CA . GLY A 1 687 ? -41.159 18.227 12.340 1.00 85.94 687 GLY A CA 1
ATOM 5333 C C . GLY A 1 687 ? -40.464 19.570 12.624 1.00 85.94 687 GLY A C 1
ATOM 5334 O O . GLY A 1 687 ? -39.453 19.869 11.991 1.00 85.94 687 GLY A O 1
ATOM 5335 N N . GLU A 1 688 ? -40.947 20.385 13.574 1.00 89.31 688 GLU A N 1
ATOM 5336 C CA . GLU A 1 688 ? -40.208 21.570 14.041 1.00 89.31 688 GLU A CA 1
ATOM 5337 C C . GLU A 1 688 ? -39.044 21.233 14.999 1.00 89.31 688 GLU A C 1
ATOM 5339 O O . GLU A 1 688 ? -38.208 22.112 15.255 1.00 89.31 688 GLU A O 1
ATOM 5344 N N . LEU A 1 689 ? -38.960 20.003 15.531 1.00 88.94 689 LEU A N 1
ATOM 5345 C CA . LEU A 1 689 ? -37.773 19.506 16.237 1.00 88.94 689 LEU A CA 1
ATOM 5346 C C . LEU A 1 689 ? -36.846 18.708 15.318 1.00 88.94 689 LEU A C 1
ATOM 5348 O O . LEU A 1 689 ? -37.255 18.075 14.350 1.00 88.94 689 LEU A O 1
ATOM 5352 N N . LYS A 1 690 ? -35.555 18.727 15.659 1.00 88.50 690 LYS A N 1
ATOM 5353 C CA . LYS A 1 690 ? -34.523 17.956 14.963 1.00 88.50 690 LYS A CA 1
ATOM 5354 C C . LYS A 1 690 ? -34.234 16.653 15.690 1.00 88.50 690 LYS A C 1
ATOM 5356 O O . LYS A 1 690 ? -34.172 16.629 16.921 1.00 88.50 690 LYS A O 1
ATOM 5361 N N . ILE A 1 691 ? -33.953 15.617 14.905 1.00 92.06 691 ILE A N 1
ATOM 5362 C CA . ILE A 1 691 ? -33.259 14.427 15.390 1.00 92.06 691 ILE A CA 1
ATOM 5363 C C . ILE A 1 691 ? -31.780 14.803 15.590 1.00 92.06 691 ILE A C 1
ATOM 5365 O O . ILE A 1 691 ? -31.157 15.373 14.690 1.00 92.06 691 ILE A O 1
ATOM 5369 N N . MET A 1 692 ? -31.231 14.558 16.779 1.00 91.19 692 MET A N 1
ATOM 5370 C CA . MET A 1 692 ? -29.869 14.928 17.173 1.00 91.19 692 MET A CA 1
ATOM 5371 C C . MET A 1 692 ? -29.276 13.882 18.122 1.00 91.19 692 MET A C 1
ATOM 5373 O O . MET A 1 692 ? -29.938 13.438 19.053 1.00 91.19 692 MET A O 1
ATOM 5377 N N . ALA A 1 693 ? -27.992 13.562 17.947 1.00 88.25 693 ALA A N 1
ATOM 5378 C CA . ALA A 1 693 ? -27.302 12.592 18.801 1.00 88.25 693 ALA A CA 1
ATOM 5379 C C . ALA A 1 693 ? -26.945 13.125 20.205 1.00 88.25 693 ALA A C 1
ATOM 5381 O O . ALA A 1 693 ? -26.742 12.343 21.130 1.00 88.25 693 ALA A O 1
ATOM 5382 N N . LYS A 1 694 ? -26.801 14.452 20.354 1.00 92.94 694 LYS A N 1
ATOM 5383 C CA . LYS A 1 694 ? -26.560 15.151 21.630 1.00 92.94 694 LYS A CA 1
ATOM 5384 C C . LYS A 1 694 ? -26.694 16.675 21.507 1.00 92.94 694 LYS A C 1
ATOM 5386 O O . LYS A 1 694 ? -26.532 17.226 20.416 1.00 92.94 694 LYS A O 1
ATOM 5391 N N . GLY A 1 695 ? -26.874 17.358 22.637 1.00 92.38 695 GLY A N 1
ATOM 5392 C CA . GLY A 1 695 ? -26.776 18.813 22.804 1.00 92.38 695 GLY A CA 1
ATOM 5393 C C . GLY A 1 695 ? -27.799 19.372 23.801 1.00 92.38 695 GLY A C 1
ATOM 5394 O O . GLY A 1 695 ? -28.466 18.623 24.505 1.00 92.38 695 GLY A O 1
ATOM 5395 N N . LYS A 1 696 ? -27.974 20.700 23.830 1.00 89.94 696 LYS A N 1
ATOM 5396 C CA . LYS A 1 696 ? -29.105 21.336 24.540 1.00 89.94 696 LYS A CA 1
ATOM 5397 C C . LYS A 1 696 ? -30.444 21.164 23.797 1.00 89.94 696 LYS A C 1
ATOM 5399 O O . LYS A 1 696 ? -31.505 21.217 24.404 1.00 89.94 696 LYS A O 1
ATOM 5404 N N . GLY A 1 697 ? -30.399 20.913 22.486 1.00 92.06 697 GLY A N 1
ATOM 5405 C CA . GLY A 1 697 ? -31.578 20.815 21.622 1.00 92.06 697 GLY A CA 1
ATOM 5406 C C . GLY A 1 697 ? -32.050 22.166 21.084 1.00 92.06 697 GLY A C 1
ATOM 5407 O O . GLY A 1 697 ? -31.294 23.137 21.041 1.00 92.06 697 GLY A O 1
ATOM 5408 N N . LEU A 1 698 ? -33.306 22.218 20.646 1.00 94.50 698 LEU A N 1
ATOM 5409 C CA . LEU A 1 698 ? -34.008 23.443 20.264 1.00 94.50 698 LEU A CA 1
ATOM 5410 C C . LEU A 1 698 ? -34.964 23.853 21.386 1.00 94.50 698 LEU A C 1
ATOM 5412 O O . LEU A 1 698 ? -35.454 23.009 22.130 1.00 94.50 698 LEU A O 1
ATOM 5416 N N . GLN A 1 699 ? -35.272 25.144 21.493 1.00 94.50 699 GLN A N 1
ATOM 5417 C CA . GLN A 1 699 ? -36.306 25.603 22.417 1.00 94.50 699 GLN A CA 1
ATOM 5418 C C . GLN A 1 699 ? -37.665 25.023 21.997 1.00 94.50 699 GLN A C 1
ATOM 5420 O O . GLN A 1 699 ? -38.094 25.246 20.865 1.00 94.50 699 GLN A O 1
ATOM 5425 N N . ILE A 1 700 ? -38.318 24.286 22.893 1.00 93.25 700 ILE A N 1
ATOM 5426 C CA . ILE A 1 700 ? -39.669 23.733 22.743 1.00 93.25 700 ILE A CA 1
ATOM 5427 C C . ILE A 1 700 ? -40.686 24.836 23.050 1.00 93.25 700 ILE A C 1
ATOM 5429 O O . ILE A 1 700 ? -41.506 25.177 22.198 1.00 93.25 700 ILE A O 1
ATOM 5433 N N . ILE A 1 701 ? -40.577 25.454 24.230 1.00 93.50 701 ILE A N 1
ATOM 5434 C CA . ILE A 1 701 ? -41.489 26.491 24.729 1.00 93.50 701 ILE A CA 1
ATOM 5435 C C . ILE A 1 701 ? -40.698 27.681 25.293 1.00 93.50 701 ILE A C 1
ATOM 5437 O O . ILE A 1 701 ? -39.573 27.534 25.773 1.00 93.50 701 ILE A O 1
ATOM 5441 N N . GLY A 1 702 ? -41.270 28.879 25.208 1.00 92.00 702 GLY A N 1
ATOM 5442 C CA . GLY A 1 702 ? -40.726 30.074 25.851 1.00 92.00 702 GLY A CA 1
ATOM 5443 C C . GLY A 1 702 ? -41.152 30.148 27.316 1.00 92.00 702 GLY A C 1
ATOM 5444 O O . GLY A 1 702 ? -42.339 30.044 27.601 1.00 92.00 702 GLY A O 1
ATOM 5445 N N . LEU A 1 703 ? -40.212 30.374 28.231 1.00 91.00 703 LEU A N 1
ATOM 5446 C CA . LEU A 1 703 ? -40.483 30.472 29.670 1.00 91.00 703 LEU A CA 1
ATOM 5447 C C . LEU A 1 703 ? -40.381 31.929 30.163 1.00 91.00 703 LEU A C 1
ATOM 5449 O O . LEU A 1 703 ? -39.688 32.765 29.572 1.00 91.00 703 LEU A O 1
ATOM 5453 N N . ASN A 1 704 ? -41.102 32.249 31.234 1.00 87.44 704 ASN A N 1
ATOM 5454 C CA . ASN A 1 704 ? -40.932 33.450 32.053 1.00 87.44 704 ASN A CA 1
ATOM 5455 C C . ASN A 1 704 ? -39.824 33.243 33.103 1.00 87.44 704 ASN A C 1
ATOM 5457 O O . ASN A 1 704 ? -39.358 32.129 33.333 1.00 87.44 704 ASN A O 1
ATOM 5461 N N . ALA A 1 705 ? -39.414 34.317 33.782 1.00 81.56 705 ALA A N 1
ATOM 5462 C CA . ALA A 1 705 ? -38.525 34.197 34.937 1.00 81.56 705 ALA A CA 1
ATOM 5463 C C . ALA A 1 705 ? -39.203 33.359 36.040 1.00 81.56 705 ALA A C 1
ATOM 5465 O O . ALA A 1 705 ? -40.347 33.632 36.407 1.00 81.56 705 ALA A O 1
ATOM 5466 N N . GLY A 1 706 ? -38.509 32.330 36.535 1.00 81.75 706 GLY A N 1
ATOM 5467 C CA . GLY A 1 706 ? -39.048 31.383 37.520 1.00 81.75 706 GLY A CA 1
ATOM 5468 C C . GLY A 1 706 ? -40.090 30.392 36.977 1.00 81.75 706 GLY A C 1
ATOM 5469 O O . GLY A 1 706 ? -40.679 29.658 37.762 1.00 81.75 706 GLY A O 1
ATOM 5470 N N . GLU A 1 707 ? -40.337 30.358 35.665 1.00 87.44 707 GLU A N 1
ATOM 5471 C CA . GLU A 1 707 ? -41.174 29.339 35.019 1.00 87.44 707 GLU A CA 1
ATOM 5472 C C . GLU A 1 707 ? -40.312 28.161 34.546 1.00 87.44 707 GLU A C 1
ATOM 5474 O O . GLU A 1 707 ? -39.161 28.341 34.152 1.00 87.44 707 GLU A O 1
ATOM 5479 N N . SER A 1 708 ? -40.886 26.960 34.546 1.00 90.56 708 SER A N 1
ATOM 5480 C CA . SER A 1 708 ? -40.243 25.723 34.100 1.00 90.56 708 SER A CA 1
ATOM 5481 C C . SER A 1 708 ? -41.178 24.897 33.217 1.00 90.56 708 SER A C 1
ATOM 5483 O O . SER A 1 708 ? -42.395 24.895 33.411 1.00 90.56 708 SER A O 1
ATOM 5485 N N . LEU A 1 709 ? -40.610 24.173 32.252 1.00 91.25 709 LEU A N 1
ATOM 5486 C CA . LEU A 1 709 ? -41.295 23.093 31.542 1.00 91.25 709 LEU A CA 1
ATOM 5487 C C . LEU A 1 709 ? -41.472 21.916 32.517 1.00 91.25 709 LEU A C 1
ATOM 5489 O O . LEU A 1 709 ? -40.490 21.455 33.098 1.00 91.25 709 LEU A O 1
ATOM 5493 N N . THR A 1 710 ? -42.708 21.456 32.716 1.00 85.38 710 THR A N 1
ATOM 5494 C CA . THR A 1 710 ? -43.033 20.340 33.625 1.00 85.38 710 THR A CA 1
ATOM 5495 C C . THR A 1 710 ? -43.353 19.067 32.854 1.00 85.38 710 THR A C 1
ATOM 5497 O O . THR A 1 710 ? -42.850 18.002 33.198 1.00 85.38 710 THR A O 1
ATOM 5500 N N . HIS A 1 711 ? -44.117 19.188 31.766 1.00 85.62 711 HIS A N 1
ATOM 5501 C CA . HIS A 1 711 ? -44.570 18.056 30.964 1.00 85.62 711 HIS A CA 1
ATOM 5502 C C . HIS A 1 711 ? -44.320 18.276 29.472 1.00 85.62 711 HIS A C 1
ATOM 5504 O O . HIS A 1 711 ? -44.456 19.386 28.952 1.00 85.62 711 HIS A O 1
ATOM 5510 N N . THR A 1 712 ? -44.007 17.188 28.770 1.00 89.94 712 THR A N 1
ATOM 5511 C CA . THR A 1 712 ? -44.078 17.110 27.305 1.00 89.94 712 THR A CA 1
ATOM 5512 C C . THR A 1 712 ? -44.938 15.920 26.894 1.00 89.94 712 THR A C 1
ATOM 5514 O O . THR A 1 712 ? -45.252 15.071 27.724 1.00 89.94 712 THR A O 1
ATOM 5517 N N . ALA A 1 713 ? -45.343 15.874 25.628 1.00 85.75 713 ALA A N 1
ATOM 5518 C CA . ALA A 1 713 ? -46.048 14.755 25.020 1.00 85.75 713 ALA A CA 1
ATOM 5519 C C . ALA A 1 713 ? -45.911 14.774 23.493 1.00 85.75 713 ALA A C 1
ATOM 5521 O O . ALA A 1 713 ? -45.504 15.778 22.899 1.00 85.75 713 ALA A O 1
ATOM 5522 N N . VAL A 1 714 ? -46.289 13.662 22.865 1.00 86.94 714 VAL A N 1
ATOM 5523 C CA . VAL A 1 714 ? -46.382 13.492 21.412 1.00 86.94 714 VAL A CA 1
ATOM 5524 C C . VAL A 1 714 ? -47.741 12.864 21.126 1.00 86.94 714 VAL A C 1
ATOM 5526 O O . VAL A 1 714 ? -48.054 11.824 21.698 1.00 86.94 714 VAL A O 1
ATOM 5529 N N . SER A 1 715 ? -48.558 13.502 20.288 1.00 83.25 715 SER A N 1
ATOM 5530 C CA . SER A 1 715 ? -49.919 13.040 19.992 1.00 83.25 715 SER A CA 1
ATOM 5531 C C . SER A 1 715 ? -50.346 13.402 18.576 1.00 83.25 715 SER A C 1
ATOM 5533 O O . SER A 1 715 ? -49.945 14.442 18.055 1.00 83.25 715 SER A O 1
ATOM 5535 N N . SER A 1 716 ? -51.201 12.571 17.986 1.00 81.31 716 SER A N 1
ATOM 5536 C CA . SER A 1 716 ? -51.978 12.878 16.778 1.00 81.31 716 SER A CA 1
ATOM 5537 C C . SER A 1 716 ? -53.471 13.087 17.059 1.00 81.31 716 SER A C 1
ATOM 5539 O O . SER A 1 716 ? -54.229 13.328 16.126 1.00 81.31 716 SER A O 1
ATOM 5541 N N . GLU A 1 717 ? -53.903 12.986 18.320 1.00 81.06 717 GLU A N 1
ATOM 5542 C CA . GLU A 1 717 ? -55.306 13.177 18.699 1.00 81.06 717 GLU A CA 1
ATOM 5543 C C . GLU A 1 717 ? -55.722 14.659 18.623 1.00 81.06 717 GLU A C 1
ATOM 5545 O O . GLU A 1 717 ? -54.920 15.542 18.949 1.00 81.06 717 GLU A O 1
ATOM 5550 N N . PRO A 1 718 ? -56.976 14.965 18.232 1.00 77.94 718 PRO A N 1
ATOM 5551 C CA . PRO A 1 718 ? -57.466 16.340 18.126 1.00 77.94 718 PRO A CA 1
ATOM 5552 C C . PRO A 1 718 ? -57.724 16.999 19.491 1.00 77.94 718 PRO A C 1
ATOM 5554 O O . PRO A 1 718 ? -57.751 18.227 19.579 1.00 77.94 718 PRO A O 1
ATOM 5557 N N . GLU A 1 719 ? -57.887 16.206 20.553 1.00 80.94 719 GLU A N 1
ATOM 5558 C CA . GLU A 1 719 ? -58.033 16.644 21.944 1.00 80.94 719 GLU A CA 1
ATOM 5559 C C . GLU A 1 719 ? -56.950 16.014 22.827 1.00 80.94 719 GLU A C 1
ATOM 5561 O O . GLU A 1 719 ? -56.451 14.926 22.544 1.00 80.94 719 GLU A O 1
ATOM 5566 N N . ILE A 1 720 ? -56.632 16.674 23.941 1.00 78.62 720 ILE A N 1
ATOM 5567 C CA . ILE A 1 720 ? -55.861 16.087 25.043 1.00 78.62 720 ILE A CA 1
ATOM 5568 C C . ILE A 1 720 ? -56.624 16.173 26.357 1.00 78.62 720 ILE A C 1
ATOM 5570 O O . ILE A 1 720 ? -57.414 17.093 26.566 1.00 78.62 720 ILE A O 1
ATOM 5574 N N . LEU A 1 721 ? -56.331 15.238 27.259 1.00 78.56 721 LEU A N 1
ATOM 5575 C CA . LEU A 1 721 ? -56.744 15.300 28.655 1.00 78.56 721 LEU A CA 1
ATOM 5576 C C . LEU A 1 721 ? -55.617 15.928 29.485 1.00 78.56 721 LEU A C 1
ATOM 5578 O O . LEU A 1 721 ? -54.500 15.406 29.489 1.00 78.56 721 LEU A O 1
ATOM 5582 N N . ILE A 1 722 ? -55.910 17.019 30.193 1.00 72.94 722 ILE A N 1
ATOM 5583 C CA . ILE A 1 722 ? -55.017 17.601 31.203 1.00 72.94 722 ILE A CA 1
ATOM 5584 C C . ILE A 1 722 ? -55.624 17.353 32.582 1.00 72.94 722 ILE A C 1
ATOM 5586 O O . ILE A 1 722 ? -56.776 17.705 32.833 1.00 72.94 722 ILE A O 1
ATOM 5590 N N . GLU A 1 723 ? -54.837 16.768 33.479 1.00 73.50 723 GLU A N 1
ATOM 5591 C CA . GLU A 1 723 ? -55.194 16.567 34.880 1.00 73.50 723 GLU A CA 1
ATOM 5592 C C . GLU A 1 723 ? -54.465 17.618 35.728 1.00 73.50 723 GLU A C 1
ATOM 5594 O O . GLU A 1 723 ? -53.256 17.812 35.577 1.00 73.50 723 GLU A O 1
ATOM 5599 N N . SER A 1 724 ? -55.189 18.340 36.585 1.00 67.50 724 SER A N 1
ATOM 5600 C CA . SER A 1 724 ? -54.616 19.419 37.401 1.00 67.50 724 SER A CA 1
ATOM 5601 C C . SER A 1 724 ? -55.185 19.470 38.816 1.00 67.50 724 SER A C 1
ATOM 5603 O O . SER A 1 724 ? -56.386 19.282 39.021 1.00 67.50 724 SER A O 1
ATOM 5605 N N . GLU A 1 725 ? -54.327 19.755 39.795 1.00 64.56 725 GLU A N 1
ATOM 5606 C CA . GLU A 1 725 ? -54.716 19.862 41.201 1.00 64.56 725 GLU A CA 1
ATOM 5607 C C . GLU A 1 725 ? -55.135 21.303 41.532 1.00 64.56 725 GLU A C 1
ATOM 5609 O O . GLU A 1 725 ? -54.322 22.234 41.545 1.00 64.56 725 GLU A O 1
ATOM 5614 N N . GLY A 1 726 ? -56.426 21.508 41.798 1.00 59.34 726 GLY A N 1
ATOM 5615 C CA . GLY A 1 726 ? -56.949 22.791 42.259 1.00 59.34 726 GLY A CA 1
ATOM 5616 C C . GLY A 1 726 ? -56.484 23.130 43.680 1.00 59.34 726 GLY A C 1
ATOM 5617 O O . GLY A 1 726 ? -56.202 22.241 44.479 1.00 59.34 726 GLY A O 1
ATOM 5618 N N . ARG A 1 727 ? -56.492 24.424 44.048 1.00 57.12 727 ARG A N 1
ATOM 5619 C CA . ARG A 1 727 ? -55.968 24.993 45.326 1.00 57.12 727 ARG A CA 1
ATOM 5620 C C . ARG A 1 727 ? -56.538 24.427 46.654 1.00 57.12 727 ARG A C 1
ATOM 5622 O O . ARG A 1 727 ? -56.284 24.997 47.713 1.00 57.12 727 ARG A O 1
ATOM 5629 N N . ARG A 1 728 ? -57.354 23.373 46.618 1.00 59.00 728 ARG A N 1
ATOM 5630 C CA . ARG A 1 728 ? -57.919 22.649 47.770 1.00 59.00 728 ARG A CA 1
ATOM 5631 C C . ARG A 1 728 ? -57.664 21.128 47.714 1.00 59.00 728 ARG A C 1
ATOM 5633 O O . ARG A 1 728 ? -58.336 20.398 48.430 1.00 59.00 728 ARG A O 1
ATOM 5640 N N . GLY A 1 729 ? -56.747 20.654 46.865 1.00 59.69 729 GLY A N 1
ATOM 5641 C CA . GLY A 1 729 ? -56.465 19.221 46.695 1.00 59.69 729 GLY A CA 1
ATOM 5642 C C . GLY A 1 729 ? -57.515 18.469 45.873 1.00 59.69 729 GLY A C 1
ATOM 5643 O O . GLY A 1 729 ? -57.772 17.292 46.110 1.00 59.69 729 GLY A O 1
ATOM 5644 N N . ALA A 1 730 ? -58.190 19.163 44.951 1.00 63.31 730 ALA A N 1
ATOM 5645 C CA . ALA A 1 730 ? -59.220 18.581 44.093 1.00 63.31 730 ALA A CA 1
ATOM 5646 C C . ALA A 1 730 ? -58.679 18.404 42.670 1.00 63.31 730 ALA A C 1
ATOM 5648 O O . ALA A 1 730 ? -58.358 19.392 42.008 1.00 63.31 730 ALA A O 1
ATOM 5649 N N . ALA A 1 731 ? -58.595 17.158 42.202 1.00 64.06 731 ALA A N 1
ATOM 5650 C CA . ALA A 1 731 ? -58.147 16.838 40.851 1.00 64.06 731 ALA A CA 1
ATOM 5651 C C . ALA A 1 731 ? -59.242 17.146 39.813 1.00 64.06 731 ALA A C 1
ATOM 5653 O O . ALA A 1 731 ? -60.308 16.526 39.809 1.00 64.06 731 ALA A O 1
ATOM 5654 N N . HIS A 1 732 ? -58.961 18.083 38.909 1.00 68.06 732 HIS A N 1
ATOM 5655 C CA . HIS A 1 732 ? -59.776 18.395 37.736 1.00 68.06 732 HIS A CA 1
ATOM 5656 C C . HIS A 1 732 ? -59.203 17.708 36.492 1.00 68.06 732 HIS A C 1
ATOM 5658 O O . HIS A 1 732 ? -57.984 17.619 36.345 1.00 68.06 732 HIS A O 1
ATOM 5664 N N . LYS A 1 733 ? -60.074 17.233 35.592 1.00 73.25 733 LYS A N 1
ATOM 5665 C CA . LYS A 1 733 ? -59.694 16.580 34.330 1.00 73.25 733 LYS A CA 1
ATOM 5666 C C . LYS A 1 733 ? -60.372 17.280 33.155 1.00 73.25 733 LYS A C 1
ATOM 5668 O O . LYS A 1 733 ? -61.543 17.024 32.879 1.00 73.25 733 LYS A O 1
ATOM 5673 N N . ASP A 1 734 ? -59.630 18.137 32.466 1.00 72.56 734 ASP A N 1
ATOM 5674 C CA . ASP A 1 734 ? -60.143 18.958 31.369 1.00 72.56 734 ASP A CA 1
ATOM 5675 C C . ASP A 1 734 ? -59.770 18.345 30.015 1.00 72.56 734 ASP A C 1
ATOM 5677 O O . ASP A 1 734 ? -58.611 17.992 29.780 1.00 72.56 734 ASP A O 1
ATOM 5681 N N . ARG A 1 735 ? -60.741 18.250 29.096 1.00 79.94 735 ARG A N 1
ATOM 5682 C CA . ARG A 1 735 ? -60.472 17.956 27.681 1.00 79.94 735 ARG A CA 1
ATOM 5683 C C . ARG A 1 735 ? -60.288 19.252 26.913 1.00 79.94 735 ARG A C 1
ATOM 5685 O O . ARG A 1 735 ? -61.152 20.125 26.950 1.00 79.94 735 ARG A O 1
ATOM 5692 N N . ILE A 1 736 ? -59.159 19.378 26.226 1.00 79.69 736 ILE A N 1
ATOM 5693 C CA . ILE A 1 736 ? -58.762 20.603 25.532 1.00 79.69 736 ILE A CA 1
ATOM 5694 C C . ILE A 1 736 ? -58.388 20.257 24.084 1.00 79.69 736 ILE A C 1
ATOM 5696 O O . ILE A 1 736 ? -57.434 19.503 23.872 1.00 79.69 736 ILE A O 1
ATOM 5700 N N . PRO A 1 737 ? -59.090 20.815 23.079 1.00 83.00 737 PRO A N 1
ATOM 5701 C CA . PRO A 1 737 ? -58.699 20.696 21.680 1.00 83.00 737 PRO A CA 1
ATOM 5702 C C . PRO A 1 737 ? -57.282 21.226 21.436 1.00 83.00 737 PRO A C 1
ATOM 5704 O O . PRO A 1 737 ? -56.950 22.355 21.807 1.00 83.00 737 PRO A O 1
ATOM 5707 N N . VAL A 1 738 ? -56.444 20.434 20.767 1.00 83.62 738 VAL A N 1
ATOM 5708 C CA . VAL A 1 738 ? -55.029 20.753 20.505 1.00 83.62 738 VAL A CA 1
ATOM 5709 C C . VAL A 1 738 ? -54.889 22.034 19.677 1.00 83.62 738 VAL A C 1
ATOM 5711 O O . VAL A 1 738 ? -53.988 22.833 19.930 1.00 83.62 738 VAL A O 1
ATOM 5714 N N . SER A 1 739 ? -55.842 22.302 18.781 1.00 83.00 739 SER A N 1
ATOM 5715 C CA . SER A 1 739 ? -55.945 23.544 18.003 1.00 83.00 739 SER A CA 1
ATOM 5716 C C . SER A 1 739 ? -56.024 24.807 18.875 1.00 83.00 739 SER A C 1
ATOM 5718 O O . SER A 1 739 ? -55.454 25.845 18.523 1.00 83.00 739 SER A O 1
ATOM 5720 N N . LEU A 1 740 ? -56.635 24.733 20.066 1.00 84.62 740 LEU A N 1
ATOM 5721 C CA . LEU A 1 740 ? -56.622 25.845 21.019 1.00 84.62 740 LEU A CA 1
ATOM 5722 C C . LEU A 1 740 ? -55.223 26.104 21.577 1.00 84.62 740 LEU A C 1
ATOM 5724 O O . LEU A 1 740 ? -54.934 27.247 21.911 1.00 84.62 740 LEU A O 1
ATOM 5728 N N . LEU A 1 741 ? -54.327 25.115 21.610 1.00 85.94 741 LEU A N 1
ATOM 5729 C CA . LEU A 1 741 ? -52.955 25.225 22.127 1.00 85.94 741 LEU A CA 1
ATOM 5730 C C . LEU A 1 741 ? -51.905 25.533 21.046 1.00 85.94 741 LEU A C 1
ATOM 5732 O O . LEU A 1 741 ? -50.765 25.867 21.375 1.00 85.94 741 LEU A O 1
ATOM 5736 N N . GLU A 1 742 ? -52.274 25.469 19.765 1.00 88.50 742 GLU A N 1
ATOM 5737 C CA . GLU A 1 742 ? -51.337 25.632 18.650 1.00 88.50 742 GLU A CA 1
ATOM 5738 C C . GLU A 1 742 ? -50.722 27.038 18.558 1.00 88.50 742 GLU A C 1
ATOM 5740 O O . GLU A 1 742 ? -51.427 28.054 18.546 1.00 88.50 742 GLU A O 1
ATOM 5745 N N . ALA A 1 743 ? -49.391 27.094 18.457 1.00 89.12 743 ALA A N 1
ATOM 5746 C CA . ALA A 1 743 ? -48.616 28.246 17.992 1.00 89.12 743 ALA A CA 1
ATOM 5747 C C . ALA A 1 743 ? -47.201 27.790 17.576 1.00 89.12 743 ALA A C 1
ATOM 5749 O O . ALA A 1 743 ? -46.783 26.678 17.876 1.00 89.12 743 ALA A O 1
ATOM 5750 N N . LYS A 1 744 ? -46.431 28.658 16.906 1.00 89.25 744 LYS A N 1
ATOM 5751 C CA . LYS A 1 744 ? -45.053 28.333 16.481 1.00 89.25 744 LYS A CA 1
ATOM 5752 C C . LYS A 1 744 ? -44.165 27.948 17.673 1.00 89.25 744 LYS A C 1
ATOM 5754 O O . LYS A 1 744 ? -44.225 28.607 18.719 1.00 89.25 744 LYS A O 1
ATOM 5759 N N . ARG A 1 745 ? -43.300 26.943 17.488 1.00 92.69 745 ARG A N 1
ATOM 5760 C CA . ARG A 1 745 ? -42.361 26.448 18.510 1.00 92.69 745 ARG A CA 1
ATOM 5761 C C . ARG A 1 745 ? -41.560 27.587 19.169 1.00 92.69 745 ARG A C 1
ATOM 5763 O O . ARG A 1 745 ? -41.114 28.523 18.503 1.00 92.69 745 ARG A O 1
ATOM 5770 N N . GLY A 1 746 ? -41.357 27.507 20.486 1.00 87.25 746 GLY A N 1
ATOM 5771 C CA . GLY A 1 746 ? -40.612 28.500 21.274 1.00 87.25 746 GLY A CA 1
ATOM 5772 C C . GLY A 1 746 ? -41.408 29.749 21.689 1.00 87.25 746 GLY A C 1
ATOM 5773 O O . GLY A 1 746 ? -40.865 30.630 22.355 1.00 87.25 746 GLY A O 1
ATOM 5774 N N . LYS A 1 747 ? -42.701 29.851 21.351 1.00 92.50 747 LYS A N 1
ATOM 5775 C CA . LYS A 1 747 ? -43.608 30.847 21.958 1.00 92.50 747 LYS A CA 1
ATOM 5776 C C . LYS A 1 747 ? -43.930 30.482 23.415 1.00 92.50 747 LYS A C 1
ATOM 5778 O O . LYS A 1 747 ? -43.760 29.338 23.820 1.00 92.50 747 LYS A O 1
ATOM 5783 N N . LYS A 1 748 ? -44.420 31.443 24.210 1.00 86.69 748 LYS A N 1
ATOM 5784 C CA . LYS A 1 748 ? -44.697 31.282 25.659 1.00 86.69 748 LYS A CA 1
ATOM 5785 C C . LYS A 1 748 ? -45.952 30.457 26.012 1.00 86.69 748 LYS A C 1
ATOM 5787 O O . LYS A 1 748 ? -46.557 30.670 27.062 1.00 86.69 748 LYS A O 1
ATOM 5792 N N . GLY A 1 749 ? -46.397 29.588 25.104 1.00 85.50 749 GLY A N 1
ATOM 5793 C CA . GLY A 1 749 ? -47.699 28.926 25.182 1.00 85.50 749 GLY A CA 1
ATOM 5794 C C . GLY A 1 749 ? -48.893 29.887 25.278 1.00 85.50 749 GLY A C 1
ATOM 5795 O O . GLY A 1 749 ? -48.759 31.116 25.250 1.00 85.50 749 GLY A O 1
ATOM 5796 N N . LYS A 1 750 ? -50.079 29.301 25.403 1.00 86.75 750 LYS A N 1
ATOM 5797 C CA . LYS A 1 750 ? -51.331 29.964 25.785 1.00 86.75 750 LYS A CA 1
ATOM 5798 C C . LYS A 1 750 ? -51.683 29.534 27.211 1.00 86.75 750 LYS A C 1
ATOM 5800 O O . LYS A 1 750 ? -51.303 28.442 27.628 1.00 86.75 750 LYS A O 1
ATOM 5805 N N . LEU A 1 751 ? -52.353 30.403 27.965 1.00 83.94 751 LEU A N 1
ATOM 5806 C CA . LEU A 1 751 ? -52.774 30.100 29.335 1.00 83.94 751 LEU A CA 1
ATOM 5807 C C . LEU A 1 751 ? -53.952 29.114 29.307 1.00 83.94 751 LEU A C 1
ATOM 5809 O O . LEU A 1 751 ? -54.877 29.295 28.516 1.00 83.94 751 LEU A O 1
ATOM 5813 N N . LEU A 1 752 ? -53.913 28.091 30.158 1.00 77.31 752 LEU A N 1
ATOM 5814 C CA . LEU A 1 752 ? -55.008 27.137 30.334 1.00 77.31 752 LEU A CA 1
ATOM 5815 C C . LEU A 1 752 ? -56.178 27.793 31.102 1.00 77.31 752 LEU A C 1
ATOM 5817 O O . LEU A 1 752 ? -55.932 28.621 31.981 1.00 77.31 752 LEU A O 1
ATOM 5821 N N . PRO A 1 753 ? -57.446 27.461 30.788 1.00 60.31 753 PRO A N 1
ATOM 5822 C CA . PRO A 1 753 ? -58.605 28.213 31.281 1.00 60.31 753 PRO A CA 1
ATOM 5823 C C . PRO A 1 753 ? -58.959 27.979 32.761 1.00 60.31 753 PRO A C 1
ATOM 5825 O O . PRO A 1 753 ? -59.747 28.750 33.315 1.00 60.31 753 PRO A O 1
ATOM 5828 N N . HIS A 1 754 ? -58.420 26.941 33.410 1.00 60.50 754 HIS A N 1
ATOM 5829 C CA . HIS A 1 754 ? -58.793 26.532 34.771 1.00 60.50 754 HIS A CA 1
ATOM 5830 C C . HIS A 1 754 ? -57.584 26.425 35.726 1.00 60.50 754 HIS A C 1
ATOM 5832 O O . HIS A 1 754 ? -56.421 26.419 35.313 1.00 60.50 754 HIS A O 1
ATOM 5838 N N . ILE A 1 755 ? -57.863 26.474 37.037 1.00 51.91 755 ILE A N 1
ATOM 5839 C CA . ILE A 1 755 ? -56.886 26.843 38.079 1.00 51.91 755 ILE A CA 1
ATOM 5840 C C . ILE A 1 755 ? -56.459 25.627 38.912 1.00 51.91 755 ILE A C 1
ATOM 5842 O O . ILE A 1 755 ? -57.030 25.354 39.968 1.00 51.91 755 ILE A O 1
ATOM 5846 N N . GLY A 1 756 ? -55.379 24.984 38.481 1.00 55.09 756 GLY A N 1
ATOM 5847 C CA . GLY A 1 756 ? -54.611 23.998 39.245 1.00 55.09 756 GLY A CA 1
ATOM 5848 C C . GLY A 1 756 ? -53.253 23.743 38.593 1.00 55.09 756 GLY A C 1
ATOM 5849 O O . GLY A 1 756 ? -53.135 23.964 37.389 1.00 55.09 756 GLY A O 1
ATOM 5850 N N . GLN A 1 757 ? -52.215 23.329 39.328 1.00 51.84 757 GLN A N 1
ATOM 5851 C CA . GLN A 1 757 ? -50.968 22.925 38.654 1.00 51.84 757 GLN A CA 1
ATOM 5852 C C . GLN A 1 757 ? -51.199 21.588 37.925 1.00 51.84 757 GLN A C 1
ATOM 5854 O O . GLN A 1 757 ? -51.862 20.717 38.488 1.00 51.84 757 GLN A O 1
ATOM 5859 N N . PRO A 1 758 ? -50.716 21.413 36.679 1.00 49.72 758 PRO A N 1
ATOM 5860 C CA . PRO A 1 758 ? -50.922 20.174 35.937 1.00 49.72 758 PRO A CA 1
ATOM 5861 C C . PRO A 1 758 ? -50.063 19.045 36.522 1.00 49.72 758 PRO A C 1
ATOM 5863 O O . PRO A 1 758 ? -48.834 19.140 36.499 1.00 49.72 758 PRO A O 1
ATOM 5866 N N . GLU A 1 759 ? -50.708 17.985 37.012 1.00 45.66 759 GLU A N 1
ATOM 5867 C CA . GLU A 1 759 ? -50.047 16.801 37.584 1.00 45.66 759 GLU A CA 1
ATOM 5868 C C . GLU A 1 759 ? -49.733 15.744 36.521 1.00 45.66 759 GLU A C 1
ATOM 5870 O O . GLU A 1 759 ? -48.635 15.194 36.519 1.00 45.66 759 GLU A O 1
ATOM 5875 N N . THR A 1 760 ? -50.665 15.483 35.597 1.00 41.88 760 THR A N 1
ATOM 5876 C CA . THR A 1 760 ? -50.545 14.416 34.590 1.00 41.88 760 THR A CA 1
ATOM 5877 C C . THR A 1 760 ? -51.282 14.741 33.289 1.00 41.88 760 THR A C 1
ATOM 5879 O O . THR A 1 760 ? -52.231 15.524 33.246 1.00 41.88 760 THR A O 1
ATOM 5882 N N . ALA A 1 761 ? -50.849 14.107 32.196 1.00 36.62 761 ALA A N 1
ATOM 5883 C CA . ALA A 1 761 ? -51.556 14.088 30.917 1.00 36.62 761 ALA A CA 1
ATOM 5884 C C . ALA A 1 761 ? -51.358 12.716 30.247 1.00 36.62 761 ALA A C 1
ATOM 5886 O O . ALA A 1 761 ? -50.225 12.259 30.088 1.00 36.62 761 ALA A O 1
ATOM 5887 N N . PHE A 1 762 ? -52.455 12.046 29.887 1.00 36.72 762 PHE A N 1
ATOM 5888 C CA . PHE A 1 762 ? -52.452 10.674 29.359 1.00 36.72 762 PHE A CA 1
ATOM 5889 C C . PHE A 1 762 ? -52.465 10.635 27.824 1.00 36.72 762 PHE A C 1
ATOM 5891 O O . PHE A 1 762 ? -53.201 11.388 27.189 1.00 36.72 762 PHE A O 1
ATOM 5898 N N . PHE A 1 763 ? -51.705 9.700 27.241 1.00 40.62 763 PHE A N 1
ATOM 5899 C CA . PHE A 1 763 ? -51.596 9.492 25.791 1.00 40.62 763 PHE A CA 1
ATOM 5900 C C . PHE A 1 763 ? -51.542 7.988 25.454 1.00 40.62 763 PHE A C 1
ATOM 5902 O O . PHE A 1 763 ? -50.688 7.290 26.007 1.00 40.62 763 PHE A O 1
ATOM 5909 N N . PRO A 1 764 ? -52.414 7.464 24.569 1.00 28.52 764 PRO A N 1
ATOM 5910 C CA . PRO A 1 764 ? -52.349 6.073 24.118 1.00 28.52 764 PRO A CA 1
ATOM 5911 C C . PRO A 1 764 ? -51.208 5.860 23.105 1.00 28.52 764 PRO A C 1
ATOM 5913 O O . PRO A 1 764 ? -50.930 6.720 22.272 1.00 28.52 764 PRO A O 1
ATOM 5916 N N . GLN A 1 765 ? -50.544 4.702 23.164 1.00 27.66 765 GLN A N 1
ATOM 5917 C CA . GLN A 1 765 ? -49.391 4.356 22.318 1.00 27.66 765 GLN A CA 1
ATOM 5918 C C . GLN A 1 765 ? -49.756 3.370 21.196 1.00 27.66 765 GLN A C 1
ATOM 5920 O O . GLN A 1 765 ? -50.524 2.437 21.422 1.00 27.66 765 GLN A O 1
ATOM 5925 N N . ILE A 1 766 ? -49.145 3.522 20.011 1.00 26.53 766 ILE A N 1
ATOM 5926 C CA . ILE A 1 766 ? -49.204 2.551 18.900 1.00 26.53 766 ILE A CA 1
ATOM 5927 C C . ILE A 1 766 ? -47.800 2.371 18.294 1.00 26.53 766 ILE A C 1
ATOM 5929 O O . ILE A 1 766 ? -47.149 3.345 17.916 1.00 26.53 766 ILE A O 1
ATOM 5933 N N . ASN A 1 767 ? -47.345 1.118 18.190 1.00 24.39 767 ASN A N 1
ATOM 5934 C CA . ASN A 1 767 ? -45.979 0.754 17.789 1.00 24.39 767 ASN A CA 1
ATOM 5935 C C . ASN A 1 767 ? -45.657 0.980 16.286 1.00 24.39 767 ASN A C 1
ATOM 5937 O O . ASN A 1 767 ? -46.540 0.828 15.442 1.00 24.39 767 ASN A O 1
ATOM 5941 N N . PRO A 1 768 ? -44.383 1.263 15.929 1.00 25.45 768 PRO A N 1
ATOM 5942 C CA . PRO A 1 768 ? -43.921 1.463 14.550 1.00 25.45 768 PRO A CA 1
ATOM 5943 C C . PRO A 1 768 ? -42.915 0.412 14.031 1.00 25.45 768 PRO A C 1
ATOM 5945 O O . PRO A 1 768 ? -42.336 -0.360 14.790 1.00 25.45 768 PRO A O 1
ATOM 5948 N N . ILE A 1 769 ? -42.610 0.497 12.730 1.00 23.44 769 ILE A N 1
ATOM 5949 C CA . ILE A 1 769 ? -41.538 -0.229 12.018 1.00 23.44 769 ILE A CA 1
ATOM 5950 C C . ILE A 1 769 ? -40.607 0.814 11.328 1.00 23.44 769 ILE A C 1
ATOM 5952 O O . ILE A 1 769 ? -41.121 1.859 10.917 1.00 23.44 769 ILE A O 1
ATOM 5956 N N . PRO A 1 770 ? -39.265 0.625 11.227 1.00 28.31 770 PRO A N 1
ATOM 5957 C CA . PRO A 1 770 ? -38.336 1.726 10.907 1.00 28.31 770 PRO A CA 1
ATOM 5958 C C . PRO A 1 770 ? -37.813 1.858 9.448 1.00 28.31 770 PRO A C 1
ATOM 5960 O O . PRO A 1 770 ? -37.278 0.927 8.861 1.00 28.31 770 PRO A O 1
ATOM 5963 N N . HIS A 1 771 ? -37.914 3.100 8.954 1.00 28.89 771 HIS A N 1
ATOM 5964 C CA . HIS A 1 771 ? -37.082 3.941 8.052 1.00 28.89 771 HIS A CA 1
ATOM 5965 C C . HIS A 1 771 ? -35.871 3.469 7.203 1.00 28.89 771 HIS A C 1
ATOM 5967 O O . HIS A 1 771 ? -35.040 2.666 7.610 1.00 28.89 771 HIS A O 1
ATOM 5973 N N . ILE A 1 772 ? -35.655 4.254 6.124 1.00 22.80 772 ILE A N 1
ATOM 5974 C CA . ILE A 1 772 ? -34.406 4.525 5.363 1.00 22.80 772 ILE A CA 1
ATOM 5975 C C . ILE A 1 772 ? -34.457 6.017 4.884 1.00 22.80 772 ILE A C 1
ATOM 5977 O O . ILE A 1 772 ? -35.561 6.474 4.605 1.00 22.80 772 ILE A O 1
ATOM 5981 N N . ILE A 1 773 ? -33.402 6.839 4.673 1.00 24.23 773 ILE A N 1
ATOM 5982 C CA . ILE A 1 773 ? -32.124 7.117 5.390 1.00 24.23 773 ILE A CA 1
ATOM 5983 C C . ILE A 1 773 ? -31.484 8.448 4.838 1.00 24.23 773 ILE A C 1
ATOM 5985 O O . ILE A 1 773 ? -32.043 9.026 3.914 1.00 24.23 773 ILE A O 1
ATOM 5989 N N . MET A 1 774 ? -30.323 8.918 5.355 1.00 21.56 774 MET A N 1
ATOM 5990 C CA . MET A 1 774 ? -29.489 10.094 4.916 1.00 21.56 774 MET A CA 1
ATOM 5991 C C . MET A 1 774 ? -30.055 11.527 5.137 1.00 21.56 774 MET A C 1
ATOM 5993 O O . MET A 1 774 ? -31.113 11.859 4.625 1.00 21.56 774 MET A O 1
ATOM 5997 N N . VAL A 1 775 ? -29.466 12.492 5.877 1.00 24.09 775 VAL A N 1
ATOM 5998 C CA . VAL A 1 775 ? -28.164 12.744 6.576 1.00 24.09 775 VAL A CA 1
ATOM 5999 C C . VAL A 1 775 ? -26.988 13.321 5.756 1.00 24.09 775 VAL A C 1
ATOM 6001 O O . VAL A 1 775 ? -26.409 12.610 4.947 1.00 24.09 775 VAL A O 1
ATOM 6004 N N . ILE A 1 776 ? -26.560 14.561 6.092 1.00 25.22 776 ILE A N 1
ATOM 6005 C CA . ILE A 1 776 ? -25.164 15.091 6.205 1.00 25.22 776 ILE A CA 1
ATOM 6006 C C . ILE A 1 776 ? -25.203 16.521 6.833 1.00 25.22 776 ILE A C 1
ATOM 6008 O O . ILE A 1 776 ? -26.260 17.153 6.817 1.00 25.22 776 ILE A O 1
ATOM 6012 N N . SER A 1 777 ? -24.119 17.039 7.453 1.00 26.89 777 SER A N 1
ATOM 6013 C CA . SER A 1 777 ? -24.209 18.195 8.387 1.00 26.89 777 SER A CA 1
ATOM 6014 C C . SER A 1 777 ? -23.048 19.230 8.442 1.00 26.89 777 SER A C 1
ATOM 6016 O O . SER A 1 777 ? -21.946 18.900 8.861 1.00 26.89 777 SER A O 1
ATOM 6018 N N . ASN A 1 778 ? -23.386 20.505 8.168 1.00 30.55 778 ASN A N 1
ATOM 6019 C CA . ASN A 1 778 ? -22.924 21.797 8.755 1.00 30.55 778 ASN A CA 1
ATOM 6020 C C . ASN A 1 778 ? -21.422 22.111 9.081 1.00 30.55 778 ASN A C 1
ATOM 6022 O O . ASN A 1 778 ? -20.818 21.422 9.898 1.00 30.55 778 ASN A O 1
ATOM 6026 N N . PRO A 1 779 ? -20.888 23.285 8.651 1.00 30.25 779 PRO A N 1
ATOM 6027 C CA . PRO A 1 779 ? -19.635 23.886 9.146 1.00 30.25 779 PRO A CA 1
ATOM 6028 C C . PRO A 1 779 ? -19.807 25.284 9.809 1.00 30.25 779 PRO A C 1
ATOM 6030 O O . PRO A 1 779 ? -20.245 26.236 9.162 1.00 30.25 779 PRO A O 1
ATOM 6033 N N . ARG A 1 780 ? -19.391 25.462 11.079 1.00 37.03 780 ARG A N 1
ATOM 6034 C CA . ARG A 1 780 ? -19.508 26.745 11.821 1.00 37.03 780 ARG A CA 1
ATOM 6035 C C . ARG A 1 780 ? -18.280 27.120 12.665 1.00 37.03 780 ARG A C 1
ATOM 6037 O O . ARG A 1 780 ? -18.152 26.658 13.787 1.00 37.03 780 ARG A O 1
ATOM 6044 N N . GLU A 1 781 ? -17.465 28.040 12.146 1.00 38.78 781 GLU A N 1
ATOM 6045 C CA . GLU A 1 781 ? -16.559 28.924 12.925 1.00 38.78 781 GLU A CA 1
ATOM 6046 C C . GLU A 1 781 ? -16.412 30.326 12.275 1.00 38.78 781 GLU A C 1
ATOM 6048 O O . GLU A 1 781 ? -16.105 31.302 12.950 1.00 38.78 781 GLU A O 1
ATOM 6053 N N . LEU A 1 782 ? -16.731 30.480 10.979 1.00 34.91 782 LEU A N 1
ATOM 6054 C CA . LEU A 1 782 ? -16.647 31.750 10.231 1.00 34.91 782 LEU A CA 1
ATOM 6055 C C . LEU A 1 782 ? -17.816 32.738 10.496 1.00 34.91 782 LEU A C 1
ATOM 6057 O O . LEU A 1 782 ? -18.015 33.678 9.731 1.00 34.91 782 LEU A O 1
ATOM 6061 N N . GLU A 1 783 ? -18.661 32.513 11.508 1.00 43.88 783 GLU A N 1
ATOM 6062 C CA . GLU A 1 783 ? -19.864 33.337 11.748 1.00 43.88 783 GLU A CA 1
ATOM 6063 C C . GLU A 1 783 ? -19.621 34.560 12.646 1.00 43.88 783 GLU A C 1
ATOM 6065 O O . GLU A 1 783 ? -20.123 35.631 12.328 1.00 43.88 783 GLU A O 1
ATOM 6070 N N . LYS A 1 784 ? -18.798 34.465 13.698 1.00 44.91 784 LYS A N 1
ATOM 6071 C CA . LYS A 1 784 ? -18.643 35.538 14.713 1.00 44.91 784 LYS A CA 1
ATOM 6072 C C . LYS A 1 784 ? -18.017 36.844 14.196 1.00 44.91 784 LYS A C 1
ATOM 6074 O O . LYS A 1 784 ? -18.070 37.866 14.873 1.00 44.91 784 LYS A O 1
ATOM 6079 N N . LEU A 1 785 ? -17.397 36.814 13.015 1.00 45.06 785 LEU A N 1
ATOM 6080 C CA . LEU A 1 785 ? -16.827 37.994 12.352 1.00 45.06 785 LEU A CA 1
ATOM 6081 C C . LEU A 1 785 ? -17.864 38.733 11.487 1.00 45.06 785 LEU A C 1
ATOM 6083 O O . LEU A 1 785 ? -17.630 39.868 11.084 1.00 45.06 785 LEU A O 1
ATOM 6087 N N . LYS A 1 786 ? -19.016 38.106 11.214 1.00 53.41 786 LYS A N 1
ATOM 6088 C CA . LYS A 1 786 ? -20.079 38.689 10.395 1.00 53.41 786 LYS A CA 1
ATOM 6089 C C . LYS A 1 786 ? -20.751 39.831 11.147 1.00 53.41 786 LYS A C 1
ATOM 6091 O O . LYS A 1 786 ? -20.723 40.958 10.662 1.00 53.41 786 LYS A O 1
ATOM 6096 N N . ASP A 1 787 ? -21.268 39.541 12.345 1.00 57.34 787 ASP A N 1
ATOM 6097 C CA . ASP A 1 787 ? -22.239 40.323 13.143 1.00 57.34 787 ASP A CA 1
ATOM 6098 C C . ASP A 1 787 ? -21.930 41.823 13.341 1.00 57.34 787 ASP A C 1
ATOM 6100 O O . ASP A 1 787 ? -22.824 42.602 13.663 1.00 57.34 787 ASP A O 1
ATOM 6104 N N . ARG A 1 788 ? -20.683 42.262 13.123 1.00 62.94 788 ARG A N 1
ATOM 6105 C CA . ARG A 1 788 ? -20.258 43.666 13.266 1.00 62.94 788 ARG A CA 1
ATOM 6106 C C . ARG A 1 788 ? -20.458 44.532 12.014 1.00 62.94 788 ARG A C 1
ATOM 6108 O O . ARG A 1 788 ? -20.480 45.753 12.141 1.00 62.94 788 ARG A O 1
ATOM 6115 N N . ILE A 1 789 ? -20.584 43.942 10.820 1.00 63.38 789 ILE A N 1
ATOM 6116 C CA . ILE A 1 789 ? -20.527 44.690 9.546 1.00 63.38 789 ILE A CA 1
ATOM 6117 C C . ILE A 1 789 ? -21.713 45.664 9.339 1.00 63.38 789 ILE A C 1
ATOM 6119 O O . ILE A 1 789 ? -21.449 46.807 8.966 1.00 63.38 789 ILE A O 1
ATOM 6123 N N . PRO A 1 790 ? -22.992 45.315 9.604 1.00 67.56 790 PRO A N 1
ATOM 6124 C CA . PRO A 1 790 ? -24.108 46.238 9.355 1.00 67.56 790 PRO A CA 1
ATOM 6125 C C . PRO A 1 790 ? -24.074 47.494 10.235 1.00 67.56 790 PRO A C 1
ATOM 6127 O O . PRO A 1 790 ? -24.436 48.581 9.783 1.00 67.56 790 PRO A O 1
ATOM 6130 N N . ASN A 1 791 ? -23.563 47.375 11.466 1.00 70.88 791 ASN A N 1
ATOM 6131 C CA . ASN A 1 791 ? -23.428 48.511 12.381 1.00 70.88 791 ASN A CA 1
ATOM 6132 C C . ASN A 1 791 ? -22.488 49.586 11.809 1.00 70.88 791 ASN A C 1
ATOM 6134 O O . ASN A 1 791 ? -22.772 50.774 11.944 1.00 70.88 791 ASN A O 1
ATOM 6138 N N . LEU A 1 792 ? -21.419 49.184 11.108 1.00 67.94 792 LEU A N 1
ATOM 6139 C CA . LEU A 1 792 ? -20.494 50.112 10.449 1.00 67.94 792 LEU A CA 1
ATOM 6140 C C . LEU A 1 792 ? -21.183 50.921 9.336 1.00 67.94 792 LEU A C 1
ATOM 6142 O O . LEU A 1 792 ? -20.914 52.108 9.179 1.00 67.94 792 LEU A O 1
ATOM 6146 N N . ILE A 1 793 ? -22.114 50.309 8.600 1.00 72.56 793 ILE A N 1
ATOM 6147 C CA . ILE A 1 793 ? -22.869 50.983 7.530 1.00 72.56 793 ILE A CA 1
ATOM 6148 C C . ILE A 1 793 ? -23.860 51.991 8.110 1.00 72.56 793 ILE A C 1
ATOM 6150 O O . ILE A 1 793 ? -23.988 53.098 7.591 1.00 72.56 793 ILE A O 1
ATOM 6154 N N . ASN A 1 794 ? -24.511 51.655 9.225 1.00 79.00 794 ASN A N 1
ATOM 6155 C CA . ASN A 1 794 ? -25.407 52.588 9.908 1.00 79.00 794 ASN A CA 1
ATOM 6156 C C . ASN A 1 794 ? -24.636 53.799 10.479 1.00 79.00 794 ASN A C 1
ATOM 6158 O O . ASN A 1 794 ? -25.139 54.917 10.397 1.00 79.00 794 ASN A O 1
ATOM 6162 N N . ILE A 1 795 ? -23.387 53.614 10.934 1.00 80.12 795 ILE A N 1
ATOM 6163 C CA . ILE A 1 795 ? -22.479 54.723 11.290 1.00 80.12 795 ILE A CA 1
ATOM 6164 C C . ILE A 1 795 ? -22.169 55.603 10.066 1.00 80.12 795 ILE A C 1
ATOM 6166 O O . ILE A 1 795 ? -22.282 56.822 10.159 1.00 80.12 795 ILE A O 1
ATOM 6170 N N . ILE A 1 796 ? -21.829 55.015 8.911 1.00 74.62 796 ILE A N 1
ATOM 6171 C CA . ILE A 1 796 ? -21.506 55.770 7.681 1.00 74.62 796 ILE A CA 1
ATOM 6172 C C . ILE A 1 796 ? -22.709 56.580 7.175 1.00 74.62 796 ILE A C 1
ATOM 6174 O O . ILE A 1 796 ? -22.548 57.740 6.802 1.00 74.62 796 ILE A O 1
ATOM 6178 N N . ARG A 1 797 ? -23.924 56.017 7.219 1.00 81.06 797 ARG A N 1
ATOM 6179 C CA . ARG A 1 797 ? -25.159 56.745 6.874 1.00 81.06 797 ARG A CA 1
ATOM 6180 C C . ARG A 1 797 ? -25.360 57.976 7.761 1.00 81.06 797 ARG A C 1
ATOM 6182 O O . ARG A 1 797 ? -25.566 59.068 7.239 1.00 81.06 797 ARG A O 1
ATOM 6189 N N . VAL A 1 798 ? -25.246 57.821 9.084 1.00 82.56 798 VAL A N 1
ATOM 6190 C CA . VAL A 1 798 ? -25.350 58.941 10.039 1.00 82.56 798 VAL A CA 1
ATOM 6191 C C . VAL A 1 798 ? -24.254 59.983 9.787 1.00 82.56 798 VAL A C 1
ATOM 6193 O O . VAL A 1 798 ? -24.548 61.175 9.752 1.00 82.56 798 VAL A O 1
ATOM 6196 N N . ALA A 1 799 ? -23.017 59.545 9.534 1.00 78.88 799 ALA A N 1
ATOM 6197 C CA . ALA A 1 799 ? -21.875 60.419 9.265 1.00 78.88 799 ALA A CA 1
ATOM 6198 C C . ALA A 1 799 ? -21.981 61.227 7.956 1.00 78.88 799 ALA A C 1
ATOM 6200 O O . ALA A 1 799 ? -21.250 62.199 7.800 1.00 78.88 799 ALA A O 1
ATOM 6201 N N . ILE A 1 800 ? -22.881 60.859 7.036 1.00 75.38 800 ILE A N 1
ATOM 6202 C CA . ILE A 1 800 ? -23.168 61.618 5.806 1.00 75.38 800 ILE A CA 1
ATOM 6203 C C . ILE A 1 800 ? -24.416 62.492 5.977 1.00 75.38 800 ILE A C 1
ATOM 6205 O O . ILE A 1 800 ? -24.393 63.670 5.630 1.00 75.38 800 ILE A O 1
ATOM 6209 N N . VAL A 1 801 ? -25.489 61.957 6.566 1.00 79.69 801 VAL A N 1
ATOM 6210 C CA . VAL A 1 801 ? -26.742 62.700 6.792 1.00 79.69 801 VAL A CA 1
ATOM 6211 C C . VAL A 1 801 ? -26.545 63.886 7.747 1.00 79.69 801 VAL A C 1
ATOM 6213 O O . VAL A 1 801 ? -27.077 64.968 7.502 1.00 79.69 801 VAL A O 1
ATOM 6216 N N . PHE A 1 802 ? -25.763 63.714 8.817 1.00 78.62 802 PHE A N 1
ATOM 6217 C CA . PHE A 1 802 ? -25.611 64.733 9.859 1.00 78.62 802 PHE A CA 1
ATOM 6218 C C . PHE A 1 802 ? -24.866 66.002 9.378 1.00 78.62 802 PHE A C 1
ATOM 6220 O O . PHE A 1 802 ? -25.399 67.093 9.594 1.00 78.62 802 PHE A O 1
ATOM 6227 N N . PRO A 1 803 ? -23.727 65.930 8.652 1.00 74.94 803 PRO A N 1
ATOM 6228 C CA . PRO A 1 803 ? -23.104 67.120 8.063 1.00 74.94 803 PRO A CA 1
ATOM 6229 C C . PRO A 1 803 ? -23.959 67.814 6.995 1.00 74.94 803 PRO A C 1
ATOM 6231 O O . PRO A 1 803 ? -23.988 69.040 6.963 1.00 74.94 803 PRO A O 1
ATOM 6234 N N . LEU A 1 804 ? -24.688 67.065 6.154 1.00 72.62 804 LEU A N 1
ATOM 6235 C CA . LEU A 1 804 ? -25.593 67.645 5.146 1.00 72.62 804 LEU A CA 1
ATOM 6236 C C . LEU A 1 804 ? -26.705 68.476 5.800 1.00 72.62 804 LEU A C 1
ATOM 6238 O O . LEU A 1 804 ? -26.973 69.602 5.383 1.00 72.62 804 LEU A O 1
ATOM 6242 N N . MET A 1 805 ? -27.308 67.945 6.868 1.00 72.38 805 MET A N 1
ATOM 6243 C CA . MET A 1 805 ? -28.301 68.658 7.672 1.00 72.38 805 MET A CA 1
ATOM 6244 C C . MET A 1 805 ? -27.709 69.933 8.300 1.00 72.38 805 MET A C 1
ATOM 6246 O O . MET A 1 805 ? -28.347 70.982 8.265 1.00 72.38 805 MET A O 1
ATOM 6250 N N . ILE A 1 806 ? -26.477 69.872 8.820 1.00 72.81 806 ILE A N 1
ATOM 6251 C CA . ILE A 1 806 ? -25.784 71.035 9.397 1.00 72.81 806 ILE A CA 1
ATOM 6252 C C . ILE A 1 806 ? -25.485 72.106 8.338 1.00 72.81 806 ILE A C 1
ATOM 6254 O O . ILE A 1 806 ? -25.760 73.275 8.591 1.00 72.81 806 ILE A O 1
ATOM 6258 N N . MET A 1 807 ? -24.979 71.746 7.153 1.00 68.62 807 MET A N 1
ATOM 6259 C CA . MET A 1 807 ? -24.703 72.728 6.091 1.00 68.62 807 MET A CA 1
ATOM 6260 C C . MET A 1 807 ? -25.973 73.455 5.631 1.00 68.62 807 MET A C 1
ATOM 6262 O O . MET A 1 807 ? -25.934 74.666 5.418 1.00 68.62 807 MET A O 1
ATOM 6266 N N . HIS A 1 808 ? -27.102 72.742 5.547 1.00 67.38 808 HIS A N 1
ATOM 6267 C CA . HIS A 1 808 ? -28.394 73.341 5.212 1.00 67.38 808 HIS A CA 1
ATOM 6268 C C . HIS A 1 808 ? -28.902 74.286 6.318 1.00 67.38 808 HIS A C 1
ATOM 6270 O O . HIS A 1 808 ? -29.339 75.393 6.017 1.00 67.38 808 HIS A O 1
ATOM 6276 N N . ILE A 1 809 ? -28.788 73.898 7.596 1.00 68.81 809 ILE A N 1
ATOM 6277 C CA . ILE A 1 809 ? -29.174 74.743 8.745 1.00 68.81 809 ILE A CA 1
ATOM 6278 C C . ILE A 1 809 ? -28.296 76.001 8.855 1.00 68.81 809 ILE A C 1
ATOM 6280 O O . ILE A 1 809 ? -28.792 77.062 9.223 1.00 68.81 809 ILE A O 1
ATOM 6284 N N . LEU A 1 810 ? -27.003 75.901 8.529 1.00 66.00 810 LEU A N 1
ATOM 6285 C CA . LEU A 1 810 ? -26.059 77.024 8.566 1.00 66.00 810 LEU A CA 1
ATOM 6286 C C . LEU A 1 810 ? -26.121 77.936 7.326 1.00 66.00 810 LEU A C 1
ATOM 6288 O O . LEU A 1 810 ? -25.384 78.919 7.278 1.00 66.00 810 LEU A O 1
ATOM 6292 N N . GLY A 1 811 ? -26.963 77.634 6.329 1.00 57.97 811 GLY A N 1
ATOM 6293 C CA . GLY A 1 811 ? -27.110 78.456 5.121 1.00 57.97 811 GLY A CA 1
ATOM 6294 C C . GLY A 1 811 ? -25.839 78.554 4.267 1.00 57.97 811 GLY A C 1
ATOM 6295 O O . GLY A 1 811 ? -25.615 79.569 3.611 1.00 57.97 811 GLY A O 1
ATOM 6296 N N . LEU A 1 812 ? -24.977 77.531 4.300 1.00 57.47 812 LEU A N 1
ATOM 6297 C CA . LEU A 1 812 ? -23.676 77.549 3.627 1.00 57.47 812 LEU A CA 1
ATOM 6298 C C . LEU A 1 812 ? -23.823 77.308 2.114 1.00 57.47 812 LEU A C 1
ATOM 6300 O O . LEU A 1 812 ? -23.710 76.180 1.639 1.00 57.47 812 LEU A O 1
ATOM 6304 N N . GLU A 1 813 ? -24.053 78.380 1.351 1.00 54.56 813 GLU A N 1
ATOM 6305 C CA . GLU A 1 813 ? -24.062 78.340 -0.117 1.00 54.56 813 GLU A CA 1
ATOM 6306 C C . GLU A 1 813 ? -22.659 78.045 -0.686 1.00 54.56 813 GLU A C 1
ATOM 6308 O O . GLU A 1 813 ? -21.807 78.929 -0.807 1.00 54.56 813 GLU A O 1
ATOM 6313 N N . THR A 1 814 ? -22.421 76.803 -1.117 1.00 50.97 814 THR A N 1
ATOM 6314 C CA . THR A 1 814 ? -21.282 76.434 -1.978 1.00 50.97 814 THR A CA 1
ATOM 6315 C C . THR A 1 814 ? -21.538 76.922 -3.407 1.00 50.97 814 THR A C 1
ATOM 6317 O O . THR A 1 814 ? -21.929 76.157 -4.287 1.00 50.97 814 THR A O 1
ATOM 6320 N N . GLY A 1 815 ? -21.431 78.234 -3.611 1.00 40.62 815 GLY A N 1
ATOM 6321 C CA . GLY A 1 815 ? -22.035 78.903 -4.760 1.00 40.62 815 GLY A CA 1
ATOM 6322 C C . GLY A 1 815 ? -21.295 78.778 -6.096 1.00 40.62 815 GLY A C 1
ATOM 6323 O O . GLY A 1 815 ? -20.112 79.089 -6.207 1.00 40.62 815 GLY A O 1
ATOM 6324 N N . SER A 1 816 ? -22.065 78.534 -7.157 1.00 40.22 816 SER A N 1
ATOM 6325 C CA . SER A 1 816 ? -22.150 79.490 -8.273 1.00 40.22 816 SER A CA 1
ATOM 6326 C C . SER A 1 816 ? -23.548 79.417 -8.913 1.00 40.22 816 SER A C 1
ATOM 6328 O O . SER A 1 816 ? -24.226 78.399 -8.794 1.00 40.22 816 SER A O 1
ATOM 6330 N N . ARG A 1 817 ? -24.032 80.501 -9.537 1.00 49.38 817 ARG A N 1
ATOM 6331 C CA . ARG A 1 817 ? -25.380 80.552 -10.140 1.00 49.38 817 ARG A CA 1
ATOM 6332 C C . ARG A 1 817 ? -25.341 80.300 -11.647 1.00 49.38 817 ARG A C 1
ATOM 6334 O O . ARG A 1 817 ? -24.871 81.173 -12.371 1.00 49.38 817 ARG A O 1
ATOM 6341 N N . ALA A 1 818 ? -26.009 79.242 -12.107 1.00 42.34 818 ALA A N 1
ATOM 6342 C CA . ALA A 1 818 ? -26.784 79.255 -13.352 1.00 42.34 818 ALA A CA 1
ATOM 6343 C C . ALA A 1 818 ? -27.812 78.103 -13.393 1.00 42.34 818 ALA A C 1
ATOM 6345 O O . ALA A 1 818 ? -27.489 76.981 -13.039 1.00 42.34 818 ALA A O 1
ATOM 6346 N N . ASN A 1 819 ? -29.009 78.403 -13.910 1.00 40.19 819 ASN A N 1
ATOM 6347 C CA . ASN A 1 819 ? -30.014 77.482 -14.470 1.00 40.19 819 ASN A CA 1
ATOM 6348 C C . ASN A 1 819 ? -30.723 76.430 -13.570 1.00 40.19 819 ASN A C 1
ATOM 6350 O O . ASN A 1 819 ? -30.193 75.379 -13.247 1.00 40.19 819 ASN A O 1
ATOM 6354 N N . LEU A 1 820 ? -32.037 76.672 -13.407 1.00 43.16 820 LEU A N 1
ATOM 6355 C CA . LEU A 1 820 ? -33.145 75.714 -13.1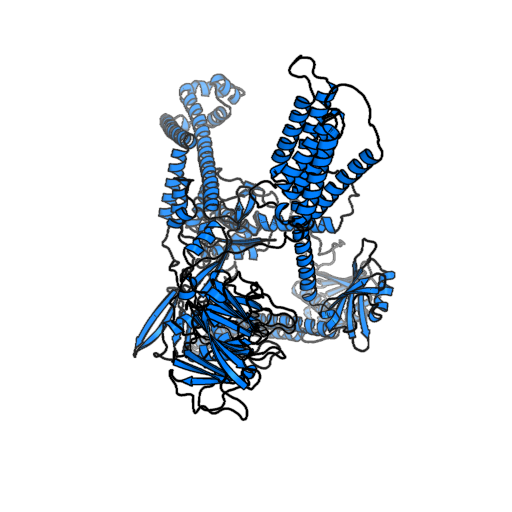97 1.00 43.16 820 LEU A CA 1
ATOM 6356 C C . LEU A 1 820 ? -33.340 75.046 -11.805 1.00 43.16 820 LEU A C 1
ATOM 6358 O O . LEU A 1 820 ? -32.433 74.828 -11.018 1.00 43.16 820 LEU A O 1
ATOM 6362 N N . HIS A 1 821 ? -34.618 74.771 -11.500 1.00 47.03 821 HIS A N 1
ATOM 6363 C CA . HIS A 1 821 ? -35.164 74.031 -10.339 1.00 47.03 821 HIS A CA 1
ATOM 6364 C C . HIS A 1 821 ? -35.023 74.585 -8.901 1.00 47.03 821 HIS A C 1
ATOM 6366 O O . HIS A 1 821 ? -35.438 73.909 -7.957 1.00 47.03 821 HIS A O 1
ATOM 6372 N N . ALA A 1 822 ? -34.624 75.848 -8.714 1.00 50.75 822 ALA A N 1
ATOM 6373 C CA . ALA A 1 822 ? -34.488 76.520 -7.404 1.00 50.75 822 ALA A CA 1
ATOM 6374 C C . ALA A 1 822 ? -35.760 76.642 -6.508 1.00 50.75 822 ALA A C 1
ATOM 6376 O O . ALA A 1 822 ? -35.708 77.288 -5.465 1.00 50.75 822 ALA A O 1
ATOM 6377 N N . SER A 1 823 ? -36.897 76.042 -6.879 1.00 49.28 823 SER A N 1
ATOM 6378 C CA . SER A 1 823 ? -38.115 75.941 -6.050 1.00 49.28 823 SER A CA 1
ATOM 6379 C C . SER A 1 823 ? -38.530 74.504 -5.694 1.00 49.28 823 SER A C 1
ATOM 6381 O O . SER A 1 823 ? -39.372 74.319 -4.819 1.00 49.28 823 SER A O 1
ATOM 6383 N N . TRP A 1 824 ? -37.940 73.483 -6.329 1.00 49.22 824 TRP A N 1
ATOM 6384 C CA . TRP A 1 824 ? -38.233 72.065 -6.057 1.00 49.22 824 TRP A CA 1
ATOM 6385 C C . TRP A 1 824 ? -37.190 71.408 -5.139 1.00 49.22 824 TRP A C 1
ATOM 6387 O O . TRP A 1 824 ? -37.512 70.465 -4.414 1.00 49.22 824 TRP A O 1
ATOM 6397 N N . THR A 1 825 ? -35.956 71.919 -5.134 1.00 63.53 825 THR A N 1
ATOM 6398 C CA . THR A 1 825 ? -34.805 71.333 -4.423 1.00 63.53 825 THR A CA 1
ATOM 6399 C C . THR A 1 825 ? -35.006 71.225 -2.913 1.00 63.53 825 THR A C 1
ATOM 6401 O O . THR A 1 825 ? -34.736 70.170 -2.348 1.00 63.53 825 THR A O 1
ATOM 6404 N N . ALA A 1 826 ? -35.527 72.263 -2.249 1.00 65.25 826 ALA A N 1
ATOM 6405 C CA . ALA A 1 826 ? -35.689 72.264 -0.792 1.00 65.25 826 ALA A CA 1
ATOM 6406 C C . ALA A 1 826 ? -36.636 71.151 -0.303 1.00 65.25 826 ALA A C 1
ATOM 6408 O O . ALA A 1 826 ? -36.258 70.346 0.547 1.00 65.25 826 ALA A O 1
ATOM 6409 N N . TRP A 1 827 ? -37.847 71.049 -0.865 1.00 73.62 827 TRP A N 1
ATOM 6410 C CA . TRP A 1 827 ? -38.796 69.997 -0.478 1.00 73.62 827 TRP A CA 1
ATOM 6411 C C . TRP A 1 827 ? -38.274 68.600 -0.832 1.00 73.62 827 TRP A C 1
ATOM 6413 O O . TRP A 1 827 ? -38.343 67.693 -0.003 1.00 73.62 827 TRP A O 1
ATOM 6423 N N . ALA A 1 828 ? -37.677 68.434 -2.017 1.00 73.12 828 ALA A N 1
ATOM 6424 C CA . ALA A 1 828 ? -37.084 67.164 -2.423 1.00 73.12 828 ALA A CA 1
ATOM 6425 C C . ALA A 1 828 ? -35.913 66.739 -1.512 1.00 73.12 828 ALA A C 1
ATOM 6427 O O . ALA A 1 828 ? -35.790 65.555 -1.197 1.00 73.12 828 ALA A O 1
ATOM 6428 N N . PHE A 1 829 ? -35.110 67.686 -1.011 1.00 76.69 829 PHE A N 1
ATOM 6429 C CA . PHE A 1 829 ? -34.078 67.425 -0.004 1.00 76.69 829 PHE A CA 1
ATOM 6430 C C . PHE A 1 829 ? -34.672 66.985 1.341 1.00 76.69 829 PHE A C 1
ATOM 6432 O O . PHE A 1 829 ? -34.199 66.004 1.910 1.00 76.69 829 PHE A O 1
ATOM 6439 N N . TYR A 1 830 ? -35.742 67.623 1.830 1.00 80.62 830 TYR A N 1
ATOM 6440 C CA . TYR A 1 830 ? -36.417 67.177 3.059 1.00 80.62 830 TYR A CA 1
ATOM 6441 C C . TYR A 1 830 ? -37.078 65.795 2.909 1.00 80.62 830 TYR A C 1
ATOM 6443 O O . TYR A 1 830 ? -37.034 64.995 3.845 1.00 80.62 830 TYR A O 1
ATOM 6451 N N . VAL A 1 831 ? -37.624 65.467 1.733 1.00 82.38 831 VAL A N 1
ATOM 6452 C CA . VAL A 1 831 ? -38.131 64.117 1.420 1.00 82.38 831 VAL A CA 1
ATOM 6453 C C . VAL A 1 831 ? -36.989 63.095 1.383 1.00 82.38 831 VAL A C 1
ATOM 6455 O O . VAL A 1 831 ? -37.098 62.036 2.001 1.00 82.38 831 VAL A O 1
ATOM 6458 N N . TRP A 1 832 ? -35.868 63.418 0.731 1.00 86.00 832 TRP A N 1
ATOM 6459 C CA . TRP A 1 832 ? -34.663 62.582 0.726 1.00 86.00 832 TRP A CA 1
ATOM 6460 C C . TRP A 1 832 ? -34.125 62.349 2.146 1.00 86.00 832 TRP A C 1
ATOM 6462 O O . TRP A 1 832 ? -33.835 61.212 2.518 1.00 86.00 832 TRP A O 1
ATOM 6472 N N . LEU A 1 833 ? -34.071 63.399 2.970 1.00 83.00 833 LEU A N 1
ATOM 6473 C CA . LEU A 1 833 ? -33.632 63.352 4.364 1.00 83.00 833 LEU A CA 1
ATOM 6474 C C . LEU A 1 833 ? -34.551 62.463 5.216 1.00 83.00 833 LEU A C 1
ATOM 6476 O O . LEU A 1 833 ? -34.066 61.642 5.994 1.00 83.00 833 LEU A O 1
ATOM 6480 N N . ALA A 1 834 ? -35.871 62.565 5.032 1.00 84.50 834 ALA A N 1
ATOM 6481 C CA . ALA A 1 834 ? -36.840 61.696 5.695 1.00 84.50 834 ALA A CA 1
ATOM 6482 C C . ALA A 1 834 ? -36.661 60.219 5.295 1.00 84.50 834 ALA A C 1
ATOM 6484 O O . ALA A 1 834 ? -36.673 59.344 6.164 1.00 84.50 834 ALA A O 1
ATOM 6485 N N . ILE A 1 835 ? -36.425 59.936 4.007 1.00 85.62 835 ILE A N 1
ATOM 6486 C CA . ILE A 1 835 ? -36.139 58.582 3.504 1.00 85.62 835 ILE A CA 1
ATOM 6487 C C . ILE A 1 835 ? -34.816 58.050 4.077 1.00 85.62 835 ILE A C 1
ATOM 6489 O O . ILE A 1 835 ? -34.769 56.908 4.532 1.00 85.62 835 ILE A O 1
ATOM 6493 N N . ALA A 1 836 ? -33.758 58.864 4.123 1.00 82.75 836 ALA A N 1
ATOM 6494 C CA . ALA A 1 836 ? -32.464 58.481 4.686 1.00 82.75 836 ALA A CA 1
ATOM 6495 C C . ALA A 1 836 ? -32.566 58.153 6.190 1.00 82.75 836 ALA A C 1
ATOM 6497 O O . ALA A 1 836 ? -32.099 57.101 6.636 1.00 82.75 836 ALA A O 1
ATOM 6498 N N . CYS A 1 837 ? -33.250 58.998 6.967 1.00 85.31 837 CYS A N 1
ATOM 6499 C CA . CYS A 1 837 ? -33.533 58.752 8.382 1.00 85.31 837 CYS A CA 1
ATOM 6500 C C . CYS A 1 837 ? -34.393 57.493 8.594 1.00 85.31 837 CYS A C 1
ATOM 6502 O O . CYS A 1 837 ? -34.101 56.694 9.488 1.00 85.31 837 CYS A O 1
ATOM 6504 N N . TRP A 1 838 ? -35.402 57.261 7.747 1.00 88.25 838 TRP A N 1
ATOM 6505 C CA . TRP A 1 838 ? -36.211 56.041 7.783 1.00 88.25 838 TRP A CA 1
ATOM 6506 C C . TRP A 1 838 ? -35.386 54.786 7.461 1.00 88.25 838 TRP A C 1
ATOM 6508 O O . TRP A 1 838 ? -35.493 53.795 8.180 1.00 88.25 838 TRP A O 1
ATOM 6518 N N . LEU A 1 839 ? -34.500 54.828 6.458 1.00 84.38 839 LEU A N 1
ATOM 6519 C CA . LEU A 1 839 ? -33.600 53.718 6.115 1.00 84.38 839 LEU A CA 1
ATOM 6520 C C . LEU A 1 839 ? -32.629 53.384 7.257 1.00 84.38 839 LEU A C 1
ATOM 6522 O O . LEU A 1 839 ? -32.389 52.203 7.525 1.00 84.38 839 LEU A O 1
ATOM 6526 N N . ILE A 1 840 ? -32.101 54.391 7.963 1.00 84.69 840 ILE A N 1
ATOM 6527 C CA . ILE A 1 840 ? -31.277 54.197 9.169 1.00 84.69 840 ILE A CA 1
ATOM 6528 C C . ILE A 1 840 ? -32.100 53.501 10.265 1.00 84.69 840 ILE A C 1
ATOM 6530 O O . ILE A 1 840 ? -31.688 52.456 10.771 1.00 84.69 840 ILE A O 1
ATOM 6534 N N . PHE A 1 841 ? -33.285 54.025 10.590 1.00 85.44 841 PHE A N 1
ATOM 6535 C CA . PHE A 1 841 ? -34.166 53.481 11.630 1.00 85.44 841 PHE A CA 1
ATOM 6536 C C . PHE A 1 841 ? -34.620 52.043 11.326 1.00 85.44 841 PHE A C 1
ATOM 6538 O O . PHE A 1 841 ? -34.473 51.145 12.158 1.00 85.44 841 PHE A O 1
ATOM 6545 N N . PHE A 1 842 ? -35.073 51.788 10.096 1.00 85.88 842 PHE A N 1
ATOM 6546 C CA . PHE A 1 842 ? -35.453 50.462 9.610 1.00 85.88 842 PHE A CA 1
ATOM 6547 C C . PHE A 1 842 ? -34.286 49.464 9.681 1.00 85.88 842 PHE A C 1
ATOM 6549 O O . PHE A 1 842 ? -34.484 48.301 10.019 1.00 85.88 842 PHE A O 1
ATOM 6556 N N . SER A 1 843 ? -33.049 49.912 9.449 1.00 83.31 843 SER A N 1
ATOM 6557 C CA . SER A 1 843 ? -31.844 49.075 9.560 1.00 83.31 843 SER A CA 1
ATOM 6558 C C . SER A 1 843 ? -31.445 48.730 10.991 1.00 83.31 843 SER A C 1
ATOM 6560 O O . SER A 1 843 ? -30.920 47.645 11.225 1.00 83.31 843 SER A O 1
ATOM 6562 N N . ILE A 1 844 ? -31.727 49.611 11.951 1.00 80.94 844 ILE A N 1
ATOM 6563 C CA . ILE A 1 844 ? -31.505 49.343 13.378 1.00 80.94 844 ILE A CA 1
ATOM 6564 C C . ILE A 1 844 ? -32.522 48.312 13.900 1.00 80.94 844 ILE A C 1
ATOM 6566 O O . ILE A 1 844 ? -32.158 47.442 14.688 1.00 80.94 844 ILE A O 1
ATOM 6570 N N . ILE A 1 845 ? -33.776 48.359 13.431 1.00 82.62 845 ILE A N 1
ATOM 6571 C CA . ILE A 1 845 ? -34.844 47.430 13.854 1.00 82.62 845 ILE A CA 1
ATOM 6572 C C . ILE A 1 845 ? -34.776 46.087 13.110 1.00 82.62 845 ILE A C 1
ATOM 6574 O O . ILE A 1 845 ? -34.972 45.029 13.711 1.00 82.62 845 ILE A O 1
ATOM 6578 N N . HIS A 1 846 ? -34.479 46.104 11.809 1.00 81.00 846 HIS A N 1
ATOM 6579 C CA . HIS A 1 846 ? -34.491 44.926 10.938 1.00 81.00 846 HIS A CA 1
ATOM 6580 C C . HIS A 1 846 ? -33.102 44.555 10.386 1.00 81.00 846 HIS A C 1
ATOM 6582 O O . HIS A 1 846 ? -33.000 44.271 9.195 1.00 81.00 846 HIS A O 1
ATOM 6588 N N . PRO A 1 847 ? -32.012 44.474 11.179 1.00 73.12 847 PRO A N 1
ATOM 6589 C CA . PRO A 1 847 ? -30.652 44.315 10.642 1.00 73.12 847 PRO A CA 1
ATOM 6590 C C . PRO A 1 847 ? -30.488 43.092 9.723 1.00 73.12 847 PRO A C 1
ATOM 6592 O O . PRO A 1 847 ? -29.614 43.092 8.861 1.00 73.12 847 PRO A O 1
ATOM 6595 N N . HIS A 1 848 ? -31.370 42.086 9.836 1.00 73.00 848 HIS A N 1
ATOM 6596 C CA . HIS A 1 848 ? -31.529 40.979 8.886 1.00 73.00 848 HIS A CA 1
ATOM 6597 C C . HIS A 1 848 ? -31.637 41.411 7.401 1.00 73.00 848 HIS A C 1
ATOM 6599 O O . HIS A 1 848 ? -31.116 40.691 6.553 1.00 73.00 848 HIS A O 1
ATOM 6605 N N . TRP A 1 849 ? -32.221 42.574 7.071 1.00 78.19 849 TRP A N 1
ATOM 6606 C CA . TRP A 1 849 ? -32.362 43.059 5.683 1.00 78.19 849 TRP A CA 1
ATOM 6607 C C . TRP A 1 849 ? -31.047 43.547 5.050 1.00 78.19 849 TRP A C 1
ATOM 6609 O O . TRP A 1 849 ? -30.928 43.588 3.825 1.00 78.19 849 TRP A O 1
ATOM 6619 N N . GLN A 1 850 ? -30.042 43.879 5.867 1.00 70.25 850 GLN A N 1
ATOM 6620 C CA . GLN A 1 850 ? -28.723 44.306 5.388 1.00 70.25 850 GLN A CA 1
ATOM 6621 C C . GLN A 1 850 ? -27.842 43.110 4.969 1.00 70.25 850 GLN A C 1
ATOM 6623 O O . GLN A 1 850 ? -26.911 43.272 4.173 1.00 70.25 850 GLN A O 1
ATOM 6628 N N . TRP A 1 851 ? -28.136 41.900 5.466 1.00 67.88 851 TRP A N 1
ATOM 6629 C CA . TRP A 1 851 ? -27.371 40.687 5.161 1.00 67.88 851 TRP A CA 1
ATOM 6630 C C . TRP A 1 851 ? -27.736 40.076 3.816 1.00 67.88 851 TRP A C 1
ATOM 6632 O O . TRP A 1 851 ? -28.866 40.141 3.342 1.00 67.88 851 TRP A O 1
ATOM 6642 N N . GLN A 1 852 ? -26.760 39.381 3.241 1.00 64.69 852 GLN A N 1
ATOM 6643 C CA . GLN A 1 852 ? -26.893 38.755 1.941 1.00 64.69 852 GLN A CA 1
ATOM 6644 C C . GLN A 1 852 ? -27.078 37.232 2.054 1.00 64.69 852 GLN A C 1
ATOM 6646 O O . GLN A 1 852 ? -26.176 36.514 2.497 1.00 64.69 852 GLN A O 1
ATOM 6651 N N . ALA A 1 853 ? -28.217 36.713 1.584 1.00 58.88 853 ALA A N 1
ATOM 6652 C CA . ALA A 1 853 ? -28.357 35.288 1.281 1.00 58.88 853 ALA A CA 1
ATOM 6653 C C . ALA A 1 853 ? -27.420 34.921 0.112 1.00 58.88 853 ALA A C 1
ATOM 6655 O O . ALA A 1 853 ? -27.301 35.680 -0.846 1.00 58.88 853 ALA A O 1
ATOM 6656 N N . LEU A 1 854 ? -26.749 33.761 0.164 1.00 57.69 854 LEU A N 1
ATOM 6657 C CA . LEU A 1 854 ? -25.518 33.492 -0.610 1.00 57.69 854 LEU A CA 1
ATOM 6658 C C . LEU A 1 854 ? -25.583 33.633 -2.153 1.00 57.69 854 LEU A C 1
ATOM 6660 O O . LEU A 1 854 ? -24.525 33.588 -2.781 1.00 57.69 854 LEU A O 1
ATOM 6664 N N . ARG A 1 855 ? -26.765 33.795 -2.764 1.00 59.81 855 ARG A N 1
ATOM 6665 C CA . ARG A 1 855 ? -26.986 33.804 -4.225 1.00 59.81 855 ARG A CA 1
ATOM 6666 C C . ARG A 1 855 ? -27.535 35.114 -4.826 1.00 59.81 855 ARG A C 1
ATOM 6668 O O . ARG A 1 855 ? -27.604 35.194 -6.043 1.00 59.81 855 ARG A O 1
ATOM 6675 N N . ILE A 1 856 ? -27.943 36.110 -4.030 1.00 72.00 856 ILE A N 1
ATOM 6676 C CA . ILE A 1 856 ? -28.666 37.313 -4.518 1.00 72.00 856 ILE A CA 1
ATOM 6677 C C . ILE A 1 856 ? -28.008 38.577 -3.936 1.00 72.00 856 ILE A C 1
ATOM 6679 O O . ILE A 1 856 ? -27.685 38.527 -2.752 1.00 72.00 856 ILE A O 1
ATOM 6683 N N . PRO A 1 857 ? -27.764 39.675 -4.689 1.00 74.00 857 PRO A N 1
ATOM 6684 C CA . PRO A 1 857 ? -27.215 40.941 -4.166 1.00 74.00 857 PRO A CA 1
ATOM 6685 C C . PRO A 1 857 ? -27.962 41.508 -2.944 1.00 74.00 857 PRO A C 1
ATOM 6687 O O . PRO A 1 857 ? -29.142 41.225 -2.748 1.00 74.00 857 PRO A O 1
ATOM 6690 N N . SER A 1 858 ? -27.285 42.309 -2.111 1.00 78.00 858 SER A N 1
ATOM 6691 C CA . SER A 1 858 ? -27.922 42.931 -0.935 1.00 78.00 858 SER A CA 1
ATOM 6692 C C . SER A 1 858 ? -28.816 44.099 -1.355 1.00 78.00 858 SER A C 1
ATOM 6694 O O . SER A 1 858 ? -28.371 45.001 -2.064 1.00 78.00 858 SER A O 1
ATOM 6696 N N . PHE A 1 859 ? -30.063 44.115 -0.878 1.00 80.81 859 PHE A N 1
ATOM 6697 C CA . PHE A 1 859 ? -31.001 45.206 -1.151 1.00 80.81 859 PHE A CA 1
ATOM 6698 C C . PHE A 1 859 ? -30.561 46.525 -0.486 1.00 80.81 859 PHE A C 1
ATOM 6700 O O . PHE A 1 859 ? -30.752 47.588 -1.069 1.00 80.81 859 PHE A O 1
ATOM 6707 N N . SER A 1 860 ? -29.884 46.462 0.674 1.00 82.00 860 SER A N 1
ATOM 6708 C CA . SER A 1 860 ? -29.297 47.649 1.325 1.00 82.00 860 SER A CA 1
ATOM 6709 C C . SER A 1 860 ? -28.257 48.308 0.433 1.00 82.00 860 SER A C 1
ATOM 6711 O O . SER A 1 860 ? -28.332 49.507 0.213 1.00 82.00 860 SER A O 1
ATOM 6713 N N . ALA A 1 861 ? -27.350 47.519 -0.150 1.00 82.88 861 ALA A N 1
ATOM 6714 C CA . ALA A 1 861 ? -26.317 48.026 -1.049 1.00 82.88 861 ALA A CA 1
ATOM 6715 C C . ALA A 1 861 ? -26.899 48.792 -2.249 1.00 82.88 861 ALA A C 1
ATOM 6717 O O . ALA A 1 861 ? -26.385 49.844 -2.615 1.00 82.88 861 ALA A O 1
ATOM 6718 N N . VAL A 1 862 ? -27.990 48.288 -2.840 1.00 85.88 862 VAL A N 1
ATOM 6719 C CA . VAL A 1 862 ? -28.695 48.985 -3.925 1.00 85.88 862 VAL A CA 1
ATOM 6720 C C . VAL A 1 862 ? -29.287 50.295 -3.405 1.00 85.88 862 VAL A C 1
ATOM 6722 O O . VAL A 1 862 ? -28.929 51.348 -3.922 1.00 85.88 862 VAL A O 1
ATOM 6725 N N . ALA A 1 863 ? -30.103 50.247 -2.345 1.00 86.06 863 ALA A N 1
ATOM 6726 C CA . ALA A 1 863 ? -30.759 51.425 -1.772 1.00 86.06 863 ALA A CA 1
ATOM 6727 C C . ALA A 1 863 ? -29.769 52.530 -1.353 1.00 86.06 863 ALA A C 1
ATOM 6729 O O . ALA A 1 863 ? -30.017 53.704 -1.614 1.00 86.06 863 ALA A O 1
ATOM 6730 N N . ASP A 1 864 ? -28.634 52.161 -0.756 1.00 86.25 864 ASP A N 1
ATOM 6731 C CA . ASP A 1 864 ? -27.580 53.086 -0.325 1.00 86.25 864 ASP A CA 1
ATOM 6732 C C . ASP A 1 864 ? -26.906 53.801 -1.510 1.00 86.25 864 ASP A C 1
ATOM 6734 O O . ASP A 1 864 ? -26.701 55.016 -1.478 1.00 86.25 864 ASP A O 1
ATOM 6738 N N . ILE A 1 865 ? -26.606 53.067 -2.587 1.00 88.06 865 ILE A N 1
ATOM 6739 C CA . ILE A 1 865 ? -26.013 53.633 -3.807 1.00 88.06 865 ILE A CA 1
ATOM 6740 C C . ILE A 1 865 ? -27.046 54.507 -4.546 1.00 88.06 865 ILE A C 1
ATOM 6742 O O . ILE A 1 865 ? -26.703 55.603 -4.993 1.00 88.06 865 ILE A O 1
ATOM 6746 N N . THR A 1 866 ? -28.320 54.094 -4.611 1.00 89.69 866 THR A N 1
ATOM 6747 C CA . THR A 1 866 ? -29.414 54.924 -5.153 1.00 89.69 866 THR A CA 1
ATOM 6748 C C . THR A 1 866 ? -29.581 56.219 -4.359 1.00 89.69 866 THR A C 1
ATOM 6750 O O . THR A 1 866 ? -29.715 57.284 -4.956 1.00 89.69 866 THR A O 1
ATOM 6753 N N . MET A 1 867 ? -29.533 56.156 -3.024 1.00 86.81 867 MET A N 1
ATOM 6754 C CA . MET A 1 867 ? -29.698 57.314 -2.142 1.00 86.81 867 MET A CA 1
ATOM 6755 C C . MET A 1 867 ? -28.653 58.401 -2.433 1.00 86.81 867 MET A C 1
ATOM 6757 O O . MET A 1 867 ? -29.018 59.570 -2.545 1.00 86.81 867 MET A O 1
ATOM 6761 N N . ILE A 1 868 ? -27.380 58.038 -2.628 1.00 86.56 868 ILE A N 1
ATOM 6762 C CA . ILE A 1 868 ? -26.337 59.005 -3.014 1.00 86.56 868 ILE A CA 1
ATOM 6763 C C . ILE A 1 868 ? -26.457 59.440 -4.481 1.00 86.56 868 ILE A C 1
ATOM 6765 O O . ILE A 1 868 ? -26.209 60.606 -4.786 1.00 86.56 868 ILE A O 1
ATOM 6769 N N . GLY A 1 869 ? -26.905 58.564 -5.386 1.00 84.12 869 GLY A N 1
ATOM 6770 C CA . GLY A 1 869 ? -27.217 58.949 -6.767 1.00 84.12 869 GLY A CA 1
ATOM 6771 C C . GLY A 1 869 ? -28.314 60.020 -6.860 1.00 84.12 869 GLY A C 1
ATOM 6772 O O . GLY A 1 869 ? -28.193 60.942 -7.661 1.00 84.12 869 GLY A O 1
ATOM 6773 N N . VAL A 1 870 ? -29.342 59.943 -6.007 1.00 84.31 870 VAL A N 1
ATOM 6774 C CA . VAL A 1 870 ? -30.400 60.967 -5.895 1.00 84.31 870 VAL A CA 1
ATOM 6775 C C . VAL A 1 870 ? -29.895 62.225 -5.184 1.00 84.31 870 VAL A C 1
ATOM 6777 O O . VAL A 1 870 ? -30.206 63.324 -5.631 1.00 84.31 870 VAL A O 1
ATOM 6780 N N . LEU A 1 871 ? -29.089 62.095 -4.122 1.00 82.31 871 LEU A N 1
ATOM 6781 C CA . LEU A 1 871 ? -28.481 63.252 -3.448 1.00 82.31 871 LEU A CA 1
ATOM 6782 C C . LEU A 1 871 ? -27.645 64.089 -4.424 1.00 82.31 871 LEU A C 1
ATOM 6784 O O . LEU A 1 871 ? -27.762 65.307 -4.439 1.00 82.31 871 LEU A O 1
ATOM 6788 N N . THR A 1 872 ? -26.834 63.420 -5.246 1.00 81.12 872 THR A N 1
ATOM 6789 C CA . THR A 1 872 ? -25.982 64.051 -6.262 1.00 81.12 872 THR A CA 1
ATOM 6790 C C . THR A 1 872 ? -26.833 64.891 -7.222 1.00 81.12 872 THR A C 1
ATOM 6792 O O . THR A 1 872 ? -26.553 66.068 -7.415 1.00 81.12 872 THR A O 1
ATOM 6795 N N . TYR A 1 873 ? -27.948 64.339 -7.717 1.00 81.19 873 TYR A N 1
ATOM 6796 C CA . TYR A 1 873 ? -28.873 65.048 -8.607 1.00 81.19 873 TYR A CA 1
ATOM 6797 C C . TYR A 1 873 ? -29.494 66.292 -7.952 1.00 81.19 873 TYR A C 1
ATOM 6799 O O . TYR A 1 873 ? -29.518 67.365 -8.551 1.00 81.19 873 TYR A O 1
ATOM 6807 N N . LEU A 1 874 ? -29.955 66.174 -6.700 1.00 74.62 874 LEU A N 1
ATOM 6808 C CA . LEU A 1 874 ? -30.653 67.251 -5.981 1.00 74.62 874 LEU A CA 1
ATOM 6809 C C . LEU A 1 874 ? -29.794 68.494 -5.686 1.00 74.62 874 LEU A C 1
ATOM 6811 O O . LEU A 1 874 ? -30.359 69.538 -5.359 1.00 74.62 874 LEU A O 1
ATOM 6815 N N . PHE A 1 875 ? -28.467 68.393 -5.791 1.00 73.31 875 PHE A N 1
ATOM 6816 C CA . PHE A 1 875 ? -27.517 69.468 -5.478 1.00 73.31 875 PHE A CA 1
ATOM 6817 C C . PHE A 1 875 ? -26.800 70.054 -6.712 1.00 73.31 875 PHE A C 1
ATOM 6819 O O . PHE A 1 875 ? -25.830 70.791 -6.547 1.00 73.31 875 PHE A O 1
ATOM 6826 N N . GLY A 1 876 ? -27.275 69.770 -7.932 1.00 68.56 876 GLY A N 1
ATOM 6827 C CA . GLY A 1 876 ? -26.609 70.184 -9.179 1.00 68.56 876 GLY A CA 1
ATOM 6828 C C . GLY A 1 876 ? -25.613 69.130 -9.662 1.00 68.56 876 GLY A C 1
ATOM 6829 O O . GLY A 1 876 ? -24.407 69.378 -9.727 1.00 68.56 876 GLY A O 1
ATOM 6830 N N . GLY A 1 877 ? -26.138 67.920 -9.875 1.00 73.62 877 GLY A N 1
ATOM 6831 C CA . GLY A 1 877 ? -25.443 66.768 -10.444 1.00 73.62 877 GLY A CA 1
ATOM 6832 C C . GLY A 1 877 ? -24.019 66.541 -9.940 1.00 73.62 877 GLY A C 1
ATOM 6833 O O . GLY A 1 877 ? -23.746 66.545 -8.738 1.00 73.62 877 GLY A O 1
ATOM 6834 N N . ILE A 1 878 ? -23.102 66.239 -10.860 1.00 77.62 878 ILE A N 1
ATOM 6835 C CA . ILE A 1 878 ? -21.755 65.759 -10.507 1.00 77.62 878 ILE A CA 1
ATOM 6836 C C . ILE A 1 878 ? -20.810 66.897 -10.109 1.00 77.62 878 ILE A C 1
ATOM 6838 O O . ILE A 1 878 ? -19.966 66.693 -9.231 1.00 77.62 878 ILE A O 1
ATOM 6842 N N . ASP A 1 879 ? -20.982 68.096 -10.670 1.00 71.44 879 ASP A N 1
ATOM 6843 C CA . ASP A 1 879 ? -20.151 69.258 -10.332 1.00 71.44 879 ASP A CA 1
ATOM 6844 C C . ASP A 1 879 ? -20.444 69.823 -8.925 1.00 71.44 879 ASP A C 1
ATOM 6846 O O . ASP A 1 879 ? -19.610 70.537 -8.367 1.00 71.44 879 ASP A O 1
ATOM 6850 N N . SER A 1 880 ? -21.537 69.392 -8.275 1.00 73.81 880 SER A N 1
ATOM 6851 C CA . SER A 1 880 ? -21.765 69.561 -6.827 1.00 73.81 880 SER A CA 1
ATOM 6852 C C . SER A 1 880 ? -20.702 68.894 -5.934 1.00 73.81 880 SER A C 1
ATOM 6854 O O . SER A 1 880 ? -20.622 69.165 -4.736 1.00 73.81 880 SER A O 1
ATOM 6856 N N . GLY A 1 881 ? -19.912 67.961 -6.480 1.00 72.50 881 GLY A N 1
ATOM 6857 C CA . GLY A 1 881 ? -18.905 67.184 -5.754 1.00 72.50 881 GLY A CA 1
ATOM 6858 C C . GLY A 1 881 ? -19.459 66.031 -4.904 1.00 72.50 881 GLY A C 1
ATOM 6859 O O . GLY A 1 881 ? -18.706 65.110 -4.578 1.00 72.50 881 GLY A O 1
ATOM 6860 N N . PHE A 1 882 ? -20.764 65.994 -4.598 1.00 79.62 882 PHE A N 1
ATOM 6861 C CA . PHE A 1 882 ? -21.362 64.939 -3.761 1.00 79.62 882 PHE A CA 1
ATOM 6862 C C . PHE A 1 882 ? -21.272 63.533 -4.374 1.00 79.62 882 PHE A C 1
ATOM 6864 O O . PHE A 1 882 ? -21.274 62.547 -3.633 1.00 79.62 882 PHE A O 1
ATOM 6871 N N . GLY A 1 883 ? -21.077 63.425 -5.694 1.00 78.31 883 GLY A N 1
ATOM 6872 C CA . GLY A 1 883 ? -20.858 62.155 -6.393 1.00 78.31 883 GLY A CA 1
ATOM 6873 C C . GLY A 1 883 ? -19.693 61.315 -5.843 1.00 78.31 883 GLY A C 1
ATOM 6874 O O . GLY A 1 883 ? -19.720 60.090 -5.958 1.00 78.31 883 GLY A O 1
ATOM 6875 N N . ILE A 1 884 ? -18.704 61.920 -5.166 1.00 84.25 884 ILE A N 1
ATOM 6876 C CA . ILE A 1 884 ? -17.603 61.179 -4.517 1.00 84.25 884 ILE A CA 1
ATOM 6877 C C . ILE A 1 884 ? -18.075 60.292 -3.349 1.00 84.25 884 ILE A C 1
ATOM 6879 O O . ILE A 1 884 ? -17.460 59.261 -3.060 1.00 84.25 884 ILE A O 1
ATOM 6883 N N . LEU A 1 885 ? -19.202 60.634 -2.709 1.00 84.75 885 LEU A N 1
ATOM 6884 C CA . LEU A 1 885 ? -19.771 59.887 -1.580 1.00 84.75 885 LEU A CA 1
ATOM 6885 C C . LEU A 1 885 ? -20.294 58.498 -1.978 1.00 84.75 885 LEU A C 1
ATOM 6887 O O . LEU A 1 885 ? -20.570 57.675 -1.105 1.00 84.75 885 LEU A O 1
ATOM 6891 N N . ILE A 1 886 ? -20.391 58.196 -3.278 1.00 87.44 886 ILE A N 1
ATOM 6892 C CA . ILE A 1 886 ? -20.783 56.871 -3.770 1.00 87.44 886 ILE A CA 1
ATOM 6893 C C . ILE A 1 886 ? -19.695 55.816 -3.487 1.00 87.44 886 ILE A C 1
ATOM 6895 O O . ILE A 1 886 ? -20.006 54.642 -3.270 1.00 87.44 886 ILE A O 1
ATOM 6899 N N . LEU A 1 887 ? -18.420 56.228 -3.414 1.00 87.62 887 LEU A N 1
ATOM 6900 C CA . LEU A 1 887 ? -17.274 55.326 -3.265 1.00 87.62 887 LEU A CA 1
ATOM 6901 C C . LEU A 1 887 ? -17.281 54.569 -1.915 1.00 87.62 887 LEU A C 1
ATOM 6903 O O . LEU A 1 887 ? -17.191 53.337 -1.948 1.00 87.62 887 LEU A O 1
ATOM 6907 N N . PRO A 1 888 ? -17.474 55.214 -0.739 1.00 83.94 888 PRO A N 1
ATOM 6908 C CA . PRO A 1 888 ? -17.681 54.511 0.532 1.00 83.94 888 PRO A CA 1
ATOM 6909 C C . PRO A 1 888 ? -18.790 53.450 0.506 1.00 83.94 888 PRO A C 1
ATOM 6911 O O . PRO A 1 888 ? -18.608 52.366 1.065 1.00 83.94 888 PRO A O 1
ATOM 6914 N N . PHE A 1 889 ? -19.919 53.713 -0.162 1.00 85.25 889 PHE A N 1
ATOM 6915 C CA . PHE A 1 889 ? -21.025 52.752 -0.236 1.00 85.25 889 PHE A CA 1
ATOM 6916 C C . PHE A 1 889 ? -20.738 51.592 -1.192 1.00 85.25 889 PHE A C 1
ATOM 6918 O O . PHE A 1 889 ? -21.056 50.450 -0.855 1.00 85.25 889 PHE A O 1
ATOM 6925 N N . VAL A 1 890 ? -20.060 51.826 -2.321 1.00 86.31 890 VAL A N 1
ATOM 6926 C CA . VAL A 1 890 ? -19.559 50.744 -3.191 1.00 86.31 890 VAL A CA 1
ATOM 6927 C C . VAL A 1 890 ? -18.574 49.850 -2.424 1.00 86.31 890 VAL A C 1
ATOM 6929 O O . VAL A 1 890 ? -18.714 48.625 -2.455 1.00 86.31 890 VAL A O 1
ATOM 6932 N N . VAL A 1 891 ? -17.642 50.431 -1.656 1.00 84.00 891 VAL A N 1
ATOM 6933 C CA . VAL A 1 891 ? -16.720 49.686 -0.774 1.00 84.00 891 VAL A CA 1
ATOM 6934 C C . VAL A 1 891 ? -17.493 48.860 0.261 1.00 84.00 891 VAL A C 1
ATOM 6936 O O . VAL A 1 891 ? -17.297 47.647 0.350 1.00 84.00 891 VAL A O 1
ATOM 6939 N N . CYS A 1 892 ? -18.427 49.460 1.002 1.00 78.19 892 CYS A N 1
ATOM 6940 C CA . CYS A 1 892 ? -19.196 48.748 2.029 1.00 78.19 892 CYS A CA 1
ATOM 6941 C C . CYS A 1 892 ? -20.089 47.636 1.454 1.00 78.19 892 CYS A C 1
ATOM 6943 O O . CYS A 1 892 ? -20.222 46.570 2.057 1.00 78.19 892 CYS A O 1
ATOM 6945 N N . SER A 1 893 ? -20.625 47.829 0.249 1.00 83.56 893 SER A N 1
ATOM 6946 C CA . SER A 1 893 ? -21.377 46.812 -0.499 1.00 83.56 893 SER A CA 1
ATOM 6947 C C . SER A 1 893 ? -20.485 45.638 -0.929 1.00 83.56 893 SER A C 1
ATOM 6949 O O . SER A 1 893 ? -20.879 44.467 -0.852 1.00 83.56 893 SER A O 1
ATOM 6951 N N . CYS A 1 894 ? -19.236 45.919 -1.310 1.00 82.12 894 CYS A N 1
ATOM 6952 C CA . CYS A 1 894 ? -18.221 44.896 -1.568 1.00 82.12 894 CYS A CA 1
ATOM 6953 C C . CYS A 1 894 ? -17.823 44.132 -0.290 1.00 82.12 894 CYS A C 1
ATOM 6955 O O . CYS A 1 894 ? -17.627 42.916 -0.355 1.00 82.12 894 CYS A O 1
ATOM 6957 N N . LEU A 1 895 ? -17.765 44.803 0.868 1.00 74.25 895 LEU A N 1
ATOM 6958 C CA . LEU A 1 895 ? -17.501 44.175 2.171 1.00 74.25 895 LEU A CA 1
ATOM 6959 C C . LEU A 1 895 ? -18.657 43.261 2.619 1.00 74.25 895 LEU A C 1
ATOM 6961 O O . LEU A 1 895 ? -18.416 42.085 2.887 1.00 74.25 895 LEU A O 1
ATOM 6965 N N . LEU A 1 896 ? -19.909 43.747 2.620 1.00 72.62 896 LEU A N 1
ATOM 6966 C CA . LEU A 1 896 ? -21.108 42.944 2.938 1.00 72.62 896 LEU A CA 1
ATOM 6967 C C . LEU A 1 896 ? -21.220 41.679 2.077 1.00 72.62 896 LEU A C 1
ATOM 6969 O O . LEU A 1 896 ? -21.668 40.634 2.548 1.00 72.62 896 LEU A O 1
ATOM 6973 N N . SER A 1 897 ? -20.818 41.784 0.810 1.00 74.44 897 SER A N 1
ATOM 6974 C CA . SER A 1 897 ? -20.881 40.690 -0.160 1.00 74.44 897 SER A CA 1
ATOM 6975 C C . SER A 1 897 ? -19.649 39.785 -0.194 1.00 74.44 897 SER A C 1
ATOM 6977 O O . SER A 1 897 ? -19.562 38.907 -1.055 1.00 74.44 897 SER A O 1
ATOM 6979 N N . TYR A 1 898 ? -18.701 39.964 0.731 1.00 71.81 898 TYR A N 1
ATOM 6980 C CA . TYR A 1 898 ? -17.453 39.197 0.808 1.00 71.81 898 TYR A CA 1
ATOM 6981 C C . TYR A 1 898 ? -16.655 39.206 -0.517 1.00 71.81 898 TYR A C 1
ATOM 6983 O O . TYR A 1 898 ? -16.078 38.193 -0.916 1.00 71.81 898 TYR A O 1
ATOM 6991 N N . GLY A 1 899 ? -16.660 40.329 -1.247 1.00 72.06 899 GLY A N 1
ATOM 6992 C CA . GLY A 1 899 ? -15.964 40.469 -2.534 1.00 72.06 899 GLY A CA 1
ATOM 6993 C C . GLY A 1 899 ? -16.538 39.616 -3.678 1.00 72.06 899 GLY A C 1
ATOM 6994 O O . GLY A 1 899 ? -15.812 39.283 -4.625 1.00 72.06 899 GLY A O 1
ATOM 6995 N N . ARG A 1 900 ? -17.821 39.222 -3.602 1.00 78.19 900 ARG A N 1
ATOM 6996 C CA . ARG A 1 900 ? -18.488 38.391 -4.626 1.00 78.19 900 ARG A CA 1
ATOM 6997 C C . ARG A 1 900 ? -19.093 39.176 -5.784 1.00 78.19 900 ARG A C 1
ATOM 6999 O O . ARG A 1 900 ? -18.971 38.728 -6.917 1.00 78.19 900 ARG A O 1
ATOM 7006 N N . TYR A 1 901 ? -19.704 40.332 -5.516 1.00 84.81 901 TYR A N 1
ATOM 7007 C CA . TYR A 1 901 ? -20.430 41.120 -6.526 1.00 84.81 901 TYR A CA 1
ATOM 7008 C C . TYR A 1 901 ? -19.836 42.529 -6.780 1.00 84.81 901 TYR A C 1
ATOM 7010 O O . TYR A 1 901 ? -20.610 43.457 -7.007 1.00 84.81 901 TYR A O 1
ATOM 7018 N N . PRO A 1 902 ? -18.497 42.739 -6.758 1.00 84.69 902 PRO A N 1
ATOM 7019 C CA . PRO A 1 902 ? -17.915 44.082 -6.842 1.00 84.69 902 PRO A CA 1
ATOM 7020 C C . PRO A 1 902 ? -18.288 44.797 -8.144 1.00 84.69 902 PRO A C 1
ATOM 7022 O O . PRO A 1 902 ? -18.733 45.939 -8.102 1.00 84.69 902 PRO A O 1
ATOM 7025 N N . LEU A 1 903 ? -18.203 44.083 -9.274 1.00 88.00 903 LEU A N 1
ATOM 7026 C CA . LEU A 1 903 ? -18.557 44.606 -10.594 1.00 88.00 903 LEU A CA 1
ATOM 7027 C C . LEU A 1 903 ? -20.032 45.010 -10.689 1.00 88.00 903 LEU A C 1
ATOM 7029 O O . LEU A 1 903 ? -20.344 45.979 -11.359 1.00 88.00 903 LEU A O 1
ATOM 7033 N N . LEU A 1 904 ? -20.946 44.310 -10.008 1.00 88.75 904 LEU A N 1
ATOM 7034 C CA . LEU A 1 904 ? -22.375 44.632 -10.064 1.00 88.75 904 LEU A CA 1
ATOM 7035 C C . LEU A 1 904 ? -22.666 45.955 -9.344 1.00 88.75 904 LEU A C 1
ATOM 7037 O O . LEU A 1 904 ? -23.385 46.796 -9.881 1.00 88.75 904 LEU A O 1
ATOM 7041 N N . TYR A 1 905 ? -22.070 46.171 -8.167 1.00 89.50 905 TYR A N 1
ATOM 7042 C CA . TYR A 1 905 ? -22.230 47.427 -7.433 1.00 89.50 905 TYR A CA 1
ATOM 7043 C C . TYR A 1 905 ? -21.517 48.600 -8.120 1.00 89.50 905 TYR A C 1
ATOM 7045 O O . TYR A 1 905 ? -22.085 49.689 -8.171 1.00 89.50 905 TYR A O 1
ATOM 7053 N N . SER A 1 906 ? -20.328 48.396 -8.708 1.00 90.25 906 SER A N 1
ATOM 7054 C CA . SER A 1 906 ? -19.653 49.452 -9.477 1.00 90.25 906 SER A CA 1
ATOM 7055 C C . SER A 1 906 ? -20.353 49.758 -10.804 1.00 90.25 906 SER A C 1
ATOM 7057 O O . SER A 1 906 ? -20.444 50.928 -11.160 1.00 90.25 906 SER A O 1
ATOM 7059 N N . SER A 1 907 ? -20.921 48.764 -11.501 1.00 92.19 907 SER A N 1
ATOM 7060 C CA . SER A 1 907 ? -21.782 48.998 -12.671 1.00 92.19 907 SER A CA 1
ATOM 7061 C C . SER A 1 907 ? -23.041 49.780 -12.303 1.00 92.19 907 SER A C 1
ATOM 7063 O O . SER A 1 907 ? -23.407 50.707 -13.017 1.00 92.19 907 SER A O 1
ATOM 7065 N N . TYR A 1 908 ? -23.698 49.447 -11.187 1.00 92.75 908 TYR A N 1
ATOM 7066 C CA . TYR A 1 908 ? -24.903 50.156 -10.746 1.00 92.75 908 TYR A CA 1
ATOM 7067 C C . TYR A 1 908 ? -24.603 51.609 -10.342 1.00 92.75 908 TYR A C 1
ATOM 7069 O O . TYR A 1 908 ? -25.301 52.526 -10.774 1.00 92.75 908 TYR A O 1
ATOM 7077 N N . ALA A 1 909 ? -23.511 51.834 -9.603 1.00 90.38 909 ALA A N 1
ATOM 7078 C CA . ALA A 1 909 ? -23.003 53.173 -9.310 1.00 90.38 909 ALA A CA 1
ATOM 7079 C C . ALA A 1 909 ? -22.648 53.948 -10.593 1.00 90.38 909 ALA A C 1
ATOM 7081 O O . ALA A 1 909 ? -23.018 55.111 -10.727 1.00 90.38 909 ALA A O 1
ATOM 7082 N N . ALA A 1 910 ? -22.000 53.301 -11.568 1.00 91.12 910 ALA A N 1
ATOM 7083 C CA . ALA A 1 910 ? -21.656 53.922 -12.843 1.00 91.12 910 ALA A CA 1
ATOM 7084 C C . ALA A 1 910 ? -22.891 54.312 -13.669 1.00 91.12 910 ALA A C 1
ATOM 7086 O O . ALA A 1 910 ? -22.916 55.404 -14.226 1.00 91.12 910 ALA A O 1
ATOM 7087 N N . ILE A 1 911 ? -23.934 53.475 -13.705 1.00 91.12 911 ILE A N 1
ATOM 7088 C CA . ILE A 1 911 ? -25.213 53.804 -14.356 1.00 91.12 911 ILE A CA 1
ATOM 7089 C C . ILE A 1 911 ? -25.850 55.036 -13.699 1.00 91.12 911 ILE A C 1
ATOM 7091 O O . ILE A 1 911 ? -26.310 55.924 -14.408 1.00 91.12 911 ILE A O 1
ATOM 7095 N N . LEU A 1 912 ? -25.835 55.131 -12.365 1.00 88.38 912 LEU A N 1
ATOM 7096 C CA . LEU A 1 912 ? -26.378 56.288 -11.643 1.00 88.38 912 LEU A CA 1
ATOM 7097 C C . LEU A 1 912 ? -25.548 57.567 -11.841 1.00 88.38 912 LEU A C 1
ATOM 7099 O O . LEU A 1 912 ? -26.132 58.643 -11.955 1.00 88.38 912 LEU A O 1
ATOM 7103 N N . LEU A 1 913 ? -24.218 57.470 -11.929 1.00 86.81 913 LEU A N 1
ATOM 7104 C CA . LEU A 1 913 ? -23.342 58.603 -12.260 1.00 86.81 913 LEU A CA 1
ATOM 7105 C C . LEU A 1 913 ? -23.554 59.080 -13.706 1.00 86.81 913 LEU A C 1
ATOM 7107 O O . LEU A 1 913 ? -23.705 60.274 -13.944 1.00 86.81 913 LEU A O 1
ATOM 7111 N N . ILE A 1 914 ? -23.633 58.158 -14.668 1.00 85.38 914 ILE A N 1
ATOM 7112 C CA . ILE A 1 914 ? -23.908 58.482 -16.076 1.00 85.38 914 ILE A CA 1
ATOM 7113 C C . ILE A 1 914 ? -25.316 59.077 -16.227 1.00 85.38 914 ILE A C 1
ATOM 7115 O O . ILE A 1 914 ? -25.485 60.059 -16.941 1.00 85.38 914 ILE A O 1
ATOM 7119 N N . PHE A 1 915 ? -26.316 58.549 -15.513 1.00 84.75 915 PHE A N 1
ATOM 7120 C CA . PHE A 1 915 ? -27.658 59.134 -15.483 1.00 84.75 915 PHE A CA 1
ATOM 7121 C C . PHE A 1 915 ? -27.656 60.553 -14.898 1.00 84.75 915 PHE A C 1
ATOM 7123 O O . PHE A 1 915 ? -28.302 61.426 -15.466 1.00 84.75 915 PHE A O 1
ATOM 7130 N N . ASN A 1 916 ? -26.895 60.808 -13.826 1.00 79.75 916 ASN A N 1
ATOM 7131 C CA . ASN A 1 916 ? -26.704 62.163 -13.299 1.00 79.75 916 ASN A CA 1
ATOM 7132 C C . ASN A 1 916 ? -26.114 63.094 -14.369 1.00 79.75 916 ASN A C 1
ATOM 7134 O O . ASN A 1 916 ? -26.717 64.117 -14.662 1.00 79.75 916 ASN A O 1
ATOM 7138 N N . ALA A 1 917 ? -25.011 62.709 -15.019 1.00 76.50 917 ALA A N 1
ATOM 7139 C CA . ALA A 1 917 ? -24.390 63.509 -16.082 1.00 76.50 917 ALA A CA 1
ATOM 7140 C C . ALA A 1 917 ? -25.322 63.782 -17.283 1.00 76.50 917 ALA A C 1
ATOM 7142 O O . ALA A 1 917 ? -25.185 64.805 -17.950 1.00 76.50 917 ALA A O 1
ATOM 7143 N N . ILE A 1 918 ? -26.273 62.882 -17.562 1.00 75.25 918 ILE A N 1
ATOM 7144 C CA . ILE A 1 918 ? -27.290 63.059 -18.612 1.00 75.25 918 ILE A CA 1
ATOM 7145 C C . ILE A 1 918 ? -28.452 63.950 -18.147 1.00 75.25 918 ILE A C 1
ATOM 7147 O O . ILE A 1 918 ? -28.986 64.705 -18.951 1.00 75.25 918 ILE A O 1
ATOM 7151 N N . ALA A 1 919 ? -28.858 63.866 -16.878 1.00 71.50 919 ALA A N 1
ATOM 7152 C CA . ALA A 1 919 ? -29.987 64.622 -16.328 1.00 71.50 919 ALA A CA 1
ATOM 7153 C C . ALA A 1 919 ? -29.625 66.062 -15.910 1.00 71.50 919 ALA A C 1
ATOM 7155 O O . ALA A 1 919 ? -30.513 66.905 -15.806 1.00 71.50 919 ALA A O 1
ATOM 7156 N N . ASP A 1 920 ? -28.340 66.321 -15.666 1.00 64.69 920 ASP A N 1
ATOM 7157 C CA . ASP A 1 920 ? -27.751 67.623 -15.319 1.00 64.69 920 ASP A CA 1
ATOM 7158 C C . ASP A 1 920 ? -27.362 68.436 -16.578 1.00 64.69 920 ASP A C 1
ATOM 7160 O O . ASP A 1 920 ? -27.254 69.659 -16.545 1.00 64.69 920 ASP A O 1
ATOM 7164 N N . GLY A 1 921 ? -27.179 67.760 -17.723 1.00 56.50 921 GLY A N 1
ATOM 7165 C CA . GLY A 1 921 ? -26.714 68.356 -18.978 1.00 56.50 921 GLY A CA 1
ATOM 7166 C C . GLY A 1 921 ? -27.790 68.498 -20.062 1.00 56.50 921 GLY A C 1
ATOM 7167 O O . GLY A 1 921 ? -28.557 67.579 -20.337 1.00 56.50 921 GLY A O 1
ATOM 7168 N N . ASP A 1 922 ? -27.763 69.616 -20.795 1.00 52.81 922 ASP A N 1
ATOM 7169 C CA . ASP A 1 922 ? -28.618 69.898 -21.967 1.00 52.81 922 ASP A CA 1
ATOM 7170 C C . ASP A 1 922 ? -28.166 69.121 -23.234 1.00 52.81 922 ASP A C 1
ATOM 7172 O O . ASP A 1 922 ? -28.064 69.658 -24.342 1.00 52.81 922 ASP A O 1
ATOM 7176 N N . ILE A 1 923 ? -27.855 67.826 -23.069 1.00 51.09 923 ILE A N 1
ATOM 7177 C CA . ILE A 1 923 ? -27.256 66.934 -24.084 1.00 51.09 923 ILE A CA 1
ATOM 7178 C C . ILE A 1 923 ? -28.139 66.819 -25.341 1.00 51.09 923 ILE A C 1
ATOM 7180 O O . ILE A 1 923 ? -27.639 66.557 -26.435 1.00 51.09 923 ILE A O 1
ATOM 7184 N N . GLY A 1 924 ? -29.440 67.095 -25.216 1.00 49.78 924 GLY A N 1
ATOM 7185 C CA . GLY A 1 924 ? -30.379 67.149 -26.335 1.00 49.78 924 GLY A CA 1
ATOM 7186 C C . GLY A 1 924 ? -30.152 68.288 -27.342 1.00 49.78 924 GLY A C 1
ATOM 7187 O O . GLY A 1 924 ? -30.798 68.260 -28.387 1.00 49.78 924 GLY A O 1
ATOM 7188 N N . LYS A 1 925 ? -29.277 69.275 -27.071 1.00 52.88 925 LYS A N 1
ATOM 7189 C CA . LYS A 1 925 ? -29.054 70.421 -27.982 1.00 52.88 925 LYS A CA 1
ATOM 7190 C C . LYS A 1 925 ? -27.723 70.420 -28.742 1.00 52.88 925 LYS A C 1
ATOM 7192 O O . LYS A 1 925 ? -27.727 70.804 -29.908 1.00 52.88 925 LYS A O 1
ATOM 7197 N N . TYR A 1 926 ? -26.608 69.981 -28.146 1.00 48.88 926 TYR A N 1
ATOM 7198 C CA . TYR A 1 926 ? -25.289 69.989 -28.809 1.00 48.88 926 TYR A CA 1
ATOM 7199 C C . TYR A 1 926 ? -24.428 68.757 -28.453 1.00 48.88 926 TYR A C 1
ATOM 7201 O O . TYR A 1 926 ? -23.604 68.822 -27.541 1.00 48.88 926 TYR A O 1
ATOM 7209 N N . PRO A 1 927 ? -24.528 67.637 -29.200 1.00 50.41 927 PRO A N 1
ATOM 7210 C CA . PRO A 1 927 ? -23.854 66.370 -28.869 1.00 50.41 927 PRO A CA 1
ATOM 7211 C C . PRO A 1 927 ? -22.327 66.352 -29.106 1.00 50.41 927 PRO A C 1
ATOM 7213 O O . PRO A 1 927 ? -21.708 65.295 -29.019 1.00 50.41 927 PRO A O 1
ATOM 7216 N N . LEU A 1 928 ? -21.716 67.498 -29.427 1.00 49.97 928 LEU A N 1
ATOM 7217 C CA . LEU A 1 928 ? -20.280 67.654 -29.707 1.00 49.97 928 LEU A CA 1
ATOM 7218 C C . LEU A 1 928 ? -19.556 68.603 -28.736 1.00 49.97 928 LEU A C 1
ATOM 7220 O O . LEU A 1 928 ? -18.337 68.724 -28.819 1.00 49.97 928 LEU A O 1
ATOM 7224 N N . ILE A 1 929 ? -20.280 69.256 -27.817 1.00 52.38 929 ILE A N 1
ATOM 7225 C CA . ILE A 1 929 ? -19.704 70.076 -26.740 1.00 52.38 929 ILE A CA 1
ATOM 7226 C C . ILE A 1 929 ? -20.487 69.807 -25.445 1.00 52.38 929 ILE A C 1
ATOM 7228 O O . ILE A 1 929 ? -21.257 70.639 -24.972 1.00 52.38 929 ILE A O 1
ATOM 7232 N N . SER A 1 930 ? -20.298 68.619 -24.868 1.00 54.22 930 SER A N 1
ATOM 7233 C CA . SER A 1 930 ? -20.495 68.450 -23.425 1.00 54.22 930 SER A CA 1
ATOM 7234 C C . SER A 1 930 ? -19.361 69.167 -22.685 1.00 54.22 930 SER A C 1
ATOM 7236 O O . SER A 1 930 ? -18.243 69.244 -23.202 1.00 54.22 930 SER A O 1
ATOM 7238 N N . ASP A 1 931 ? -19.617 69.695 -21.482 1.00 62.97 931 ASP A N 1
ATOM 7239 C CA . ASP A 1 931 ? -18.533 70.290 -20.696 1.00 62.97 931 ASP A CA 1
ATOM 7240 C C . ASP A 1 931 ? -17.501 69.201 -20.359 1.00 62.97 931 ASP A C 1
ATOM 7242 O O . ASP A 1 931 ? -17.795 68.187 -19.711 1.00 62.97 931 ASP A O 1
ATOM 7246 N N . ALA A 1 932 ? -16.271 69.409 -20.832 1.00 66.38 932 ALA A N 1
ATOM 7247 C CA . ALA A 1 932 ? -15.159 68.495 -20.625 1.00 66.38 932 ALA A CA 1
ATOM 7248 C C . ALA A 1 932 ? -14.858 68.284 -19.130 1.00 66.38 932 ALA A C 1
ATOM 7250 O O . ALA A 1 932 ? -14.326 67.234 -18.758 1.00 66.38 932 ALA A O 1
ATOM 7251 N N . ARG A 1 933 ? -15.229 69.235 -18.260 1.00 70.94 933 ARG A N 1
ATOM 7252 C CA . ARG A 1 933 ? -15.153 69.110 -16.801 1.00 70.94 933 ARG A CA 1
ATOM 7253 C C . ARG A 1 933 ? -16.126 68.056 -16.284 1.00 70.94 933 ARG A C 1
ATOM 7255 O O . ARG A 1 933 ? -15.666 67.049 -15.753 1.00 70.94 933 ARG A O 1
ATOM 7262 N N . THR A 1 934 ? -17.428 68.220 -16.506 1.00 73.81 934 THR A N 1
ATOM 7263 C CA . THR A 1 934 ? -18.460 67.283 -16.028 1.00 73.81 934 THR A CA 1
ATOM 7264 C C . THR A 1 934 ? -18.248 65.883 -16.611 1.00 73.81 934 THR A C 1
ATOM 7266 O O . THR A 1 934 ? -18.333 64.879 -15.897 1.00 73.81 934 THR A O 1
ATOM 7269 N N . ALA A 1 935 ? -17.883 65.794 -17.896 1.00 75.50 935 ALA A N 1
ATOM 7270 C CA . ALA A 1 935 ? -17.592 64.526 -18.562 1.00 75.50 935 ALA A CA 1
ATOM 7271 C C . ALA A 1 935 ? -16.359 63.812 -17.968 1.00 75.50 935 ALA A C 1
ATOM 7273 O O . ALA A 1 935 ? -16.415 62.610 -17.691 1.00 75.50 935 ALA A O 1
ATOM 7274 N N . SER A 1 936 ? -15.259 64.535 -17.719 1.00 79.94 936 SER A N 1
ATOM 7275 C CA . SER A 1 936 ? -14.056 63.946 -17.109 1.00 79.94 936 SER A CA 1
ATOM 7276 C C . SER A 1 936 ? -14.249 63.617 -15.625 1.00 79.94 936 SER A C 1
ATOM 7278 O O . SER A 1 936 ? -13.829 62.542 -15.197 1.00 79.94 936 SER A O 1
ATOM 7280 N N . ALA A 1 937 ? -14.961 64.449 -14.859 1.00 80.88 937 ALA A N 1
ATOM 7281 C CA . ALA A 1 937 ? -15.346 64.163 -13.476 1.00 80.88 937 ALA A CA 1
ATOM 7282 C C . ALA A 1 937 ? -16.199 62.885 -13.379 1.00 80.88 937 ALA A C 1
ATOM 7284 O O . ALA A 1 937 ? -15.913 62.006 -12.561 1.00 80.88 937 ALA A O 1
ATOM 7285 N N . THR A 1 938 ? -17.179 62.724 -14.276 1.00 83.81 938 THR A N 1
ATOM 7286 C CA . THR A 1 938 ? -17.994 61.503 -14.386 1.00 83.81 938 THR A CA 1
ATOM 7287 C C . THR A 1 938 ? -17.123 60.283 -14.686 1.00 83.81 938 THR A C 1
ATOM 7289 O O . THR A 1 938 ? -17.220 59.272 -13.989 1.00 83.81 938 THR A O 1
ATOM 7292 N N . PHE A 1 939 ? -16.223 60.372 -15.671 1.00 86.38 939 PHE A N 1
ATOM 7293 C CA . PHE A 1 939 ? -15.311 59.277 -16.018 1.00 86.38 939 PHE A CA 1
ATOM 7294 C C . PHE A 1 939 ? -14.384 58.893 -14.852 1.00 86.38 939 PHE A C 1
ATOM 7296 O O . PHE A 1 939 ? -14.211 57.707 -14.568 1.00 86.38 939 PHE A O 1
ATOM 7303 N N . ILE A 1 940 ? -13.842 59.879 -14.129 1.00 88.00 940 ILE A N 1
ATOM 7304 C CA . ILE A 1 940 ? -12.994 59.671 -12.947 1.00 88.00 940 ILE A CA 1
ATOM 7305 C C . ILE A 1 940 ? -13.778 58.981 -11.822 1.00 88.00 940 ILE A C 1
ATOM 7307 O O . ILE A 1 940 ? -13.281 58.010 -11.253 1.00 88.00 940 ILE A O 1
ATOM 7311 N N . LEU A 1 941 ? -15.010 59.413 -11.523 1.00 87.56 941 LEU A N 1
ATOM 7312 C CA . LEU A 1 941 ? -15.853 58.792 -10.490 1.00 87.56 941 LEU A CA 1
ATOM 7313 C C . LEU A 1 941 ? -16.287 57.364 -10.858 1.00 87.56 941 LEU A C 1
ATOM 7315 O O . LEU A 1 941 ? -16.315 56.483 -9.992 1.00 87.56 941 LEU A O 1
ATOM 7319 N N . VAL A 1 942 ? -16.564 57.098 -12.138 1.00 90.56 942 VAL A N 1
ATOM 7320 C CA . VAL A 1 942 ? -16.826 55.743 -12.649 1.00 90.56 942 VAL A CA 1
ATOM 7321 C C . VAL A 1 942 ? -15.581 54.863 -12.496 1.00 90.56 942 VAL A C 1
ATOM 7323 O O . VAL A 1 942 ? -15.662 53.788 -11.896 1.00 90.56 942 VAL A O 1
ATOM 7326 N N . ALA A 1 943 ? -14.417 55.321 -12.964 1.00 89.69 943 ALA A N 1
ATOM 7327 C CA . ALA A 1 943 ? -13.158 54.583 -12.855 1.00 89.69 943 ALA A CA 1
ATOM 7328 C C . ALA A 1 943 ? -12.776 54.308 -11.388 1.00 89.69 943 ALA A C 1
ATOM 7330 O O . ALA A 1 943 ? -12.423 53.178 -11.043 1.00 89.69 943 ALA A O 1
ATOM 7331 N N . ALA A 1 944 ? -12.931 55.302 -10.508 1.00 89.62 944 ALA A N 1
ATOM 7332 C CA . ALA A 1 944 ? -12.743 55.156 -9.069 1.00 89.62 944 ALA A CA 1
ATOM 7333 C C . ALA A 1 944 ? -13.714 54.128 -8.467 1.00 89.62 944 ALA A C 1
ATOM 7335 O O . ALA A 1 944 ? -13.285 53.283 -7.686 1.00 89.62 944 ALA A O 1
ATOM 7336 N N . SER A 1 945 ? -14.988 54.116 -8.879 1.00 89.75 945 SER A N 1
ATOM 7337 C CA . SER A 1 945 ? -15.983 53.143 -8.397 1.00 89.75 945 SER A CA 1
ATOM 7338 C C . SER A 1 945 ? -15.579 51.699 -8.713 1.00 89.75 945 SER A C 1
ATOM 7340 O O . SER A 1 945 ? -15.644 50.832 -7.837 1.00 89.75 945 SER A O 1
ATOM 7342 N N . TYR A 1 946 ? -15.100 51.429 -9.933 1.00 92.38 946 TYR A N 1
ATOM 7343 C CA . TYR A 1 946 ? -14.555 50.115 -10.293 1.00 92.38 946 TYR A CA 1
ATOM 7344 C C . TYR A 1 946 ? -13.258 49.795 -9.537 1.00 92.38 946 TYR A C 1
ATOM 7346 O O . TYR A 1 946 ? -13.112 48.685 -9.023 1.00 92.38 946 TYR A O 1
ATOM 7354 N N . LEU A 1 947 ? -12.330 50.749 -9.423 1.00 89.75 947 LEU A N 1
ATOM 7355 C CA . LEU A 1 947 ? -11.038 50.539 -8.762 1.00 89.75 947 LEU A CA 1
ATOM 7356 C C . LEU A 1 947 ? -11.207 50.262 -7.259 1.00 89.75 947 LEU A C 1
ATOM 7358 O O . LEU A 1 947 ? -10.630 49.302 -6.748 1.00 89.75 947 LEU A O 1
ATOM 7362 N N . SER A 1 948 ? -12.065 51.015 -6.564 1.00 86.75 948 SER A N 1
ATOM 7363 C CA . SER A 1 948 ? -12.441 50.768 -5.167 1.00 86.75 948 SER A CA 1
ATOM 7364 C C . SER A 1 948 ? -13.108 49.401 -4.981 1.00 86.75 948 SER A C 1
ATOM 7366 O O . SER A 1 948 ? -12.783 48.689 -4.026 1.00 86.75 948 SER A O 1
ATOM 7368 N N . ALA A 1 949 ? -13.995 48.989 -5.893 1.00 87.25 949 ALA A N 1
ATOM 7369 C CA . ALA A 1 949 ? -14.648 47.680 -5.838 1.00 87.25 949 ALA A CA 1
ATOM 7370 C C . ALA A 1 949 ? -13.658 46.515 -6.055 1.00 87.25 949 ALA A C 1
ATOM 7372 O O . ALA A 1 949 ? -13.698 45.512 -5.331 1.00 87.25 949 ALA A O 1
ATOM 7373 N N . ILE A 1 950 ? -12.728 46.658 -7.007 1.00 86.31 950 ILE A N 1
ATOM 7374 C CA . ILE A 1 950 ? -11.652 45.691 -7.275 1.00 86.31 950 ILE A CA 1
ATOM 7375 C C . ILE A 1 950 ? -10.706 45.595 -6.075 1.00 86.31 950 ILE A C 1
ATOM 7377 O O . ILE A 1 950 ? -10.479 44.493 -5.574 1.00 86.31 950 ILE A O 1
ATOM 7381 N N . PHE A 1 951 ? -10.204 46.728 -5.573 1.00 82.81 951 PHE A N 1
ATOM 7382 C CA . PHE A 1 951 ? -9.282 46.763 -4.437 1.00 82.81 951 PHE A CA 1
ATOM 7383 C C . PHE A 1 951 ? -9.916 46.131 -3.192 1.00 82.81 951 PHE A C 1
ATOM 7385 O O . PHE A 1 951 ? -9.333 45.226 -2.601 1.00 82.81 951 PHE A O 1
ATOM 7392 N N . THR A 1 952 ? -11.165 46.489 -2.871 1.00 80.44 952 THR A N 1
ATOM 7393 C CA . THR A 1 952 ? -11.909 45.894 -1.746 1.00 80.44 952 THR A CA 1
ATOM 7394 C C . THR A 1 952 ? -12.087 44.382 -1.909 1.00 80.44 952 THR A C 1
ATOM 7396 O O . THR A 1 952 ? -11.879 43.626 -0.960 1.00 80.44 952 THR A O 1
ATOM 7399 N N . SER A 1 953 ? -12.425 43.906 -3.113 1.00 81.38 953 SER A N 1
ATOM 7400 C CA . SER A 1 953 ? -12.544 42.470 -3.402 1.00 81.38 953 SER A CA 1
ATOM 7401 C C . SER A 1 953 ? -11.215 41.724 -3.220 1.00 81.38 953 SER A C 1
ATOM 7403 O O . SER A 1 953 ? -11.194 40.632 -2.644 1.00 81.38 953 SER A O 1
ATOM 7405 N N . LEU A 1 954 ? -10.096 42.318 -3.648 1.00 78.62 954 LEU A N 1
ATOM 7406 C CA . LEU A 1 954 ? -8.756 41.768 -3.434 1.00 78.62 954 LEU A CA 1
ATOM 7407 C C . LEU A 1 954 ? -8.391 41.741 -1.943 1.00 78.62 954 LEU A C 1
ATOM 7409 O O . LEU A 1 954 ? -7.969 40.693 -1.453 1.00 78.62 954 LEU A O 1
ATOM 7413 N N . SER A 1 955 ? -8.624 42.829 -1.201 1.00 72.12 955 SER A N 1
ATOM 7414 C CA . SER A 1 955 ? -8.377 42.901 0.245 1.00 72.12 955 SER A CA 1
ATOM 7415 C C . SER A 1 955 ? -9.184 41.859 1.023 1.00 72.12 955 SER A C 1
ATOM 7417 O O . SER A 1 955 ? -8.618 41.158 1.858 1.00 72.12 955 SER A O 1
ATOM 7419 N N . VAL A 1 956 ? -10.476 41.679 0.724 1.00 71.94 956 VAL A N 1
ATOM 7420 C CA . VAL A 1 956 ? -11.313 40.659 1.386 1.00 71.94 956 VAL A CA 1
ATOM 7421 C C . VAL A 1 956 ? -10.805 39.243 1.097 1.00 71.94 956 VAL A C 1
ATOM 7423 O O . VAL A 1 956 ? -10.684 38.435 2.018 1.00 71.94 956 VAL A O 1
ATOM 7426 N N . ARG A 1 957 ? -10.447 38.937 -0.159 1.00 72.94 957 ARG A N 1
ATOM 7427 C CA . ARG A 1 957 ? -9.882 37.627 -0.540 1.00 72.94 957 ARG A CA 1
ATOM 7428 C C . ARG A 1 957 ? -8.510 37.380 0.094 1.00 72.94 957 ARG A C 1
ATOM 7430 O O . ARG A 1 957 ? -8.195 36.240 0.429 1.00 72.94 957 ARG A O 1
ATOM 7437 N N . TYR A 1 958 ? -7.705 38.426 0.272 1.00 70.00 958 TYR A N 1
ATOM 7438 C CA . TYR A 1 958 ? -6.429 38.355 0.980 1.00 70.00 958 TYR A CA 1
ATOM 7439 C C . TYR A 1 958 ? -6.632 38.092 2.478 1.00 70.00 958 TYR A C 1
ATOM 7441 O O . TYR A 1 958 ? -6.007 37.185 3.017 1.00 70.00 958 TYR A O 1
ATOM 7449 N N . ILE A 1 959 ? -7.550 38.809 3.135 1.00 58.97 959 ILE A N 1
ATOM 7450 C CA . ILE A 1 959 ? -7.857 38.646 4.565 1.00 58.97 959 ILE A CA 1
ATOM 7451 C C . ILE A 1 959 ? -8.449 37.258 4.861 1.00 58.97 959 ILE A C 1
ATOM 7453 O O . ILE A 1 959 ? -8.041 36.628 5.833 1.00 58.97 959 ILE A O 1
ATOM 7457 N N . ASP A 1 960 ? -9.339 36.730 4.014 1.00 61.84 960 ASP A N 1
ATOM 7458 C CA . ASP A 1 960 ? -9.867 35.360 4.148 1.00 61.84 960 ASP A CA 1
ATOM 7459 C C . ASP A 1 960 ? -8.757 34.294 4.030 1.00 61.84 960 ASP A C 1
ATOM 7461 O O . ASP A 1 960 ? -8.689 33.371 4.847 1.00 61.84 960 ASP A O 1
ATOM 7465 N N . ARG A 1 961 ? -7.832 34.448 3.071 1.00 65.88 961 ARG A N 1
ATOM 7466 C CA . ARG A 1 961 ? -6.655 33.570 2.935 1.00 65.88 961 ARG A CA 1
ATOM 7467 C C . ARG A 1 961 ? -5.699 33.694 4.123 1.00 65.88 961 ARG A C 1
ATOM 7469 O O . ARG A 1 961 ? -5.277 32.676 4.662 1.00 65.88 961 ARG A O 1
ATOM 7476 N N . ALA A 1 962 ? -5.388 34.915 4.554 1.00 52.00 962 ALA A N 1
ATOM 7477 C CA . ALA A 1 962 ? -4.502 35.177 5.685 1.00 52.00 962 ALA A CA 1
ATOM 7478 C C . ALA A 1 962 ? -5.093 34.660 7.007 1.00 52.00 962 ALA A C 1
ATOM 7480 O O . ALA A 1 962 ? -4.369 34.082 7.810 1.00 52.00 962 ALA A O 1
ATOM 7481 N N . GLY A 1 963 ? -6.408 34.789 7.211 1.00 48.72 963 GLY A N 1
ATOM 7482 C CA . GLY A 1 963 ? -7.114 34.248 8.374 1.00 48.72 963 GLY A CA 1
ATOM 7483 C C . GLY A 1 963 ? -7.093 32.719 8.424 1.00 48.72 963 GLY A C 1
ATOM 7484 O O . GLY A 1 963 ? -6.837 32.147 9.484 1.00 48.72 963 GLY A O 1
ATOM 7485 N N . LYS A 1 964 ? -7.282 32.048 7.278 1.00 59.38 964 LYS A N 1
ATOM 7486 C CA . LYS A 1 964 ? -7.138 30.584 7.161 1.00 59.38 964 LYS A CA 1
ATOM 7487 C C . LYS A 1 964 ? -5.708 30.139 7.450 1.00 59.38 964 LYS A C 1
ATOM 7489 O O . LYS A 1 964 ? -5.508 29.313 8.335 1.00 59.38 964 LYS A O 1
ATOM 7494 N N . LEU A 1 965 ? -4.722 30.767 6.808 1.00 50.66 965 LEU A N 1
ATOM 7495 C CA . LEU A 1 965 ? -3.303 30.477 7.021 1.00 50.66 965 LEU A CA 1
ATOM 7496 C C . LEU A 1 965 ? -2.874 30.729 8.479 1.00 50.66 965 LEU A C 1
ATOM 7498 O O . LEU A 1 965 ? -2.130 29.941 9.053 1.00 50.66 965 LEU A O 1
ATOM 7502 N N . ALA A 1 966 ? -3.378 31.787 9.121 1.00 45.09 966 ALA A N 1
ATOM 7503 C CA . ALA A 1 966 ? -3.134 32.065 10.535 1.00 45.09 966 ALA A CA 1
ATOM 7504 C C . ALA A 1 966 ? -3.779 31.015 11.457 1.00 45.09 966 ALA A C 1
ATOM 7506 O O . ALA A 1 966 ? -3.159 30.608 12.439 1.00 45.09 966 ALA A O 1
ATOM 7507 N N . HIS A 1 967 ? -4.985 30.534 11.139 1.00 50.38 967 HIS A N 1
ATOM 7508 C CA . HIS A 1 967 ? -5.639 29.458 11.887 1.00 50.38 967 HIS A CA 1
ATOM 7509 C C . HIS A 1 967 ? -4.888 28.124 11.730 1.00 50.38 967 HIS A C 1
ATOM 7511 O O . HIS A 1 967 ? -4.639 27.435 12.720 1.00 50.38 967 HIS A O 1
ATOM 7517 N N . GLU A 1 968 ? -4.458 27.790 10.512 1.00 53.38 968 GLU A N 1
ATOM 7518 C CA . GLU A 1 968 ? -3.636 26.614 10.204 1.00 53.38 968 GLU A CA 1
ATOM 7519 C C . GLU A 1 968 ? -2.277 26.671 10.912 1.00 53.38 968 GLU A C 1
ATOM 7521 O O . GLU A 1 968 ? -1.905 25.705 11.581 1.00 53.38 968 GLU A O 1
ATOM 7526 N N . ASN A 1 969 ? -1.587 27.815 10.864 1.00 44.47 969 ASN A N 1
ATOM 7527 C CA . ASN A 1 969 ? -0.320 28.049 11.562 1.00 44.47 969 ASN A CA 1
ATOM 7528 C C . ASN A 1 969 ? -0.482 28.020 13.086 1.00 44.47 969 ASN A C 1
ATOM 7530 O O . ASN A 1 969 ? 0.359 27.457 13.780 1.00 44.47 969 ASN A O 1
ATOM 7534 N N . HIS A 1 970 ? -1.573 28.552 13.637 1.00 44.06 970 HIS A N 1
ATOM 7535 C CA . HIS A 1 970 ? -1.848 28.482 15.073 1.00 44.06 970 HIS A CA 1
ATOM 7536 C C . HIS A 1 970 ? -2.206 27.049 15.523 1.00 44.06 970 HIS A C 1
ATOM 7538 O O . HIS A 1 970 ? -1.784 26.604 16.594 1.00 44.06 970 HIS A O 1
ATOM 7544 N N . ALA A 1 971 ? -2.918 26.282 14.692 1.00 49.75 971 ALA A N 1
ATOM 7545 C CA . ALA A 1 971 ? -3.158 24.856 14.906 1.00 49.75 971 ALA A CA 1
ATOM 7546 C C . ALA A 1 971 ? -1.885 24.010 14.708 1.00 49.75 971 ALA A C 1
ATOM 7548 O O . ALA A 1 971 ? -1.717 22.984 15.368 1.00 49.75 971 ALA A O 1
ATOM 7549 N N . ALA A 1 972 ? -0.968 24.415 13.826 1.00 45.50 972 ALA A N 1
ATOM 7550 C CA . ALA A 1 972 ? 0.363 23.828 13.696 1.00 45.50 972 ALA A CA 1
ATOM 7551 C C . ALA A 1 972 ? 1.220 24.141 14.931 1.00 45.50 972 ALA A C 1
ATOM 7553 O O . ALA A 1 972 ? 1.766 23.220 15.522 1.00 45.50 972 ALA A O 1
ATOM 7554 N N . TYR A 1 973 ? 1.240 25.386 15.410 1.00 44.88 973 TYR A N 1
ATOM 7555 C CA . TYR A 1 973 ? 1.948 25.788 16.628 1.00 44.88 973 TYR A CA 1
ATOM 7556 C C . TYR A 1 973 ? 1.424 25.057 17.872 1.00 44.88 973 TYR A C 1
ATOM 7558 O O . TYR A 1 973 ? 2.218 24.553 18.663 1.00 44.88 973 TYR A O 1
ATOM 7566 N N . ARG A 1 974 ? 0.099 24.893 18.028 1.00 48.56 974 ARG A N 1
ATOM 7567 C CA . ARG A 1 974 ? -0.465 24.046 19.098 1.00 48.56 974 ARG A CA 1
ATOM 7568 C C . ARG A 1 974 ? -0.084 22.570 18.949 1.00 48.56 974 ARG A C 1
ATOM 7570 O O . ARG A 1 974 ? 0.243 21.945 19.956 1.00 48.56 974 ARG A O 1
ATOM 7577 N N . ARG A 1 975 ? -0.066 22.020 17.726 1.00 48.81 975 ARG A N 1
ATOM 7578 C CA . ARG A 1 975 ? 0.423 20.651 17.467 1.00 48.81 975 ARG A CA 1
ATOM 7579 C C . ARG A 1 975 ? 1.911 20.504 17.792 1.00 48.81 975 ARG A C 1
ATOM 7581 O O . ARG A 1 975 ? 2.263 19.545 18.461 1.00 48.81 975 ARG A O 1
ATOM 7588 N N . ILE A 1 976 ? 2.757 21.462 17.415 1.00 48.09 976 ILE A N 1
ATOM 7589 C CA . ILE A 1 976 ? 4.198 21.475 17.710 1.00 48.09 976 ILE A CA 1
ATOM 7590 C C . ILE A 1 976 ? 4.445 21.638 19.214 1.00 48.09 976 ILE A C 1
ATOM 7592 O O . ILE A 1 976 ? 5.230 20.886 19.774 1.00 48.09 976 ILE A O 1
ATOM 7596 N N . ARG A 1 977 ? 3.736 22.534 19.913 1.00 44.34 977 ARG A N 1
ATOM 7597 C CA . ARG A 1 977 ? 3.855 22.684 21.375 1.00 44.34 977 ARG A CA 1
ATOM 7598 C C . ARG A 1 977 ? 3.427 21.411 22.112 1.00 44.34 977 ARG A C 1
ATOM 7600 O O . ARG A 1 977 ? 4.145 20.956 22.998 1.00 44.34 977 ARG A O 1
ATOM 7607 N N . GLY A 1 978 ? 2.305 20.805 21.713 1.00 46.91 978 GLY A N 1
ATOM 7608 C CA . GLY A 1 978 ? 1.840 19.526 22.259 1.00 46.91 978 GLY A CA 1
ATOM 7609 C C . GLY A 1 978 ? 2.783 18.361 21.945 1.00 46.91 978 GLY A C 1
ATOM 7610 O O . GLY A 1 978 ? 3.059 17.546 22.825 1.00 46.91 978 GLY A O 1
ATOM 7611 N N . LEU A 1 979 ? 3.338 18.309 20.730 1.00 45.22 979 LEU A N 1
ATOM 7612 C CA . LEU A 1 979 ? 4.338 17.324 20.322 1.00 45.22 979 LEU A CA 1
ATOM 7613 C C . LEU A 1 979 ? 5.623 17.491 21.134 1.00 45.22 979 LEU A C 1
ATOM 7615 O O . LEU A 1 979 ? 6.054 16.530 21.754 1.00 45.22 979 LEU A O 1
ATOM 7619 N N . ASN A 1 980 ? 6.180 18.700 21.216 1.00 48.38 980 ASN A N 1
ATOM 7620 C CA . ASN A 1 980 ? 7.387 18.999 21.986 1.00 48.38 980 ASN A CA 1
ATOM 7621 C C . ASN A 1 980 ? 7.211 18.630 23.462 1.00 48.38 980 ASN A C 1
ATOM 7623 O O . ASN A 1 980 ? 8.084 17.986 24.032 1.00 48.38 980 ASN A O 1
ATOM 7627 N N . GLN A 1 981 ? 6.069 18.957 24.076 1.00 54.16 981 GLN A N 1
ATOM 7628 C CA . GLN A 1 981 ? 5.804 18.598 25.472 1.00 54.16 981 GLN A CA 1
ATOM 7629 C C . GLN A 1 981 ? 5.554 17.087 25.658 1.00 54.16 981 GLN A C 1
ATOM 7631 O O . GLN A 1 981 ? 5.926 16.525 26.686 1.00 54.16 981 GLN A O 1
ATOM 7636 N N . THR A 1 982 ? 5.021 16.395 24.644 1.00 54.03 982 THR A N 1
ATOM 7637 C CA . THR A 1 982 ? 4.927 14.921 24.615 1.00 54.03 982 THR A CA 1
ATOM 7638 C C . THR A 1 982 ? 6.298 14.260 24.431 1.00 54.03 982 THR A C 1
ATOM 7640 O O . THR A 1 982 ? 6.565 13.238 25.055 1.00 54.03 982 THR A O 1
ATOM 7643 N N . VAL A 1 983 ? 7.181 14.841 23.615 1.00 54.88 983 VAL A N 1
ATOM 7644 C CA . VAL A 1 983 ? 8.565 14.390 23.400 1.00 54.88 983 VAL A CA 1
ATOM 7645 C C . VAL A 1 983 ? 9.387 14.597 24.670 1.00 54.88 983 VAL A C 1
ATOM 7647 O O . VAL A 1 983 ? 9.979 13.641 25.155 1.00 54.88 983 VAL A O 1
ATOM 7650 N N . LEU A 1 984 ? 9.342 15.785 25.280 1.00 56.81 984 LEU A N 1
ATOM 7651 C CA . LEU A 1 984 ? 9.991 16.086 26.563 1.00 56.81 984 LEU A CA 1
ATOM 7652 C C . LEU A 1 984 ? 9.542 15.132 27.679 1.00 56.81 984 LEU A C 1
ATOM 7654 O O . LEU A 1 984 ? 10.376 14.650 28.440 1.00 56.81 984 LEU A O 1
ATOM 7658 N N . ASN A 1 985 ? 8.250 14.793 27.740 1.00 60.53 985 ASN A N 1
ATOM 7659 C CA . ASN A 1 985 ? 7.712 13.807 28.686 1.00 60.53 985 ASN A CA 1
ATOM 7660 C C . ASN A 1 985 ? 7.973 12.335 28.296 1.00 60.53 985 ASN A C 1
ATOM 7662 O O . ASN A 1 985 ? 7.626 11.441 29.065 1.00 60.53 985 ASN A O 1
ATOM 7666 N N . ARG A 1 986 ? 8.578 12.072 27.129 1.00 58.62 986 ARG A N 1
ATOM 7667 C CA . ARG A 1 986 ? 9.100 10.757 26.709 1.00 58.62 986 ARG A CA 1
ATOM 7668 C C . ARG A 1 986 ? 10.625 10.646 26.822 1.00 58.62 986 ARG A C 1
ATOM 7670 O O . ARG A 1 986 ? 11.140 9.534 26.731 1.00 58.62 986 ARG A O 1
ATOM 7677 N N . VAL A 1 987 ? 11.347 11.752 27.033 1.00 66.12 987 VAL A N 1
ATOM 7678 C CA . VAL A 1 987 ? 12.773 11.721 27.392 1.00 66.12 987 VAL A CA 1
ATOM 7679 C C . VAL A 1 987 ? 12.920 10.986 28.727 1.00 66.12 987 VAL A C 1
ATOM 7681 O O . VAL A 1 987 ? 12.224 11.295 29.693 1.00 66.12 987 VAL A O 1
ATOM 7684 N N . GLN A 1 988 ? 13.809 9.991 28.773 1.00 65.62 988 GLN A N 1
ATOM 7685 C CA . GLN A 1 988 ? 13.995 9.131 29.950 1.00 65.62 988 GLN A CA 1
ATOM 7686 C C . GLN A 1 988 ? 14.787 9.798 31.086 1.00 65.62 988 GLN A C 1
ATOM 7688 O O . GLN A 1 988 ? 14.814 9.273 32.197 1.00 65.62 988 GLN A O 1
ATOM 7693 N N . GLU A 1 989 ? 15.398 10.949 30.828 1.00 76.06 989 GLU A N 1
ATOM 7694 C CA . GLU A 1 989 ? 16.132 11.761 31.802 1.00 76.06 989 GLU A CA 1
ATOM 7695 C C . GLU A 1 989 ? 15.213 12.833 32.408 1.00 76.06 989 GLU A C 1
ATOM 7697 O O . GLU A 1 989 ? 14.255 13.278 31.768 1.00 76.06 989 GLU A O 1
ATOM 7702 N N . ALA A 1 990 ? 15.500 13.280 33.631 1.00 83.50 990 ALA A N 1
ATOM 7703 C CA . ALA A 1 990 ? 14.869 14.480 34.169 1.00 83.50 990 ALA A CA 1
ATOM 7704 C C . ALA A 1 990 ? 15.493 15.707 33.483 1.00 83.50 990 ALA A C 1
ATOM 7706 O O . ALA A 1 990 ? 16.699 15.913 33.572 1.00 83.50 990 ALA A O 1
ATOM 7707 N N . VAL A 1 991 ? 14.688 16.506 32.781 1.00 86.75 991 VAL A N 1
ATOM 7708 C CA . VAL A 1 991 ? 15.157 17.692 32.044 1.00 86.75 991 VAL A CA 1
ATOM 7709 C C . VAL A 1 991 ? 14.573 18.954 32.664 1.00 86.75 991 VAL A C 1
ATOM 7711 O O . VAL A 1 991 ? 13.353 19.064 32.799 1.00 86.75 991 VAL A O 1
ATOM 7714 N N . VAL A 1 992 ? 15.444 19.911 32.985 1.00 86.38 992 VAL A N 1
ATOM 7715 C CA . VAL A 1 992 ? 15.117 21.259 33.476 1.00 86.38 992 VAL A CA 1
ATOM 7716 C C . VAL A 1 992 ? 15.804 22.289 32.577 1.00 86.38 992 VAL A C 1
ATOM 7718 O O . VAL A 1 992 ? 16.897 22.043 32.076 1.00 86.38 992 VAL A O 1
ATOM 7721 N N . VAL A 1 993 ? 15.180 23.440 32.348 1.00 85.81 993 VAL A N 1
ATOM 7722 C CA . VAL A 1 993 ? 15.735 24.560 31.578 1.00 85.81 993 VAL A CA 1
ATOM 7723 C C . VAL A 1 993 ? 15.637 25.821 32.423 1.00 85.81 993 VAL A C 1
ATOM 7725 O O . VAL A 1 993 ? 14.544 26.137 32.891 1.00 85.81 993 VAL A O 1
ATOM 7728 N N . ILE A 1 994 ? 16.746 26.544 32.588 1.00 85.81 994 ILE A N 1
ATOM 7729 C CA . ILE A 1 994 ? 16.809 27.810 33.337 1.00 85.81 994 ILE A CA 1
ATOM 7730 C C . ILE A 1 994 ? 17.306 28.971 32.458 1.00 85.81 994 ILE A C 1
ATOM 7732 O O . ILE A 1 994 ? 17.997 28.739 31.463 1.00 85.81 994 ILE A O 1
ATOM 7736 N N . ASN A 1 995 ? 16.936 30.206 32.810 1.00 82.81 995 ASN A N 1
ATOM 7737 C CA . ASN A 1 995 ? 17.401 31.456 32.184 1.00 82.81 995 ASN A CA 1
ATOM 7738 C C . ASN A 1 995 ? 18.601 32.079 32.928 1.00 82.81 995 ASN A C 1
ATOM 7740 O O . ASN A 1 995 ? 19.122 31.500 33.883 1.00 82.81 995 ASN A O 1
ATOM 7744 N N . VAL A 1 996 ? 19.044 33.263 32.484 1.00 73.38 996 VAL A N 1
ATOM 7745 C CA . VAL A 1 996 ? 20.122 34.032 33.139 1.00 73.38 996 VAL A CA 1
ATOM 7746 C C . VAL A 1 996 ? 19.751 34.509 34.543 1.00 73.38 996 VAL A C 1
ATOM 7748 O O . VAL A 1 996 ? 20.628 34.660 35.379 1.00 73.38 996 VAL A O 1
ATOM 7751 N N . GLU A 1 997 ? 18.462 34.667 34.836 1.00 74.25 997 GLU A N 1
ATOM 7752 C CA . GLU A 1 997 ? 17.923 34.951 36.169 1.00 74.25 997 GLU A CA 1
ATOM 7753 C C . GLU A 1 997 ? 17.842 33.695 37.074 1.00 74.25 997 GLU A C 1
ATOM 7755 O O . GLU A 1 997 ? 17.260 33.746 38.158 1.00 74.25 997 GLU A O 1
ATOM 7760 N N . HIS A 1 998 ? 18.384 32.553 36.622 1.00 79.00 998 HIS A N 1
ATOM 7761 C CA . HIS A 1 998 ? 18.340 31.221 37.255 1.00 79.00 998 HIS A CA 1
ATOM 7762 C C . HIS A 1 998 ? 16.920 30.685 37.557 1.00 79.00 998 HIS A C 1
ATOM 7764 O O . HIS A 1 998 ? 16.744 29.716 38.304 1.00 79.00 998 HIS A O 1
ATOM 7770 N N . GLN A 1 999 ? 15.891 31.289 36.969 1.00 82.56 999 GLN A N 1
ATOM 7771 C CA . GLN A 1 999 ? 14.501 30.862 37.062 1.00 82.56 999 GLN A CA 1
ATOM 7772 C C . GLN A 1 999 ? 14.242 29.679 36.131 1.00 82.56 999 GLN A C 1
ATOM 7774 O O . GLN A 1 999 ? 14.741 29.620 35.006 1.00 82.56 999 GLN A O 1
ATOM 7779 N N . THR A 1 1000 ? 13.399 28.745 36.567 1.00 84.25 1000 THR A N 1
ATOM 7780 C CA . THR A 1 1000 ? 13.035 27.591 35.740 1.00 84.25 1000 THR A CA 1
ATOM 7781 C C . THR A 1 1000 ? 12.043 27.989 34.646 1.00 84.25 1000 THR A C 1
ATOM 7783 O O . THR A 1 1000 ? 10.902 28.339 34.924 1.00 84.25 1000 THR A O 1
ATOM 7786 N N . ILE A 1 1001 ? 12.456 27.894 33.384 1.00 81.88 1001 ILE A N 1
ATOM 7787 C CA . ILE A 1 1001 ? 11.631 28.187 32.202 1.00 81.88 1001 ILE A CA 1
ATOM 7788 C C . ILE A 1 1001 ? 10.778 26.979 31.800 1.00 81.88 1001 ILE A C 1
ATOM 7790 O O . ILE A 1 1001 ? 9.629 27.128 31.381 1.00 81.88 1001 ILE A O 1
ATOM 7794 N N . LEU A 1 1002 ? 11.333 25.770 31.909 1.00 80.50 1002 LEU A N 1
ATOM 7795 C CA . LEU A 1 1002 ? 10.660 24.532 31.519 1.00 80.50 1002 LEU A CA 1
ATOM 7796 C C . LEU A 1 1002 ? 11.230 23.340 32.291 1.00 80.50 1002 LEU A C 1
ATOM 7798 O O . LEU A 1 1002 ? 12.428 23.273 32.542 1.00 80.50 1002 LEU A O 1
ATOM 7802 N N . PHE A 1 1003 ? 10.387 22.357 32.594 1.00 82.38 1003 PHE A N 1
ATOM 7803 C CA . PHE A 1 1003 ? 10.814 21.033 33.044 1.00 82.38 1003 PHE A CA 1
ATOM 7804 C C . PHE A 1 1003 ? 9.923 19.939 32.440 1.00 82.38 1003 PHE A C 1
ATOM 7806 O O . PHE A 1 1003 ? 8.775 20.201 32.070 1.00 82.38 1003 PHE A O 1
ATOM 7813 N N . ASN A 1 1004 ? 10.439 18.711 32.323 1.00 82.88 1004 ASN A N 1
ATOM 7814 C CA . ASN A 1 1004 ? 9.623 17.544 31.968 1.00 82.88 1004 ASN A CA 1
ATOM 7815 C C . ASN A 1 1004 ? 9.029 16.861 33.212 1.00 82.88 1004 ASN A C 1
ATOM 7817 O O . ASN A 1 1004 ? 9.416 17.150 34.346 1.00 82.88 1004 ASN A O 1
ATOM 7821 N N . LYS A 1 1005 ? 8.082 15.931 33.017 1.00 79.88 1005 LYS A N 1
ATOM 7822 C CA . LYS A 1 1005 ? 7.433 15.243 34.142 1.00 79.88 1005 LYS A CA 1
ATOM 7823 C C . LYS A 1 1005 ? 8.448 14.531 35.045 1.00 79.88 1005 LYS A C 1
ATOM 7825 O O . LYS A 1 1005 ? 8.370 14.694 36.254 1.00 79.88 1005 LYS A O 1
ATOM 7830 N N . LYS A 1 1006 ? 9.434 13.822 34.475 1.00 80.62 1006 LYS A N 1
ATOM 7831 C CA . LYS A 1 1006 ? 10.487 13.151 35.259 1.00 80.62 1006 LYS A CA 1
ATOM 7832 C C . LYS A 1 1006 ? 11.246 14.119 36.172 1.00 80.62 1006 LYS A C 1
ATOM 7834 O O . LYS A 1 1006 ? 11.534 13.757 37.304 1.00 80.62 1006 LYS A O 1
ATOM 7839 N N . ALA A 1 1007 ? 11.517 15.347 35.730 1.00 82.00 1007 ALA A N 1
ATOM 7840 C CA . ALA A 1 1007 ? 12.132 16.359 36.582 1.00 82.00 1007 ALA A CA 1
ATOM 7841 C C . ALA A 1 1007 ? 11.221 16.828 37.725 1.00 82.00 1007 ALA A C 1
ATOM 7843 O O . ALA A 1 1007 ? 11.719 16.990 38.829 1.00 82.00 1007 ALA A O 1
ATOM 7844 N N . LYS A 1 1008 ? 9.906 16.984 37.519 1.00 83.81 1008 LYS A N 1
ATOM 7845 C CA . LYS A 1 1008 ? 8.963 17.322 38.609 1.00 83.81 1008 LYS A CA 1
ATOM 7846 C C . LYS A 1 1008 ? 8.713 16.149 39.566 1.00 83.81 1008 LYS A C 1
ATOM 7848 O O . LYS A 1 1008 ? 8.547 16.377 40.758 1.00 83.81 1008 LYS A O 1
ATOM 7853 N N . ASP A 1 1009 ? 8.717 14.917 39.055 1.00 81.56 1009 ASP A N 1
ATOM 7854 C CA . ASP A 1 1009 ? 8.627 13.691 39.858 1.00 81.56 1009 ASP A CA 1
ATOM 7855 C C . ASP A 1 1009 ? 9.906 13.505 40.721 1.00 81.56 1009 ASP A C 1
ATOM 7857 O O . ASP A 1 1009 ? 9.814 13.044 41.856 1.00 81.56 1009 ASP A O 1
ATOM 7861 N N . LEU A 1 1010 ? 11.087 13.899 40.214 1.00 79.56 1010 LEU A N 1
ATOM 7862 C CA . LEU A 1 1010 ? 12.382 13.844 40.920 1.00 79.56 1010 LEU A CA 1
ATOM 7863 C C . LEU A 1 1010 ? 12.627 15.041 41.860 1.00 79.56 1010 LEU A C 1
ATOM 7865 O O . LEU A 1 1010 ? 13.236 14.891 42.916 1.00 79.56 1010 LEU A O 1
ATOM 7869 N N . LEU A 1 1011 ? 12.172 16.232 41.466 1.00 81.44 1011 LEU A N 1
ATOM 7870 C CA . LEU A 1 1011 ? 12.314 17.498 42.186 1.00 81.44 1011 LEU A CA 1
ATOM 7871 C C . LEU A 1 1011 ? 10.931 18.165 42.331 1.00 81.44 1011 LEU A C 1
ATOM 7873 O O . LEU A 1 1011 ? 10.587 19.073 41.563 1.00 81.44 1011 LEU A O 1
ATOM 7877 N N . PRO A 1 1012 ? 10.125 17.753 43.333 1.00 80.25 1012 PRO A N 1
ATOM 7878 C CA . PRO A 1 1012 ? 8.769 18.269 43.536 1.00 80.25 1012 PRO A CA 1
ATOM 7879 C C . PRO A 1 1012 ? 8.688 19.788 43.738 1.00 80.25 1012 PRO A C 1
ATOM 7881 O O . PRO A 1 1012 ? 7.640 20.379 43.487 1.00 80.25 1012 PRO A O 1
ATOM 7884 N N . MET A 1 1013 ? 9.787 20.431 44.139 1.00 79.50 1013 MET A N 1
ATOM 7885 C CA . MET A 1 1013 ? 9.908 21.876 44.353 1.00 79.50 1013 MET A CA 1
ATOM 7886 C C . MET A 1 1013 ? 10.052 22.722 43.070 1.00 79.50 1013 MET A C 1
ATOM 7888 O O . MET A 1 1013 ? 10.024 23.942 43.164 1.00 79.50 1013 MET A O 1
ATOM 7892 N N . LEU A 1 1014 ? 10.197 22.126 41.877 1.00 82.31 1014 LEU A N 1
ATOM 7893 C CA . LEU A 1 1014 ? 10.347 22.898 40.631 1.00 82.31 1014 LEU A CA 1
ATOM 7894 C C . LEU A 1 1014 ? 9.052 23.613 40.222 1.00 82.31 1014 LEU A C 1
ATOM 7896 O O . LEU A 1 1014 ? 8.041 22.959 39.954 1.00 82.31 1014 LEU A O 1
ATOM 7900 N N . GLU A 1 1015 ? 9.095 24.935 40.071 1.00 80.25 1015 GLU A N 1
ATOM 7901 C CA . GLU A 1 1015 ? 7.997 25.737 39.517 1.00 80.25 1015 GLU A CA 1
ATOM 7902 C C . GLU A 1 1015 ? 8.476 26.688 38.418 1.00 80.25 1015 GLU A C 1
ATOM 7904 O O . GLU A 1 1015 ? 9.597 27.195 38.450 1.00 80.25 1015 GLU A O 1
ATOM 7909 N N . ILE A 1 1016 ? 7.622 26.915 37.416 1.00 79.75 1016 ILE A N 1
ATOM 7910 C CA . ILE A 1 1016 ? 7.962 27.754 36.262 1.00 79.75 1016 ILE A CA 1
ATOM 7911 C C . ILE A 1 1016 ? 7.995 29.223 36.700 1.00 79.75 1016 ILE A C 1
ATOM 7913 O O . ILE A 1 1016 ? 7.042 29.713 37.300 1.00 79.75 1016 ILE A O 1
ATOM 7917 N N . GLY A 1 1017 ? 9.091 29.916 36.392 1.00 75.56 1017 GLY A N 1
ATOM 7918 C CA . GLY A 1 1017 ? 9.372 31.285 36.828 1.00 75.56 1017 GLY A CA 1
ATOM 7919 C C . GLY A 1 1017 ? 10.049 31.397 38.201 1.00 75.56 1017 GLY A C 1
ATOM 7920 O O . GLY A 1 1017 ? 10.454 32.495 38.571 1.00 75.56 1017 GLY A O 1
ATOM 7921 N N . GLN A 1 1018 ? 10.227 30.297 38.947 1.00 79.81 1018 GLN A N 1
ATOM 7922 C CA . GLN A 1 1018 ? 10.900 30.326 40.252 1.00 79.81 1018 GLN A CA 1
ATOM 7923 C C . GLN A 1 1018 ? 12.401 29.996 40.163 1.00 79.81 1018 GLN A C 1
ATOM 7925 O O . GLN A 1 1018 ? 12.822 29.087 39.439 1.00 79.81 1018 GLN A O 1
ATOM 7930 N N . HIS A 1 1019 ? 13.201 30.725 40.947 1.00 80.62 1019 HIS A N 1
ATOM 7931 C CA . HIS A 1 1019 ? 14.628 30.478 41.182 1.00 80.62 1019 HIS A CA 1
ATOM 7932 C C . HIS A 1 1019 ? 14.809 29.235 42.067 1.00 80.62 1019 HIS A C 1
ATOM 7934 O O . HIS A 1 1019 ? 14.199 29.141 43.130 1.00 80.62 1019 HIS A O 1
ATOM 7940 N N . THR A 1 1020 ? 15.647 28.277 41.661 1.00 78.12 1020 THR A N 1
ATOM 7941 C CA . THR A 1 1020 ? 15.825 27.004 42.391 1.00 78.12 1020 THR A CA 1
ATOM 7942 C C . THR A 1 1020 ? 17.257 26.858 42.905 1.00 78.12 1020 THR A C 1
ATOM 7944 O O . THR A 1 1020 ? 18.141 26.434 42.164 1.00 78.12 1020 THR A O 1
ATOM 7947 N N . ALA A 1 1021 ? 17.465 27.141 44.197 1.00 74.31 1021 ALA A N 1
ATOM 7948 C CA . ALA A 1 1021 ? 18.790 27.241 44.831 1.00 74.31 1021 ALA A CA 1
ATOM 7949 C C . ALA A 1 1021 ? 19.676 25.975 44.731 1.00 74.31 1021 ALA A C 1
ATOM 7951 O O . ALA A 1 1021 ? 20.897 26.035 44.867 1.00 74.31 1021 ALA A O 1
ATOM 7952 N N . LEU A 1 1022 ? 19.080 24.810 44.442 1.00 75.12 1022 LEU A N 1
ATOM 7953 C CA . LEU A 1 1022 ? 19.809 23.569 44.148 1.00 75.12 1022 LEU A CA 1
ATOM 7954 C C . LEU A 1 1022 ? 20.769 23.715 42.948 1.00 75.12 1022 LEU A C 1
ATOM 7956 O O . LEU A 1 1022 ? 21.761 22.991 42.865 1.00 75.12 1022 LEU A O 1
ATOM 7960 N N . PHE A 1 1023 ? 20.484 24.634 42.021 1.00 78.62 1023 PHE A N 1
ATOM 7961 C CA . PHE A 1 1023 ? 21.273 24.845 40.806 1.00 78.62 1023 PHE A CA 1
ATOM 7962 C C . PHE A 1 1023 ? 22.315 25.967 40.924 1.00 78.62 1023 PHE A C 1
ATOM 7964 O O . PHE A 1 1023 ? 23.131 26.109 40.015 1.00 78.62 1023 PHE A O 1
ATOM 7971 N N . ASP A 1 1024 ? 22.379 26.697 42.040 1.00 75.56 1024 ASP A N 1
ATOM 7972 C CA . ASP A 1 1024 ? 23.336 27.798 42.243 1.00 75.56 1024 ASP A CA 1
ATOM 7973 C C . ASP A 1 1024 ? 24.813 27.359 42.091 1.00 75.56 1024 ASP A C 1
ATOM 7975 O O . ASP A 1 1024 ? 25.599 28.058 41.443 1.00 75.56 1024 ASP A O 1
ATOM 7979 N N . PRO A 1 1025 ? 25.235 26.158 42.556 1.00 73.06 1025 PRO A N 1
ATOM 7980 C CA . PRO A 1 1025 ? 26.587 25.653 42.298 1.00 73.06 1025 PRO A CA 1
ATOM 7981 C C . PRO A 1 1025 ? 26.866 25.326 40.818 1.00 73.06 1025 PRO A C 1
ATOM 7983 O O . PRO A 1 1025 ? 28.017 25.078 40.451 1.00 73.06 1025 PRO A O 1
ATOM 7986 N N . ILE A 1 1026 ? 25.833 25.261 39.974 1.00 74.25 1026 ILE A N 1
ATOM 7987 C CA . ILE A 1 1026 ? 25.917 24.996 38.533 1.00 74.25 1026 ILE A CA 1
ATOM 7988 C C . ILE A 1 1026 ? 25.862 26.311 37.744 1.00 74.25 1026 ILE A C 1
ATOM 7990 O O . ILE A 1 1026 ? 26.645 26.475 36.809 1.00 74.25 1026 ILE A O 1
ATOM 7994 N N . THR A 1 1027 ? 25.033 27.280 38.135 1.00 71.44 1027 THR A N 1
ATOM 7995 C CA . THR A 1 1027 ? 24.970 28.596 37.472 1.00 71.44 1027 THR A CA 1
ATOM 7996 C C . THR A 1 1027 ? 26.259 29.399 37.668 1.00 71.44 1027 THR A C 1
ATOM 7998 O O . THR A 1 1027 ? 26.811 29.901 36.693 1.00 71.44 1027 THR A O 1
ATOM 8001 N N . VAL A 1 1028 ? 26.860 29.366 38.864 1.00 73.38 1028 VAL A N 1
ATOM 8002 C CA . VAL A 1 1028 ? 28.184 29.973 39.140 1.00 73.38 1028 VAL A CA 1
ATOM 8003 C C . VAL A 1 1028 ? 29.317 29.368 38.284 1.00 73.38 1028 VAL A C 1
ATOM 8005 O O . VAL A 1 1028 ? 30.351 30.009 38.066 1.00 73.38 1028 VAL A O 1
ATOM 8008 N N . LEU A 1 1029 ? 29.151 28.140 37.775 1.00 70.38 1029 LEU A N 1
ATOM 8009 C CA . LEU A 1 1029 ? 30.057 27.544 36.782 1.00 70.38 1029 LEU A CA 1
ATOM 8010 C C . LEU A 1 1029 ? 29.690 27.952 35.349 1.00 70.38 1029 LEU A C 1
ATOM 8012 O O . LEU A 1 1029 ? 30.590 28.184 34.542 1.00 70.38 1029 LEU A O 1
ATOM 8016 N N . TRP A 1 1030 ? 28.399 28.082 35.039 1.00 72.06 1030 TRP A N 1
ATOM 8017 C CA . TRP A 1 1030 ? 27.915 28.558 33.742 1.00 72.06 1030 TRP A CA 1
ATOM 8018 C C . TRP A 1 1030 ? 28.371 29.993 33.450 1.00 72.06 1030 TRP A C 1
ATOM 8020 O O . TRP A 1 1030 ? 28.889 30.232 32.362 1.00 72.06 1030 TRP A O 1
ATOM 8030 N N . ASP A 1 1031 ? 28.319 30.912 34.417 1.00 68.12 1031 ASP A N 1
ATOM 8031 C CA . ASP A 1 1031 ? 28.852 32.276 34.259 1.00 68.12 1031 ASP A CA 1
ATOM 8032 C C . ASP A 1 1031 ? 30.342 32.285 33.889 1.00 68.12 1031 ASP A C 1
ATOM 8034 O O . ASP A 1 1031 ? 30.781 33.034 33.012 1.00 68.12 1031 ASP A O 1
ATOM 8038 N N . LYS A 1 1032 ? 31.126 31.395 34.508 1.00 63.94 1032 LYS A N 1
ATOM 8039 C CA . LYS A 1 1032 ? 32.573 31.263 34.269 1.00 63.94 1032 LYS A CA 1
ATOM 8040 C C . LYS A 1 1032 ? 32.919 30.491 32.988 1.00 63.94 1032 LYS A C 1
ATOM 8042 O O . LYS A 1 1032 ? 34.063 30.556 32.543 1.00 63.94 1032 LYS A O 1
ATOM 8047 N N . ALA A 1 1033 ? 31.972 29.762 32.392 1.00 58.88 1033 ALA A N 1
ATOM 8048 C CA . ALA A 1 1033 ? 32.206 28.852 31.264 1.00 58.88 1033 ALA A CA 1
ATOM 8049 C C . ALA A 1 1033 ? 31.035 28.812 30.254 1.00 58.88 1033 ALA A C 1
ATOM 8051 O O . ALA A 1 1033 ? 30.675 27.752 29.738 1.00 58.88 1033 ALA A O 1
ATOM 8052 N N . SER A 1 1034 ? 30.459 29.978 29.944 1.00 59.38 1034 SER A N 1
ATOM 8053 C CA . SER A 1 1034 ? 29.128 30.173 29.325 1.00 59.38 1034 SER A CA 1
ATOM 8054 C C . SER A 1 1034 ? 28.845 29.537 27.950 1.00 59.38 1034 SER A C 1
ATOM 8056 O O . SER A 1 1034 ? 27.722 29.639 27.450 1.00 59.38 1034 SER A O 1
ATOM 8058 N N . SER A 1 1035 ? 29.821 28.860 27.340 1.00 60.94 1035 SER A N 1
ATOM 8059 C CA . SER A 1 1035 ? 29.763 28.289 25.986 1.00 60.94 1035 SER A CA 1
ATOM 8060 C C . SER A 1 1035 ? 30.101 26.794 25.884 1.00 60.94 1035 SER A C 1
ATOM 8062 O O . SER A 1 1035 ? 30.128 26.262 24.774 1.00 60.94 1035 SER A O 1
ATOM 8064 N N . ARG A 1 1036 ? 30.364 26.089 26.997 1.00 67.88 1036 ARG A N 1
ATOM 8065 C CA . ARG A 1 1036 ? 30.717 24.654 26.987 1.00 67.88 1036 ARG A CA 1
ATOM 8066 C C . ARG A 1 1036 ? 29.719 23.807 27.771 1.00 67.88 1036 ARG A C 1
ATOM 8068 O O . ARG A 1 1036 ? 29.236 24.219 28.816 1.00 67.88 1036 ARG A O 1
ATOM 8075 N N . THR A 1 1037 ? 29.447 22.597 27.277 1.00 77.81 1037 THR A N 1
ATOM 8076 C CA . THR A 1 1037 ? 28.770 21.555 28.066 1.00 77.81 1037 THR A CA 1
ATOM 8077 C C . THR A 1 1037 ? 29.682 21.103 29.205 1.00 77.81 1037 THR A C 1
ATOM 8079 O O . THR A 1 1037 ? 30.879 20.918 28.981 1.00 77.81 1037 THR A O 1
ATOM 8082 N N . PHE A 1 1038 ? 29.127 20.907 30.399 1.00 78.75 1038 PHE A N 1
ATOM 8083 C CA . PHE A 1 1038 ? 29.854 20.401 31.564 1.00 78.75 1038 PHE A CA 1
ATOM 8084 C C . PHE A 1 1038 ? 28.997 19.437 32.389 1.00 78.75 1038 PHE A C 1
ATOM 8086 O O . PHE A 1 1038 ? 27.771 19.431 32.291 1.00 78.75 1038 PHE A O 1
ATOM 8093 N N . GLU A 1 1039 ? 29.650 18.602 33.193 1.00 79.12 1039 GLU A N 1
ATOM 8094 C CA . GLU A 1 1039 ? 29.014 17.564 34.008 1.00 79.12 1039 GLU A CA 1
ATOM 8095 C C . GLU A 1 1039 ? 29.475 17.703 35.463 1.00 79.12 1039 GLU A C 1
ATOM 8097 O O . GLU A 1 1039 ? 30.650 17.963 35.730 1.00 79.12 1039 GLU A O 1
ATOM 8102 N N . ARG A 1 1040 ? 28.538 17.583 36.408 1.00 78.31 1040 ARG A N 1
ATOM 8103 C CA . ARG A 1 1040 ? 28.779 17.710 37.848 1.00 78.31 1040 ARG A CA 1
ATOM 8104 C C . ARG A 1 1040 ? 27.798 16.831 38.619 1.00 78.31 1040 ARG A C 1
ATOM 8106 O O . ARG A 1 1040 ? 26.596 16.888 38.378 1.00 78.31 1040 ARG A O 1
ATOM 8113 N N . ASN A 1 1041 ? 28.295 16.071 39.590 1.00 76.81 1041 ASN A N 1
ATOM 8114 C CA . ASN A 1 1041 ? 27.429 15.386 40.548 1.00 76.81 1041 ASN A CA 1
ATOM 8115 C C . ASN A 1 1041 ? 26.960 16.380 41.621 1.00 76.81 1041 ASN A C 1
ATOM 8117 O O . ASN A 1 1041 ? 27.768 17.157 42.140 1.00 76.81 1041 ASN A O 1
ATOM 8121 N N . ILE A 1 1042 ? 25.673 16.332 41.957 1.00 74.00 1042 ILE A N 1
ATOM 8122 C CA . ILE A 1 1042 ? 25.128 16.919 43.181 1.00 74.00 1042 ILE A CA 1
ATOM 8123 C C . ILE A 1 1042 ? 24.893 15.779 44.169 1.00 74.00 1042 ILE A C 1
ATOM 8125 O O . ILE A 1 1042 ? 24.279 14.771 43.822 1.00 74.00 1042 ILE A O 1
ATOM 8129 N N . ASP A 1 1043 ? 25.395 15.967 45.385 1.00 68.12 1043 ASP A N 1
ATOM 8130 C CA . ASP A 1 1043 ? 25.171 15.092 46.529 1.00 68.12 1043 ASP A CA 1
ATOM 8131 C C . ASP A 1 1043 ? 24.605 15.965 47.655 1.00 68.12 1043 ASP A C 1
ATOM 8133 O O . ASP A 1 1043 ? 25.323 16.753 48.275 1.00 68.12 1043 ASP A O 1
ATOM 8137 N N . THR A 1 1044 ? 23.285 15.926 47.827 1.00 64.38 1044 THR A N 1
ATOM 8138 C CA . THR A 1 1044 ? 22.545 16.699 48.832 1.00 64.38 1044 THR A CA 1
ATOM 8139 C C . THR A 1 1044 ? 21.561 15.800 49.583 1.00 64.38 1044 THR A C 1
ATOM 8141 O O . THR A 1 1044 ? 21.144 14.763 49.059 1.00 64.38 1044 THR A O 1
ATOM 8144 N N . PRO A 1 1045 ? 21.140 16.168 50.811 1.00 55.47 1045 PRO A N 1
ATOM 8145 C CA . PRO A 1 1045 ? 20.147 15.399 51.557 1.00 55.47 1045 PRO A CA 1
ATOM 8146 C C . PRO A 1 1045 ? 18.837 15.254 50.763 1.00 55.47 1045 PRO A C 1
ATOM 8148 O O . PRO A 1 1045 ? 18.078 16.208 50.617 1.00 55.47 1045 PRO A O 1
ATOM 8151 N N . GLY A 1 1046 ? 18.592 14.052 50.232 1.00 60.12 1046 GLY A N 1
ATOM 8152 C CA . GLY A 1 1046 ? 17.433 13.729 49.391 1.00 60.12 1046 GLY A CA 1
ATOM 8153 C C . GLY A 1 1046 ? 17.711 13.595 47.885 1.00 60.12 1046 GLY A C 1
ATOM 8154 O O . GLY A 1 1046 ? 16.854 13.059 47.186 1.00 60.12 1046 GLY A O 1
ATOM 8155 N N . LEU A 1 1047 ? 18.884 13.994 47.372 1.00 65.75 1047 LEU A N 1
ATOM 8156 C CA . LEU A 1 1047 ? 19.267 13.767 45.972 1.00 65.75 1047 LEU A CA 1
ATOM 8157 C C . LEU A 1 1047 ? 20.776 13.519 45.805 1.00 65.75 1047 LEU A C 1
ATOM 8159 O O . LEU A 1 1047 ? 21.589 14.423 45.976 1.00 65.75 1047 LEU A O 1
ATOM 8163 N N . ASN A 1 1048 ? 21.127 12.321 45.332 1.00 78.19 1048 ASN A N 1
ATOM 8164 C CA . ASN A 1 1048 ? 22.444 12.027 44.764 1.00 78.19 1048 ASN A CA 1
ATOM 8165 C C . ASN A 1 1048 ? 22.282 11.735 43.261 1.00 78.19 1048 ASN A C 1
ATOM 8167 O O . ASN A 1 1048 ? 21.701 10.716 42.862 1.00 78.19 1048 ASN A O 1
ATOM 8171 N N . ALA A 1 1049 ? 22.720 12.677 42.424 1.00 78.88 1049 ALA A N 1
ATOM 8172 C CA . ALA A 1 1049 ? 22.468 12.665 40.987 1.00 78.88 1049 ALA A CA 1
ATOM 8173 C C . ALA A 1 1049 ? 23.618 13.276 40.177 1.00 78.88 1049 ALA A C 1
ATOM 8175 O O . ALA A 1 1049 ? 24.207 14.290 40.555 1.00 78.88 1049 ALA A O 1
ATOM 8176 N N . GLY A 1 1050 ? 23.886 12.691 39.009 1.00 82.31 1050 GLY A N 1
ATOM 8177 C CA . GLY A 1 1050 ? 24.714 13.315 37.981 1.00 82.31 1050 GLY A CA 1
ATOM 8178 C C . GLY A 1 1050 ? 23.897 14.347 37.208 1.00 82.31 1050 GLY A C 1
ATOM 8179 O O . GLY A 1 1050 ? 22.796 14.035 36.747 1.00 82.31 1050 GLY A O 1
ATOM 8180 N N . ILE A 1 1051 ? 24.426 15.565 37.064 1.00 83.69 1051 ILE A N 1
ATOM 8181 C CA . ILE A 1 1051 ? 23.815 16.636 36.270 1.00 83.69 1051 ILE A CA 1
ATOM 8182 C C . ILE A 1 1051 ? 24.736 17.027 35.117 1.00 83.69 1051 ILE A C 1
ATOM 8184 O O . ILE A 1 1051 ? 25.901 17.375 35.312 1.00 83.69 1051 ILE A O 1
ATOM 8188 N N . ARG A 1 1052 ? 24.183 17.011 33.906 1.00 86.25 1052 ARG A N 1
ATOM 8189 C CA . ARG A 1 1052 ? 24.831 17.426 32.662 1.00 86.25 1052 ARG A CA 1
ATOM 8190 C C . ARG A 1 1052 ? 24.203 18.726 32.176 1.00 86.25 1052 ARG A C 1
ATOM 8192 O O . ARG A 1 1052 ? 23.028 18.756 31.817 1.00 86.25 1052 ARG A O 1
ATOM 8199 N N . ALA A 1 1053 ? 24.988 19.795 32.183 1.00 84.12 1053 ALA A N 1
ATOM 8200 C CA . ALA A 1 1053 ? 24.562 21.151 31.871 1.00 84.12 1053 ALA A CA 1
ATOM 8201 C C . ALA A 1 1053 ? 25.002 21.545 30.451 1.00 84.12 1053 ALA A C 1
ATOM 8203 O O . ALA A 1 1053 ? 26.187 21.491 30.116 1.00 84.12 1053 ALA A O 1
ATOM 8204 N N . VAL A 1 1054 ? 24.044 21.939 29.609 1.00 84.56 1054 VAL A N 1
ATOM 8205 C CA . VAL A 1 1054 ? 24.226 22.257 28.185 1.00 84.56 1054 VAL A CA 1
ATOM 8206 C C . VAL A 1 1054 ? 23.768 23.698 27.920 1.00 84.56 1054 VAL A C 1
ATOM 8208 O O . VAL A 1 1054 ? 22.560 23.953 27.894 1.00 84.56 1054 VAL A O 1
ATOM 8211 N N . PRO A 1 1055 ? 24.695 24.658 27.728 1.00 77.75 1055 PRO A N 1
ATOM 8212 C CA . PRO A 1 1055 ? 24.346 26.026 27.349 1.00 77.75 1055 PRO A CA 1
ATOM 8213 C C . PRO A 1 1055 ? 23.721 26.096 25.951 1.00 77.75 1055 PRO A C 1
ATOM 8215 O O . PRO A 1 1055 ? 24.217 25.476 25.009 1.00 77.75 1055 PRO A O 1
ATOM 8218 N N . VAL A 1 1056 ? 22.674 26.906 25.798 1.00 72.00 1056 VAL A N 1
ATOM 8219 C CA . VAL A 1 1056 ? 21.996 27.191 24.526 1.00 72.00 1056 VAL A CA 1
ATOM 8220 C C . VAL A 1 1056 ? 22.023 28.696 24.299 1.00 72.00 1056 VAL A C 1
ATOM 8222 O O . VAL A 1 1056 ? 21.531 29.456 25.134 1.00 72.00 1056 VAL A O 1
ATOM 8225 N N . ASN A 1 1057 ? 22.641 29.150 23.201 1.00 62.75 1057 ASN A N 1
ATOM 8226 C CA . ASN A 1 1057 ? 22.886 30.582 23.040 1.00 62.75 1057 ASN A CA 1
ATOM 8227 C C . ASN A 1 1057 ? 23.100 31.068 21.595 1.00 62.75 1057 ASN A C 1
ATOM 8229 O O . ASN A 1 1057 ? 24.022 30.613 20.917 1.00 62.75 1057 ASN A O 1
ATOM 8233 N N . LYS A 1 1058 ? 22.278 32.043 21.179 1.00 49.06 1058 LYS A N 1
ATOM 8234 C CA . LYS A 1 1058 ? 22.593 33.172 20.272 1.00 49.06 1058 LYS A CA 1
ATOM 8235 C C . LYS A 1 1058 ? 21.359 34.092 20.162 1.00 49.06 1058 LYS A C 1
ATOM 8237 O O . LYS A 1 1058 ? 20.730 34.210 19.116 1.00 49.06 1058 LYS A O 1
ATOM 8242 N N . GLY A 1 1059 ? 21.005 34.711 21.285 1.00 50.72 1059 GLY A N 1
ATOM 8243 C CA . GLY A 1 1059 ? 19.913 35.679 21.437 1.00 50.72 1059 GLY A CA 1
ATOM 8244 C C . GLY A 1 1059 ? 20.088 36.468 22.743 1.00 50.72 1059 GLY A C 1
ATOM 8245 O O . GLY A 1 1059 ? 21.069 36.219 23.447 1.00 50.72 1059 GLY A O 1
ATOM 8246 N N . PRO A 1 1060 ? 19.187 37.411 23.079 1.00 48.06 1060 PRO A N 1
ATOM 8247 C CA . PRO A 1 1060 ? 19.216 38.083 24.381 1.00 48.06 1060 PRO A CA 1
ATOM 8248 C C . PRO A 1 1060 ? 18.966 37.090 25.532 1.00 48.06 1060 PRO A C 1
ATOM 8250 O O . PRO A 1 1060 ? 19.664 37.127 26.545 1.00 48.06 1060 PRO A O 1
ATOM 8253 N N . ASP A 1 1061 ? 18.047 36.145 25.326 1.00 56.00 1061 ASP A N 1
ATOM 8254 C CA . ASP A 1 1061 ? 17.645 35.146 26.315 1.00 56.00 1061 ASP A CA 1
ATOM 8255 C C . ASP A 1 1061 ? 18.621 33.952 26.298 1.00 56.00 1061 ASP A C 1
ATOM 8257 O O . ASP A 1 1061 ? 18.464 33.004 25.521 1.00 56.00 1061 ASP A O 1
ATOM 8261 N N . LYS A 1 1062 ? 19.666 33.980 27.138 1.00 69.81 1062 LYS A N 1
ATOM 8262 C CA . LYS A 1 1062 ? 20.549 32.808 27.307 1.00 69.81 1062 LYS A CA 1
ATOM 8263 C C . LYS A 1 1062 ? 19.824 31.742 28.131 1.00 69.81 1062 LYS A C 1
ATOM 8265 O O . LYS A 1 1062 ? 19.249 32.060 29.171 1.00 69.81 1062 LYS A O 1
ATOM 8270 N N . LEU A 1 1063 ? 19.919 30.478 27.721 1.00 81.12 1063 LEU A N 1
ATOM 8271 C CA . LEU A 1 1063 ? 19.314 29.350 28.436 1.00 81.12 1063 LEU A CA 1
ATOM 8272 C C . LEU A 1 1063 ? 20.353 28.274 28.773 1.00 81.12 1063 LEU A C 1
ATOM 8274 O O . LEU A 1 1063 ? 21.285 28.030 28.003 1.00 81.12 1063 LEU A O 1
ATOM 8278 N N . LEU A 1 1064 ? 20.156 27.585 29.896 1.00 83.50 1064 LEU A N 1
ATOM 8279 C CA . LEU A 1 1064 ? 20.925 26.407 30.298 1.00 83.50 1064 LEU A CA 1
ATOM 8280 C C . LEU A 1 1064 ? 19.981 25.211 30.449 1.00 83.50 1064 LEU A C 1
ATOM 8282 O O . LEU A 1 1064 ? 19.026 25.269 31.222 1.00 83.50 1064 LEU A O 1
ATOM 8286 N N . ILE A 1 1065 ? 20.247 24.124 29.721 1.00 86.06 1065 ILE A N 1
ATOM 8287 C CA . ILE A 1 1065 ? 19.502 22.865 29.855 1.00 86.06 1065 ILE A CA 1
ATOM 8288 C C . ILE A 1 1065 ? 20.266 21.939 30.802 1.00 86.06 1065 ILE A C 1
ATOM 8290 O O . ILE A 1 1065 ? 21.427 21.617 30.555 1.00 86.06 1065 ILE A O 1
ATOM 8294 N N . LEU A 1 1066 ? 19.605 21.493 31.864 1.00 85.06 1066 LEU A N 1
ATOM 8295 C CA . LEU A 1 1066 ? 20.106 20.544 32.851 1.00 85.06 1066 LEU A CA 1
ATOM 8296 C C . LEU A 1 1066 ? 19.445 19.181 32.623 1.00 85.06 1066 LEU A C 1
ATOM 8298 O O . LEU A 1 1066 ? 18.226 19.050 32.737 1.00 85.06 1066 LEU A O 1
ATOM 8302 N N . TYR A 1 1067 ? 20.254 18.166 32.332 1.00 86.75 1067 TYR A N 1
ATOM 8303 C CA . TYR A 1 1067 ? 19.848 16.761 32.326 1.00 86.75 1067 TYR A CA 1
ATOM 8304 C C . TYR A 1 1067 ? 20.284 16.136 33.651 1.00 86.75 1067 TYR A C 1
ATOM 8306 O O . TYR A 1 1067 ? 21.463 16.193 33.992 1.00 86.75 1067 TYR A O 1
ATOM 8314 N N . ILE A 1 1068 ? 19.343 15.575 34.404 1.00 86.12 1068 ILE A N 1
ATOM 8315 C CA . ILE A 1 1068 ? 19.535 15.061 35.762 1.00 86.12 1068 ILE A CA 1
ATOM 8316 C C . ILE A 1 1068 ? 19.251 13.553 35.755 1.00 86.12 1068 ILE A C 1
ATOM 8318 O O . ILE A 1 1068 ? 18.202 13.113 35.275 1.00 86.12 1068 ILE A O 1
ATOM 8322 N N . ARG A 1 1069 ? 20.176 12.758 36.306 1.00 83.38 1069 ARG A N 1
ATOM 8323 C CA . ARG A 1 1069 ? 20.038 11.300 36.463 1.00 83.38 1069 ARG A CA 1
ATOM 8324 C C . ARG A 1 1069 ? 20.421 10.856 37.884 1.00 83.38 1069 ARG A C 1
ATOM 8326 O O . ARG A 1 1069 ? 21.544 11.146 38.303 1.00 83.38 1069 ARG A O 1
ATOM 8333 N N . PRO A 1 1070 ? 19.562 10.125 38.619 1.00 80.81 1070 PRO A N 1
ATOM 8334 C CA . PRO A 1 1070 ? 19.930 9.509 39.895 1.00 80.81 1070 PRO A CA 1
ATOM 8335 C C . PRO A 1 1070 ? 21.126 8.566 39.743 1.00 80.81 1070 PRO A C 1
ATOM 8337 O O . PRO A 1 1070 ? 21.189 7.784 38.790 1.00 80.81 1070 PRO A O 1
ATOM 8340 N N . GLN A 1 1071 ? 22.050 8.572 40.707 1.00 72.62 1071 GLN A N 1
ATOM 8341 C CA . GLN A 1 1071 ? 23.214 7.680 40.648 1.00 72.62 1071 GLN A CA 1
ATOM 8342 C C . GLN A 1 1071 ? 22.812 6.190 40.704 1.00 72.62 1071 GLN A C 1
ATOM 8344 O O . GLN A 1 1071 ? 23.476 5.342 40.109 1.00 72.62 1071 GLN A O 1
ATOM 8349 N N . SER A 1 1072 ? 21.681 5.879 41.344 1.00 68.94 1072 SER A N 1
ATOM 8350 C CA . SER A 1 1072 ? 21.077 4.542 41.386 1.00 68.94 1072 SER A CA 1
ATOM 8351 C C . SER A 1 1072 ? 20.529 4.069 40.033 1.00 68.94 1072 SER A C 1
ATOM 8353 O O . SER A 1 1072 ? 20.737 2.907 39.691 1.00 68.94 1072 SER A O 1
ATOM 8355 N N . GLU A 1 1073 ? 19.894 4.939 39.232 1.00 68.00 1073 GLU A N 1
ATOM 8356 C CA . GLU A 1 1073 ? 19.457 4.588 37.866 1.00 68.00 1073 GLU A CA 1
ATOM 8357 C C . GLU A 1 1073 ? 20.676 4.273 36.982 1.00 68.00 1073 GLU A C 1
ATOM 8359 O O . GLU A 1 1073 ? 20.681 3.256 36.295 1.00 68.00 1073 GLU A O 1
ATOM 8364 N N . ILE A 1 1074 ? 21.751 5.071 37.070 1.00 64.12 1074 ILE A N 1
ATOM 8365 C CA . ILE A 1 1074 ? 23.003 4.843 36.322 1.00 64.12 1074 ILE A CA 1
ATOM 8366 C C . ILE A 1 1074 ? 23.641 3.493 36.700 1.00 64.12 1074 ILE A C 1
ATOM 8368 O O . ILE A 1 1074 ? 24.087 2.745 35.828 1.00 64.12 1074 ILE A O 1
ATOM 8372 N N . GLN A 1 1075 ? 23.671 3.149 37.992 1.00 64.12 1075 GLN A N 1
ATOM 8373 C CA . GLN A 1 1075 ? 24.189 1.857 38.459 1.00 64.12 1075 GLN A CA 1
ATOM 8374 C C . GLN A 1 1075 ? 23.300 0.679 38.027 1.00 64.12 1075 GLN A C 1
ATOM 8376 O O . GLN A 1 1075 ? 23.824 -0.364 37.633 1.00 64.12 1075 GLN A O 1
ATOM 8381 N N . ALA A 1 1076 ? 21.974 0.838 38.062 1.00 62.09 1076 ALA A N 1
ATOM 8382 C CA . ALA A 1 1076 ? 21.022 -0.186 37.637 1.00 62.09 1076 ALA A CA 1
ATOM 8383 C C . ALA A 1 1076 ? 21.043 -0.411 36.115 1.00 62.09 1076 ALA A C 1
ATOM 8385 O O . ALA A 1 1076 ? 20.991 -1.557 35.673 1.00 62.09 1076 ALA A O 1
ATOM 8386 N N . GLU A 1 1077 ? 21.181 0.647 35.311 1.00 60.34 1077 GLU A N 1
ATOM 8387 C CA . GLU A 1 1077 ? 21.352 0.557 33.857 1.00 60.34 1077 GLU A CA 1
ATOM 8388 C C . GLU A 1 1077 ? 22.683 -0.123 33.507 1.00 60.34 1077 GLU A C 1
ATOM 8390 O O . GLU A 1 1077 ? 22.693 -1.081 32.737 1.00 60.34 1077 GLU A O 1
ATOM 8395 N N . ALA A 1 1078 ? 23.792 0.269 34.145 1.00 59.25 1078 ALA A N 1
ATOM 8396 C CA . ALA A 1 1078 ? 25.087 -0.388 33.960 1.00 59.25 1078 ALA A CA 1
ATOM 8397 C C . ALA A 1 1078 ? 25.063 -1.876 34.368 1.00 59.25 1078 ALA A C 1
ATOM 8399 O O . ALA A 1 1078 ? 25.662 -2.715 33.691 1.00 59.25 1078 ALA A O 1
ATOM 8400 N N . LEU A 1 1079 ? 24.346 -2.225 35.443 1.00 58.94 1079 LEU A N 1
ATOM 8401 C CA . LEU A 1 1079 ? 24.132 -3.615 35.852 1.00 58.94 1079 LEU A CA 1
ATOM 8402 C C . LEU A 1 1079 ? 23.249 -4.371 34.849 1.00 58.94 1079 LEU A C 1
ATOM 8404 O O . LEU A 1 1079 ? 23.574 -5.501 34.500 1.00 58.94 1079 LEU A O 1
ATOM 8408 N N . SER A 1 1080 ? 22.178 -3.750 34.350 1.00 59.22 1080 SER A N 1
ATOM 8409 C CA . SER A 1 1080 ? 21.265 -4.327 33.356 1.00 59.22 1080 SER A CA 1
ATOM 8410 C C . SER A 1 1080 ? 21.966 -4.586 32.021 1.00 59.22 1080 SER A C 1
ATOM 8412 O O . SER A 1 1080 ? 21.896 -5.694 31.501 1.00 59.22 1080 SER A O 1
ATOM 8414 N N . VAL A 1 1081 ? 22.744 -3.624 31.511 1.00 55.97 1081 VAL A N 1
ATOM 8415 C CA . VAL A 1 1081 ? 23.581 -3.797 30.312 1.00 55.97 1081 VAL A CA 1
ATOM 8416 C C . VAL A 1 1081 ? 24.628 -4.892 30.534 1.00 55.97 1081 VAL A C 1
ATOM 8418 O O . VAL A 1 1081 ? 24.824 -5.729 29.654 1.00 55.97 1081 VAL A O 1
ATOM 8421 N N . LYS A 1 1082 ? 25.254 -4.963 31.720 1.00 50.94 1082 LYS A N 1
ATOM 8422 C CA . LYS A 1 1082 ? 26.186 -6.052 32.053 1.00 50.94 1082 LYS A CA 1
ATOM 8423 C C . LYS A 1 1082 ? 25.489 -7.419 32.111 1.00 50.94 1082 LYS A C 1
ATOM 8425 O O . LYS A 1 1082 ? 26.068 -8.399 31.651 1.00 50.94 1082 LYS A O 1
ATOM 8430 N N . LEU A 1 1083 ? 24.265 -7.497 32.638 1.00 53.75 1083 LEU A N 1
ATOM 8431 C CA . LEU A 1 1083 ? 23.461 -8.723 32.694 1.00 53.75 1083 LEU A CA 1
ATOM 8432 C C . LEU A 1 1083 ? 22.934 -9.140 31.315 1.00 53.75 1083 LEU A C 1
ATOM 8434 O O . LEU A 1 1083 ? 22.947 -10.326 31.007 1.00 53.75 1083 LEU A O 1
ATOM 8438 N N . ALA A 1 1084 ? 22.542 -8.195 30.460 1.00 50.75 1084 ALA A N 1
ATOM 8439 C CA . ALA A 1 1084 ? 22.147 -8.458 29.079 1.00 50.75 1084 ALA A CA 1
ATOM 8440 C C . ALA A 1 1084 ? 23.338 -8.952 28.243 1.00 50.75 1084 ALA A C 1
ATOM 8442 O O . ALA A 1 1084 ? 23.217 -9.950 27.536 1.00 50.75 1084 ALA A O 1
ATOM 8443 N N . ALA A 1 1085 ? 24.513 -8.331 28.397 1.00 52.16 1085 ALA A N 1
ATOM 8444 C CA . ALA A 1 1085 ? 25.754 -8.813 27.795 1.00 52.16 1085 ALA A CA 1
ATOM 8445 C C . ALA A 1 1085 ? 26.136 -10.213 28.313 1.00 52.16 1085 ALA A C 1
ATOM 8447 O O . ALA A 1 1085 ? 26.481 -11.076 27.514 1.00 52.16 1085 ALA A O 1
ATOM 8448 N N . LEU A 1 1086 ? 26.008 -10.483 29.620 1.00 53.56 1086 LEU A N 1
ATOM 8449 C CA . LEU A 1 1086 ? 26.190 -11.823 30.201 1.00 53.56 1086 LEU A CA 1
ATOM 8450 C C . LEU A 1 1086 ? 25.164 -12.842 29.686 1.00 53.56 1086 LEU A C 1
ATOM 8452 O O . LEU A 1 1086 ? 25.524 -13.993 29.460 1.00 53.56 1086 LEU A O 1
ATOM 8456 N N . GLY A 1 1087 ? 23.912 -12.441 29.464 1.00 48.53 1087 GLY A N 1
ATOM 8457 C CA . GLY A 1 1087 ? 22.862 -13.289 28.894 1.00 48.53 1087 GLY A CA 1
ATOM 8458 C C . GLY A 1 1087 ? 23.129 -13.632 27.428 1.00 48.53 1087 GLY A C 1
ATOM 8459 O O . GLY A 1 1087 ? 23.033 -14.787 27.028 1.00 48.53 1087 GLY A O 1
ATOM 8460 N N . GLN A 1 1088 ? 23.557 -12.651 26.632 1.00 50.81 1088 GLN A N 1
ATOM 8461 C CA . GLN A 1 1088 ? 23.921 -12.859 25.231 1.00 50.81 1088 GLN A CA 1
ATOM 8462 C C . GLN A 1 1088 ? 25.228 -13.661 25.092 1.00 50.81 1088 GLN A C 1
ATOM 8464 O O . GLN A 1 1088 ? 25.330 -14.525 24.222 1.00 50.81 1088 GLN A O 1
ATOM 8469 N N . LEU A 1 1089 ? 26.195 -13.455 25.995 1.00 53.88 1089 LEU A N 1
ATOM 8470 C CA . LEU A 1 1089 ? 27.395 -14.287 26.101 1.00 53.88 1089 LEU A CA 1
ATOM 8471 C C . LEU A 1 1089 ? 27.062 -15.722 26.520 1.00 53.88 1089 LEU A C 1
ATOM 8473 O O . LEU A 1 1089 ? 27.562 -16.644 25.891 1.00 53.88 1089 LEU A O 1
ATOM 8477 N N . THR A 1 1090 ? 26.204 -15.944 27.520 1.00 51.91 1090 THR A N 1
ATOM 8478 C CA . THR A 1 1090 ? 25.816 -17.308 27.931 1.00 51.91 1090 THR A CA 1
ATOM 8479 C C . THR A 1 1090 ? 24.959 -18.020 26.881 1.00 51.91 1090 THR A C 1
ATOM 8481 O O . THR A 1 1090 ? 25.123 -19.224 26.708 1.00 51.91 1090 THR A O 1
ATOM 8484 N N . ALA A 1 1091 ? 24.134 -17.305 26.107 1.00 48.72 1091 ALA A N 1
ATOM 8485 C CA . ALA A 1 1091 ? 23.436 -17.864 24.946 1.00 48.72 1091 ALA A CA 1
ATOM 8486 C C . ALA A 1 1091 ? 24.412 -18.302 23.835 1.00 48.72 1091 ALA A C 1
ATOM 8488 O O . ALA A 1 1091 ? 24.347 -19.443 23.374 1.00 48.72 1091 ALA A O 1
ATOM 8489 N N . ASN A 1 1092 ? 25.360 -17.439 23.449 1.00 51.00 1092 ASN A N 1
ATOM 8490 C CA . ASN A 1 1092 ? 26.394 -17.781 22.465 1.00 51.00 1092 ASN A CA 1
ATOM 8491 C C . ASN A 1 1092 ? 27.276 -18.941 22.959 1.00 51.00 1092 ASN A C 1
ATOM 8493 O O . ASN A 1 1092 ? 27.512 -19.902 22.228 1.00 51.00 1092 ASN A O 1
ATOM 8497 N N . LEU A 1 1093 ? 27.691 -18.904 24.226 1.00 55.81 1093 LEU A N 1
ATOM 8498 C CA . LEU A 1 1093 ? 28.494 -19.946 24.859 1.00 55.81 1093 LEU A CA 1
ATOM 8499 C C . LEU A 1 1093 ? 27.760 -21.291 24.927 1.00 55.81 1093 LEU A C 1
ATOM 8501 O O . LEU A 1 1093 ? 28.369 -22.331 24.697 1.00 55.81 1093 LEU A O 1
ATOM 8505 N N . ALA A 1 1094 ? 26.453 -21.301 25.199 1.00 54.19 1094 ALA A N 1
ATOM 8506 C CA . ALA A 1 1094 ? 25.664 -22.531 25.188 1.00 54.19 1094 ALA A CA 1
ATOM 8507 C C . ALA A 1 1094 ? 25.670 -23.207 23.804 1.00 54.19 1094 ALA A C 1
ATOM 8509 O O . ALA A 1 1094 ? 25.620 -24.435 23.728 1.00 54.19 1094 ALA A O 1
ATOM 8510 N N . HIS A 1 1095 ? 25.791 -22.437 22.717 1.00 52.16 1095 HIS A N 1
ATOM 8511 C CA . HIS A 1 1095 ? 26.056 -22.972 21.379 1.00 52.16 1095 HIS A CA 1
ATOM 8512 C C . HIS A 1 1095 ? 27.527 -23.384 21.189 1.00 52.16 1095 HIS A C 1
ATOM 8514 O O . HIS A 1 1095 ? 27.789 -24.475 20.678 1.00 52.16 1095 HIS A O 1
ATOM 8520 N N . GLU A 1 1096 ? 28.490 -22.567 21.626 1.00 61.25 1096 GLU A N 1
ATOM 8521 C CA . GLU A 1 1096 ? 29.922 -22.857 21.462 1.00 61.25 1096 GLU A CA 1
ATOM 8522 C C . GLU A 1 1096 ? 30.422 -24.055 22.282 1.00 61.25 1096 GLU A C 1
ATOM 8524 O O . GLU A 1 1096 ? 31.311 -24.749 21.801 1.00 61.25 1096 GLU A O 1
ATOM 8529 N N . ILE A 1 1097 ? 29.816 -24.370 23.434 1.00 68.25 1097 ILE A N 1
ATOM 8530 C CA . ILE A 1 1097 ? 30.078 -25.589 24.228 1.00 68.25 1097 ILE A CA 1
ATOM 8531 C C . ILE A 1 1097 ? 29.323 -26.802 23.660 1.00 68.25 1097 ILE A C 1
ATOM 8533 O O . ILE A 1 1097 ? 29.836 -27.923 23.681 1.00 68.25 1097 ILE A O 1
ATOM 8537 N N . ARG A 1 1098 ? 28.121 -26.613 23.096 1.00 56.28 1098 ARG A N 1
ATOM 8538 C CA . ARG A 1 1098 ? 27.340 -27.717 22.504 1.00 56.28 1098 ARG A CA 1
ATOM 8539 C C . ARG A 1 1098 ? 28.067 -28.362 21.318 1.00 56.28 1098 ARG A C 1
ATOM 8541 O O . ARG A 1 1098 ? 27.965 -29.575 21.139 1.00 56.28 1098 ARG A O 1
ATOM 8548 N N . ASN A 1 1099 ? 28.837 -27.589 20.550 1.00 63.19 1099 ASN A N 1
ATOM 8549 C CA . ASN A 1 1099 ? 29.632 -28.085 19.420 1.00 63.19 1099 ASN A CA 1
ATOM 8550 C C . ASN A 1 1099 ? 30.728 -29.111 19.818 1.00 63.19 1099 ASN A C 1
ATOM 8552 O O . ASN A 1 1099 ? 30.652 -30.248 19.345 1.00 63.19 1099 ASN A O 1
ATOM 8556 N N . PRO A 1 1100 ? 31.714 -28.796 20.689 1.00 67.00 1100 PRO A N 1
ATOM 8557 C CA . PRO A 1 1100 ? 32.700 -29.762 21.170 1.00 67.00 1100 PRO A CA 1
ATOM 8558 C C . PRO A 1 1100 ? 32.052 -30.899 21.965 1.00 67.00 1100 PRO A C 1
ATOM 8560 O O . PRO A 1 1100 ? 32.464 -32.038 21.783 1.00 67.00 1100 PRO A O 1
ATOM 8563 N N . MET A 1 1101 ? 30.989 -30.654 22.744 1.00 65.75 1101 MET A N 1
ATOM 8564 C CA . MET A 1 1101 ? 30.239 -31.734 23.410 1.00 65.75 1101 MET A CA 1
ATOM 8565 C C . MET A 1 1101 ? 29.622 -32.731 22.418 1.00 65.75 1101 MET A C 1
ATOM 8567 O O . MET A 1 1101 ? 29.640 -33.936 22.663 1.00 65.75 1101 MET A O 1
ATOM 8571 N N . SER A 1 1102 ? 29.117 -32.256 21.276 1.00 63.12 1102 SER A N 1
ATOM 8572 C CA . SER A 1 1102 ? 28.573 -33.128 20.225 1.00 63.12 1102 SER A CA 1
ATOM 8573 C C . SER A 1 1102 ? 29.682 -33.915 19.518 1.00 63.12 1102 SER A C 1
ATOM 8575 O O . SER A 1 1102 ? 29.493 -35.091 19.214 1.00 63.12 1102 SER A O 1
ATOM 8577 N N . ALA A 1 1103 ? 30.856 -33.305 19.316 1.00 70.94 1103 ALA A N 1
ATOM 8578 C CA . ALA A 1 1103 ? 32.035 -33.981 18.773 1.00 70.94 1103 ALA A CA 1
ATOM 8579 C C . ALA A 1 1103 ? 32.604 -35.043 19.735 1.00 70.94 1103 ALA A C 1
ATOM 8581 O O . ALA A 1 1103 ? 32.935 -36.140 19.291 1.00 70.94 1103 ALA A O 1
ATOM 8582 N N . ILE A 1 1104 ? 32.665 -34.748 21.040 1.00 77.19 1104 ILE A N 1
ATOM 8583 C CA . ILE A 1 1104 ? 33.060 -35.695 22.096 1.00 77.19 1104 ILE A CA 1
ATOM 8584 C C . ILE A 1 1104 ? 32.094 -36.879 22.127 1.00 77.19 1104 ILE A C 1
ATOM 8586 O O . ILE A 1 1104 ? 32.542 -38.021 22.084 1.00 77.19 1104 ILE A O 1
ATOM 8590 N N . ARG A 1 1105 ? 30.776 -36.621 22.145 1.00 63.00 1105 ARG A N 1
ATOM 8591 C CA . ARG A 1 1105 ? 29.769 -37.689 22.174 1.00 63.00 1105 ARG A CA 1
ATOM 8592 C C . ARG A 1 1105 ? 29.890 -38.595 20.949 1.00 63.00 1105 ARG A C 1
ATOM 8594 O O . ARG A 1 1105 ? 30.048 -39.792 21.117 1.00 63.00 1105 ARG A O 1
ATOM 8601 N N . HIS A 1 1106 ? 29.946 -38.022 19.747 1.00 67.56 1106 HIS A N 1
ATOM 8602 C CA . HIS A 1 1106 ? 30.064 -38.790 18.505 1.00 67.56 1106 HIS A CA 1
ATOM 8603 C C . HIS A 1 1106 ? 31.379 -39.593 18.418 1.00 67.56 1106 HIS A C 1
ATOM 8605 O O . HIS A 1 1106 ? 31.375 -40.729 17.954 1.00 67.56 1106 HIS A O 1
ATOM 8611 N N . ALA A 1 1107 ? 32.499 -39.055 18.917 1.00 73.44 1107 ALA A N 1
ATOM 8612 C CA . ALA A 1 1107 ? 33.757 -39.801 19.017 1.00 73.44 1107 ALA A CA 1
ATOM 8613 C C . ALA A 1 1107 ? 33.694 -40.941 20.054 1.00 73.44 1107 ALA A C 1
ATOM 8615 O O . ALA A 1 1107 ? 34.296 -41.991 19.844 1.00 73.44 1107 ALA A O 1
ATOM 8616 N N . ASN A 1 1108 ? 32.953 -40.754 21.149 1.00 69.50 1108 ASN A N 1
ATOM 8617 C CA . ASN A 1 1108 ? 32.718 -41.774 22.170 1.00 69.50 1108 ASN A CA 1
ATOM 8618 C C . ASN A 1 1108 ? 31.739 -42.867 21.701 1.00 69.50 1108 ASN A C 1
ATOM 8620 O O . ASN A 1 1108 ? 31.942 -44.037 22.009 1.00 69.50 1108 ASN A O 1
ATOM 8624 N N . ASP A 1 1109 ? 30.713 -42.505 20.929 1.00 65.06 1109 ASP A N 1
ATOM 8625 C CA . ASP A 1 1109 ? 29.783 -43.451 20.305 1.00 65.06 1109 ASP A CA 1
ATOM 8626 C C . ASP A 1 1109 ? 30.552 -44.381 19.337 1.00 65.06 1109 ASP A C 1
ATOM 8628 O O . ASP A 1 1109 ? 30.475 -45.602 19.467 1.00 65.06 1109 ASP A O 1
ATOM 8632 N N . LEU A 1 1110 ? 31.424 -43.813 18.488 1.00 68.38 1110 LEU A N 1
ATOM 8633 C CA . LEU A 1 1110 ? 32.330 -44.562 17.598 1.00 68.38 1110 LEU A CA 1
ATOM 8634 C C . LEU A 1 1110 ? 33.372 -45.419 18.346 1.00 68.38 1110 LEU A C 1
ATOM 8636 O O . LEU A 1 1110 ? 33.759 -46.481 17.855 1.00 68.38 1110 LEU A O 1
ATOM 8640 N N . LEU A 1 1111 ? 33.841 -44.998 19.528 1.00 71.31 1111 LEU A N 1
ATOM 8641 C CA . LEU A 1 1111 ? 34.680 -45.845 20.392 1.00 71.31 1111 LEU A CA 1
ATOM 8642 C C . LEU A 1 1111 ? 33.897 -47.050 20.930 1.00 71.31 1111 LEU A C 1
ATOM 8644 O O . LEU A 1 1111 ? 34.456 -48.142 21.024 1.00 71.31 1111 LEU A O 1
ATOM 8648 N N . ARG A 1 1112 ? 32.612 -46.868 21.258 1.00 61.81 1112 ARG A N 1
ATOM 8649 C CA . ARG A 1 1112 ? 31.750 -47.930 21.796 1.00 61.81 1112 ARG A CA 1
ATOM 8650 C C . ARG A 1 1112 ? 31.481 -49.023 20.764 1.00 61.81 1112 ARG A C 1
ATOM 8652 O O . ARG A 1 1112 ? 31.646 -50.192 21.088 1.00 61.81 1112 ARG A O 1
ATOM 8659 N N . GLU A 1 1113 ? 31.165 -48.645 19.526 1.00 60.97 1113 GLU A N 1
ATOM 8660 C CA . GLU A 1 1113 ? 30.982 -49.589 18.409 1.00 60.97 1113 GLU A CA 1
ATOM 8661 C C . GLU A 1 1113 ? 32.251 -50.422 18.139 1.00 60.97 1113 GLU A C 1
ATOM 8663 O O . GLU A 1 1113 ? 32.173 -51.619 17.875 1.00 60.97 1113 GLU A O 1
ATOM 8668 N N . ASN A 1 1114 ? 33.442 -49.823 18.264 1.00 59.12 1114 ASN A N 1
ATOM 8669 C CA . ASN A 1 1114 ? 34.705 -50.532 18.026 1.00 59.12 1114 ASN A CA 1
ATOM 8670 C C . ASN A 1 1114 ? 35.149 -51.437 19.194 1.00 59.12 1114 ASN A C 1
ATOM 8672 O O . ASN A 1 1114 ? 35.947 -52.349 18.973 1.00 59.12 1114 ASN A O 1
ATOM 8676 N N . MET A 1 1115 ? 34.633 -51.246 20.416 1.00 55.69 1115 MET A N 1
ATOM 8677 C CA . MET A 1 1115 ? 34.908 -52.164 21.535 1.00 55.69 1115 MET A CA 1
ATOM 8678 C C . MET A 1 1115 ? 34.250 -53.539 21.355 1.00 55.69 1115 MET A C 1
ATOM 8680 O O . MET A 1 1115 ? 34.794 -54.531 21.835 1.00 55.69 1115 MET A O 1
ATOM 8684 N N . GLU A 1 1116 ? 33.142 -53.627 20.616 1.00 54.28 1116 GLU A N 1
ATOM 8685 C CA . GLU A 1 1116 ? 32.480 -54.900 20.290 1.00 54.28 1116 GLU A CA 1
ATOM 8686 C C . GLU A 1 1116 ? 33.227 -55.693 19.191 1.00 54.28 1116 GLU A C 1
ATOM 8688 O O . GLU A 1 1116 ? 32.989 -56.887 19.020 1.00 54.28 1116 GLU A O 1
ATOM 8693 N N . ALA A 1 1117 ? 34.172 -55.060 18.479 1.00 55.34 1117 ALA A N 1
ATOM 8694 C CA . ALA A 1 1117 ? 34.866 -55.619 17.312 1.00 55.34 1117 ALA A CA 1
ATOM 8695 C C . ALA A 1 1117 ? 36.302 -56.136 17.572 1.00 55.34 1117 ALA A C 1
ATOM 8697 O O . ALA A 1 1117 ? 36.934 -56.673 16.663 1.00 55.34 1117 ALA A O 1
ATOM 8698 N N . GLY A 1 1118 ? 36.841 -55.989 18.790 1.00 55.09 1118 GLY A N 1
ATOM 8699 C CA . GLY A 1 1118 ? 38.069 -56.681 19.225 1.00 55.09 1118 GLY A CA 1
ATOM 8700 C C . GLY A 1 1118 ? 39.394 -56.286 18.543 1.00 55.09 1118 GLY A C 1
ATOM 8701 O O . GLY A 1 1118 ? 40.357 -57.047 18.626 1.00 55.09 1118 GLY A O 1
ATOM 8702 N N . ALA A 1 1119 ? 39.478 -55.124 17.884 1.00 48.25 1119 ALA A N 1
ATOM 8703 C CA . ALA A 1 1119 ? 40.680 -54.655 17.178 1.00 48.25 1119 ALA A CA 1
ATOM 8704 C C . ALA A 1 1119 ? 41.419 -53.520 17.922 1.00 48.25 1119 ALA A C 1
ATOM 8706 O O . ALA A 1 1119 ? 40.796 -52.652 18.534 1.00 48.25 1119 ALA A O 1
ATOM 8707 N N . ALA A 1 1120 ? 42.758 -53.502 17.849 1.00 51.25 1120 ALA A N 1
ATOM 8708 C CA . ALA A 1 1120 ? 43.604 -52.656 18.697 1.00 51.25 1120 ALA A CA 1
ATOM 8709 C C . ALA A 1 1120 ? 44.365 -51.530 17.959 1.00 51.25 1120 ALA A C 1
ATOM 8711 O O . ALA A 1 1120 ? 45.058 -51.764 16.974 1.00 51.25 1120 ALA A O 1
ATOM 8712 N N . ASP A 1 1121 ? 44.292 -50.330 18.548 1.00 60.09 1121 ASP A N 1
ATOM 8713 C CA . ASP A 1 1121 ? 45.409 -49.384 18.754 1.00 60.09 1121 ASP A CA 1
ATOM 8714 C C . ASP A 1 1121 ? 46.087 -48.644 17.568 1.00 60.09 1121 ASP A C 1
ATOM 8716 O O . ASP A 1 1121 ? 47.305 -48.464 17.546 1.00 60.09 1121 ASP A O 1
ATOM 8720 N N . PRO A 1 1122 ? 45.328 -48.113 16.584 1.00 59.78 1122 PRO A N 1
ATOM 8721 C CA . PRO A 1 1122 ? 45.641 -46.723 16.182 1.00 59.78 1122 PRO A CA 1
ATOM 8722 C C . PRO A 1 1122 ? 44.418 -45.800 16.064 1.00 59.78 1122 PRO A C 1
ATOM 8724 O O . PRO A 1 1122 ? 44.518 -44.587 16.266 1.00 59.78 1122 PRO A O 1
ATOM 8727 N N . PHE A 1 1123 ? 43.251 -46.348 15.717 1.00 61.16 1123 PHE A N 1
ATOM 8728 C CA . PHE A 1 1123 ? 42.037 -45.561 15.479 1.00 61.16 1123 PHE A CA 1
ATOM 8729 C C . PHE A 1 1123 ? 41.447 -45.027 16.791 1.00 61.16 1123 PHE A C 1
ATOM 8731 O O . PHE A 1 1123 ? 41.135 -43.841 16.895 1.00 61.16 1123 PHE A O 1
ATOM 8738 N N . ASN A 1 1124 ? 41.417 -45.867 17.828 1.00 66.44 1124 ASN A N 1
ATOM 8739 C CA . ASN A 1 1124 ? 40.919 -45.497 19.153 1.00 66.44 1124 ASN A CA 1
ATOM 8740 C C . ASN A 1 1124 ? 41.782 -44.390 19.781 1.00 66.44 1124 ASN A C 1
ATOM 8742 O O . ASN A 1 1124 ? 41.245 -43.393 20.253 1.00 66.44 1124 ASN A O 1
ATOM 8746 N N . ALA A 1 1125 ? 43.113 -44.477 19.663 1.00 60.50 1125 ALA A N 1
ATOM 8747 C CA . ALA A 1 1125 ? 44.031 -43.417 20.090 1.00 60.50 1125 ALA A CA 1
ATOM 8748 C C . ALA A 1 1125 ? 43.756 -42.070 19.387 1.00 60.50 1125 ALA A C 1
ATOM 8750 O O . ALA A 1 1125 ? 43.862 -41.007 20.002 1.00 60.50 1125 ALA A O 1
ATOM 8751 N N . LYS A 1 1126 ? 43.346 -42.090 18.109 1.00 64.06 1126 LYS A N 1
ATOM 8752 C CA . LYS A 1 1126 ? 42.932 -40.887 17.368 1.00 64.06 1126 LYS A CA 1
ATOM 8753 C C . LYS A 1 1126 ? 41.590 -40.331 17.861 1.00 64.06 1126 LYS A C 1
ATOM 8755 O O . LYS A 1 1126 ? 41.456 -39.111 17.930 1.00 64.06 1126 LYS A O 1
ATOM 8760 N N . LEU A 1 1127 ? 40.628 -41.184 18.222 1.00 71.88 1127 LEU A N 1
ATOM 8761 C CA . LEU A 1 1127 ? 39.342 -40.767 18.797 1.00 71.88 1127 LEU A CA 1
ATOM 8762 C C . LEU A 1 1127 ? 39.508 -40.177 20.206 1.00 71.88 1127 LEU A C 1
ATOM 8764 O O . LEU A 1 1127 ? 39.010 -39.079 20.448 1.00 71.88 1127 LEU A O 1
ATOM 8768 N N . CYS A 1 1128 ? 40.295 -40.803 21.089 1.00 65.69 1128 CYS A N 1
ATOM 8769 C CA . CYS A 1 1128 ? 40.640 -40.232 22.399 1.00 65.69 1128 CYS A CA 1
ATOM 8770 C C . CYS A 1 1128 ? 41.287 -38.846 22.250 1.00 65.69 1128 CYS A C 1
ATOM 8772 O O . CYS A 1 1128 ? 40.842 -37.882 22.860 1.00 65.69 1128 CYS A O 1
ATOM 8774 N N . LYS A 1 1129 ? 42.233 -38.691 21.314 1.00 65.19 1129 LYS A N 1
ATOM 8775 C CA . LYS A 1 1129 ? 42.888 -37.402 21.030 1.00 65.19 1129 LYS A CA 1
ATOM 8776 C C . LYS A 1 1129 ? 41.937 -36.324 20.477 1.00 65.19 1129 LYS A C 1
ATOM 8778 O O . LYS A 1 1129 ? 42.214 -35.132 20.616 1.00 65.19 1129 LYS A O 1
ATOM 8783 N N . ILE A 1 1130 ? 40.821 -36.720 19.856 1.00 67.69 1130 ILE A N 1
ATOM 8784 C CA . ILE A 1 1130 ? 39.726 -35.819 19.449 1.00 67.69 1130 ILE A CA 1
ATOM 8785 C C . ILE A 1 1130 ? 38.842 -35.452 20.649 1.00 67.69 1130 ILE A C 1
ATOM 8787 O O . ILE A 1 1130 ? 38.377 -34.314 20.719 1.00 67.69 1130 ILE A O 1
ATOM 8791 N N . ILE A 1 1131 ? 38.634 -36.369 21.597 1.00 75.56 1131 ILE A N 1
ATOM 8792 C CA . ILE A 1 1131 ? 37.929 -36.101 22.856 1.00 75.56 1131 ILE A CA 1
ATOM 8793 C C . ILE A 1 1131 ? 38.746 -35.114 23.702 1.00 75.56 1131 ILE A C 1
ATOM 8795 O O . ILE A 1 1131 ? 38.272 -34.002 23.935 1.00 75.56 1131 ILE A O 1
ATOM 8799 N N . ASP A 1 1132 ? 39.999 -35.436 24.037 1.00 61.69 1132 ASP A N 1
ATOM 8800 C CA . ASP A 1 1132 ? 40.907 -34.585 24.826 1.00 61.69 1132 ASP A CA 1
ATOM 8801 C C . ASP A 1 1132 ? 41.049 -33.177 24.224 1.00 61.69 1132 ASP A C 1
ATOM 8803 O O . ASP A 1 1132 ? 40.935 -32.161 24.912 1.00 61.69 1132 ASP A O 1
ATOM 8807 N N . GLY A 1 1133 ? 41.231 -33.103 22.899 1.00 65.00 1133 GLY A N 1
ATOM 8808 C CA . GLY A 1 1133 ? 41.364 -31.844 22.162 1.00 65.00 1133 GLY A CA 1
ATOM 8809 C C . GLY A 1 1133 ? 40.097 -30.979 22.132 1.00 65.00 1133 GLY A C 1
ATOM 8810 O O . GLY A 1 1133 ? 40.180 -29.799 21.786 1.00 65.00 1133 GLY A O 1
ATOM 8811 N N . ASN A 1 1134 ? 38.933 -31.530 22.490 1.00 73.19 1134 ASN A N 1
ATOM 8812 C CA . ASN A 1 1134 ? 37.686 -30.784 22.660 1.00 73.19 1134 ASN A CA 1
ATOM 8813 C C . ASN A 1 1134 ? 37.336 -30.543 24.138 1.00 73.19 1134 ASN A C 1
ATOM 8815 O O . ASN A 1 1134 ? 36.790 -29.483 24.435 1.00 73.19 1134 ASN A O 1
ATOM 8819 N N . VAL A 1 1135 ? 37.722 -31.430 25.062 1.00 65.38 1135 VAL A N 1
ATOM 8820 C CA . VAL A 1 1135 ? 37.649 -31.186 26.516 1.00 65.38 1135 VAL A CA 1
ATOM 8821 C C . VAL A 1 1135 ? 38.517 -29.979 26.885 1.00 65.38 1135 VAL A C 1
ATOM 8823 O O . VAL A 1 1135 ? 37.997 -28.986 27.382 1.00 65.38 1135 VAL A O 1
ATOM 8826 N N . CYS A 1 1136 ? 39.787 -29.966 26.468 1.00 59.53 1136 CYS A N 1
ATOM 8827 C CA . CYS A 1 1136 ? 40.714 -28.853 26.708 1.00 59.53 1136 CYS A CA 1
ATOM 8828 C C . CYS A 1 1136 ? 40.237 -27.509 26.101 1.00 59.53 1136 CYS A C 1
ATOM 8830 O O . CYS A 1 1136 ? 40.586 -26.433 26.590 1.00 59.53 1136 CYS A O 1
ATOM 8832 N N . ARG A 1 1137 ? 39.392 -27.536 25.056 1.00 66.88 1137 ARG A N 1
ATOM 8833 C CA . ARG A 1 1137 ? 38.723 -26.327 24.535 1.00 66.88 1137 ARG A CA 1
ATOM 8834 C C . ARG A 1 1137 ? 37.609 -25.835 25.457 1.00 66.88 1137 ARG A C 1
ATOM 8836 O O . ARG A 1 1137 ? 37.495 -24.627 25.641 1.00 66.88 1137 ARG A O 1
ATOM 8843 N N . ILE A 1 1138 ? 36.806 -26.745 26.010 1.00 73.25 1138 ILE A N 1
ATOM 8844 C CA . ILE A 1 1138 ? 35.745 -26.420 26.971 1.00 73.25 1138 ILE A CA 1
ATOM 8845 C C . ILE A 1 1138 ? 36.367 -25.877 28.262 1.00 73.25 1138 ILE A C 1
ATOM 8847 O O . ILE A 1 1138 ? 35.948 -24.818 28.720 1.00 73.25 1138 ILE A O 1
ATOM 8851 N N . ASP A 1 1139 ? 37.412 -26.523 28.788 1.00 52.38 1139 ASP A N 1
ATOM 8852 C CA . ASP A 1 1139 ? 38.137 -26.047 29.974 1.00 52.38 1139 ASP A CA 1
ATOM 8853 C C . ASP A 1 1139 ? 38.676 -24.632 29.763 1.00 52.38 1139 ASP A C 1
ATOM 8855 O O . ASP A 1 1139 ? 38.424 -23.745 30.575 1.00 52.38 1139 ASP A O 1
ATOM 8859 N N . LYS A 1 1140 ? 39.322 -24.373 28.617 1.00 59.88 1140 LYS A N 1
ATOM 8860 C CA . LYS A 1 1140 ? 39.802 -23.028 28.299 1.00 59.88 1140 LYS A CA 1
ATOM 8861 C C . LYS A 1 1140 ? 38.663 -22.001 28.204 1.00 59.88 1140 LYS A C 1
ATOM 8863 O O . LYS A 1 1140 ? 38.807 -20.892 28.712 1.00 59.88 1140 LYS A O 1
ATOM 8868 N N . MET A 1 1141 ? 37.531 -22.345 27.584 1.00 64.06 1141 MET A N 1
ATOM 8869 C CA . MET A 1 1141 ? 36.357 -21.459 27.556 1.00 64.06 1141 MET A CA 1
ATOM 8870 C C . MET A 1 1141 ? 35.860 -21.141 28.977 1.00 64.06 1141 MET A C 1
ATOM 8872 O O . MET A 1 1141 ? 35.496 -20.000 29.257 1.00 64.06 1141 MET A O 1
ATOM 8876 N N . LEU A 1 1142 ? 35.886 -22.118 29.890 1.00 58.53 1142 LEU A N 1
ATOM 8877 C CA . LEU A 1 1142 ? 35.525 -21.932 31.298 1.00 58.53 1142 LEU A CA 1
ATOM 8878 C C . LEU A 1 1142 ? 36.554 -21.076 32.063 1.00 58.53 1142 LEU A C 1
ATOM 8880 O O . LEU A 1 1142 ? 36.150 -20.228 32.861 1.00 58.53 1142 LEU A O 1
ATOM 8884 N N . GLU A 1 1143 ? 37.855 -21.223 31.796 1.00 53.16 1143 GLU A N 1
ATOM 8885 C CA . GLU A 1 1143 ? 38.905 -20.345 32.338 1.00 53.16 1143 GLU A CA 1
ATOM 8886 C C . GLU A 1 1143 ? 38.753 -18.894 31.861 1.00 53.16 1143 GLU A C 1
ATOM 8888 O O . GLU A 1 1143 ? 38.768 -17.970 32.682 1.00 53.16 1143 GLU A O 1
ATOM 8893 N N . ASP A 1 1144 ? 38.540 -18.683 30.557 1.00 56.38 1144 ASP A N 1
ATOM 8894 C CA . ASP A 1 1144 ? 38.344 -17.356 29.966 1.00 56.38 1144 ASP A CA 1
ATOM 8895 C C . ASP A 1 1144 ? 37.129 -16.646 30.622 1.00 56.38 1144 ASP A C 1
ATOM 8897 O O . ASP A 1 1144 ? 37.213 -15.465 30.973 1.00 56.38 1144 ASP A O 1
ATOM 8901 N N . ILE A 1 1145 ? 36.039 -17.366 30.926 1.00 61.38 1145 ILE A N 1
ATOM 8902 C CA . ILE A 1 1145 ? 34.869 -16.841 31.670 1.00 61.38 1145 ILE A CA 1
ATOM 8903 C C . ILE A 1 1145 ? 35.169 -16.599 33.154 1.00 61.38 1145 ILE A C 1
ATOM 8905 O O . ILE A 1 1145 ? 34.749 -15.584 33.716 1.00 61.38 1145 ILE A O 1
ATOM 8909 N N . SER A 1 1146 ? 35.895 -17.512 33.802 1.00 46.09 1146 SER A N 1
ATOM 8910 C CA . SER A 1 1146 ? 36.326 -17.367 35.198 1.00 46.09 1146 SER A CA 1
ATOM 8911 C C . SER A 1 1146 ? 37.161 -16.093 35.382 1.00 46.09 1146 SER A C 1
ATOM 8913 O O . SER A 1 1146 ? 36.990 -15.365 36.365 1.00 46.09 1146 SER A O 1
ATOM 8915 N N . SER A 1 1147 ? 37.984 -15.748 34.383 1.00 50.75 1147 SER A N 1
ATOM 8916 C CA . SER A 1 1147 ? 38.739 -14.492 34.347 1.00 50.75 1147 SER A CA 1
ATOM 8917 C C . SER A 1 1147 ? 37.832 -13.250 34.281 1.00 50.75 1147 SER A C 1
ATOM 8919 O O . SER A 1 1147 ? 38.040 -12.305 35.041 1.00 50.75 1147 SER A O 1
ATOM 8921 N N . LEU A 1 1148 ? 36.765 -13.274 33.468 1.00 52.19 1148 LEU A N 1
ATOM 8922 C CA . LEU A 1 1148 ? 35.823 -12.155 33.296 1.00 52.19 1148 LEU A CA 1
ATOM 8923 C C . LEU A 1 1148 ? 35.006 -11.827 34.557 1.00 52.19 1148 LEU A C 1
ATOM 8925 O O . LEU A 1 1148 ? 34.486 -10.713 34.682 1.00 52.19 1148 LEU A O 1
ATOM 8929 N N . ASN A 1 1149 ? 34.870 -12.779 35.485 1.00 42.66 1149 ASN A N 1
ATOM 8930 C CA . ASN A 1 1149 ? 34.098 -12.594 36.714 1.00 42.66 1149 ASN A CA 1
ATOM 8931 C C . ASN A 1 1149 ? 34.965 -12.204 37.930 1.00 42.66 1149 ASN A C 1
ATOM 8933 O O . ASN A 1 1149 ? 34.432 -11.739 38.942 1.00 42.66 1149 ASN A O 1
ATOM 8937 N N . LYS A 1 1150 ? 36.300 -12.321 37.839 1.00 45.09 1150 LYS A N 1
ATOM 8938 C CA . LYS A 1 1150 ? 37.222 -11.843 38.880 1.00 45.09 1150 LYS A CA 1
ATOM 8939 C C . LYS A 1 1150 ? 37.318 -10.321 38.857 1.00 45.09 1150 LYS A C 1
ATOM 8941 O O . LYS A 1 1150 ? 37.978 -9.710 38.022 1.00 45.09 1150 LYS A O 1
ATOM 8946 N N . ARG A 1 1151 ? 36.662 -9.696 39.834 1.00 39.59 1151 ARG A N 1
ATOM 8947 C CA . ARG A 1 1151 ? 36.693 -8.250 40.068 1.00 39.59 1151 ARG A CA 1
ATOM 8948 C C . ARG A 1 1151 ? 38.012 -7.841 40.743 1.00 39.59 1151 ARG A C 1
ATOM 8950 O O . ARG A 1 1151 ? 38.012 -7.435 41.902 1.00 39.59 1151 ARG A O 1
ATOM 8957 N N . ASN A 1 1152 ? 39.127 -7.927 40.017 1.00 45.56 1152 ASN A N 1
ATOM 8958 C CA . ASN A 1 1152 ? 40.364 -7.278 40.445 1.00 45.56 1152 ASN A CA 1
ATOM 8959 C C . ASN A 1 1152 ? 40.098 -5.766 40.509 1.00 45.56 1152 ASN A C 1
ATOM 8961 O O . ASN A 1 1152 ? 39.755 -5.144 39.499 1.00 45.56 1152 ASN A O 1
ATOM 8965 N N . LYS A 1 1153 ? 40.227 -5.164 41.696 1.00 47.06 1153 LYS A N 1
ATOM 8966 C CA . LYS A 1 1153 ? 40.396 -3.713 41.785 1.00 47.06 1153 LYS A CA 1
ATOM 8967 C C . LYS A 1 1153 ? 41.714 -3.384 41.093 1.00 47.06 1153 LYS A C 1
ATOM 8969 O O . LYS A 1 1153 ? 42.739 -3.911 41.506 1.00 47.06 1153 LYS A O 1
ATOM 8974 N N . THR A 1 1154 ? 41.691 -2.513 40.089 1.00 54.97 1154 THR A N 1
ATOM 8975 C CA . THR A 1 1154 ? 42.945 -2.001 39.536 1.00 54.97 1154 THR A CA 1
ATOM 8976 C C . THR A 1 1154 ? 43.512 -0.936 40.459 1.00 54.97 1154 THR A C 1
ATOM 8978 O O . THR A 1 1154 ? 42.980 0.179 40.492 1.00 54.97 1154 THR A O 1
ATOM 8981 N N . GLU A 1 1155 ? 44.565 -1.266 41.193 1.00 61.56 1155 GLU A N 1
ATOM 8982 C CA . GLU A 1 1155 ? 45.241 -0.347 42.107 1.00 61.56 1155 GLU A CA 1
ATOM 8983 C C . GLU A 1 1155 ? 46.537 0.108 41.420 1.00 61.56 1155 GLU A C 1
ATOM 8985 O O . GLU A 1 1155 ? 47.445 -0.675 41.152 1.00 61.56 1155 GLU A O 1
ATOM 8990 N N . ARG A 1 1156 ? 46.555 1.380 40.995 1.00 72.12 1156 ARG A N 1
ATOM 8991 C CA . ARG A 1 1156 ? 47.643 1.944 40.186 1.00 72.12 1156 ARG A CA 1
ATOM 8992 C C . ARG A 1 1156 ? 48.722 2.522 41.086 1.00 72.12 1156 ARG A C 1
ATOM 8994 O O . ARG A 1 1156 ? 48.445 3.422 41.881 1.00 72.12 1156 ARG A O 1
ATOM 9001 N N . GLU A 1 1157 ? 49.948 2.075 40.876 1.00 81.38 1157 GLU A N 1
ATOM 9002 C CA . GLU A 1 1157 ? 51.135 2.531 41.593 1.00 81.38 1157 GLU A CA 1
ATOM 9003 C C . GLU A 1 1157 ? 52.255 2.936 40.625 1.00 81.38 1157 GLU A C 1
ATOM 9005 O O . GLU A 1 1157 ? 52.167 2.741 39.409 1.00 81.38 1157 GLU A O 1
ATOM 9010 N N . THR A 1 1158 ? 53.303 3.561 41.162 1.00 80.50 1158 THR A N 1
ATOM 9011 C CA . THR A 1 1158 ? 54.464 4.018 40.387 1.00 80.50 1158 THR A CA 1
ATOM 9012 C C . THR A 1 1158 ? 55.482 2.886 40.277 1.00 80.50 1158 THR A C 1
ATOM 9014 O O . THR A 1 1158 ? 56.381 2.752 41.103 1.00 80.50 1158 THR A O 1
ATOM 9017 N N . ILE A 1 1159 ? 55.338 2.068 39.237 1.00 82.31 1159 ILE A N 1
ATOM 9018 C CA . ILE A 1 1159 ? 56.165 0.884 38.994 1.00 82.31 1159 ILE A CA 1
ATOM 9019 C C . ILE A 1 1159 ? 57.533 1.309 38.449 1.00 82.31 1159 ILE A C 1
ATOM 9021 O O . ILE A 1 1159 ? 57.617 1.980 37.417 1.00 82.31 1159 ILE A O 1
ATOM 9025 N N . GLY A 1 1160 ? 58.617 0.867 39.092 1.00 82.69 1160 GLY A N 1
ATOM 9026 C CA . GLY A 1 1160 ? 59.968 0.929 38.529 1.00 82.69 1160 GLY A CA 1
ATOM 9027 C C . GLY A 1 1160 ? 60.152 -0.140 37.450 1.00 82.69 1160 GLY A C 1
ATOM 9028 O O . GLY A 1 1160 ? 60.135 -1.332 37.752 1.00 82.69 1160 GLY A O 1
ATOM 9029 N N . LEU A 1 1161 ? 60.338 0.264 36.189 1.00 82.31 1161 LEU A N 1
ATOM 9030 C CA . LEU A 1 1161 ? 60.271 -0.671 35.056 1.00 82.31 1161 LEU A CA 1
ATOM 9031 C C . LEU A 1 1161 ? 61.464 -1.635 34.953 1.00 82.31 1161 LEU A C 1
ATOM 9033 O O . LEU A 1 1161 ? 61.316 -2.685 34.335 1.00 82.31 1161 LEU A O 1
ATOM 9037 N N . ILE A 1 1162 ? 62.618 -1.314 35.554 1.00 81.38 1162 ILE A N 1
ATOM 9038 C CA . ILE A 1 1162 ? 63.778 -2.224 35.596 1.00 81.38 1162 ILE A CA 1
ATOM 9039 C C . ILE A 1 1162 ? 63.533 -3.382 36.585 1.00 81.38 1162 ILE A C 1
ATOM 9041 O O . ILE A 1 1162 ? 63.474 -4.514 36.104 1.00 81.38 1162 ILE A O 1
ATOM 9045 N N . PRO A 1 1163 ? 63.293 -3.154 37.900 1.00 81.50 1163 PRO A N 1
ATOM 9046 C CA . PRO A 1 1163 ? 62.967 -4.238 38.835 1.00 81.50 1163 PRO A CA 1
ATOM 9047 C C . PRO A 1 1163 ? 61.803 -5.113 38.361 1.00 81.50 1163 PRO A C 1
ATOM 9049 O O . PRO A 1 1163 ? 61.903 -6.337 38.358 1.00 81.50 1163 PRO A O 1
ATOM 9052 N N . PHE A 1 1164 ? 60.730 -4.480 37.873 1.00 85.38 1164 PHE A N 1
ATOM 9053 C CA . PHE A 1 1164 ? 59.553 -5.176 37.359 1.00 85.38 1164 PHE A CA 1
ATOM 9054 C C . PHE A 1 1164 ? 59.875 -6.087 36.161 1.00 85.38 1164 PHE A C 1
ATOM 9056 O O . PHE A 1 1164 ? 59.352 -7.197 36.067 1.00 85.38 1164 PHE A O 1
ATOM 9063 N N . TRP A 1 1165 ? 60.737 -5.645 35.236 1.00 84.81 1165 TRP A N 1
ATOM 9064 C CA . TRP A 1 1165 ? 61.162 -6.477 34.109 1.00 84.81 1165 TRP A CA 1
ATOM 9065 C C . TRP A 1 1165 ? 62.034 -7.655 34.552 1.00 84.81 1165 TRP A C 1
ATOM 9067 O O . TRP A 1 1165 ? 61.884 -8.750 34.013 1.00 84.81 1165 TRP A O 1
ATOM 9077 N N . GLU A 1 1166 ? 62.945 -7.454 35.504 1.00 82.75 1166 GLU A N 1
ATOM 9078 C CA . GLU A 1 1166 ? 63.822 -8.526 35.986 1.00 82.75 1166 GLU A CA 1
ATOM 9079 C C . GLU A 1 1166 ? 63.030 -9.618 36.712 1.00 82.75 1166 GLU A C 1
ATOM 9081 O O . GLU A 1 1166 ? 63.234 -10.801 36.433 1.00 82.75 1166 GLU A O 1
ATOM 9086 N N . GLU A 1 1167 ? 62.063 -9.227 37.544 1.00 83.56 1167 GLU A N 1
ATOM 9087 C CA . GLU A 1 1167 ? 61.123 -10.131 38.209 1.00 83.56 1167 GLU A CA 1
ATOM 9088 C C . GLU A 1 1167 ? 60.268 -10.909 37.187 1.00 83.56 1167 GLU A C 1
ATOM 9090 O O . GLU A 1 1167 ? 60.295 -12.142 37.158 1.00 83.56 1167 GLU A O 1
ATOM 9095 N N . PHE A 1 1168 ? 59.597 -10.199 36.267 1.00 86.88 1168 PHE A N 1
ATOM 9096 C CA . PHE A 1 1168 ? 58.808 -10.798 35.182 1.00 86.88 1168 PHE A CA 1
ATOM 9097 C C . PHE A 1 1168 ? 59.636 -11.762 34.318 1.00 86.88 1168 PHE A C 1
ATOM 9099 O O . PHE A 1 1168 ? 59.149 -12.813 33.900 1.00 86.88 1168 PHE A O 1
ATOM 9106 N N . LYS A 1 1169 ? 60.900 -11.425 34.035 1.00 82.75 1169 LYS A N 1
ATOM 9107 C CA . LYS A 1 1169 ? 61.791 -12.271 33.236 1.00 82.75 1169 LYS A CA 1
ATOM 9108 C C . LYS A 1 1169 ? 62.128 -13.576 33.963 1.00 82.75 1169 LYS A C 1
ATOM 9110 O O . LYS A 1 1169 ? 62.200 -14.608 33.301 1.00 82.75 1169 LYS A O 1
ATOM 9115 N N . GLN A 1 1170 ? 62.331 -13.555 35.282 1.00 83.12 1170 GLN A N 1
ATOM 9116 C CA . GLN A 1 1170 ? 62.545 -14.781 36.061 1.00 83.12 1170 GLN A CA 1
ATOM 9117 C C . GLN A 1 1170 ? 61.287 -15.661 36.059 1.00 83.12 1170 GLN A C 1
ATOM 9119 O O . GLN A 1 1170 ? 61.373 -16.846 35.737 1.00 83.12 1170 GLN A O 1
ATOM 9124 N N . GLU A 1 1171 ? 60.115 -15.072 36.311 1.00 81.19 1171 GLU A N 1
ATOM 9125 C CA . GLU A 1 1171 ? 58.814 -15.756 36.279 1.00 81.19 1171 GLU A CA 1
ATOM 9126 C C . GLU A 1 1171 ? 58.526 -16.400 34.907 1.00 81.19 1171 GLU A C 1
ATOM 9128 O O . GLU A 1 1171 ? 58.155 -17.573 34.816 1.00 81.19 1171 GLU A O 1
ATOM 9133 N N . PHE A 1 1172 ? 58.767 -15.670 33.813 1.00 80.75 1172 PHE A N 1
ATOM 9134 C CA . PHE A 1 1172 ? 58.551 -16.175 32.455 1.00 80.75 1172 PHE A CA 1
ATOM 9135 C C . PHE A 1 1172 ? 59.511 -17.315 32.080 1.00 80.75 1172 PHE A C 1
ATOM 9137 O O . PHE A 1 1172 ? 59.098 -18.255 31.397 1.00 80.75 1172 PHE A O 1
ATOM 9144 N N . LEU A 1 1173 ? 60.771 -17.252 32.530 1.00 80.38 1173 LEU A N 1
ATOM 9145 C CA . LEU A 1 1173 ? 61.776 -18.294 32.288 1.00 80.38 1173 LEU A CA 1
ATOM 9146 C C . LEU A 1 1173 ? 61.540 -19.557 33.128 1.00 80.38 1173 LEU A C 1
ATOM 9148 O O . LEU A 1 1173 ? 61.824 -20.647 32.642 1.00 80.38 1173 LEU A O 1
ATOM 9152 N N . LEU A 1 1174 ? 60.965 -19.439 34.331 1.00 78.88 1174 LEU A N 1
ATOM 9153 C CA . LEU A 1 1174 ? 60.490 -20.595 35.105 1.00 78.88 1174 LEU A CA 1
ATOM 9154 C C . LEU A 1 1174 ? 59.387 -21.359 34.355 1.00 78.88 1174 LEU A C 1
ATOM 9156 O O . LEU A 1 1174 ? 59.406 -22.587 34.320 1.00 78.88 1174 LEU A O 1
ATOM 9160 N N . GLY A 1 1175 ? 58.460 -20.643 33.708 1.00 71.50 1175 GLY A N 1
ATOM 9161 C CA . GLY A 1 1175 ? 57.417 -21.249 32.870 1.00 71.50 1175 GLY A CA 1
ATOM 9162 C C . GLY A 1 1175 ? 57.894 -21.741 31.494 1.00 71.50 1175 GLY A C 1
ATOM 9163 O O . GLY A 1 1175 ? 57.234 -22.583 30.888 1.00 71.50 1175 GLY A O 1
ATOM 9164 N N . HIS A 1 1176 ? 59.021 -21.229 30.985 1.00 76.31 1176 HIS A N 1
ATOM 9165 C CA . HIS A 1 1176 ? 59.564 -21.567 29.663 1.00 76.31 1176 HIS A CA 1
ATOM 9166 C C . HIS A 1 1176 ? 61.107 -21.662 29.691 1.00 76.31 1176 HIS A C 1
ATOM 9168 O O . HIS A 1 1176 ? 61.776 -20.754 29.184 1.00 76.31 1176 HIS A O 1
ATOM 9174 N N . PRO A 1 1177 ? 61.697 -22.752 30.225 1.00 73.19 1177 PRO A N 1
ATOM 9175 C CA . PRO A 1 1177 ? 63.154 -22.885 30.361 1.00 73.19 1177 PRO A CA 1
ATOM 9176 C C . PRO A 1 1177 ? 63.912 -22.712 29.035 1.00 73.19 1177 PRO A C 1
ATOM 9178 O O . PRO A 1 1177 ? 64.918 -22.007 28.976 1.00 73.19 1177 PRO A O 1
ATOM 9181 N N . ASP A 1 1178 ? 63.366 -23.260 27.946 1.00 71.69 1178 ASP A N 1
ATOM 9182 C CA . ASP A 1 1178 ? 63.892 -23.157 26.576 1.00 71.69 1178 ASP A CA 1
ATOM 9183 C C . ASP A 1 1178 ? 64.039 -21.711 26.055 1.00 71.69 1178 ASP A C 1
ATOM 9185 O O . ASP A 1 1178 ? 64.777 -21.466 25.100 1.00 71.69 1178 ASP A O 1
ATOM 9189 N N . ALA A 1 1179 ? 63.334 -20.738 26.646 1.00 69.25 1179 ALA A N 1
ATOM 9190 C CA . ALA A 1 1179 ? 63.444 -19.327 26.271 1.00 69.25 1179 ALA A CA 1
ATOM 9191 C C . ALA A 1 1179 ? 64.690 -18.641 26.874 1.00 69.25 1179 ALA A C 1
ATOM 9193 O O . ALA A 1 1179 ? 64.973 -17.477 26.555 1.00 69.25 1179 ALA A O 1
ATOM 9194 N N . ALA A 1 1180 ? 65.461 -19.342 27.716 1.00 68.75 1180 ALA A N 1
ATOM 9195 C CA . ALA A 1 1180 ? 66.735 -18.866 28.239 1.00 68.75 1180 ALA A CA 1
ATOM 9196 C C . ALA A 1 1180 ? 67.695 -18.485 27.097 1.00 68.75 1180 ALA A C 1
ATOM 9198 O O . ALA A 1 1180 ? 67.802 -19.157 26.074 1.00 68.75 1180 ALA A O 1
ATOM 9199 N N . GLY A 1 1181 ? 68.361 -17.335 27.232 1.00 68.62 1181 GLY A N 1
ATOM 9200 C CA . GLY A 1 1181 ? 69.230 -16.772 26.190 1.00 68.62 1181 GLY A CA 1
ATOM 9201 C C . GLY A 1 1181 ? 68.511 -16.211 24.949 1.00 68.62 1181 GLY A C 1
ATOM 9202 O O . GLY A 1 1181 ? 69.083 -15.362 24.269 1.00 68.62 1181 GLY A O 1
ATOM 9203 N N . CYS A 1 1182 ? 67.262 -16.595 24.661 1.00 71.44 1182 CYS A N 1
ATOM 9204 C CA . CYS A 1 1182 ? 66.513 -16.101 23.496 1.00 71.44 1182 CYS A CA 1
ATOM 9205 C C . CYS A 1 1182 ? 65.993 -14.660 23.666 1.00 71.44 1182 CYS A C 1
ATOM 9207 O O . CYS A 1 1182 ? 65.803 -13.963 22.670 1.00 71.44 1182 CYS A O 1
ATOM 9209 N N . ILE A 1 1183 ? 65.785 -14.200 24.908 1.00 76.75 1183 ILE A N 1
ATOM 9210 C CA . ILE A 1 1183 ? 65.222 -12.876 25.230 1.00 76.75 1183 ILE A CA 1
ATOM 9211 C C . ILE A 1 1183 ? 66.315 -11.897 25.694 1.00 76.75 1183 ILE A C 1
ATOM 9213 O O . ILE A 1 1183 ? 66.978 -12.123 26.711 1.00 76.75 1183 ILE A O 1
ATOM 9217 N N . ARG A 1 1184 ? 66.447 -10.761 24.996 1.00 76.50 1184 ARG A N 1
ATOM 9218 C CA . ARG A 1 1184 ? 67.374 -9.658 25.309 1.00 76.50 1184 ARG A CA 1
ATOM 9219 C C . ARG A 1 1184 ? 66.621 -8.344 25.546 1.00 76.50 1184 ARG A C 1
ATOM 9221 O O . ARG A 1 1184 ? 65.810 -7.949 24.715 1.00 76.50 1184 ARG A O 1
ATOM 9228 N N . LEU A 1 1185 ? 66.949 -7.642 26.632 1.00 76.25 1185 LEU A N 1
ATOM 9229 C CA . LEU A 1 1185 ? 66.502 -6.266 26.883 1.00 76.25 1185 LEU A CA 1
ATOM 9230 C C . LEU A 1 1185 ? 67.457 -5.254 26.219 1.00 76.25 1185 LEU A C 1
ATOM 9232 O O . LEU A 1 1185 ? 68.672 -5.462 26.204 1.00 76.25 1185 LEU A O 1
ATOM 9236 N N . ASP A 1 1186 ? 66.902 -4.150 25.726 1.00 74.44 1186 ASP A N 1
ATOM 9237 C CA . ASP A 1 1186 ? 67.596 -2.903 25.387 1.00 74.44 1186 ASP A CA 1
ATOM 9238 C C . ASP A 1 1186 ? 66.796 -1.728 25.982 1.00 74.44 1186 ASP A C 1
ATOM 9240 O O . ASP A 1 1186 ? 65.632 -1.529 25.630 1.00 74.44 1186 ASP A O 1
ATOM 9244 N N . MET A 1 1187 ? 67.363 -0.986 26.937 1.00 73.00 1187 MET A N 1
ATOM 9245 C CA . MET A 1 1187 ? 66.613 -0.005 27.732 1.00 73.00 1187 MET A CA 1
ATOM 9246 C C . MET A 1 1187 ? 67.298 1.360 27.749 1.00 73.00 1187 MET A C 1
ATOM 9248 O O . MET A 1 1187 ? 68.456 1.490 28.138 1.00 73.00 1187 MET A O 1
ATOM 9252 N N . GLN A 1 1188 ? 66.571 2.389 27.313 1.00 67.12 1188 GLN A N 1
ATOM 9253 C CA . GLN A 1 1188 ? 67.113 3.733 27.107 1.00 67.12 1188 GLN A CA 1
ATOM 9254 C C . GLN A 1 1188 ? 66.739 4.660 28.268 1.00 67.12 1188 GLN A C 1
ATOM 9256 O O . GLN A 1 1188 ? 65.749 5.390 28.200 1.00 67.12 1188 GLN A O 1
ATOM 9261 N N . GLY A 1 1189 ? 67.559 4.623 29.321 1.00 61.50 1189 GLY A N 1
ATOM 9262 C CA . GLY A 1 1189 ? 67.448 5.462 30.517 1.00 61.50 1189 GLY A CA 1
ATOM 9263 C C . GLY A 1 1189 ? 67.386 4.634 31.804 1.00 61.50 1189 GLY A C 1
ATOM 9264 O O . GLY A 1 1189 ? 66.594 3.701 31.907 1.00 61.50 1189 GLY A O 1
ATOM 9265 N N . ASN A 1 1190 ? 68.210 4.988 32.794 1.00 58.59 1190 ASN A N 1
ATOM 9266 C CA . ASN A 1 1190 ? 68.436 4.151 33.982 1.00 58.59 1190 ASN A CA 1
ATOM 9267 C C . ASN A 1 1190 ? 67.280 4.163 34.999 1.00 58.59 1190 ASN A C 1
ATOM 9269 O O . ASN A 1 1190 ? 67.220 3.279 35.849 1.00 58.59 1190 ASN A O 1
ATOM 9273 N N . HIS A 1 1191 ? 66.392 5.160 34.966 1.00 65.44 1191 HIS A N 1
ATOM 9274 C CA . HIS A 1 1191 ? 65.316 5.354 35.951 1.00 65.44 1191 HIS A CA 1
ATOM 9275 C C . HIS A 1 1191 ? 63.981 5.658 35.246 1.00 65.44 1191 HIS A C 1
ATOM 9277 O O . HIS A 1 1191 ? 63.456 6.764 35.335 1.00 65.44 1191 HIS A O 1
ATOM 9283 N N . LEU A 1 1192 ? 63.443 4.686 34.500 1.00 76.25 1192 LEU A N 1
ATOM 9284 C CA . LEU A 1 1192 ? 62.103 4.791 33.908 1.00 76.25 1192 LEU A CA 1
ATOM 9285 C C . LEU A 1 1192 ? 61.049 4.181 34.843 1.00 76.25 1192 LEU A C 1
ATOM 9287 O O . LEU A 1 1192 ? 61.147 3.012 35.226 1.00 76.25 1192 LEU A O 1
ATOM 9291 N N . THR A 1 1193 ? 60.019 4.963 35.156 1.00 79.75 1193 THR A N 1
ATOM 9292 C CA . THR A 1 1193 ? 58.828 4.534 35.900 1.00 79.75 1193 THR A CA 1
ATOM 9293 C C . THR A 1 1193 ? 57.579 4.596 35.018 1.00 79.75 1193 THR A C 1
ATOM 9295 O O . THR A 1 1193 ? 57.542 5.299 34.006 1.00 79.75 1193 THR A O 1
ATOM 9298 N N . ALA A 1 1194 ? 56.540 3.851 35.392 1.00 77.69 1194 ALA A N 1
ATOM 9299 C CA . ALA A 1 1194 ? 55.214 3.940 34.785 1.00 77.69 1194 ALA A CA 1
ATOM 9300 C C . ALA A 1 1194 ? 54.137 3.910 35.871 1.00 77.69 1194 ALA A C 1
ATOM 9302 O O . ALA A 1 1194 ? 54.233 3.125 36.812 1.00 77.69 1194 ALA A O 1
ATOM 9303 N N . TYR A 1 1195 ? 53.100 4.738 35.731 1.00 79.50 1195 TYR A N 1
ATOM 9304 C CA . TYR A 1 1195 ? 51.973 4.739 36.665 1.00 79.50 1195 TYR A CA 1
ATOM 9305 C C . TYR A 1 1195 ? 50.864 3.823 36.143 1.00 79.50 1195 TYR A C 1
ATOM 9307 O O . TYR A 1 1195 ? 50.106 4.194 35.240 1.00 79.50 1195 TYR A O 1
ATOM 9315 N N . PHE A 1 1196 ? 50.822 2.591 36.650 1.00 80.31 1196 PHE A N 1
ATOM 9316 C CA . PHE A 1 1196 ? 49.987 1.516 36.109 1.00 80.31 1196 PHE A CA 1
ATOM 9317 C C . PHE A 1 1196 ? 49.639 0.475 37.185 1.00 80.31 1196 PHE A C 1
ATOM 9319 O O . PHE A 1 1196 ? 50.117 0.546 38.311 1.00 80.31 1196 PHE A O 1
ATOM 9326 N N . ASP A 1 1197 ? 48.778 -0.481 36.841 1.00 81.19 1197 ASP A N 1
ATOM 9327 C CA . ASP A 1 1197 ? 48.458 -1.633 37.690 1.00 81.19 1197 ASP A CA 1
ATOM 9328 C C . ASP A 1 1197 ? 49.489 -2.768 37.466 1.00 81.19 1197 ASP A C 1
ATOM 9330 O O . ASP A 1 1197 ? 49.643 -3.209 36.318 1.00 81.19 1197 ASP A O 1
ATOM 9334 N N . PRO A 1 1198 ? 50.201 -3.261 38.500 1.00 79.12 1198 PRO A N 1
ATOM 9335 C CA . PRO A 1 1198 ? 51.273 -4.242 38.314 1.00 79.12 1198 PRO A CA 1
ATOM 9336 C C . PRO A 1 1198 ? 50.807 -5.576 37.725 1.00 79.12 1198 PRO A C 1
ATOM 9338 O O . PRO A 1 1198 ? 51.521 -6.171 36.914 1.00 79.12 1198 PRO A O 1
ATOM 9341 N N . ALA A 1 1199 ? 49.610 -6.045 38.086 1.00 73.56 1199 ALA A N 1
ATOM 9342 C CA . ALA A 1 1199 ? 49.079 -7.326 37.628 1.00 73.56 1199 ALA A CA 1
ATOM 9343 C C . ALA A 1 1199 ? 48.651 -7.258 36.154 1.00 73.56 1199 ALA A C 1
ATOM 9345 O O . ALA A 1 1199 ? 49.002 -8.135 35.361 1.00 73.56 1199 ALA A O 1
ATOM 9346 N N . HIS A 1 1200 ? 47.971 -6.184 35.746 1.00 73.62 1200 HIS A N 1
ATOM 9347 C CA . HIS A 1 1200 ? 47.645 -5.941 34.340 1.00 73.62 1200 HIS A CA 1
ATOM 9348 C C . HIS A 1 1200 ? 48.896 -5.692 33.491 1.00 73.62 1200 HIS A C 1
ATOM 9350 O O . HIS A 1 1200 ? 48.957 -6.182 32.362 1.00 73.62 1200 HIS A O 1
ATOM 9356 N N . LEU A 1 1201 ? 49.917 -4.989 34.005 1.00 81.00 1201 LEU A N 1
ATOM 9357 C CA . LEU A 1 1201 ? 51.185 -4.851 33.281 1.00 81.00 1201 LEU A CA 1
ATOM 9358 C C . LEU A 1 1201 ? 51.828 -6.224 33.052 1.00 81.00 1201 LEU A C 1
ATOM 9360 O O . LEU A 1 1201 ? 52.236 -6.531 31.932 1.00 81.00 1201 LEU A O 1
ATOM 9364 N N . ARG A 1 1202 ? 51.848 -7.076 34.083 1.00 81.81 1202 ARG A N 1
ATOM 9365 C CA . ARG A 1 1202 ? 52.413 -8.433 34.033 1.00 81.81 1202 ARG A CA 1
ATOM 9366 C C . ARG A 1 1202 ? 51.666 -9.310 33.031 1.00 81.81 1202 ARG A C 1
ATOM 9368 O O . ARG A 1 1202 ? 52.302 -9.966 32.213 1.00 81.81 1202 ARG A O 1
ATOM 9375 N N . GLN A 1 1203 ? 50.335 -9.232 32.994 1.00 75.19 1203 GLN A N 1
ATOM 9376 C CA . GLN A 1 1203 ? 49.502 -9.938 32.015 1.00 75.19 1203 GLN A CA 1
ATOM 9377 C C . GLN A 1 1203 ? 49.742 -9.462 30.567 1.00 75.19 1203 GLN A C 1
ATOM 9379 O O . GLN A 1 1203 ? 49.844 -10.286 29.655 1.00 75.19 1203 GLN A O 1
ATOM 9384 N N . ILE A 1 1204 ? 49.873 -8.149 30.335 1.00 76.88 1204 ILE A N 1
ATOM 9385 C CA . ILE A 1 1204 ? 50.209 -7.589 29.011 1.00 76.88 1204 ILE A CA 1
ATOM 9386 C C . ILE A 1 1204 ? 51.590 -8.084 28.562 1.00 76.88 1204 ILE A C 1
ATOM 9388 O O . ILE A 1 1204 ? 51.741 -8.562 27.435 1.00 76.88 1204 ILE A O 1
ATOM 9392 N N . MET A 1 1205 ? 52.582 -8.015 29.452 1.00 80.94 1205 MET A N 1
ATOM 9393 C CA . MET A 1 1205 ? 53.946 -8.483 29.199 1.00 80.94 1205 MET A CA 1
ATOM 9394 C C . MET A 1 1205 ? 53.988 -9.989 28.918 1.00 80.94 1205 MET A C 1
ATOM 9396 O O . MET A 1 1205 ? 54.634 -10.403 27.957 1.00 80.94 1205 MET A O 1
ATOM 9400 N N . TRP A 1 1206 ? 53.242 -10.799 29.676 1.00 80.25 1206 TRP A N 1
ATOM 9401 C CA . TRP A 1 1206 ? 53.140 -12.248 29.483 1.00 80.25 1206 TRP A CA 1
ATOM 9402 C C . TRP A 1 1206 ? 52.559 -12.600 28.113 1.00 80.25 1206 TRP A C 1
ATOM 9404 O O . TRP A 1 1206 ? 53.123 -13.419 27.391 1.00 80.25 1206 TRP A O 1
ATOM 9414 N N . ASN A 1 1207 ? 51.475 -11.933 27.707 1.00 74.38 1207 ASN A N 1
ATOM 9415 C CA . ASN A 1 1207 ? 50.849 -12.147 26.403 1.00 74.38 1207 ASN A CA 1
ATOM 9416 C C . ASN A 1 1207 ? 51.777 -11.762 25.237 1.00 74.38 1207 ASN A C 1
ATOM 9418 O O . ASN A 1 1207 ? 51.860 -12.495 24.249 1.00 74.38 1207 ASN A O 1
ATOM 9422 N N . LEU A 1 1208 ? 52.509 -10.647 25.351 1.00 77.38 1208 LEU A N 1
ATOM 9423 C CA . LEU A 1 1208 ? 53.484 -10.226 24.339 1.00 77.38 1208 LEU A CA 1
ATOM 9424 C C . LEU A 1 1208 ? 54.693 -11.174 24.275 1.00 77.38 1208 LEU A C 1
ATOM 9426 O O . LEU A 1 1208 ? 55.082 -11.583 23.181 1.00 77.38 1208 LEU A O 1
ATOM 9430 N N . ALA A 1 1209 ? 55.243 -11.579 25.423 1.00 77.06 1209 ALA A N 1
ATOM 9431 C CA . ALA A 1 1209 ? 56.375 -12.502 25.505 1.00 77.06 1209 ALA A CA 1
ATOM 9432 C C . ALA A 1 1209 ? 56.022 -13.911 25.000 1.00 77.06 1209 ALA A C 1
ATOM 9434 O O . ALA A 1 1209 ? 56.785 -14.493 24.232 1.00 77.06 1209 ALA A O 1
ATOM 9435 N N . ASN A 1 1210 ? 54.849 -14.442 25.359 1.00 77.88 1210 ASN A N 1
ATOM 9436 C CA . ASN A 1 1210 ? 54.388 -15.766 24.932 1.00 77.88 1210 ASN A CA 1
ATOM 9437 C C . ASN A 1 1210 ? 54.104 -15.796 23.419 1.00 77.88 1210 ASN A C 1
ATOM 9439 O O . ASN A 1 1210 ? 54.554 -16.706 22.725 1.00 77.88 1210 ASN A O 1
ATOM 9443 N N . ASN A 1 1211 ? 53.458 -14.761 22.866 1.00 71.25 1211 ASN A N 1
ATOM 9444 C CA . ASN A 1 1211 ? 53.266 -14.649 21.416 1.00 71.25 1211 ASN A CA 1
ATOM 9445 C C . ASN A 1 1211 ? 54.594 -14.468 20.661 1.00 71.25 1211 ASN A C 1
ATOM 9447 O O . ASN A 1 1211 ? 54.783 -15.085 19.614 1.00 71.25 1211 ASN A O 1
ATOM 9451 N N . ALA A 1 1212 ? 55.539 -13.685 21.196 1.00 71.62 1212 ALA A N 1
ATOM 9452 C CA . ALA A 1 1212 ? 56.883 -13.589 20.628 1.00 71.62 1212 ALA A CA 1
ATOM 9453 C C . ALA A 1 1212 ? 57.602 -14.950 20.662 1.00 71.62 1212 ALA A C 1
ATOM 9455 O O . ALA A 1 1212 ? 58.134 -15.384 19.647 1.00 71.62 1212 ALA A O 1
ATOM 9456 N N . TRP A 1 1213 ? 57.556 -15.676 21.782 1.00 74.06 1213 TRP A N 1
ATOM 9457 C CA . TRP A 1 1213 ? 58.180 -16.995 21.932 1.00 74.06 1213 TRP A CA 1
ATOM 9458 C C . TRP A 1 1213 ? 57.594 -18.058 20.991 1.00 74.06 1213 TRP A C 1
ATOM 9460 O O . TRP A 1 1213 ? 58.350 -18.786 20.345 1.00 74.06 1213 TRP A O 1
ATOM 9470 N N . ARG A 1 1214 ? 56.263 -18.101 20.842 1.00 71.88 1214 ARG A N 1
ATOM 9471 C CA . ARG A 1 1214 ? 55.548 -19.028 19.941 1.00 71.88 1214 ARG A CA 1
ATOM 9472 C C . ARG A 1 1214 ? 55.899 -18.856 18.464 1.00 71.88 1214 ARG A C 1
ATOM 9474 O O . ARG A 1 1214 ? 55.789 -19.823 17.715 1.00 71.88 1214 ARG A O 1
ATOM 9481 N N . HIS A 1 1215 ? 56.287 -17.649 18.050 1.00 66.69 1215 HIS A N 1
ATOM 9482 C CA . HIS A 1 1215 ? 56.496 -17.301 16.641 1.00 66.69 1215 HIS A CA 1
ATOM 9483 C C . HIS A 1 1215 ? 57.931 -16.868 16.292 1.00 66.69 1215 HIS A C 1
ATOM 9485 O O . HIS A 1 1215 ? 58.228 -16.673 15.114 1.00 66.69 1215 HIS A O 1
ATOM 9491 N N . SER A 1 1216 ? 58.824 -16.745 17.278 1.00 69.56 1216 SER A N 1
ATOM 9492 C CA . SER A 1 1216 ? 60.250 -16.481 17.053 1.00 69.56 1216 SER A CA 1
ATOM 9493 C C . SER A 1 1216 ? 60.988 -17.695 16.487 1.00 69.56 1216 SER A C 1
ATOM 9495 O O . SER A 1 1216 ? 60.518 -18.833 16.537 1.00 69.56 1216 SER A O 1
ATOM 9497 N N . ARG A 1 1217 ? 62.217 -17.460 16.023 1.00 68.06 1217 ARG A N 1
ATOM 9498 C CA . ARG A 1 1217 ? 63.123 -18.518 15.543 1.00 68.06 1217 ARG A CA 1
ATOM 9499 C C . ARG A 1 1217 ? 63.764 -19.371 16.647 1.00 68.06 1217 ARG A C 1
ATOM 9501 O O . ARG A 1 1217 ? 64.551 -20.249 16.309 1.00 68.06 1217 ARG A O 1
ATOM 9508 N N . LYS A 1 1218 ? 63.453 -19.121 17.928 1.00 72.31 1218 LYS A N 1
ATOM 9509 C CA . LYS A 1 1218 ? 64.014 -19.824 19.102 1.00 72.31 1218 LYS A CA 1
ATOM 9510 C C . LYS A 1 1218 ? 65.550 -19.908 19.088 1.00 72.31 1218 LYS A C 1
ATOM 9512 O O . LYS A 1 1218 ? 66.135 -20.964 19.306 1.00 72.31 1218 LYS A O 1
ATOM 9517 N N . GLN A 1 1219 ? 66.200 -18.785 18.782 1.00 71.75 1219 GLN A N 1
ATOM 9518 C CA . GLN A 1 1219 ? 67.660 -18.656 18.739 1.00 71.75 1219 GLN A CA 1
ATOM 9519 C C . GLN A 1 1219 ? 68.133 -17.631 19.783 1.00 71.75 1219 GLN A C 1
ATOM 9521 O O . GLN A 1 1219 ? 67.382 -16.706 20.100 1.00 71.75 1219 GLN A O 1
ATOM 9526 N N . PRO A 1 1220 ? 69.371 -17.732 20.302 1.00 65.62 1220 PRO A N 1
ATOM 9527 C CA . PRO A 1 1220 ? 69.901 -16.763 21.258 1.00 65.62 1220 PRO A CA 1
ATOM 9528 C C . PRO A 1 1220 ? 69.775 -15.317 20.752 1.00 65.62 1220 PRO A C 1
ATOM 9530 O O . PRO A 1 1220 ? 70.198 -14.988 19.644 1.00 65.62 1220 PRO A O 1
ATOM 9533 N N . GLY A 1 1221 ? 69.168 -14.451 21.565 1.00 62.56 1221 GLY A N 1
ATOM 9534 C CA . GLY A 1 1221 ? 68.888 -13.057 21.226 1.00 62.56 1221 GLY A CA 1
ATOM 9535 C C . GLY A 1 1221 ? 67.855 -12.819 20.114 1.00 62.56 1221 GLY A C 1
ATOM 9536 O O . GLY A 1 1221 ? 67.805 -11.693 19.616 1.00 62.56 1221 GLY A O 1
ATOM 9537 N N . SER A 1 1222 ? 67.044 -13.811 19.712 1.00 72.12 1222 SER A N 1
ATOM 9538 C CA . SER A 1 1222 ? 66.001 -13.609 18.693 1.00 72.12 1222 SER A CA 1
ATOM 9539 C C . SER A 1 1222 ? 64.933 -12.606 19.136 1.00 72.12 1222 SER A C 1
ATOM 9541 O O . SER A 1 1222 ? 64.511 -11.778 18.339 1.00 72.12 1222 SER A O 1
ATOM 9543 N N . ILE A 1 1223 ? 64.525 -12.623 20.408 1.00 76.50 1223 ILE A N 1
ATOM 9544 C CA . ILE A 1 1223 ? 63.511 -11.705 20.939 1.00 76.50 1223 ILE A CA 1
ATOM 9545 C C . ILE A 1 1223 ? 64.205 -10.510 21.595 1.00 76.50 1223 ILE A C 1
ATOM 9547 O O . ILE A 1 1223 ? 64.725 -10.604 22.708 1.00 76.50 1223 ILE A O 1
ATOM 9551 N N . SER A 1 1224 ? 64.176 -9.362 20.922 1.00 75.88 1224 SER A N 1
ATOM 9552 C CA . SER A 1 1224 ? 64.561 -8.073 21.501 1.00 75.88 1224 SER A CA 1
ATOM 9553 C C . SER A 1 1224 ? 63.350 -7.382 22.129 1.00 75.88 1224 SER A C 1
ATOM 9555 O O . SER A 1 1224 ? 62.350 -7.144 21.444 1.00 75.88 1224 SER A O 1
ATOM 9557 N N . VAL A 1 1225 ? 63.464 -7.024 23.407 1.00 79.75 1225 VAL A N 1
ATOM 9558 C CA . VAL A 1 1225 ? 62.515 -6.172 24.130 1.00 79.75 1225 VAL A CA 1
ATOM 9559 C C . VAL A 1 1225 ? 63.150 -4.801 24.318 1.00 79.75 1225 VAL A C 1
ATOM 9561 O O . VAL A 1 1225 ? 64.195 -4.690 24.955 1.00 79.75 1225 VAL A O 1
ATOM 9564 N N . THR A 1 1226 ? 62.536 -3.758 23.763 1.00 79.06 1226 THR A N 1
ATOM 9565 C CA . THR A 1 1226 ? 63.035 -2.382 23.875 1.00 79.06 1226 THR A CA 1
ATOM 9566 C C . THR A 1 1226 ? 62.103 -1.536 24.729 1.00 79.06 1226 THR A C 1
ATOM 9568 O O . THR A 1 1226 ? 60.917 -1.424 24.414 1.00 79.06 1226 THR A O 1
ATOM 9571 N N . ILE A 1 1227 ? 62.645 -0.907 25.777 1.00 80.56 1227 ILE A N 1
ATOM 9572 C CA . ILE A 1 1227 ? 61.915 0.013 26.663 1.00 80.56 1227 ILE A CA 1
ATOM 9573 C C . ILE A 1 1227 ? 62.561 1.398 26.576 1.00 80.56 1227 ILE A C 1
ATOM 9575 O O . ILE A 1 1227 ? 63.758 1.555 26.820 1.00 80.56 1227 ILE A O 1
ATOM 9579 N N . ARG A 1 1228 ? 61.784 2.416 26.192 1.00 78.38 1228 ARG A N 1
ATOM 9580 C CA . ARG A 1 1228 ? 62.292 3.786 25.998 1.00 78.38 1228 ARG A CA 1
ATOM 9581 C C . ARG A 1 1228 ? 61.206 4.851 26.190 1.00 78.38 1228 ARG A C 1
ATOM 9583 O O . ARG A 1 1228 ? 60.036 4.558 25.928 1.00 78.38 1228 ARG A O 1
ATOM 9590 N N . PRO A 1 1229 ? 61.562 6.089 26.576 1.00 72.62 1229 PRO A N 1
ATOM 9591 C CA . PRO A 1 1229 ? 60.614 7.197 26.620 1.00 72.62 1229 PRO A CA 1
ATOM 9592 C C . PRO A 1 1229 ? 60.063 7.542 25.225 1.00 72.62 1229 PRO A C 1
ATOM 9594 O O . PRO A 1 1229 ? 60.706 7.327 24.190 1.00 72.62 1229 PRO A O 1
ATOM 9597 N N . ALA A 1 1230 ? 58.853 8.095 25.209 1.00 70.88 1230 ALA A N 1
ATOM 9598 C CA . ALA A 1 1230 ? 58.123 8.550 24.033 1.00 70.88 1230 ALA A CA 1
ATOM 9599 C C . ALA A 1 1230 ? 57.504 9.945 24.271 1.00 70.88 1230 ALA A C 1
ATOM 9601 O O . ALA A 1 1230 ? 57.580 10.513 25.360 1.00 70.88 1230 ALA A O 1
ATOM 9602 N N . GLN A 1 1231 ? 56.946 10.551 23.218 1.00 62.50 1231 GLN A N 1
ATOM 9603 C CA . GLN A 1 1231 ? 56.419 11.919 23.283 1.00 62.50 1231 GLN A CA 1
ATOM 9604 C C . GLN A 1 1231 ? 55.179 12.018 24.186 1.00 62.50 1231 GLN A C 1
ATOM 9606 O O . GLN A 1 1231 ? 54.300 11.164 24.119 1.00 62.50 1231 GLN A O 1
ATOM 9611 N N . LYS A 1 1232 ? 55.089 13.117 24.954 1.00 56.22 1232 LYS A N 1
ATOM 9612 C CA . LYS A 1 1232 ? 54.045 13.397 25.961 1.00 56.22 1232 LYS A CA 1
ATOM 9613 C C . LYS A 1 1232 ? 53.937 12.296 27.025 1.00 56.22 1232 LYS A C 1
ATOM 9615 O O . LYS A 1 1232 ? 53.059 11.448 26.916 1.00 56.22 1232 LYS A O 1
ATOM 9620 N N . ASN A 1 1233 ? 54.793 12.340 28.051 1.00 62.56 1233 ASN A N 1
ATOM 9621 C CA . ASN A 1 1233 ? 54.648 11.542 29.278 1.00 62.56 1233 ASN A CA 1
ATOM 9622 C C . ASN A 1 1233 ? 54.237 10.078 29.028 1.00 62.56 1233 ASN A C 1
ATOM 9624 O O . ASN A 1 1233 ? 53.234 9.586 29.541 1.00 62.56 1233 ASN A O 1
ATOM 9628 N N . THR A 1 1234 ? 54.998 9.376 28.187 1.00 67.81 1234 THR A N 1
ATOM 9629 C CA . THR A 1 1234 ? 54.770 7.955 27.906 1.00 67.81 1234 THR A CA 1
ATOM 9630 C C . THR A 1 1234 ? 56.077 7.173 27.844 1.00 67.81 1234 THR A C 1
ATOM 9632 O O . THR A 1 1234 ? 57.093 7.668 27.356 1.00 67.81 1234 THR A O 1
ATOM 9635 N N . VAL A 1 1235 ? 56.034 5.921 28.297 1.00 75.12 1235 VAL A N 1
ATOM 9636 C CA . VAL A 1 1235 ? 57.030 4.895 27.976 1.00 75.12 1235 VAL A CA 1
ATOM 9637 C C . VAL A 1 1235 ? 56.468 4.021 26.855 1.00 75.12 1235 VAL A C 1
ATOM 9639 O O . VAL A 1 1235 ? 55.282 3.685 26.831 1.00 75.12 1235 VAL A O 1
ATOM 9642 N N . CYS A 1 1236 ? 57.323 3.651 25.908 1.00 77.44 1236 CYS A N 1
ATOM 9643 C CA . CYS A 1 1236 ? 57.013 2.698 24.854 1.00 77.44 1236 CYS A CA 1
ATOM 9644 C C . CYS A 1 1236 ? 57.747 1.385 25.136 1.00 77.44 1236 CYS A C 1
ATOM 9646 O O . CYS A 1 1236 ? 58.978 1.379 25.239 1.00 77.44 1236 CYS A O 1
ATOM 9648 N N . ILE A 1 1237 ? 56.986 0.291 25.232 1.00 77.94 1237 ILE A N 1
ATOM 9649 C CA . ILE A 1 1237 ? 57.507 -1.077 25.293 1.00 77.94 1237 ILE A CA 1
ATOM 9650 C C . ILE A 1 1237 ? 57.260 -1.738 23.928 1.00 77.94 1237 ILE A C 1
ATOM 9652 O O . ILE A 1 1237 ? 56.152 -1.690 23.383 1.00 77.94 1237 ILE A O 1
ATOM 9656 N N . LEU A 1 1238 ? 58.313 -2.329 23.363 1.00 76.44 1238 LEU A N 1
ATOM 9657 C CA . LEU A 1 1238 ? 58.339 -2.961 22.042 1.00 76.44 1238 LEU A CA 1
ATOM 9658 C C . LEU A 1 1238 ? 58.902 -4.381 22.162 1.00 76.44 1238 LEU A C 1
ATOM 9660 O O . LEU A 1 1238 ? 59.993 -4.552 22.694 1.00 76.44 1238 LEU A O 1
ATOM 9664 N N . PHE A 1 1239 ? 58.207 -5.368 21.594 1.00 76.62 1239 PHE A N 1
ATOM 9665 C CA . PHE A 1 1239 ? 58.727 -6.725 21.380 1.00 76.62 1239 PHE A CA 1
ATOM 9666 C C . PHE A 1 1239 ? 58.959 -6.939 19.874 1.00 76.62 1239 PHE A C 1
ATOM 9668 O O . PHE A 1 1239 ? 58.058 -6.686 19.070 1.00 76.62 1239 PHE A O 1
ATOM 9675 N N . ALA A 1 1240 ? 60.153 -7.400 19.485 1.00 69.88 1240 ALA A N 1
ATOM 9676 C CA . ALA A 1 1240 ? 60.533 -7.633 18.086 1.00 69.88 1240 ALA A CA 1
ATOM 9677 C C . ALA A 1 1240 ? 61.485 -8.837 17.917 1.00 69.88 1240 ALA A C 1
ATOM 9679 O O . ALA A 1 1240 ? 62.273 -9.129 18.811 1.00 69.88 1240 ALA A O 1
ATOM 9680 N N . ASP A 1 1241 ? 61.433 -9.503 16.755 1.00 64.06 1241 ASP A N 1
ATOM 9681 C CA . ASP A 1 1241 ? 62.188 -10.739 16.429 1.00 64.06 1241 ASP A CA 1
ATOM 9682 C C . ASP A 1 1241 ? 63.562 -10.484 15.749 1.00 64.06 1241 ASP A C 1
ATOM 9684 O O . ASP A 1 1241 ? 64.229 -11.422 15.317 1.00 64.06 1241 ASP A O 1
ATOM 9688 N N . ARG A 1 1242 ? 64.001 -9.217 15.582 1.00 55.06 1242 ARG A N 1
ATOM 9689 C CA . ARG A 1 1242 ? 65.316 -8.883 14.977 1.00 55.06 1242 ARG A CA 1
ATOM 9690 C C . ARG A 1 1242 ? 65.937 -7.555 15.449 1.00 55.06 1242 ARG A C 1
ATOM 9692 O O . ARG A 1 1242 ? 65.272 -6.518 15.394 1.00 55.06 1242 ARG A O 1
ATOM 9699 N N . PRO A 1 1243 ? 67.258 -7.516 15.722 1.00 46.69 1243 PRO A N 1
ATOM 9700 C CA . PRO A 1 1243 ? 67.970 -6.299 16.111 1.00 46.69 1243 PRO A CA 1
ATOM 9701 C C . PRO A 1 1243 ? 68.426 -5.448 14.905 1.00 46.69 1243 PRO A C 1
ATOM 9703 O O . PRO A 1 1243 ? 69.611 -5.438 14.572 1.00 46.69 1243 PRO A O 1
ATOM 9706 N N . LYS A 1 1244 ? 67.491 -4.731 14.249 1.00 42.91 1244 LYS A N 1
ATOM 9707 C CA . LYS A 1 1244 ? 67.699 -3.451 13.507 1.00 42.91 1244 LYS A CA 1
ATOM 9708 C C . LYS A 1 1244 ? 66.451 -3.056 12.699 1.00 42.91 1244 LYS A C 1
ATOM 9710 O O . LYS A 1 1244 ? 66.225 -3.576 11.611 1.00 42.91 1244 LYS A O 1
ATOM 9715 N N . CYS A 1 1245 ? 65.709 -2.050 13.164 1.00 34.38 1245 CYS A N 1
ATOM 9716 C CA . CYS A 1 1245 ? 64.793 -1.244 12.342 1.00 34.38 1245 CYS A CA 1
ATOM 9717 C C . CYS A 1 1245 ? 64.751 0.191 12.890 1.00 34.38 1245 CYS A C 1
ATOM 9719 O O . CYS A 1 1245 ? 64.371 0.405 14.039 1.00 34.38 1245 CYS A O 1
ATOM 9721 N N . ARG A 1 1246 ? 65.163 1.184 12.088 1.00 33.47 1246 ARG A N 1
ATOM 9722 C CA . ARG A 1 1246 ? 65.144 2.603 12.485 1.00 33.47 1246 ARG A CA 1
ATOM 9723 C C . ARG A 1 1246 ? 63.767 3.231 12.232 1.00 33.47 1246 ARG A C 1
ATOM 9725 O O . ARG A 1 1246 ? 63.189 3.054 11.170 1.00 33.47 1246 ARG A O 1
ATOM 9732 N N . ASN A 1 1247 ? 63.304 3.989 13.225 1.00 34.34 1247 ASN A N 1
ATOM 9733 C CA . ASN A 1 1247 ? 62.266 5.028 13.211 1.00 34.34 1247 ASN A CA 1
ATOM 9734 C C . ASN A 1 1247 ? 61.427 5.233 11.931 1.00 34.34 1247 ASN A C 1
ATOM 9736 O O . ASN A 1 1247 ? 61.854 5.916 11.007 1.00 34.34 1247 ASN A O 1
ATOM 9740 N N . THR A 1 1248 ? 60.140 4.890 12.019 1.00 33.69 1248 THR A N 1
ATOM 9741 C CA . THR A 1 1248 ? 59.054 5.852 11.744 1.00 33.69 1248 THR A CA 1
ATOM 9742 C C . THR A 1 1248 ? 57.931 5.671 12.774 1.00 33.69 1248 THR A C 1
ATOM 9744 O O . THR A 1 1248 ? 57.671 4.561 13.254 1.00 33.69 1248 THR A O 1
ATOM 9747 N N . CYS A 1 1249 ? 57.278 6.778 13.137 1.00 33.62 1249 CYS A N 1
ATOM 9748 C CA . CYS A 1 1249 ? 56.068 6.789 13.957 1.00 33.62 1249 CYS A CA 1
ATOM 9749 C C . CYS A 1 1249 ? 54.891 7.265 13.103 1.00 33.62 1249 CYS A C 1
ATOM 9751 O O . CYS A 1 1249 ? 54.914 8.372 12.573 1.00 33.62 1249 CYS A O 1
ATOM 9753 N N . SER A 1 1250 ? 53.853 6.442 13.012 1.00 29.42 1250 SER A N 1
ATOM 9754 C CA . SER A 1 1250 ? 52.561 6.778 12.414 1.00 29.42 1250 SER A CA 1
ATOM 9755 C C . SER A 1 1250 ? 51.455 6.143 13.254 1.00 29.42 1250 SER A C 1
ATOM 9757 O O . SER A 1 1250 ? 51.637 5.040 13.774 1.00 29.42 1250 SER A O 1
ATOM 9759 N N . ASN A 1 1251 ? 50.324 6.834 13.402 1.00 29.67 1251 ASN A N 1
ATOM 9760 C CA . ASN A 1 1251 ? 49.179 6.317 14.152 1.00 29.67 1251 ASN A CA 1
ATOM 9761 C C . ASN A 1 1251 ? 48.581 5.074 13.464 1.00 29.67 1251 ASN A C 1
ATOM 9763 O O . ASN A 1 1251 ? 48.473 5.071 12.238 1.00 29.67 1251 ASN A O 1
ATOM 9767 N N . PRO A 1 1252 ? 48.115 4.062 14.221 1.00 30.86 1252 PRO A N 1
ATOM 9768 C CA . PRO A 1 1252 ? 47.412 2.908 13.655 1.00 30.86 1252 PRO A CA 1
ATOM 9769 C C . PRO A 1 1252 ? 45.981 3.228 13.173 1.00 30.86 1252 PRO A C 1
ATOM 9771 O O . PRO A 1 1252 ? 45.362 2.390 12.528 1.00 30.86 1252 PRO A O 1
ATOM 9774 N N . PHE A 1 1253 ? 45.460 4.430 13.454 1.00 26.83 1253 PHE A N 1
ATOM 9775 C CA . PHE A 1 1253 ? 44.089 4.850 13.137 1.00 26.83 1253 PHE A CA 1
ATOM 9776 C C . PHE A 1 1253 ? 44.025 6.133 12.285 1.00 26.83 1253 PHE A C 1
ATOM 9778 O O . PHE A 1 1253 ? 43.424 7.126 12.686 1.00 26.83 1253 PHE A O 1
ATOM 9785 N N . THR A 1 1254 ? 44.620 6.118 11.088 1.00 24.59 1254 THR A N 1
ATOM 9786 C CA . THR A 1 1254 ? 44.284 7.073 10.011 1.00 24.59 1254 THR A CA 1
ATOM 9787 C C . THR A 1 1254 ? 44.301 6.390 8.633 1.00 24.59 1254 THR A C 1
ATOM 9789 O O . THR A 1 1254 ? 45.341 5.868 8.225 1.00 24.59 1254 THR A O 1
ATOM 9792 N N . PRO A 1 1255 ? 43.190 6.395 7.870 1.00 26.81 1255 PRO A N 1
ATOM 9793 C CA . PRO A 1 1255 ? 43.166 5.825 6.525 1.00 26.81 1255 PRO A CA 1
ATOM 9794 C C . PRO A 1 1255 ? 43.852 6.765 5.522 1.00 26.81 1255 PRO A C 1
ATOM 9796 O O . PRO A 1 1255 ? 43.494 7.937 5.404 1.00 26.81 1255 PRO A O 1
ATOM 9799 N N . ARG A 1 1256 ? 44.820 6.254 4.752 1.00 27.97 1256 ARG A N 1
ATOM 9800 C CA . ARG A 1 1256 ? 45.358 6.958 3.575 1.00 27.97 1256 ARG A CA 1
ATOM 9801 C C . ARG A 1 1256 ? 44.583 6.563 2.318 1.00 27.97 1256 ARG A C 1
ATOM 9803 O O . ARG A 1 1256 ? 44.437 5.375 2.039 1.00 27.97 1256 ARG A O 1
ATOM 9810 N N . ARG A 1 1257 ? 44.189 7.560 1.514 1.00 29.23 1257 ARG A N 1
ATOM 9811 C CA . ARG A 1 1257 ? 43.860 7.366 0.089 1.00 29.23 1257 ARG A CA 1
ATOM 9812 C C . ARG A 1 1257 ? 45.021 6.631 -0.598 1.00 29.23 1257 ARG A C 1
ATOM 9814 O O . ARG A 1 1257 ? 46.177 6.993 -0.376 1.00 29.23 1257 ARG A O 1
ATOM 9821 N N . LYS A 1 1258 ? 44.717 5.644 -1.445 1.00 29.67 1258 LYS A N 1
ATOM 9822 C CA . LYS A 1 1258 ? 45.691 5.011 -2.343 1.00 29.67 1258 LYS A CA 1
ATOM 9823 C C . LYS A 1 1258 ? 45.523 5.544 -3.761 1.00 29.67 1258 LYS A C 1
ATOM 9825 O O . LYS A 1 1258 ? 44.446 5.432 -4.333 1.00 29.67 1258 LYS A O 1
ATOM 9830 N N . THR A 1 1259 ? 46.606 6.066 -4.322 1.00 27.08 1259 THR A N 1
ATOM 9831 C CA . THR A 1 1259 ? 46.852 6.064 -5.768 1.00 27.08 1259 THR A CA 1
ATOM 9832 C C . THR A 1 1259 ? 47.439 4.708 -6.202 1.00 27.08 1259 THR A C 1
ATOM 9834 O O . THR A 1 1259 ? 47.689 3.834 -5.366 1.00 27.08 1259 THR A O 1
ATOM 9837 N N . ALA A 1 1260 ? 47.586 4.513 -7.515 1.00 29.14 1260 ALA A N 1
ATOM 9838 C CA . ALA A 1 1260 ? 47.954 3.252 -8.170 1.00 29.14 1260 ALA A CA 1
ATOM 9839 C C . ALA A 1 1260 ? 49.414 2.778 -7.881 1.00 29.14 1260 ALA A C 1
ATOM 9841 O O . ALA A 1 1260 ? 50.184 3.519 -7.265 1.00 29.14 1260 ALA A O 1
ATOM 9842 N N . PRO A 1 1261 ? 49.794 1.527 -8.234 1.00 39.59 1261 PRO A N 1
ATOM 9843 C CA . PRO A 1 1261 ? 50.844 0.786 -7.524 1.00 39.59 1261 PRO A CA 1
ATOM 9844 C C . PRO A 1 1261 ? 52.237 0.790 -8.180 1.00 39.59 1261 PRO A C 1
ATOM 9846 O O . PRO A 1 1261 ? 52.377 0.951 -9.388 1.00 39.59 1261 PRO A O 1
ATOM 9849 N N . ALA A 1 1262 ? 53.258 0.455 -7.381 1.00 25.38 1262 ALA A N 1
ATOM 9850 C CA . ALA A 1 1262 ? 54.570 0.003 -7.849 1.00 25.38 1262 ALA A CA 1
ATOM 9851 C C . ALA A 1 1262 ? 55.196 -1.004 -6.859 1.00 25.38 1262 ALA A C 1
ATOM 9853 O O . ALA A 1 1262 ? 55.145 -0.772 -5.655 1.00 25.38 1262 ALA A O 1
ATOM 9854 N N . SER A 1 1263 ? 55.806 -2.077 -7.392 1.00 28.05 1263 SER A N 1
ATOM 9855 C CA . SER A 1 1263 ? 56.722 -3.063 -6.757 1.00 28.05 1263 SER A CA 1
ATOM 9856 C C . SER A 1 1263 ? 56.337 -3.706 -5.404 1.00 28.05 1263 SER A C 1
ATOM 9858 O O . SER A 1 1263 ? 56.080 -3.043 -4.404 1.00 28.05 1263 SER A O 1
ATOM 9860 N N . GLY A 1 1264 ? 56.376 -5.041 -5.339 1.00 36.44 1264 GLY A N 1
ATOM 9861 C CA . GLY A 1 1264 ? 55.999 -5.805 -4.144 1.00 36.44 1264 GLY A CA 1
ATOM 9862 C C . GLY A 1 1264 ? 57.119 -6.000 -3.114 1.00 36.44 1264 GLY A C 1
ATOM 9863 O O . GLY A 1 1264 ? 58.260 -6.273 -3.473 1.00 36.44 1264 GLY A O 1
ATOM 9864 N N . CYS A 1 1265 ? 56.764 -5.942 -1.826 1.00 23.75 1265 CYS A N 1
ATOM 9865 C CA . CYS A 1 1265 ? 57.536 -6.509 -0.716 1.00 23.75 1265 CYS A CA 1
ATOM 9866 C C . CYS A 1 1265 ? 56.606 -6.723 0.498 1.00 23.75 1265 CYS A C 1
ATOM 9868 O O . CYS A 1 1265 ? 55.780 -5.858 0.790 1.00 23.75 1265 CYS A O 1
ATOM 9870 N N . MET A 1 1266 ? 56.700 -7.859 1.202 1.00 24.97 1266 MET A N 1
ATOM 9871 C CA . MET A 1 1266 ? 55.896 -8.109 2.414 1.00 24.97 1266 MET A CA 1
ATOM 9872 C C . MET A 1 1266 ? 56.492 -7.380 3.628 1.00 24.97 1266 MET A C 1
ATOM 9874 O O . MET A 1 1266 ? 57.702 -7.432 3.849 1.00 24.97 1266 MET A O 1
ATOM 9878 N N . SER A 1 1267 ? 55.656 -6.730 4.443 1.00 27.89 1267 SER A N 1
ATOM 9879 C CA . SER A 1 1267 ? 56.089 -6.020 5.655 1.00 27.89 1267 SER A CA 1
ATOM 9880 C C . SER A 1 1267 ? 55.989 -6.893 6.924 1.00 27.89 1267 SER A C 1
ATOM 9882 O O . SER A 1 1267 ? 55.035 -7.657 7.071 1.00 27.89 1267 SER A O 1
ATOM 9884 N N . PRO A 1 1268 ? 56.952 -6.799 7.866 1.00 31.64 1268 PRO A N 1
ATOM 9885 C CA . PRO A 1 1268 ? 56.972 -7.624 9.076 1.00 31.64 1268 PRO A CA 1
ATOM 9886 C C . PRO A 1 1268 ? 56.072 -7.082 10.201 1.00 31.64 1268 PRO A C 1
ATOM 9888 O O . PRO A 1 1268 ? 55.971 -5.871 10.423 1.00 31.64 1268 PRO A O 1
ATOM 9891 N N . ALA A 1 1269 ? 55.484 -7.996 10.978 1.00 32.78 1269 ALA A N 1
ATOM 9892 C CA . ALA A 1 1269 ? 54.683 -7.669 12.157 1.00 32.78 1269 ALA A CA 1
ATOM 9893 C C . ALA A 1 1269 ? 55.536 -7.054 13.286 1.00 32.78 1269 ALA A C 1
ATOM 9895 O O . ALA A 1 1269 ? 56.630 -7.527 13.586 1.00 32.78 1269 ALA A O 1
ATOM 9896 N N . ASN A 1 1270 ? 55.015 -6.004 13.926 1.00 37.06 1270 ASN A N 1
ATOM 9897 C CA . ASN A 1 1270 ? 55.627 -5.323 15.069 1.00 37.06 1270 ASN A CA 1
ATOM 9898 C C . ASN A 1 1270 ? 54.544 -5.034 16.118 1.00 37.06 1270 ASN A C 1
ATOM 9900 O O . ASN A 1 1270 ? 53.542 -4.399 15.788 1.00 37.06 1270 ASN A O 1
ATOM 9904 N N . TRP A 1 1271 ? 54.758 -5.434 17.372 1.00 43.09 1271 TRP A N 1
ATOM 9905 C CA . TRP A 1 1271 ? 53.775 -5.286 18.454 1.00 43.09 1271 TRP A CA 1
ATOM 9906 C C . TRP A 1 1271 ? 54.191 -4.153 19.402 1.00 43.09 1271 TRP A C 1
ATOM 9908 O O . TRP A 1 1271 ? 55.328 -4.128 19.873 1.00 43.09 1271 TRP A O 1
ATOM 9918 N N . ARG A 1 1272 ? 53.301 -3.181 19.651 1.00 43.66 1272 ARG A N 1
ATOM 9919 C CA . ARG A 1 1272 ? 53.605 -1.940 20.391 1.00 43.66 1272 ARG A CA 1
ATOM 9920 C C . ARG A 1 1272 ? 52.492 -1.590 21.373 1.00 43.66 1272 ARG A C 1
ATOM 9922 O O . ARG A 1 1272 ? 51.333 -1.553 20.966 1.00 43.66 1272 ARG A O 1
ATOM 9929 N N . THR A 1 1273 ? 52.865 -1.197 22.591 1.00 40.31 1273 THR A N 1
ATOM 9930 C CA . THR A 1 1273 ? 51.933 -0.663 23.597 1.00 40.31 1273 THR A CA 1
ATOM 9931 C C . THR A 1 1273 ? 52.508 0.619 24.217 1.00 40.31 1273 THR A C 1
ATOM 9933 O O . THR A 1 1273 ? 53.602 0.568 24.787 1.00 40.31 1273 THR A O 1
ATOM 9936 N N . PRO A 1 1274 ? 51.825 1.776 24.111 1.00 36.97 1274 PRO A N 1
ATOM 9937 C CA . PRO A 1 1274 ? 52.187 2.987 24.845 1.00 36.97 1274 PRO A CA 1
ATOM 9938 C C . PRO A 1 1274 ? 51.581 2.966 26.257 1.00 36.97 1274 PRO A C 1
ATOM 9940 O O . PRO A 1 1274 ? 50.411 2.625 26.426 1.00 36.97 1274 PRO A O 1
ATOM 9943 N N . ILE A 1 1275 ? 52.361 3.360 27.263 1.00 43.19 1275 ILE A N 1
ATOM 9944 C CA . ILE A 1 1275 ? 51.953 3.421 28.677 1.00 43.19 1275 ILE A CA 1
ATOM 9945 C C . ILE A 1 1275 ? 52.306 4.809 29.221 1.00 43.19 1275 ILE A C 1
ATOM 9947 O O . ILE A 1 1275 ? 53.345 5.351 28.857 1.00 43.19 1275 ILE A O 1
ATOM 9951 N N . SER A 1 1276 ? 51.470 5.406 30.072 1.00 30.27 1276 SER A N 1
ATOM 9952 C CA . SER A 1 1276 ? 51.738 6.724 30.667 1.00 30.27 1276 SER A CA 1
ATOM 9953 C C . SER A 1 1276 ? 52.895 6.700 31.673 1.00 30.27 1276 SER A C 1
ATOM 9955 O O . SER A 1 1276 ? 52.874 5.939 32.643 1.00 30.27 1276 SER A O 1
ATOM 9957 N N . ALA A 1 1277 ? 53.864 7.586 31.452 1.00 35.28 1277 ALA A N 1
ATOM 9958 C CA . ALA A 1 1277 ? 54.887 7.982 32.414 1.00 35.28 1277 ALA A CA 1
ATOM 9959 C C . ALA A 1 1277 ? 54.407 9.202 33.222 1.00 35.28 1277 ALA A C 1
ATOM 9961 O O . ALA A 1 1277 ? 53.534 9.950 32.768 1.00 35.28 1277 ALA A O 1
ATOM 9962 N N . ILE A 1 1278 ? 55.013 9.420 34.387 1.00 35.84 1278 ILE A N 1
ATOM 9963 C CA . ILE A 1 1278 ? 54.942 10.685 35.139 1.00 35.84 1278 ILE A CA 1
ATOM 9964 C C . ILE A 1 1278 ? 56.188 11.513 34.797 1.00 35.84 1278 ILE A C 1
ATOM 9966 O O . ILE A 1 1278 ? 57.246 10.881 34.589 1.00 35.84 1278 ILE A O 1
#

Secondary structure (DSSP, 8-state):
-PPPPPP--TT---HHHHHHHHHHHHHHHHIIIIISPBTTT---HHHHHHHHHHHHTT--TTSPPEEHHHHHHHHHHHT--S-HHHHHHHHHHTT-TTT-SS-SEEEES----SSSPPPPPTTT-EEEE-GGGHHHHTTTTTT-S-EEE-TTSSSEEESS---SS-HHHHT-EEEE-SS-EEEEPP--HHHHHHHHHHHHH-TT--HHHHTTT--S---TT--EE-S-HHHHHHHHHHTEEEEEEE-EEEEEEPGGG-EEEEEEE--TT--HHHHHHHHHHHHSPPPPTT-SS--HHHHHHHHHHHHHEEEEEE---SS-S--EEEEES-TTS-HHHHHHHHHHHSTTEEEEEEE-EEE-TTS-EEE--HHHHHHHHHHHHHHHHHHHHHHHHHHHHHHHHHHHHHHHHHTTHHHHHHHHHH-SSHHHHHHHHHT--HHHHHHHHT--GGGGSHHHHHHHHHHHHHHHHHHHHHHHHHH-HHHHHHHHHHHHHHHHHHH-----SEE---PPP---------EEEEEEETT-EEEEEESSS---TT----TT--EEEEEEEETTSEEEEEETTSEEEEEEGGGSPBSSS--EEGGGTS-PPTT--EEEEEES-TT-EEEEEBTTSEEEEEEHHHH--SSTT-EE-B---TT--BPPPEEE-HHHHH-TT-EEEEEETTSEEEEEEGGGSPB-SSBS-EE-S---TT--EEEEEEE--SEEEEEEEETTTEEEEEEEEHHHHB--TTS--EE-SS-EEEEE--------------------STTTTTTTHHHHHHHHHHHHHHHHHHHHHTT-------SS-TTTHHHHHHHHHHHHHHHHHHHHH-GGGGS--TTS--HHHHHHHHHHHHHHHHTTTTTTSGGGGHHHHHHHHHHHTTTSSHHHHHHHHHHHHHHHHHHSS-TTT-TT---HHHHHHHHHHHHHHHHHHHHHHHHHHHHHHHHHHHHHHHHHHHHHHHHHHHHHTT-SSEEEEEETT-BEEEE-HHHHHH-TT--TT-B-GGGHHHHHHHHHTTTS-EEEEEEETTEEEEEEEEEE-SSSS-EEEEEEEEHHHHHHHHHHHHHHHHHHHHHHHHHHHHHHHHHHHHHHHHHHHHHTTT--SSHHHHHHHHHHHHHHHHHHHHHHHHHHH-------EEEEHHHHHHHHHHHHHHH-GGGTTTEEEEES-S--EEEE-HHHHHHHHHHHHHHHHHHS---TT-EEEEEEEETTTEEEEEEESSS--------SS-PPPPPPP----PPPP-EEEEEE--

InterPro domains:
  IPR002205 DNA topoisomerase, type IIA, domain A [PF00521] (34-492)
  IPR002205 DNA topoisomerase, type IIA, domain A [PS52040] (36-519)
  IPR002205 DNA topoisomerase, type IIA, domain A [SM00434] (13-485)
  IPR002205 DNA topoisomerase, type IIA, domain A [cd00187] (33-494)
  IPR003661 Signal transduction histidine kinase, dimerisation/phosphoacceptor domain [PF00512] (1086-1150)
  IPR003661 Signal transduction histidine kinase, dimerisation/phosphoacceptor domain [SM00388] (1085-1154)
  IPR003661 Signal transduction histidine kinase, dimerisation/phosphoacceptor domain [cd00082] (1083-1150)
  IPR005467 Histidine kinase domain [PS50109] (1092-1241)
  IPR005742 DNA topoisomerase IV, subunit A, Gram-negative [MF_00936] (6-763)
  IPR013757 DNA topoisomerase, type IIA, alpha-helical domain superfamily [G3DSA:1.10.268.10] (393-478)
  IPR013758 DNA topoisomerase, type IIA, domain A, alpha-beta [G3DSA:3.90.199.10] (34-506)
  IPR013760 DNA topoisomerase, type IIA-like domain superfamily [SSF56719] (33-506)
  IPR035516 DNA gyrase/topoisomerase IV, subunit A, C-terminal [G3DSA:2.120.10.90] (520-785)
  IPR035516 DNA gyrase/topoisomerase IV, subunit A, C-terminal [SSF101904] (522-763)
  IPR036097 Signal transduction histidine kinase, dimerisation/phosphoacceptor domain superfamily [SSF47384] (1076-1151)
  IPR036890 Histidine kinase/HSP90-like ATPase superfamily [G3DSA:3.30.565.10] (1169-1244)
  IPR036890 Histidine kinase/HSP90-like ATPase superfamily [SSF55874] (1127-1241)
  IPR050220 Type II DNA Topoisomerases [PTHR43493] (5-725)

Organism: NCBI:txid295996